Protein 7WRQ (pdb70)

InterPro domains:
  IPR000372 Leucine-rich repeat N-terminal domain [PF01462] (40-73)
  IPR000372 Leucine-rich repeat N-terminal domain [SM00013] (40-78)
  IPR000483 Cysteine-rich flanking region, C-terminal [SM00082] (536-584)
  IPR001611 Leucine-rich repeat [PF00560] (78-97)
  IPR001611 Leucine-rich repeat [PF00560] (268-289)
  IPR001611 Leucine-rich repeat [PF13855] (103-158)
  IPR001611 Leucine-rich repeat [PF13855] (195-254)
  IPR001611 Leucine-rich repeat [PF13855] (292-350)
  IPR001611 Leucine-rich repeat [PF13855] (387-446)
  IPR001611 Leucine-rich repeat [PS51450] (339-360)
  IPR003591 Leucine-rich repeat, typical subtype [SM00369] (77-96)
  IPR003591 Leucine-rich repeat, typical subtype [SM00369] (97-120)
  IPR003591 Leucine-rich repeat, typical subtype [SM00369] (121-144)
  IPR003591 Leucine-rich repeat, typical subtype [SM00369] (145-168)
  IPR003591 Leucine-rich repeat, typical subtype [SM00369] (169-192)
  IPR003591 Leucine-rich repeat, typical subtype [SM00369] (193-216)
  IPR003591 Leucine-rich repeat, typical subtype [SM00369] (217-240)
  IPR003591 Leucine-rich repeat, typical subtype [SM00369] (241-264)
  IPR003591 Leucine-rich repeat, typical subtype [SM00369] (265-288)
  IPR003591 Leucine-rich repeat, typical subtype [SM00369] (289-312)

Structure (mmCIF, N/CA/C/O backbone):
data_7WRQ
#
_entry.id   7WRQ
#
_cell.length_a   1.00
_cell.length_b   1.00
_cell.length_c   1.00
_cell.angle_alpha   90.00
_cell.angle_beta   90.00
_cell.angle_gamma   90.00
#
_symmetry.space_group_name_H-M   'P 1'
#
loop_
_entity.id
_entity.type
_entity.pdbx_description
1 polymer 'Insulin-like growth factor-binding protein complex acid labile subunit'
2 polymer 'Insulin-like growth factor-binding protein 3'
3 polymer 'Isoform 3 of Insulin-like growth factor I'
4 branched beta-D-mannopyranose-(1-4)-2-acetamido-2-deoxy-beta-D-glucopyranose-(1-4)-2-acetamido-2-deoxy-beta-D-glucopyranose
5 non-polymer 2-acetamido-2-deoxy-beta-D-glucopyranose
#
loop_
_atom_site.group_PDB
_atom_site.id
_atom_site.type_symbol
_atom_site.label_atom_id
_atom_site.label_alt_id
_atom_site.label_comp_id
_atom_site.label_asym_id
_atom_site.label_entity_id
_atom_site.label_seq_id
_atom_site.pdbx_PDB_ins_code
_atom_site.Cartn_x
_atom_site.Cartn_y
_atom_site.Cartn_z
_atom_site.occupancy
_atom_site.B_iso_or_equiv
_atom_site.auth_seq_id
_atom_site.auth_comp_id
_atom_site.auth_asym_id
_atom_site.auth_atom_id
_atom_site.pdbx_PDB_model_num
ATOM 1 N N . ALA A 1 13 ? 134.297 161.192 90.487 1.00 178.39 40 ALA A N 1
ATOM 2 C CA . ALA A 1 13 ? 133.414 160.366 89.627 1.00 178.39 40 ALA A CA 1
ATOM 3 C C . ALA A 1 13 ? 132.647 159.365 90.494 1.00 178.39 40 ALA A C 1
ATOM 4 O O . ALA A 1 13 ? 132.548 158.199 90.084 1.00 178.39 40 ALA A O 1
ATOM 6 N N . CYS A 1 14 ? 132.091 159.797 91.630 1.00 176.38 41 CYS A N 1
ATOM 7 C CA . CYS A 1 14 ? 131.228 158.883 92.431 1.00 176.38 41 CYS A CA 1
ATOM 8 C C . CYS A 1 14 ? 129.769 159.229 92.104 1.00 176.38 41 CYS A C 1
ATOM 9 O O . CYS A 1 14 ? 129.528 160.396 91.738 1.00 176.38 41 CYS A O 1
ATOM 12 N N . PRO A 1 15 ? 128.789 158.293 92.177 1.00 170.64 42 PRO A N 1
ATOM 13 C CA . PRO A 1 15 ? 127.395 158.581 91.788 1.00 170.64 42 PRO A CA 1
ATOM 14 C C . PRO A 1 15 ? 126.644 159.633 92.621 1.00 170.64 42 PRO A C 1
ATOM 15 O O . PRO A 1 15 ? 125.441 159.720 92.440 1.00 170.64 42 PRO A O 1
ATOM 19 N N . ALA A 1 16 ? 127.332 160.373 93.501 1.00 166.67 43 ALA A N 1
ATOM 20 C CA . ALA A 1 16 ? 126.715 161.453 94.314 1.00 166.67 43 ALA A CA 1
ATOM 21 C C . ALA A 1 16 ? 125.456 160.947 95.025 1.00 166.67 43 ALA A C 1
ATOM 22 O O . ALA A 1 16 ? 124.441 161.672 95.006 1.00 166.67 43 ALA A O 1
ATOM 24 N N . ALA A 1 17 ? 125.528 159.760 95.633 1.00 157.56 44 ALA A N 1
ATOM 25 C CA . ALA A 1 17 ? 124.379 159.191 96.374 1.00 157.56 44 ALA A CA 1
ATOM 26 C C . ALA A 1 17 ? 124.942 158.327 97.505 1.00 157.56 44 ALA A C 1
ATOM 27 O O . ALA A 1 17 ? 124.184 158.003 98.442 1.00 157.56 44 ALA A O 1
ATOM 29 N N . CYS A 1 18 ? 126.225 157.974 97.407 1.00 153.88 45 CYS A N 1
ATOM 30 C CA . CYS A 1 18 ? 126.869 157.108 98.428 1.00 153.88 45 CYS A CA 1
ATOM 31 C C . CYS A 1 18 ? 128.138 157.795 98.935 1.00 153.88 45 CYS A C 1
ATOM 32 O O . CYS A 1 18 ? 128.712 158.604 98.178 1.00 153.88 45 CYS A O 1
ATOM 35 N N . VAL A 1 19 ? 128.560 157.477 100.162 1.00 151.66 46 VAL A N 1
ATOM 36 C CA . VAL A 1 19 ? 129.818 158.065 100.710 1.00 151.66 46 VAL A CA 1
ATOM 37 C C . VAL A 1 19 ? 131.012 157.453 99.972 1.00 151.66 46 VAL A C 1
ATOM 38 O O . VAL A 1 19 ? 131.225 156.232 100.101 1.00 151.66 46 VAL A O 1
ATOM 42 N N . CYS A 1 20 ? 131.753 158.277 99.226 1.00 158.28 47 CYS A N 1
ATOM 43 C CA . CYS A 1 20 ? 132.898 157.771 98.424 1.00 158.28 47 CYS A CA 1
ATOM 44 C C . CYS A 1 20 ? 134.189 157.868 99.239 1.00 158.28 47 CYS A C 1
ATOM 45 O O . CYS A 1 20 ? 134.635 159.006 99.489 1.00 158.28 47 CYS A O 1
ATOM 48 N N . SER A 1 21 ? 134.773 156.730 99.628 1.00 155.11 48 SER A N 1
ATOM 49 C CA . SER A 1 21 ? 136.050 156.768 100.318 1.00 155.11 48 SER A CA 1
ATOM 50 C C . SER A 1 21 ? 137.180 156.611 99.318 1.00 155.11 48 SER A C 1
ATOM 51 O O . SER A 1 21 ? 136.963 156.360 98.131 1.00 155.11 48 SER A O 1
ATOM 54 N N . TYR A 1 22 ? 138.405 156.760 99.821 1.00 168.83 49 TYR A N 1
ATOM 55 C CA . TYR A 1 22 ? 139.581 156.777 98.963 1.00 168.83 49 TYR A CA 1
ATOM 56 C C . TYR A 1 22 ? 140.721 155.940 99.524 1.00 168.83 49 TYR A C 1
ATOM 57 O O . TYR A 1 22 ? 140.552 155.222 100.514 1.00 168.83 49 TYR A O 1
ATOM 66 N N . ASP A 1 23 ? 141.885 156.046 98.891 1.00 174.25 50 ASP A N 1
ATOM 67 C CA . ASP A 1 23 ? 143.024 155.193 99.199 1.00 174.25 50 ASP A CA 1
ATOM 68 C C . ASP A 1 23 ? 143.475 155.397 100.638 1.00 174.25 50 ASP A C 1
ATOM 69 O O . ASP A 1 23 ? 143.592 156.537 101.103 1.00 174.25 50 ASP A O 1
ATOM 74 N N . ASP A 1 24 ? 143.706 154.298 101.355 1.00 181.39 51 ASP A N 1
ATOM 75 C CA . ASP A 1 24 ? 144.285 154.380 102.691 1.00 181.39 51 ASP A CA 1
ATOM 76 C C . ASP A 1 24 ? 145.723 153.861 102.711 1.00 181.39 51 ASP A C 1
ATOM 77 O O . ASP A 1 24 ? 146.652 154.591 103.070 1.00 181.39 51 ASP A O 1
ATOM 82 N N . ASP A 1 25 ? 145.914 152.607 102.306 1.00 183.81 52 ASP A N 1
ATOM 83 C CA . ASP A 1 25 ? 147.229 151.993 102.221 1.00 183.81 52 ASP A CA 1
ATOM 84 C C . ASP A 1 25 ? 147.421 151.251 100.910 1.00 183.81 52 ASP A C 1
ATOM 85 O O . ASP A 1 25 ? 148.511 150.728 100.658 1.00 183.81 52 ASP A O 1
ATOM 90 N N . ALA A 1 26 ? 146.386 151.182 100.084 1.00 177.98 53 ALA A N 1
ATOM 91 C CA . ALA A 1 26 ? 146.429 150.620 98.745 1.00 177.98 53 ALA A CA 1
ATOM 92 C C . ALA A 1 26 ? 145.407 151.394 97.923 1.00 177.98 53 ALA A C 1
ATOM 93 O O . ALA A 1 26 ? 144.997 152.493 98.306 1.00 177.98 53 ALA A O 1
ATOM 95 N N . ASP A 1 27 ? 144.990 150.831 96.793 1.00 174.58 54 ASP A N 1
ATOM 96 C CA . ASP A 1 27 ? 144.024 151.495 95.928 1.00 174.58 54 ASP A CA 1
ATOM 97 C C . ASP A 1 27 ? 142.585 151.093 96.232 1.00 174.58 54 ASP A C 1
ATOM 98 O O . ASP A 1 27 ? 141.771 150.963 95.308 1.00 174.58 54 ASP A O 1
ATOM 103 N N . GLU A 1 28 ? 142.260 150.860 97.501 1.00 168.55 55 GLU A N 1
ATOM 104 C CA . GLU A 1 28 ? 140.881 150.598 97.883 1.00 168.55 55 GLU A CA 1
ATOM 105 C C . GLU A 1 28 ? 139.994 151.789 97.552 1.00 168.55 55 GLU A C 1
ATOM 106 O O . GLU A 1 28 ? 140.373 152.945 97.750 1.00 168.55 55 GLU A O 1
ATOM 112 N N . LEU A 1 29 ? 138.807 151.498 97.042 1.00 151.53 56 LEU A N 1
ATOM 113 C CA . LEU A 1 29 ? 137.774 152.489 96.786 1.00 151.53 56 LEU A CA 1
ATOM 114 C C . LEU A 1 29 ? 136.480 152.072 97.456 1.00 151.53 56 LEU A C 1
ATOM 115 O O . LEU A 1 29 ? 135.423 151.987 96.831 1.00 151.53 56 LEU A O 1
ATOM 120 N N . SER A 1 30 ? 136.572 151.757 98.746 1.00 139.89 57 SER A N 1
ATOM 121 C CA . SER A 1 30 ? 135.413 151.373 99.536 1.00 139.89 57 SER A CA 1
ATOM 122 C C . SER A 1 30 ? 134.255 152.325 99.287 1.00 139.89 57 SER A C 1
ATOM 123 O O . SER A 1 30 ? 134.352 153.513 99.594 1.00 139.89 57 SER A O 1
ATOM 126 N N . VAL A 1 31 ? 133.169 151.820 98.716 1.00 131.48 58 VAL A N 1
ATOM 127 C CA . VAL A 1 31 ? 131.992 152.622 98.416 1.00 131.48 58 VAL A CA 1
ATOM 128 C C . VAL A 1 31 ? 130.916 152.267 99.429 1.00 131.48 58 VAL A C 1
ATOM 129 O O . VAL A 1 31 ? 130.532 151.100 99.549 1.00 131.48 58 VAL A O 1
ATOM 133 N N . PHE A 1 32 ? 130.425 153.266 100.158 1.00 133.15 59 PHE A N 1
ATOM 134 C CA . PHE A 1 32 ? 129.488 153.033 101.253 1.00 133.15 59 PHE A CA 1
ATOM 135 C C . PHE A 1 32 ? 128.077 153.415 100.817 1.00 133.15 59 PHE A C 1
ATOM 136 O O . PHE A 1 32 ? 127.611 154.529 101.034 1.00 133.15 59 PHE A O 1
ATOM 144 N N . CYS A 1 33 ? 127.356 152.436 100.252 1.00 131.80 60 CYS A N 1
ATOM 145 C CA . CYS A 1 33 ? 125.931 152.654 99.870 1.00 131.80 60 CYS A CA 1
ATOM 146 C C . CYS A 1 33 ? 125.058 151.817 100.807 1.00 131.80 60 CYS A C 1
ATOM 147 O O . CYS A 1 33 ? 124.099 151.195 100.309 1.00 131.80 60 CYS A O 1
ATOM 150 N N . SER A 1 34 ? 125.373 151.793 102.104 1.00 132.14 61 SER A N 1
ATOM 151 C CA . SER A 1 34 ? 124.637 150.904 103.042 1.00 132.14 61 SER A CA 1
ATOM 152 C C . SER A 1 34 ? 123.366 151.567 103.587 1.00 132.14 61 SER A C 1
ATOM 153 O O . SER A 1 34 ? 122.306 151.399 102.952 1.00 132.14 61 SER A O 1
ATOM 156 N N . SER A 1 35 ? 123.275 152.032 104.722 1.00 136.41 62 SER A N 1
ATOM 157 C CA . SER A 1 35 ? 122.021 152.503 105.376 1.00 136.41 62 SER A CA 1
ATOM 158 C C . SER A 1 35 ? 121.381 153.658 104.598 1.00 136.41 62 SER A C 1
ATOM 159 O O . SER A 1 35 ? 121.767 154.812 104.867 1.00 136.41 62 SER A O 1
ATOM 162 N N . ARG A 1 36 ? 120.533 153.651 103.641 1.00 140.22 63 ARG A N 1
ATOM 163 C CA . ARG A 1 36 ? 119.845 154.595 102.719 1.00 140.22 63 ARG A CA 1
ATOM 164 C C . ARG A 1 36 ? 118.637 153.869 102.134 1.00 140.22 63 ARG A C 1
ATOM 165 O O . ARG A 1 36 ? 118.721 152.638 101.999 1.00 140.22 63 ARG A O 1
ATOM 173 N N . ASN A 1 37 ? 117.583 154.488 101.927 1.00 149.23 64 ASN A N 1
ATOM 174 C CA . ASN A 1 37 ? 116.514 153.802 101.218 1.00 149.23 64 ASN A CA 1
ATOM 175 C C . ASN A 1 37 ? 116.801 153.761 99.727 1.00 149.23 64 ASN A C 1
ATOM 176 O O . ASN A 1 37 ? 116.778 154.799 99.061 1.00 149.23 64 ASN A O 1
ATOM 181 N N . LEU A 1 38 ? 117.068 152.573 99.195 1.00 145.53 65 LEU A N 1
ATOM 182 C CA . LEU A 1 38 ? 117.404 152.407 97.789 1.00 145.53 65 LEU A CA 1
ATOM 183 C C . LEU A 1 38 ? 116.375 151.451 97.222 1.00 145.53 65 LEU A C 1
ATOM 184 O O . LEU A 1 38 ? 115.824 150.621 97.947 1.00 145.53 65 LEU A O 1
ATOM 189 N N . THR A 1 39 ? 116.116 151.582 95.929 1.00 153.12 66 THR A N 1
ATOM 190 C CA . THR A 1 39 ? 115.458 150.544 95.152 1.00 153.12 66 THR A CA 1
ATOM 191 C C . THR A 1 39 ? 116.651 150.076 94.323 1.00 153.12 66 THR A C 1
ATOM 192 O O . THR A 1 39 ? 117.791 150.196 94.783 1.00 153.12 66 THR A O 1
ATOM 196 N N . ARG A 1 40 ? 116.418 149.533 93.129 1.00 156.22 67 ARG A N 1
ATOM 197 C CA . ARG A 1 40 ? 117.435 148.881 92.308 1.00 156.22 67 ARG A CA 1
ATOM 198 C C . ARG A 1 40 ? 118.700 149.720 92.164 1.00 156.22 67 ARG A C 1
ATOM 199 O O . ARG A 1 40 ? 118.661 150.949 92.245 1.00 156.22 67 ARG A O 1
ATOM 207 N N . LEU A 1 41 ? 119.821 149.037 91.925 1.00 155.70 68 LEU A N 1
ATOM 208 C CA . LEU A 1 41 ? 121.205 149.493 92.016 1.00 155.70 68 LEU A CA 1
ATOM 209 C C . LEU A 1 41 ? 121.431 150.857 91.381 1.00 155.70 68 LEU A C 1
ATOM 210 O O . LEU A 1 41 ? 120.783 151.196 90.384 1.00 155.70 68 LEU A O 1
ATOM 215 N N . PRO A 1 42 ? 122.348 151.663 91.921 1.00 161.16 69 PRO A N 1
ATOM 216 C CA . PRO A 1 42 ? 122.760 152.882 91.217 1.00 161.16 69 PRO A CA 1
ATOM 217 C C . PRO A 1 42 ? 123.621 152.538 90.016 1.00 161.16 69 PRO A C 1
ATOM 218 O O . PRO A 1 42 ? 123.963 151.369 89.823 1.00 161.16 69 PRO A O 1
ATOM 222 N N . ASP A 1 43 ? 123.954 153.555 89.215 1.00 167.64 70 ASP A N 1
ATOM 223 C CA . ASP A 1 43 ? 124.831 153.355 88.029 1.00 167.64 70 ASP A CA 1
ATOM 224 C C . ASP A 1 43 ? 125.893 154.457 88.054 1.00 167.64 70 ASP A C 1
ATOM 225 O O . ASP A 1 43 ? 125.829 155.303 88.964 1.00 167.64 70 ASP A O 1
ATOM 230 N N . GLY A 1 44 ? 126.831 154.442 87.104 1.00 165.27 71 GLY A N 1
ATOM 231 C CA . GLY A 1 44 ? 127.926 155.433 87.108 1.00 165.27 71 GLY A CA 1
ATOM 232 C C . GLY A 1 44 ? 128.813 155.262 88.326 1.00 165.27 71 GLY A C 1
ATOM 233 O O . GLY A 1 44 ? 129.339 156.276 88.823 1.00 165.27 71 GLY A O 1
ATOM 234 N N . VAL A 1 45 ? 128.975 154.019 88.791 1.00 157.92 72 VAL A N 1
ATOM 235 C CA . VAL A 1 45 ? 129.814 153.733 89.992 1.00 157.92 72 VAL A CA 1
ATOM 236 C C . VAL A 1 45 ? 131.267 153.577 89.529 1.00 157.92 72 VAL A C 1
ATOM 237 O O . VAL A 1 45 ? 131.474 153.254 88.340 1.00 157.92 72 VAL A O 1
ATOM 241 N N . PRO A 1 46 ? 132.286 153.815 90.387 1.00 153.41 73 PRO A N 1
ATOM 242 C CA . PRO A 1 46 ? 133.689 153.608 90.005 1.00 153.41 73 PRO A CA 1
ATOM 243 C C . PRO A 1 46 ? 134.006 152.207 89.459 1.00 153.41 73 PRO A C 1
ATOM 244 O O . PRO A 1 46 ? 133.354 151.263 89.860 1.00 153.41 73 PRO A O 1
ATOM 248 N N . GLY A 1 47 ? 135.000 152.110 88.572 1.00 145.70 74 GLY A N 1
ATOM 249 C CA . GLY A 1 47 ? 135.400 150.822 87.971 1.00 145.70 74 GLY A CA 1
ATOM 250 C C . GLY A 1 47 ? 136.543 150.138 88.699 1.00 145.70 74 GLY A C 1
ATOM 251 O O . GLY A 1 47 ? 136.730 148.927 88.460 1.00 145.70 74 GLY A O 1
ATOM 252 N N . GLY A 1 48 ? 137.281 150.853 89.558 1.00 140.95 75 GLY A N 1
ATOM 253 C CA . GLY A 1 48 ? 138.442 150.244 90.172 1.00 140.95 75 GLY A CA 1
ATOM 254 C C . GLY A 1 48 ? 138.210 149.903 91.627 1.00 140.95 75 GLY A C 1
ATOM 255 O O . GLY A 1 48 ? 139.145 149.907 92.432 1.00 140.95 75 GLY A O 1
ATOM 256 N N . THR A 1 49 ? 136.964 149.597 91.969 1.00 141.35 76 THR A N 1
ATOM 257 C CA . THR A 1 49 ? 136.577 149.363 93.348 1.00 141.35 76 THR A CA 1
ATOM 258 C C . THR A 1 49 ? 137.284 148.126 93.895 1.00 141.35 76 THR A C 1
ATOM 259 O O . THR A 1 49 ? 137.737 147.258 93.149 1.00 141.35 76 THR A O 1
ATOM 263 N N . GLN A 1 50 ? 137.400 148.067 95.219 1.00 145.31 77 GLN A N 1
ATOM 264 C CA . GLN A 1 50 ? 137.954 146.906 95.894 1.00 145.31 77 GLN A CA 1
ATOM 265 C C . GLN A 1 50 ? 137.079 146.388 97.024 1.00 145.31 77 GLN A C 1
ATOM 266 O O . GLN A 1 50 ? 137.451 145.396 97.655 1.00 145.31 77 GLN A O 1
ATOM 272 N N . ALA A 1 51 ? 135.945 147.028 97.304 1.00 130.77 78 ALA A N 1
ATOM 273 C CA . ALA A 1 51 ? 134.995 146.599 98.320 1.00 130.77 78 ALA A CA 1
ATOM 274 C C . ALA A 1 51 ? 133.714 147.392 98.135 1.00 130.77 78 ALA A C 1
ATOM 275 O O . ALA A 1 51 ? 133.767 148.595 97.888 1.00 130.77 78 ALA A O 1
ATOM 277 N N . LEU A 1 52 ? 132.572 146.726 98.261 1.00 117.22 79 LEU A N 1
ATOM 278 C CA . LEU A 1 52 ? 131.286 147.370 98.033 1.00 117.22 79 LEU A CA 1
ATOM 279 C C . LEU A 1 52 ? 130.297 146.924 99.094 1.00 117.22 79 LEU A C 1
ATOM 280 O O . LEU A 1 52 ? 130.115 145.722 99.300 1.00 117.22 79 LEU A O 1
ATOM 285 N N . TRP A 1 53 ? 129.661 147.881 99.763 1.00 117.20 80 TRP A N 1
ATOM 286 C CA . TRP A 1 53 ? 128.662 147.605 100.786 1.00 117.20 80 TRP A CA 1
ATOM 287 C C . TRP A 1 53 ? 127.289 147.960 100.239 1.00 117.20 80 TRP A C 1
ATOM 288 O O . TRP A 1 53 ? 127.132 148.996 99.593 1.00 117.20 80 TRP A O 1
ATOM 299 N N . LEU A 1 54 ? 126.311 147.079 100.447 1.00 111.15 81 LEU A N 1
ATOM 300 C CA . LEU A 1 54 ? 124.972 147.345 99.938 1.00 111.15 81 LEU A CA 1
ATOM 301 C C . LEU A 1 54 ? 123.864 146.871 100.869 1.00 111.15 81 LEU A C 1
ATOM 302 O O . LEU A 1 54 ? 122.715 146.759 100.429 1.00 111.15 81 LEU A O 1
ATOM 307 N N . ASP A 1 55 ? 124.206 146.611 102.132 1.00 117.60 82 ASP A N 1
ATOM 308 C CA . ASP A 1 55 ? 123.221 146.018 103.075 1.00 117.60 82 ASP A CA 1
ATOM 309 C C . ASP A 1 55 ? 122.207 147.035 103.596 1.00 117.60 82 ASP A C 1
ATOM 310 O O . ASP A 1 55 ? 122.581 148.215 103.763 1.00 117.60 82 ASP A O 1
ATOM 315 N N . GLY A 1 56 ? 120.967 146.594 103.820 1.00 121.77 83 GLY A N 1
ATOM 316 C CA . GLY A 1 56 ? 119.971 147.432 104.441 1.00 121.77 83 GLY A CA 1
ATOM 317 C C . GLY A 1 56 ? 118.910 147.978 103.512 1.00 121.77 83 GLY A C 1
ATOM 318 O O . GLY A 1 56 ? 117.864 148.421 103.990 1.00 121.77 83 GLY A O 1
ATOM 319 N N . ASN A 1 57 ? 119.199 147.929 102.206 1.00 129.68 84 ASN A N 1
ATOM 320 C CA . ASN A 1 57 ? 118.278 148.511 101.200 1.00 129.68 84 ASN A CA 1
ATOM 321 C C . ASN A 1 57 ? 117.111 147.572 100.914 1.00 129.68 84 ASN A C 1
ATOM 322 O O . ASN A 1 57 ? 117.028 146.506 101.548 1.00 129.68 84 ASN A O 1
ATOM 327 N N . ASN A 1 58 ? 116.260 147.953 99.964 1.00 133.16 85 ASN A N 1
ATOM 328 C CA . ASN A 1 58 ? 115.063 147.190 99.643 1.00 133.16 85 ASN A CA 1
ATOM 329 C C . ASN A 1 58 ? 115.105 146.666 98.217 1.00 133.16 85 ASN A C 1
ATOM 330 O O . ASN A 1 58 ? 114.146 146.844 97.461 1.00 133.16 85 ASN A O 1
ATOM 335 N N . LEU A 1 59 ? 116.209 146.030 97.836 1.00 131.36 86 LEU A N 1
ATOM 336 C CA . LEU A 1 59 ? 116.354 145.499 96.491 1.00 131.36 86 LEU A CA 1
ATOM 337 C C . LEU A 1 59 ? 115.414 144.314 96.278 1.00 131.36 86 LEU A C 1
ATOM 338 O O . LEU A 1 59 ? 114.657 143.907 97.159 1.00 131.36 86 LEU A O 1
ATOM 343 N N . SER A 1 60 ? 115.473 143.756 95.075 1.00 135.44 87 SER A N 1
ATOM 344 C CA . SER A 1 60 ? 114.754 142.534 94.728 1.00 135.44 87 SER A CA 1
ATOM 345 C C . SER A 1 60 ? 115.660 141.743 93.790 1.00 135.44 87 SER A C 1
ATOM 346 O O . SER A 1 60 ? 116.870 141.982 93.725 1.00 135.44 87 SER A O 1
ATOM 349 N N . SER A 1 61 ? 115.086 140.774 93.080 1.00 139.08 88 SER A N 1
ATOM 350 C CA . SER A 1 61 ? 115.831 139.963 92.122 1.00 139.08 88 SER A CA 1
ATOM 351 C C . SER A 1 61 ? 116.758 140.821 91.271 1.00 139.08 88 SER A C 1
ATOM 352 O O . SER A 1 61 ? 116.354 141.859 90.747 1.00 139.08 88 SER A O 1
ATOM 355 N N . VAL A 1 62 ? 118.004 140.382 91.142 1.00 137.19 89 VAL A N 1
ATOM 356 C CA . VAL A 1 62 ? 119.033 141.158 90.450 1.00 137.19 89 VAL A CA 1
ATOM 357 C C . VAL A 1 62 ? 118.942 140.922 88.946 1.00 137.19 89 VAL A C 1
ATOM 358 O O . VAL A 1 62 ? 118.536 139.836 88.512 1.00 137.19 89 VAL A O 1
ATOM 362 N N . PRO A 1 63 ? 119.297 141.879 88.037 1.00 137.94 90 PRO A N 1
ATOM 363 C CA . PRO A 1 63 ? 119.329 141.567 86.597 1.00 137.94 90 PRO A CA 1
ATOM 364 C C . PRO A 1 63 ? 120.555 140.698 86.269 1.00 137.94 90 PRO A C 1
ATOM 365 O O . PRO A 1 63 ? 121.541 140.790 86.979 1.00 137.94 90 PRO A O 1
ATOM 369 N N . PRO A 1 64 ? 120.511 139.827 85.235 1.00 139.06 91 PRO A N 1
ATOM 370 C CA . PRO A 1 64 ? 121.687 139.042 84.834 1.00 139.06 91 PRO A CA 1
ATOM 371 C C . PRO A 1 64 ? 122.926 139.929 84.649 1.00 139.06 91 PRO A C 1
ATOM 372 O O . PRO A 1 64 ? 123.908 139.712 85.332 1.00 139.06 91 PRO A O 1
ATOM 376 N N . ALA A 1 65 ? 122.856 140.901 83.735 1.00 136.80 92 ALA A N 1
ATOM 377 C CA . ALA A 1 65 ? 123.985 141.840 83.542 1.00 136.80 92 ALA A CA 1
ATOM 378 C C . ALA A 1 65 ? 123.899 142.948 84.596 1.00 136.80 92 ALA A C 1
ATOM 379 O O . ALA A 1 65 ? 123.193 143.943 84.350 1.00 136.80 92 ALA A O 1
ATOM 381 N N . ALA A 1 66 ? 124.584 142.768 85.729 1.00 134.55 93 ALA A N 1
ATOM 382 C CA . ALA A 1 66 ? 124.537 143.770 86.820 1.00 134.55 93 ALA A CA 1
ATOM 383 C C . ALA A 1 66 ? 125.959 144.102 87.276 1.00 134.55 93 ALA A C 1
ATOM 384 O O . ALA A 1 66 ? 126.244 145.297 87.485 1.00 134.55 93 ALA A O 1
ATOM 386 N N . PHE A 1 67 ? 126.817 143.086 87.423 1.00 136.72 94 PHE A N 1
ATOM 387 C CA . PHE A 1 67 ? 128.166 143.325 87.935 1.00 136.72 94 PHE A CA 1
ATOM 388 C C . PHE A 1 67 ? 129.229 143.000 86.889 1.00 136.72 94 PHE A C 1
ATOM 389 O O . PHE A 1 67 ? 130.058 142.115 87.067 1.00 136.72 94 PHE A O 1
ATOM 397 N N . GLN A 1 68 ? 129.230 143.707 85.772 1.00 139.64 95 GLN A N 1
ATOM 398 C CA . GLN A 1 68 ? 130.318 143.515 84.822 1.00 139.64 95 GLN A CA 1
ATOM 399 C C . GLN A 1 68 ? 131.120 144.753 85.080 1.00 139.64 95 GLN A C 1
ATOM 400 O O . GLN A 1 68 ? 130.816 145.489 86.014 1.00 139.64 95 GLN A O 1
ATOM 406 N N . ASN A 1 69 ? 132.149 144.992 84.279 1.00 144.34 96 ASN A N 1
ATOM 407 C CA . ASN A 1 69 ? 132.986 146.186 84.420 1.00 144.34 96 ASN A CA 1
ATOM 408 C C . ASN A 1 69 ? 133.526 146.431 85.816 1.00 144.34 96 ASN A C 1
ATOM 409 O O . ASN A 1 69 ? 133.782 147.578 86.171 1.00 144.34 96 ASN A O 1
ATOM 414 N N . LEU A 1 70 ? 133.705 145.383 86.607 1.00 139.35 97 LEU A N 1
ATOM 415 C CA . LEU A 1 70 ? 134.257 145.524 87.936 1.00 139.35 97 LEU A CA 1
ATOM 416 C C . LEU A 1 70 ? 135.193 144.366 88.092 1.00 139.35 97 LEU A C 1
ATOM 417 O O . LEU A 1 70 ? 135.025 143.554 88.991 1.00 139.35 97 LEU A O 1
ATOM 422 N N . SER A 1 71 ? 136.178 144.284 87.212 1.00 142.01 98 SER A N 1
ATOM 423 C CA . SER A 1 71 ? 137.098 143.156 87.219 1.00 142.01 98 SER A CA 1
ATOM 424 C C . SER A 1 71 ? 137.981 143.109 88.461 1.00 142.01 98 SER A C 1
ATOM 425 O O . SER A 1 71 ? 138.849 142.239 88.570 1.00 142.01 98 SER A O 1
ATOM 428 N N . SER A 1 72 ? 137.788 144.038 89.395 1.00 134.98 99 SER A N 1
ATOM 429 C CA . SER A 1 72 ? 138.485 144.012 90.674 1.00 134.98 99 SER A CA 1
ATOM 430 C C . SER A 1 72 ? 137.455 144.097 91.787 1.00 134.98 99 SER A C 1
ATOM 431 O O . SER A 1 72 ? 136.743 145.097 91.896 1.00 134.98 99 SER A O 1
ATOM 434 N N . LEU A 1 73 ? 137.366 143.049 92.592 1.00 130.34 100 LEU A N 1
ATOM 435 C CA . LEU A 1 73 ? 136.446 143.002 93.721 1.00 130.34 100 LEU A CA 1
ATOM 436 C C . LEU A 1 73 ? 137.069 142.111 94.790 1.00 130.34 100 LEU A C 1
ATOM 437 O O . LEU A 1 73 ? 138.283 141.894 94.800 1.00 130.34 100 LEU A O 1
ATOM 442 N N . GLY A 1 74 ? 136.245 141.589 95.685 1.00 123.64 101 GLY A N 1
ATOM 443 C CA . GLY A 1 74 ? 136.762 140.920 96.859 1.00 123.64 101 GLY A CA 1
ATOM 444 C C . GLY A 1 74 ? 135.925 141.193 98.087 1.00 123.64 101 GLY A C 1
ATOM 445 O O . GLY A 1 74 ? 136.305 140.817 99.197 1.00 123.64 101 GLY A O 1
ATOM 446 N N . PHE A 1 75 ? 134.787 141.866 97.887 1.00 120.17 102 PHE A N 1
ATOM 447 C CA . PHE A 1 75 ? 133.841 142.129 99.005 1.00 120.17 102 PHE A CA 1
ATOM 448 C C . PHE A 1 75 ? 132.484 142.525 98.419 1.00 120.17 102 PHE A C 1
ATOM 449 O O . PHE A 1 75 ? 132.401 143.587 97.770 1.00 120.17 102 PHE A O 1
ATOM 457 N N . LEU A 1 76 ? 131.458 141.702 98.650 1.00 108.50 103 LEU A N 1
ATOM 458 C CA . LEU A 1 76 ? 130.138 141.979 98.093 1.00 108.50 103 LEU A CA 1
ATOM 459 C C . LEU A 1 76 ? 129.054 141.801 99.148 1.00 108.50 103 LEU A C 1
ATOM 460 O O . LEU A 1 76 ? 128.095 141.057 98.963 1.00 108.50 103 LEU A O 1
ATOM 465 N N . ASN A 1 77 ? 129.224 142.442 100.299 1.00 107.10 104 ASN A N 1
ATOM 466 C CA . ASN A 1 77 ? 128.233 142.375 101.368 1.00 107.10 104 ASN A CA 1
ATOM 467 C C . ASN A 1 77 ? 126.834 142.736 100.872 1.00 107.10 104 ASN A C 1
ATOM 468 O O . ASN A 1 77 ? 126.635 143.787 100.266 1.00 107.10 104 ASN A O 1
ATOM 473 N N . LEU A 1 78 ? 125.858 141.853 101.133 1.00 103.17 105 LEU A N 1
ATOM 474 C CA . LEU A 1 78 ? 124.479 142.060 100.692 1.00 103.17 105 LEU A CA 1
ATOM 475 C C . LEU A 1 78 ? 123.443 141.634 101.728 1.00 103.17 105 LEU A C 1
ATOM 476 O O . LEU A 1 78 ? 122.339 141.230 101.359 1.00 103.17 105 LEU A O 1
ATOM 481 N N . GLN A 1 79 ? 123.755 141.729 103.017 1.00 109.38 106 GLN A N 1
ATOM 482 C CA . GLN A 1 79 ? 122.844 141.241 104.046 1.00 109.38 106 GLN A CA 1
ATOM 483 C C . GLN A 1 79 ? 121.555 142.055 104.053 1.00 109.38 106 GLN A C 1
ATOM 484 O O . GLN A 1 79 ? 121.388 143.011 103.301 1.00 109.38 106 GLN A O 1
ATOM 490 N N . GLY A 1 80 ? 120.626 141.666 104.922 1.00 112.16 107 GLY A N 1
ATOM 491 C CA . GLY A 1 80 ? 119.335 142.331 104.996 1.00 112.16 107 GLY A CA 1
ATOM 492 C C . GLY A 1 80 ? 118.597 142.280 103.666 1.00 112.16 107 GLY A C 1
ATOM 493 O O . GLY A 1 80 ? 118.908 141.507 102.770 1.00 112.16 107 GLY A O 1
ATOM 494 N N . GLY A 1 81 ? 117.594 143.132 103.559 1.00 119.05 108 GLY A N 1
ATOM 495 C CA . GLY A 1 81 ? 116.917 143.316 102.294 1.00 119.05 108 GLY A CA 1
ATOM 496 C C . GLY A 1 81 ? 115.789 142.338 102.050 1.00 119.05 108 GLY A C 1
ATOM 497 O O . GLY A 1 81 ? 115.331 141.615 102.936 1.00 119.05 108 GLY A O 1
ATOM 498 N N . GLN A 1 82 ? 115.331 142.326 100.802 1.00 124.56 109 GLN A N 1
ATOM 499 C CA . GLN A 1 82 ? 114.191 141.531 100.358 1.00 124.56 109 GLN A CA 1
ATOM 500 C C . GLN A 1 82 ? 114.501 140.783 99.072 1.00 124.56 109 GLN A C 1
ATOM 501 O O . GLN A 1 82 ? 113.738 140.816 98.106 1.00 124.56 109 GLN A O 1
ATOM 507 N N . LEU A 1 83 ? 115.660 140.121 99.020 1.00 120.06 110 LEU A N 1
ATOM 508 C CA . LEU A 1 83 ? 116.050 139.389 97.781 1.00 120.06 110 LEU A CA 1
ATOM 509 C C . LEU A 1 83 ? 115.517 137.956 97.857 1.00 120.06 110 LEU A C 1
ATOM 510 O O . LEU A 1 83 ? 115.416 137.424 98.977 1.00 120.06 110 LEU A O 1
ATOM 515 N N . GLY A 1 84 ? 115.184 137.363 96.708 1.00 124.54 111 GLY A N 1
ATOM 516 C CA . GLY A 1 84 ? 114.606 136.007 96.706 1.00 124.54 111 GLY A CA 1
ATOM 517 C C . GLY A 1 84 ? 114.917 135.244 95.429 1.00 124.54 111 GLY A C 1
ATOM 518 O O . GLY A 1 84 ? 114.618 134.033 95.393 1.00 124.54 111 GLY A O 1
ATOM 519 N N . SER A 1 85 ? 115.505 135.910 94.426 1.00 136.58 112 SER A N 1
ATOM 520 C CA . SER A 1 85 ? 115.738 135.235 93.121 1.00 136.58 112 SER A CA 1
ATOM 521 C C . SER A 1 85 ? 117.098 135.606 92.523 1.00 136.58 112 SER A C 1
ATOM 522 O O . SER A 1 85 ? 117.448 136.803 92.556 1.00 136.58 112 SER A O 1
ATOM 525 N N . LEU A 1 86 ? 117.828 134.618 91.996 1.00 139.06 113 LEU A N 1
ATOM 526 C CA . LEU A 1 86 ? 119.113 134.863 91.341 1.00 139.06 113 LEU A CA 1
ATOM 527 C C . LEU A 1 86 ? 118.981 134.385 89.899 1.00 139.06 113 LEU A C 1
ATOM 528 O O . LEU A 1 86 ? 119.313 133.238 89.592 1.00 139.06 113 LEU A O 1
ATOM 533 N N . GLU A 1 87 ? 118.498 135.261 89.024 1.00 152.97 114 GLU A N 1
ATOM 534 C CA . GLU A 1 87 ? 118.296 134.878 87.637 1.00 152.97 114 GLU A CA 1
ATOM 535 C C . GLU A 1 87 ? 119.634 134.509 86.999 1.00 152.97 114 GLU A C 1
ATOM 536 O O . GLU A 1 87 ? 120.685 134.979 87.437 1.00 152.97 114 GLU A O 1
ATOM 542 N N . PRO A 1 88 ? 119.623 133.658 85.970 1.00 152.53 115 PRO A N 1
ATOM 543 C CA . PRO A 1 88 ? 120.880 133.107 85.452 1.00 152.53 115 PRO A CA 1
ATOM 544 C C . PRO A 1 88 ? 121.821 134.185 84.935 1.00 152.53 115 PRO A C 1
ATOM 545 O O . PRO A 1 88 ? 121.412 135.289 84.574 1.00 152.53 115 PRO A O 1
ATOM 549 N N . GLN A 1 89 ? 123.107 133.838 84.908 1.00 143.80 116 GLN A N 1
ATOM 550 C CA . GLN A 1 89 ? 124.210 134.698 84.493 1.00 143.80 116 GLN A CA 1
ATOM 551 C C . GLN A 1 89 ? 124.413 135.888 85.419 1.00 143.80 116 GLN A C 1
ATOM 552 O O . GLN A 1 89 ? 125.118 136.828 85.049 1.00 143.80 116 GLN A O 1
ATOM 558 N N . ALA A 1 90 ? 123.836 135.861 86.621 1.00 135.34 117 ALA A N 1
ATOM 559 C CA . ALA A 1 90 ? 123.859 137.037 87.484 1.00 135.34 117 ALA A CA 1
ATOM 560 C C . ALA A 1 90 ? 125.278 137.443 87.850 1.00 135.34 117 ALA A C 1
ATOM 561 O O . ALA A 1 90 ? 125.616 138.629 87.817 1.00 135.34 117 ALA A O 1
ATOM 563 N N . LEU A 1 91 ? 126.126 136.477 88.195 1.00 132.52 118 LEU A N 1
ATOM 564 C CA . LEU A 1 91 ? 127.477 136.759 88.663 1.00 132.52 118 LEU A CA 1
ATOM 565 C C . LEU A 1 91 ? 128.504 136.774 87.541 1.00 132.52 118 LEU A C 1
ATOM 566 O O . LEU A 1 91 ? 129.683 136.509 87.790 1.00 132.52 118 LEU A O 1
ATOM 571 N N . LEU A 1 92 ? 128.097 137.078 86.314 1.00 132.27 119 LEU A N 1
ATOM 572 C CA . LEU A 1 92 ? 129.016 136.997 85.187 1.00 132.27 119 LEU A CA 1
ATOM 573 C C . LEU A 1 92 ? 130.051 138.108 85.253 1.00 132.27 119 LEU A C 1
ATOM 574 O O . LEU A 1 92 ? 129.710 139.278 85.425 1.00 132.27 119 LEU A O 1
ATOM 579 N N . GLY A 1 93 ? 131.317 137.739 85.108 1.00 131.85 120 GLY A N 1
ATOM 580 C CA . GLY A 1 93 ? 132.397 138.696 85.055 1.00 131.85 120 GLY A CA 1
ATOM 581 C C . GLY A 1 93 ? 133.253 138.773 86.299 1.00 131.85 120 GLY A C 1
ATOM 582 O O . GLY A 1 93 ? 134.335 139.365 86.245 1.00 131.85 120 GLY A O 1
ATOM 583 N N . LEU A 1 94 ? 132.812 138.194 87.409 1.00 132.82 121 LEU A N 1
ATOM 584 C CA . LEU A 1 94 ? 133.554 138.267 88.665 1.00 132.82 121 LEU A CA 1
ATOM 585 C C . LEU A 1 94 ? 134.534 137.106 88.717 1.00 132.82 121 LEU A C 1
ATOM 586 O O . LEU A 1 94 ? 134.164 135.979 89.045 1.00 132.82 121 LEU A O 1
ATOM 591 N N . GLU A 1 95 ? 135.794 137.382 88.391 1.00 137.81 122 GLU A N 1
ATOM 592 C CA . GLU A 1 95 ? 136.839 136.371 88.429 1.00 137.81 122 GLU A CA 1
ATOM 593 C C . GLU A 1 95 ? 137.776 136.526 89.612 1.00 137.81 122 GLU A C 1
ATOM 594 O O . GLU A 1 95 ? 138.581 135.624 89.865 1.00 137.81 122 GLU A O 1
ATOM 600 N N . ASN A 1 96 ? 137.687 137.669 90.304 1.00 131.97 123 ASN A N 1
ATOM 601 C CA . ASN A 1 96 ? 138.605 137.955 91.441 1.00 131.97 123 ASN A CA 1
ATOM 602 C C . ASN A 1 96 ? 137.800 138.133 92.732 1.00 131.97 123 ASN A C 1
ATOM 603 O O . ASN A 1 96 ? 138.318 138.791 93.656 1.00 131.97 123 ASN A O 1
ATOM 608 N N . LEU A 1 97 ? 136.589 137.570 92.794 1.00 119.97 124 LEU A N 1
ATOM 609 C CA . LEU A 1 97 ? 135.805 137.647 94.016 1.00 119.97 124 LEU A CA 1
ATOM 610 C C . LEU A 1 97 ? 136.357 136.673 95.049 1.00 119.97 124 LEU A C 1
ATOM 611 O O . LEU A 1 97 ? 136.852 135.597 94.717 1.00 119.97 124 LEU A O 1
ATOM 616 N N . CYS A 1 98 ? 136.297 137.078 96.313 1.00 118.02 125 CYS A N 1
ATOM 617 C CA . CYS 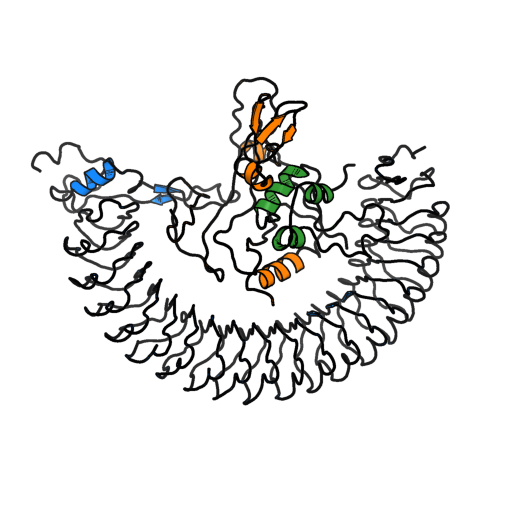A 1 98 ? 136.895 136.312 97.389 1.00 118.02 125 CYS A CA 1
ATOM 618 C C . CYS A 1 98 ? 136.002 136.174 98.611 1.00 118.02 125 CYS A C 1
ATOM 619 O O . CYS A 1 98 ? 136.317 135.368 99.488 1.00 118.02 125 CYS A O 1
ATOM 622 N N . HIS A 1 99 ? 134.914 136.932 98.704 1.00 112.76 126 HIS A N 1
ATOM 623 C CA . HIS A 1 99 ? 133.958 136.807 99.795 1.00 112.76 126 HIS A CA 1
ATOM 624 C C . HIS A 1 99 ? 132.574 137.123 99.254 1.00 112.76 126 HIS A C 1
ATOM 625 O O . HIS A 1 99 ? 132.429 137.812 98.246 1.00 112.76 126 HIS A O 1
ATOM 632 N N . LEU A 1 100 ? 131.554 136.614 99.935 1.00 99.75 127 LEU A N 1
ATOM 633 C CA . LEU A 1 100 ? 130.176 136.832 99.522 1.00 99.75 127 LEU A CA 1
ATOM 634 C C . LEU A 1 100 ? 129.280 136.611 100.726 1.00 99.75 127 LEU A C 1
ATOM 635 O O . LEU A 1 100 ? 129.537 135.716 101.529 1.00 99.75 127 LEU A O 1
ATOM 640 N N . HIS A 1 101 ? 128.239 137.426 100.855 1.00 103.59 128 HIS A N 1
ATOM 641 C CA . HIS A 1 101 ? 127.344 137.343 102.003 1.00 103.59 128 HIS A CA 1
ATOM 642 C C . HIS A 1 101 ? 125.914 137.577 101.550 1.00 103.59 128 HIS A C 1
ATOM 643 O O . HIS A 1 101 ? 125.618 138.598 100.928 1.00 103.59 128 HIS A O 1
ATOM 650 N N . LEU A 1 102 ? 125.027 136.639 101.866 1.00 102.78 129 LEU A N 1
ATOM 651 C CA . LEU A 1 102 ? 123.619 136.719 101.499 1.00 102.78 129 LEU A CA 1
ATOM 652 C C . LEU A 1 102 ? 122.744 136.338 102.682 1.00 102.78 129 LEU A C 1
ATOM 653 O O . LEU A 1 102 ? 121.737 135.646 102.544 1.00 102.78 129 LEU A O 1
ATOM 658 N N . GLU A 1 103 ? 123.105 136.822 103.867 1.00 110.86 130 GLU A N 1
ATOM 659 C CA . GLU A 1 103 ? 122.658 136.221 105.117 1.00 110.86 130 GLU A CA 1
ATOM 660 C C . GLU A 1 103 ? 121.151 136.165 105.307 1.00 110.86 130 GLU A C 1
ATOM 661 O O . GLU A 1 103 ? 120.581 135.076 105.338 1.00 110.86 130 GLU A O 1
ATOM 667 N N . ARG A 1 104 ? 120.484 137.306 105.428 1.00 111.82 131 ARG A N 1
ATOM 668 C CA . ARG A 1 104 ? 119.123 137.305 105.939 1.00 111.82 131 ARG A CA 1
ATOM 669 C C . ARG A 1 104 ? 118.077 137.619 104.880 1.00 111.82 131 ARG A C 1
ATOM 670 O O . ARG A 1 104 ? 116.960 138.011 105.219 1.00 111.82 131 ARG A O 1
ATOM 678 N N . ASN A 1 105 ? 118.444 137.399 103.641 1.00 112.92 132 ASN A N 1
ATOM 679 C CA . ASN A 1 105 ? 117.403 137.577 102.609 1.00 112.92 132 ASN A CA 1
ATOM 680 C C . ASN A 1 105 ? 116.431 136.402 102.709 1.00 112.92 132 ASN A C 1
ATOM 681 O O . ASN A 1 105 ? 116.675 135.470 1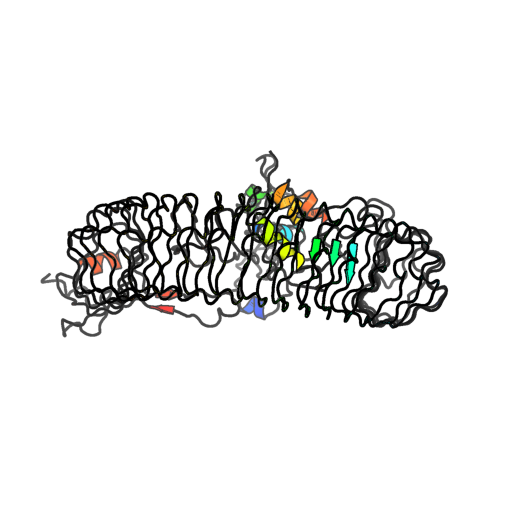03.496 1.00 112.92 132 ASN A O 1
ATOM 686 N N . GLN A 1 106 ? 115.320 136.466 101.968 1.00 119.26 133 GLN A N 1
ATOM 687 C CA . GLN A 1 106 ? 114.356 135.372 101.899 1.00 119.26 133 GLN A CA 1
ATOM 688 C C . GLN A 1 106 ? 114.453 134.616 100.571 1.00 119.26 133 GLN A C 1
ATOM 689 O O . GLN A 1 106 ? 113.517 134.568 99.782 1.00 119.26 133 GLN A O 1
ATOM 695 N N . LEU A 1 107 ? 115.601 133.980 100.341 1.00 114.14 134 LEU A N 1
ATOM 696 C CA . LEU A 1 107 ? 115.787 133.169 99.144 1.00 114.14 134 LEU A CA 1
ATOM 697 C C . LEU A 1 107 ? 114.921 131.916 99.214 1.00 114.14 134 LEU A C 1
ATOM 698 O O . LEU A 1 107 ? 114.323 131.606 100.240 1.00 114.14 134 LEU A O 1
ATOM 703 N N . ARG A 1 108 ? 114.839 131.194 98.096 1.00 117.76 135 ARG A N 1
ATOM 704 C CA . ARG A 1 108 ? 114.056 129.959 98.077 1.00 117.76 135 ARG A CA 1
ATOM 705 C C . ARG A 1 108 ? 114.702 128.785 97.361 1.00 117.76 135 ARG A C 1
ATOM 706 O O . ARG A 1 108 ? 114.338 127.645 97.670 1.00 117.76 135 ARG A O 1
ATOM 714 N N . SER A 1 109 ? 115.623 128.991 96.427 1.00 114.96 136 SER A N 1
ATOM 715 C CA . SER A 1 109 ? 116.185 127.885 95.661 1.00 114.96 136 SER A CA 1
ATOM 716 C C . SER A 1 109 ? 117.354 128.398 94.838 1.00 114.96 136 SER A C 1
ATOM 717 O O . SER A 1 109 ? 117.437 129.585 94.522 1.00 114.96 136 SER A O 1
ATOM 720 N N . LEU A 1 110 ? 118.251 127.480 94.485 1.00 114.64 137 LEU A N 1
ATOM 721 C CA . LEU A 1 110 ? 119.420 127.782 93.666 1.00 114.64 137 LEU A CA 1
ATOM 722 C C . LEU A 1 110 ? 119.534 126.731 92.575 1.00 114.64 137 LEU A C 1
ATOM 723 O O . LEU A 1 110 ? 119.622 125.537 92.872 1.00 114.64 137 LEU A O 1
ATOM 728 N N . ALA A 1 111 ? 119.537 127.169 91.321 1.00 118.80 138 ALA A N 1
ATOM 729 C CA . ALA A 1 111 ? 119.671 126.258 90.197 1.00 118.80 138 ALA A CA 1
ATOM 730 C C . ALA A 1 111 ? 121.142 125.941 89.950 1.00 118.80 138 ALA A C 1
ATOM 731 O O . ALA A 1 111 ? 122.039 126.541 90.539 1.00 118.80 138 ALA A O 1
ATOM 733 N N . LEU A 1 112 ? 121.387 124.981 89.062 1.00 123.09 139 LEU A N 1
ATOM 734 C CA . LEU A 1 112 ? 122.758 124.574 88.779 1.00 123.09 139 LEU A CA 1
ATOM 735 C C . LEU A 1 112 ? 123.466 125.607 87.916 1.00 123.09 139 LEU A C 1
ATOM 736 O O . LEU A 1 112 ? 122.878 126.184 86.999 1.00 123.09 139 LEU A O 1
ATOM 741 N N . GLY A 1 113 ? 124.742 125.827 88.209 1.00 121.36 140 GLY A N 1
ATOM 742 C CA . GLY A 1 113 ? 125.582 126.685 87.409 1.00 121.36 140 GLY A CA 1
ATOM 743 C C . GLY A 1 113 ? 125.841 128.056 87.987 1.00 121.36 140 GLY A C 1
ATOM 744 O O . GLY A 1 113 ? 126.694 128.776 87.459 1.00 121.36 140 GLY A O 1
ATOM 745 N N . THR A 1 114 ? 125.148 128.438 89.061 1.00 117.62 141 THR A N 1
ATOM 746 C CA . THR A 1 114 ? 125.293 129.793 89.570 1.00 117.62 141 THR A CA 1
ATOM 747 C C . THR A 1 114 ? 126.680 130.059 90.131 1.00 117.62 141 THR A C 1
ATOM 748 O O . THR A 1 114 ? 127.018 131.221 90.371 1.00 117.62 141 THR A O 1
ATOM 752 N N . PHE A 1 115 ? 127.494 129.027 90.343 1.00 116.95 142 PHE A N 1
ATOM 753 C CA . PHE A 1 115 ? 128.850 129.197 90.849 1.00 116.95 142 PHE A CA 1
ATOM 754 C C . PHE A 1 115 ? 129.896 128.782 89.822 1.00 116.95 142 PHE A C 1
ATOM 755 O O . PHE A 1 115 ? 131.034 128.477 90.178 1.00 116.95 142 PHE A O 1
ATOM 763 N N . ALA A 1 116 ? 129.530 128.769 88.544 1.00 120.71 143 ALA A N 1
ATOM 764 C CA . ALA A 1 116 ? 130.464 128.378 87.499 1.00 120.71 143 ALA A CA 1
ATOM 765 C C . ALA A 1 116 ? 131.349 129.519 87.035 1.00 120.71 143 ALA A C 1
ATOM 766 O O . ALA A 1 116 ? 132.375 129.268 86.399 1.00 120.71 143 ALA A O 1
ATOM 768 N N . HIS A 1 117 ? 130.980 130.759 87.337 1.00 126.79 144 HIS A N 1
ATOM 769 C CA . HIS A 1 117 ? 131.720 131.926 86.885 1.00 126.79 144 HIS A CA 1
ATOM 770 C C . HIS A 1 117 ? 132.691 132.454 87.922 1.00 126.79 144 HIS A C 1
ATOM 771 O O . HIS A 1 117 ? 133.417 133.407 87.635 1.00 126.79 144 HIS A O 1
ATOM 778 N N . THR A 1 118 ? 132.725 131.874 89.114 1.00 123.63 145 THR A N 1
ATOM 779 C CA . THR A 1 118 ? 133.471 132.438 90.233 1.00 123.63 145 THR A CA 1
ATOM 780 C C . THR A 1 118 ? 134.267 131.375 90.979 1.00 123.63 145 THR A C 1
ATOM 781 O O . THR A 1 118 ? 133.960 131.037 92.126 1.00 123.63 145 THR A O 1
ATOM 785 N N . PRO A 1 119 ? 135.328 130.853 90.369 1.00 122.03 146 PRO A N 1
ATOM 786 C CA . PRO A 1 119 ? 136.291 130.072 91.149 1.00 122.03 146 PRO A CA 1
ATOM 787 C C . PRO A 1 119 ? 137.077 130.982 92.076 1.00 122.03 146 PRO A C 1
ATOM 788 O O . PRO A 1 119 ? 136.808 132.185 92.133 1.00 122.03 146 PRO A O 1
ATOM 792 N N . ALA A 1 120 ? 138.035 130.428 92.812 1.00 116.39 147 ALA A N 1
ATOM 793 C CA . ALA A 1 120 ? 138.853 131.182 93.760 1.00 116.39 147 ALA A CA 1
ATOM 794 C C . ALA A 1 120 ? 138.030 131.807 94.879 1.00 116.39 147 ALA A C 1
ATOM 795 O O . ALA A 1 120 ? 138.495 132.733 95.545 1.00 116.39 147 ALA A O 1
ATOM 797 N N . LEU A 1 121 ? 136.813 131.326 95.105 1.00 111.54 148 LEU A N 1
ATOM 798 C CA . LEU A 1 121 ? 136.037 131.773 96.248 1.00 111.54 148 LEU A CA 1
ATOM 799 C C . LEU A 1 121 ? 136.652 131.224 97.530 1.00 111.54 148 LEU A C 1
ATOM 800 O O . LEU A 1 121 ? 137.319 130.190 97.524 1.00 111.54 148 LEU A O 1
ATOM 805 N N . ALA A 1 122 ? 136.436 131.928 98.640 1.00 109.76 149 ALA A N 1
ATOM 806 C CA . ALA A 1 122 ? 137.048 131.533 99.897 1.00 109.76 149 ALA A CA 1
ATOM 807 C C . ALA A 1 122 ? 136.121 131.570 101.103 1.00 109.76 149 ALA A C 1
ATOM 808 O O . ALA A 1 122 ? 136.583 131.281 102.209 1.00 109.76 149 ALA A O 1
ATOM 810 N N . SER A 1 123 ? 134.849 131.920 100.934 1.00 105.81 150 SER A N 1
ATOM 811 C CA . SER A 1 123 ? 133.870 131.857 102.010 1.00 105.81 150 SER A CA 1
ATOM 812 C C . SER A 1 123 ? 132.500 132.147 101.430 1.00 105.81 150 SER A C 1
ATOM 813 O O . SER A 1 123 ? 132.381 132.841 100.420 1.00 105.81 150 SER A O 1
ATOM 816 N N . LEU A 1 124 ? 131.472 131.630 102.092 1.00 97.92 151 LEU A N 1
ATOM 817 C CA . LEU A 1 124 ? 130.112 131.696 101.587 1.00 97.92 151 LEU A CA 1
ATOM 818 C C . LEU A 1 124 ? 129.170 131.704 102.776 1.00 97.92 151 LEU A C 1
ATOM 819 O O . LEU A 1 124 ? 129.445 131.063 103.788 1.00 97.92 151 LEU A O 1
ATOM 824 N N . GLY A 1 125 ? 128.073 132.440 102.661 1.00 99.26 152 GLY A N 1
ATOM 825 C CA . GLY A 1 125 ? 127.118 132.500 103.747 1.00 99.26 152 GLY A CA 1
ATOM 826 C C . GLY A 1 125 ? 125.686 132.540 103.270 1.00 99.26 152 GLY A C 1
ATOM 827 O O . GLY A 1 125 ? 125.309 133.426 102.504 1.00 99.26 152 GLY A O 1
ATOM 828 N N . LEU A 1 126 ? 124.875 131.589 103.719 1.00 98.26 153 LEU A N 1
ATOM 829 C CA . LEU A 1 126 ? 123.482 131.487 103.309 1.00 98.26 153 LEU A CA 1
ATOM 830 C C . LEU A 1 126 ? 122.610 131.174 104.517 1.00 98.26 153 LEU A C 1
ATOM 831 O O . LEU A 1 126 ? 121.741 130.307 104.476 1.00 98.26 153 LEU A O 1
ATOM 836 N N . SER A 1 127 ? 122.825 131.896 105.614 1.00 101.59 154 SER A N 1
ATOM 837 C CA . SER A 1 127 ? 122.364 131.398 106.902 1.00 101.59 154 SER A CA 1
ATOM 838 C C . SER A 1 127 ? 120.854 131.428 107.095 1.00 101.59 154 SER A C 1
ATOM 839 O O . SER A 1 127 ? 120.219 130.378 107.058 1.00 101.59 154 SER A O 1
ATOM 842 N N . ASN A 1 128 ? 120.240 132.599 107.218 1.00 105.57 155 ASN A N 1
ATOM 843 C CA . ASN A 1 128 ? 118.846 132.667 107.639 1.00 105.57 155 ASN A CA 1
ATOM 844 C C . ASN A 1 128 ? 117.880 132.777 106.471 1.00 105.57 155 ASN A C 1
ATOM 845 O O . ASN A 1 128 ? 116.832 133.414 106.594 1.00 105.57 155 ASN A O 1
ATOM 850 N N . ASN A 1 129 ? 118.229 132.116 105.369 1.00 107.08 156 ASN A N 1
ATOM 851 C CA . ASN A 1 129 ? 117.318 132.114 104.199 1.00 107.08 156 ASN A CA 1
ATOM 852 C C . ASN A 1 129 ? 116.200 131.100 104.436 1.00 107.08 156 ASN A C 1
ATOM 853 O O . ASN A 1 129 ? 116.052 130.604 105.574 1.00 107.08 156 ASN A O 1
ATOM 858 N N . ARG A 1 130 ? 115.438 130.796 103.394 1.00 115.97 157 ARG A N 1
ATOM 859 C CA . ARG A 1 130 ? 114.342 129.835 103.480 1.00 115.97 157 ARG A CA 1
ATOM 860 C C . ARG A 1 130 ? 114.402 128.904 102.270 1.00 115.97 157 ARG A C 1
ATOM 861 O O . ARG A 1 130 ? 113.792 129.181 101.238 1.00 115.97 157 ARG A O 1
ATOM 869 N N . LEU A 1 131 ? 115.119 127.790 102.396 1.00 113.68 158 LEU A N 1
ATOM 870 C CA . LEU A 1 131 ? 115.343 126.960 101.221 1.00 113.68 158 LEU A CA 1
ATOM 871 C C . LEU A 1 131 ? 115.527 125.507 101.617 1.00 113.68 158 LEU A C 1
ATOM 872 O O . LEU A 1 131 ? 116.093 125.198 102.665 1.00 113.68 158 LEU A O 1
ATOM 877 N N . SER A 1 132 ? 115.061 124.619 100.742 1.00 116.73 159 SER A N 1
ATOM 878 C CA . SER A 1 132 ? 115.131 123.181 100.940 1.00 116.73 159 SER A CA 1
ATOM 879 C C . SER A 1 132 ? 115.549 122.509 99.643 1.00 116.73 159 SER A C 1
ATOM 880 O O . SER A 1 132 ? 115.627 123.139 98.587 1.00 116.73 159 SER A O 1
ATOM 883 N N . ARG A 1 133 ? 115.735 121.185 99.694 1.00 125.32 160 ARG A N 1
ATOM 884 C CA . ARG A 1 133 ? 115.983 120.380 98.467 1.00 125.32 160 ARG A CA 1
ATOM 885 C C . ARG A 1 133 ? 117.222 120.816 97.690 1.00 125.32 160 ARG A C 1
ATOM 886 O O . ARG A 1 133 ? 117.062 121.218 96.518 1.00 125.32 160 ARG A O 1
ATOM 894 N N . LEU A 1 134 ? 118.402 120.745 98.309 1.00 121.00 161 LEU A N 1
ATOM 895 C CA . LEU A 1 134 ? 119.625 120.958 97.549 1.00 121.00 161 LEU A CA 1
ATOM 896 C C . LEU A 1 134 ? 119.689 120.006 96.360 1.00 121.00 161 LEU A C 1
ATOM 897 O O . LEU A 1 134 ? 119.143 118.905 96.389 1.00 121.00 161 LEU A O 1
ATOM 902 N N . GLU A 1 135 ? 120.362 120.443 95.300 1.00 127.20 162 GLU A N 1
ATOM 903 C CA . GLU A 1 135 ? 120.539 119.610 94.119 1.00 127.20 162 GLU A CA 1
ATOM 904 C C . GLU A 1 135 ? 121.738 118.691 94.332 1.00 127.20 162 GLU A C 1
ATOM 905 O O . GLU A 1 135 ? 122.282 118.590 95.433 1.00 127.20 162 GLU A O 1
ATOM 911 N N . ASP A 1 136 ? 122.172 118.015 93.274 1.00 127.07 163 ASP A N 1
ATOM 912 C CA . ASP A 1 136 ? 123.261 117.046 93.346 1.00 127.07 163 ASP A CA 1
ATOM 913 C C . ASP A 1 136 ? 124.409 117.525 92.465 1.00 127.07 163 ASP A C 1
ATOM 914 O O . ASP A 1 136 ? 124.505 117.151 91.296 1.00 127.07 163 ASP A O 1
ATOM 919 N N . GLY A 1 137 ? 125.290 118.342 93.031 1.00 119.36 164 GLY A N 1
ATOM 920 C CA . GLY A 1 137 ? 126.450 118.806 92.299 1.00 119.36 164 GLY A CA 1
ATOM 921 C C . GLY A 1 137 ? 126.555 120.311 92.181 1.00 119.36 164 GLY A C 1
ATOM 922 O O . GLY A 1 137 ? 127.198 120.816 91.260 1.00 119.36 164 GLY A O 1
ATOM 923 N N . LEU A 1 138 ? 125.925 121.040 93.104 1.00 116.27 165 LEU A N 1
ATOM 924 C CA . LEU A 1 138 ? 126.043 122.492 93.106 1.00 116.27 165 LEU A CA 1
ATOM 925 C C . LEU A 1 138 ? 127.487 122.924 93.306 1.00 116.27 165 LEU A C 1
ATOM 926 O O . LEU A 1 138 ? 128.105 123.516 92.417 1.00 116.27 165 LEU A O 1
ATOM 931 N N . PHE A 1 139 ? 128.046 122.623 94.476 1.00 113.80 166 PHE A N 1
ATOM 932 C CA . PHE A 1 139 ? 129.387 123.076 94.828 1.00 113.80 166 PHE A CA 1
ATOM 933 C C . PHE A 1 139 ? 130.413 122.220 94.091 1.00 113.80 166 PHE A C 1
ATOM 934 O O . PHE A 1 139 ? 131.079 121.350 94.653 1.00 113.80 166 PHE A O 1
ATOM 942 N N . GLU A 1 140 ? 130.524 122.476 92.796 1.00 122.01 167 GLU A N 1
ATOM 943 C CA . GLU A 1 140 ? 131.542 121.858 91.967 1.00 122.01 167 GLU A CA 1
ATOM 944 C C . GLU A 1 140 ? 132.372 122.947 91.311 1.00 122.01 167 GLU A C 1
ATOM 945 O O . GLU A 1 140 ? 131.877 124.043 91.031 1.00 122.01 167 GLU A O 1
ATOM 951 N N . GLY A 1 141 ? 133.639 122.646 91.068 1.00 124.26 168 GLY A N 1
ATOM 952 C CA . GLY A 1 141 ? 134.540 123.694 90.640 1.00 124.26 168 GLY A CA 1
ATOM 953 C C . GLY A 1 141 ? 134.766 124.717 91.730 1.00 124.26 168 GLY A C 1
ATOM 954 O O . GLY A 1 141 ? 134.861 125.915 91.441 1.00 124.26 168 GLY A O 1
ATOM 955 N N . LEU A 1 142 ? 134.835 124.273 92.979 1.00 121.32 169 LEU A N 1
ATOM 956 C CA . LEU A 1 142 ? 135.078 125.123 94.136 1.00 121.32 169 LEU A CA 1
ATOM 957 C C . LEU A 1 142 ? 136.180 124.526 94.996 1.00 121.32 169 LEU A C 1
ATOM 958 O O . LEU A 1 142 ? 136.055 124.391 96.212 1.00 121.32 169 LEU A O 1
ATOM 963 N N . GLY A 1 143 ? 137.285 124.156 94.362 1.00 124.60 170 GLY A N 1
ATOM 964 C CA . GLY A 1 143 ? 138.382 123.517 95.060 1.00 124.60 170 GLY A CA 1
ATOM 965 C C . GLY A 1 143 ? 139.235 124.441 95.902 1.00 124.60 170 GLY A C 1
ATOM 966 O O . GLY A 1 143 ? 140.398 124.135 96.169 1.00 124.60 170 GLY A O 1
ATOM 967 N N . SER A 1 144 ? 138.682 125.576 96.324 1.00 119.16 171 SER A N 1
ATOM 968 C CA . SER A 1 144 ? 139.410 126.473 97.210 1.00 119.16 171 SER A CA 1
ATOM 969 C C . SER A 1 144 ? 138.541 127.029 98.330 1.00 119.16 171 SER A C 1
ATOM 970 O O . SER A 1 144 ? 139.010 127.884 99.086 1.00 119.16 171 SER A O 1
ATOM 973 N N . LEU A 1 145 ? 137.301 126.574 98.457 1.00 114.57 172 LEU A N 1
ATOM 974 C CA . LEU A 1 145 ? 136.427 127.038 99.522 1.00 114.57 172 LEU A CA 1
ATOM 975 C C . LEU A 1 145 ? 136.952 126.580 100.875 1.00 114.57 172 LEU A C 1
ATOM 976 O O . LEU A 1 145 ? 137.570 125.524 100.996 1.00 114.57 172 LEU A O 1
ATOM 981 N N . TRP A 1 146 ? 136.706 127.389 101.903 1.00 122.89 173 TRP A N 1
ATOM 982 C CA . TRP A 1 146 ? 137.129 127.081 103.261 1.00 122.89 173 TRP A CA 1
ATOM 983 C C . TRP A 1 146 ? 136.010 127.102 104.287 1.00 122.89 173 TRP A C 1
ATOM 984 O O . TRP A 1 146 ? 136.110 126.400 105.287 1.00 122.89 173 TRP A O 1
ATOM 995 N N . ASP A 1 147 ? 134.966 127.897 104.089 1.00 119.56 174 ASP A N 1
ATOM 996 C CA . ASP A 1 147 ? 133.848 127.954 105.014 1.00 119.56 174 ASP A CA 1
ATOM 997 C C . ASP A 1 147 ? 132.549 127.677 104.280 1.00 119.56 174 ASP A C 1
ATOM 998 O O . ASP A 1 147 ? 132.462 127.812 103.059 1.00 119.56 174 ASP A O 1
ATOM 1003 N N . LEU A 1 148 ? 131.532 127.300 105.043 1.00 100.16 175 LEU A N 1
ATOM 1004 C CA . LEU A 1 148 ? 130.212 127.039 104.483 1.00 100.16 175 LEU A CA 1
ATOM 1005 C C . LEU A 1 148 ? 129.225 127.056 105.629 1.00 100.16 175 LEU A C 1
ATOM 1006 O O . LEU A 1 148 ? 129.377 126.291 106.581 1.00 100.16 175 LEU A O 1
ATOM 1011 N N . ASN A 1 149 ? 128.227 127.924 105.546 1.00 99.01 176 ASN A N 1
ATOM 1012 C CA . ASN A 1 149 ? 127.248 128.109 106.605 1.00 99.01 176 ASN A CA 1
ATOM 1013 C C . ASN A 1 149 ? 125.867 127.863 106.027 1.00 99.01 176 ASN A C 1
ATOM 1014 O O . ASN A 1 149 ? 125.474 128.515 105.058 1.00 99.01 176 ASN A O 1
ATOM 1019 N N . LEU A 1 150 ? 125.135 126.923 106.619 1.00 96.93 177 LEU A N 1
ATOM 1020 C CA . LEU A 1 150 ? 123.804 126.593 106.129 1.00 96.93 177 LEU A CA 1
ATOM 1021 C C . LEU A 1 150 ? 122.792 126.457 107.258 1.00 96.93 177 LEU A C 1
ATOM 1022 O O . LEU A 1 150 ? 121.719 125.893 107.042 1.00 96.93 177 LEU A O 1
ATOM 1027 N N . GLY A 1 151 ? 123.097 126.954 108.448 1.00 97.52 178 GLY A N 1
ATOM 1028 C CA . GLY A 1 151 ? 122.209 126.757 109.571 1.00 97.52 178 GLY A CA 1
ATOM 1029 C C . GLY A 1 151 ? 120.925 127.548 109.446 1.00 97.52 178 GLY A C 1
ATOM 1030 O O . GLY A 1 151 ? 120.832 128.515 108.706 1.00 97.52 178 GLY A O 1
ATOM 1031 N N . TRP A 1 152 ? 119.914 127.114 110.191 1.00 101.99 179 TRP A N 1
ATOM 1032 C CA . TRP A 1 152 ? 118.614 127.779 110.246 1.00 101.99 179 TRP A CA 1
ATOM 1033 C C . TRP A 1 152 ? 117.981 127.886 108.860 1.00 101.99 179 TRP A C 1
ATOM 1034 O O . TRP A 1 152 ? 117.755 128.967 108.327 1.00 101.99 179 TRP A O 1
ATOM 1045 N N . ASN A 1 153 ? 117.688 126.722 108.292 1.00 102.02 180 ASN A N 1
ATOM 1046 C CA . ASN A 1 153 ? 116.974 126.580 107.031 1.00 102.02 180 ASN A CA 1
ATOM 1047 C C . ASN A 1 153 ? 115.933 125.487 107.229 1.00 102.02 180 ASN A C 1
ATOM 1048 O O . ASN A 1 153 ? 115.652 125.076 108.354 1.00 102.02 180 ASN A O 1
ATOM 1053 N N . SER A 1 154 ? 115.350 125.000 106.138 1.00 107.94 181 SER A N 1
ATOM 1054 C CA . SER A 1 154 ? 114.310 123.982 106.215 1.00 107.94 181 SER A CA 1
ATOM 1055 C C . SER A 1 154 ? 114.739 122.652 105.603 1.00 107.94 181 SER A C 1
ATOM 1056 O O . SER A 1 154 ? 113.912 121.927 105.052 1.00 107.94 181 SER A O 1
ATOM 1059 N N . LEU A 1 155 ? 116.020 122.314 105.695 1.00 106.68 182 LEU A N 1
ATOM 1060 C CA . LEU A 1 155 ? 116.507 121.076 105.103 1.00 106.68 182 LEU A CA 1
ATOM 1061 C C . LEU A 1 155 ? 116.038 119.879 105.915 1.00 106.68 182 LEU A C 1
ATOM 1062 O O . LEU A 1 155 ? 115.997 119.925 107.145 1.00 106.68 182 LEU A O 1
ATOM 1067 N N . ALA A 1 156 ? 115.685 118.799 105.223 1.00 107.48 183 ALA A N 1
ATOM 1068 C CA . ALA A 1 156 ? 115.195 117.599 105.883 1.00 107.48 183 ALA A CA 1
ATOM 1069 C C . ALA A 1 156 ? 115.785 116.307 105.349 1.00 107.48 183 ALA A C 1
ATOM 1070 O O . ALA A 1 156 ? 115.622 115.271 105.996 1.00 107.48 183 ALA A O 1
ATOM 1072 N N . VAL A 1 157 ? 116.447 116.328 104.198 1.00 111.69 184 VAL A N 1
ATOM 1073 C CA . VAL A 1 157 ? 117.071 115.134 103.640 1.00 111.69 184 VAL A CA 1
ATOM 1074 C C . VAL A 1 157 ? 118.069 115.583 102.587 1.00 111.69 184 VAL A C 1
ATOM 1075 O O . VAL A 1 157 ? 117.828 116.543 101.853 1.00 111.69 184 VAL A O 1
ATOM 1079 N N . LEU A 1 158 ? 119.203 114.895 102.532 1.00 112.31 185 LEU A N 1
ATOM 1080 C CA . LEU A 1 158 ? 120.266 115.225 101.610 1.00 112.31 185 LEU A CA 1
ATOM 1081 C C . LEU A 1 158 ? 120.551 114.037 100.704 1.00 112.31 185 LEU A C 1
ATOM 1082 O O . LEU A 1 158 ? 120.672 112.908 101.196 1.00 112.31 185 LEU A O 1
ATOM 1087 N N . PRO A 1 159 ? 120.657 114.235 99.397 1.00 121.01 186 PRO A N 1
ATOM 1088 C CA . PRO A 1 159 ? 121.035 113.131 98.512 1.00 121.01 186 PRO A CA 1
ATOM 1089 C C . PRO A 1 159 ? 122.494 112.762 98.711 1.00 121.01 186 PRO A C 1
ATOM 1090 O O . PRO A 1 159 ? 123.273 113.491 99.322 1.00 121.01 186 PRO A O 1
ATOM 1094 N N . ASP A 1 160 ? 122.865 111.602 98.180 1.00 126.13 187 ASP A N 1
ATOM 1095 C CA . ASP A 1 160 ? 124.263 111.208 98.212 1.00 126.13 187 ASP A CA 1
ATOM 1096 C C . ASP A 1 160 ? 125.087 112.138 97.333 1.00 126.13 187 ASP A C 1
ATOM 1097 O O . ASP A 1 160 ? 124.589 112.705 96.358 1.00 126.13 187 ASP A O 1
ATOM 1102 N N . ALA A 1 161 ? 126.357 112.302 97.699 1.00 122.91 188 ALA A N 1
ATOM 1103 C CA . ALA A 1 161 ? 127.297 113.115 96.927 1.00 122.91 188 ALA A CA 1
ATOM 1104 C C . ALA A 1 161 ? 126.821 114.560 96.792 1.00 122.91 188 ALA A C 1
ATOM 1105 O O . ALA A 1 161 ? 126.987 115.191 95.749 1.00 122.91 188 ALA A O 1
ATOM 1107 N N . ALA A 1 162 ? 126.217 115.090 97.858 1.00 115.95 189 ALA A N 1
ATOM 1108 C CA . ALA A 1 162 ? 125.845 116.501 97.857 1.00 115.95 189 ALA A CA 1
ATOM 1109 C C . ALA A 1 162 ? 127.069 117.388 98.019 1.00 115.95 189 ALA A C 1
ATOM 1110 O O . ALA A 1 162 ? 127.161 118.446 97.390 1.00 115.95 189 ALA A O 1
ATOM 1112 N N . PHE A 1 163 ? 128.017 116.977 98.860 1.00 113.87 190 PHE A N 1
ATOM 1113 C CA . PHE A 1 163 ? 129.288 117.678 99.010 1.00 113.87 190 PHE A CA 1
ATOM 1114 C C . PHE A 1 163 ? 130.332 116.946 98.174 1.00 113.87 190 PHE A C 1
ATOM 1115 O O . PHE A 1 163 ? 131.175 116.216 98.686 1.00 113.87 190 PHE A O 1
ATOM 1123 N N . ARG A 1 164 ? 130.268 117.149 96.863 1.00 121.97 191 ARG A N 1
ATOM 1124 C CA . ARG A 1 164 ? 131.199 116.522 95.933 1.00 121.97 191 ARG A CA 1
ATOM 1125 C C . ARG A 1 164 ? 132.069 117.595 95.300 1.00 121.97 191 ARG A C 1
ATOM 1126 O O . ARG A 1 164 ? 131.553 118.548 94.710 1.00 121.97 191 ARG A O 1
ATOM 1134 N N . GLY A 1 165 ? 133.382 117.432 95.414 1.00 119.09 192 GLY A N 1
ATOM 1135 C CA . GLY A 1 165 ? 134.332 118.383 94.885 1.00 119.09 192 GLY A CA 1
ATOM 1136 C C . GLY A 1 165 ? 134.934 119.313 95.914 1.00 119.09 192 GLY A C 1
ATOM 1137 O O . GLY A 1 165 ? 135.842 120.076 95.573 1.00 119.09 192 GLY A O 1
ATOM 1138 N N . LEU A 1 166 ? 134.457 119.274 97.156 1.00 114.60 193 LEU A N 1
ATOM 1139 C CA . LEU A 1 166 ? 134.961 120.145 98.213 1.00 114.60 193 LEU A CA 1
ATOM 1140 C C . LEU A 1 166 ? 136.154 119.469 98.875 1.00 114.60 193 LEU A C 1
ATOM 1141 O O . LEU A 1 166 ? 136.060 118.860 99.938 1.00 114.60 193 LEU A O 1
ATOM 1146 N N . GLY A 1 167 ? 137.305 119.590 98.229 1.00 117.02 194 GLY A N 1
ATOM 1147 C CA . GLY A 1 167 ? 138.510 118.979 98.746 1.00 117.02 194 GLY A CA 1
ATOM 1148 C C . GLY A 1 167 ? 139.081 119.679 99.960 1.00 117.02 194 GLY A C 1
ATOM 1149 O O . GLY A 1 167 ? 139.259 119.060 101.011 1.00 117.02 194 GLY A O 1
ATOM 1150 N N . SER A 1 168 ? 139.383 120.964 99.827 1.00 117.33 195 SER A N 1
ATOM 1151 C CA . SER A 1 168 ? 140.044 121.715 100.893 1.00 117.33 195 SER A CA 1
ATOM 1152 C C . SER A 1 168 ? 139.065 122.474 101.784 1.00 117.33 195 SER A C 1
ATOM 1153 O O . SER A 1 168 ? 139.244 123.659 102.031 1.00 117.33 195 SER A O 1
ATOM 1156 N N . LEU A 1 169 ? 138.048 121.800 102.309 1.00 111.54 196 LEU A N 1
ATOM 1157 C CA . LEU A 1 169 ? 137.108 122.431 103.224 1.00 111.54 196 LEU A CA 1
ATOM 1158 C C . LEU A 1 169 ? 137.581 122.239 104.658 1.00 111.54 196 LEU A C 1
ATOM 1159 O O . LEU A 1 169 ? 138.222 121.241 104.984 1.00 111.54 196 LEU A O 1
ATOM 1164 N N . ARG A 1 170 ? 137.262 123.204 105.521 1.00 115.29 197 ARG A N 1
ATOM 1165 C CA . ARG A 1 170 ? 137.716 123.149 106.901 1.00 115.29 197 ARG A CA 1
ATOM 1166 C C . ARG A 1 170 ? 136.650 123.403 107.955 1.00 115.29 197 ARG A C 1
ATOM 1167 O O . ARG A 1 170 ? 136.909 123.122 109.127 1.00 115.29 197 ARG A O 1
ATOM 1175 N N . GLU A 1 171 ? 135.479 123.917 107.600 1.00 113.32 198 GLU A N 1
ATOM 1176 C CA . GLU A 1 171 ? 134.405 124.085 108.565 1.00 113.32 198 GLU A CA 1
ATOM 1177 C C . GLU A 1 171 ? 133.078 123.814 107.883 1.00 113.32 198 GLU A C 1
ATOM 1178 O O . GLU A 1 171 ? 132.968 123.872 106.660 1.00 113.32 198 GLU A O 1
ATOM 1184 N N . LEU A 1 172 ? 132.067 123.520 108.691 1.00 95.91 199 LEU A N 1
ATOM 1185 C CA . LEU A 1 172 ? 130.771 123.112 108.170 1.00 95.91 199 LEU A CA 1
ATOM 1186 C C . LEU A 1 172 ? 129.736 123.200 109.276 1.00 95.91 199 LEU A C 1
ATOM 1187 O O . LEU A 1 172 ? 129.965 122.687 110.372 1.00 95.91 199 LEU A O 1
ATOM 1192 N N . VAL A 1 173 ? 128.602 123.842 109.018 1.00 91.58 200 VAL A N 1
ATOM 1193 C CA . VAL A 1 173 ? 127.594 124.085 110.041 1.00 91.58 200 VAL A CA 1
ATOM 1194 C C . VAL A 1 173 ? 126.243 123.640 109.514 1.00 91.58 200 VAL A C 1
ATOM 1195 O O . VAL A 1 173 ? 125.784 124.137 108.483 1.00 91.58 200 VAL A O 1
ATOM 1199 N N . LEU A 1 174 ? 125.611 122.698 110.211 1.00 95.63 201 LEU A N 1
ATOM 1200 C CA . LEU A 1 174 ? 124.253 122.242 109.917 1.00 95.63 201 LEU A CA 1
ATOM 1201 C C . LEU A 1 174 ? 123.478 122.266 111.231 1.00 95.63 201 LEU A C 1
ATOM 1202 O O . LEU A 1 174 ? 123.353 121.235 111.889 1.00 95.63 201 LEU A O 1
ATOM 1207 N N . ALA A 1 175 ? 122.926 123.412 111.603 1.00 96.62 202 ALA A N 1
ATOM 1208 C CA . ALA A 1 175 ? 122.212 123.535 112.865 1.00 96.62 202 ALA A CA 1
ATOM 1209 C C . ALA A 1 175 ? 120.848 124.156 112.619 1.00 96.62 202 ALA A C 1
ATOM 1210 O O . ALA A 1 175 ? 120.624 124.827 111.614 1.00 96.62 202 ALA A O 1
ATOM 1212 N N . GLY A 1 176 ? 119.925 123.916 113.538 1.00 95.95 203 GLY A N 1
ATOM 1213 C CA . GLY A 1 176 ? 118.594 124.448 113.383 1.00 95.95 203 GLY A CA 1
ATOM 1214 C C . GLY A 1 176 ? 117.769 123.823 112.284 1.00 95.95 203 GLY A C 1
ATOM 1215 O O . GLY A 1 176 ? 116.604 124.197 112.126 1.00 95.95 203 GLY A O 1
ATOM 1216 N N . ASN A 1 177 ? 118.322 122.889 111.521 1.00 99.53 204 ASN A N 1
ATOM 1217 C CA . ASN A 1 177 ? 117.587 122.209 110.464 1.00 99.53 204 ASN A CA 1
ATOM 1218 C C . ASN A 1 177 ? 116.771 121.070 111.069 1.00 99.53 204 ASN A C 1
ATOM 1219 O O . ASN A 1 177 ? 116.591 120.988 112.285 1.00 99.53 204 ASN A O 1
ATOM 1224 N N . ARG A 1 178 ? 116.251 120.178 110.233 1.00 105.80 205 ARG A N 1
ATOM 1225 C CA . ARG A 1 178 ? 115.365 119.112 110.685 1.00 105.80 205 ARG A CA 1
ATOM 1226 C C . ARG A 1 178 ? 115.785 117.760 110.132 1.00 105.80 205 ARG A C 1
ATOM 1227 O O . ARG A 1 178 ? 114.944 116.947 109.747 1.00 105.80 205 ARG A O 1
ATOM 1235 N N . LEU A 1 179 ? 117.085 117.488 110.095 1.00 103.09 206 LEU A N 1
ATOM 1236 C CA . LEU A 1 179 ? 117.567 116.214 109.580 1.00 103.09 206 LEU A CA 1
ATOM 1237 C C . LEU A 1 179 ? 117.099 115.067 110.465 1.00 103.09 206 LEU A C 1
ATOM 1238 O O . LEU A 1 179 ? 116.870 115.236 111.662 1.00 103.09 206 LEU A O 1
ATOM 1243 N N . ALA A 1 180 ? 116.946 113.887 109.864 1.00 106.11 207 ALA A N 1
ATOM 1244 C CA . ALA A 1 180 ? 116.469 112.736 110.617 1.00 106.11 207 ALA A CA 1
ATOM 1245 C C . ALA A 1 180 ? 117.157 111.432 110.240 1.00 106.11 207 ALA A C 1
ATOM 1246 O O . ALA A 1 180 ? 116.755 110.379 110.745 1.00 106.11 207 ALA A O 1
ATOM 1248 N N . TYR A 1 181 ? 118.169 111.456 109.383 1.00 114.66 208 TYR A N 1
ATOM 1249 C CA . TYR A 1 181 ? 118.765 110.221 108.900 1.00 114.66 208 TYR A CA 1
ATOM 1250 C C . TYR A 1 181 ? 120.123 110.535 108.297 1.00 114.66 208 TYR A C 1
ATOM 1251 O O . TYR A 1 181 ? 120.306 111.597 107.702 1.00 114.66 208 TYR A O 1
ATOM 1260 N N . LEU A 1 182 ? 121.070 109.612 108.452 1.00 109.84 209 LEU A N 1
ATOM 1261 C CA . LEU A 1 182 ? 122.429 109.799 107.943 1.00 109.84 209 LEU A CA 1
ATOM 1262 C C . LEU A 1 182 ? 122.892 108.496 107.298 1.00 109.84 209 LEU A C 1
ATOM 1263 O O . LEU A 1 182 ? 123.248 107.547 108.000 1.00 109.84 209 LEU A O 1
ATOM 1268 N N . GLN A 1 183 ? 122.902 108.456 105.969 1.00 116.13 210 GLN A N 1
ATOM 1269 C CA . GLN A 1 183 ? 123.389 107.288 105.261 1.00 116.13 210 GLN A CA 1
ATOM 1270 C C . GLN A 1 183 ? 124.912 107.232 105.337 1.00 116.13 210 GLN A C 1
ATOM 1271 O O . GLN A 1 183 ? 125.560 108.227 105.658 1.00 116.13 210 GLN A O 1
ATOM 1277 N N . PRO A 1 184 ? 125.508 106.073 105.052 1.00 117.57 211 PRO A N 1
ATOM 1278 C CA . PRO A 1 184 ? 126.953 105.917 105.278 1.00 117.57 211 PRO A CA 1
ATOM 1279 C C . PRO A 1 184 ? 127.861 106.481 104.194 1.00 117.57 211 PRO A C 1
ATOM 1280 O O . PRO A 1 184 ? 129.040 106.122 104.150 1.00 117.57 211 PRO A O 1
ATOM 1284 N N . ALA A 1 185 ? 127.361 107.349 103.317 1.00 114.47 212 ALA A N 1
ATOM 1285 C CA . ALA A 1 185 ? 128.187 107.867 102.231 1.00 114.47 212 ALA A CA 1
ATOM 1286 C C . ALA A 1 185 ? 128.166 109.384 102.121 1.00 114.47 212 ALA A C 1
ATOM 1287 O O . ALA A 1 185 ? 128.707 109.925 101.153 1.00 114.47 212 ALA A O 1
ATOM 1289 N N . LEU A 1 186 ? 127.582 110.076 103.105 1.00 114.42 213 LEU A N 1
ATOM 1290 C CA . LEU A 1 186 ? 127.458 111.561 103.031 1.00 114.42 213 LEU A CA 1
ATOM 1291 C C . LEU A 1 186 ? 128.842 112.216 103.124 1.00 114.42 213 LEU A C 1
ATOM 1292 O O . LEU A 1 186 ? 129.198 112.962 102.190 1.00 114.42 213 LEU A O 1
ATOM 1297 N N . PHE A 1 187 ? 129.583 111.959 104.205 1.00 115.24 214 PHE A N 1
ATOM 1298 C CA . PHE A 1 187 ? 130.903 112.543 104.421 1.00 115.24 214 PHE A CA 1
ATOM 1299 C C . PHE A 1 187 ? 131.943 111.637 103.777 1.00 115.24 214 PHE A C 1
ATOM 1300 O O . PHE A 1 187 ? 132.594 110.816 104.426 1.00 115.24 214 PHE A O 1
ATOM 1308 N N . SER A 1 188 ? 132.094 111.790 102.467 1.00 119.16 215 SER A N 1
ATOM 1309 C CA . SER A 1 188 ? 133.054 111.019 101.692 1.00 119.16 215 SER A CA 1
ATOM 1310 C C . SER A 1 188 ? 133.916 111.974 100.884 1.00 119.16 215 SER A C 1
ATOM 1311 O O . SER A 1 188 ? 133.392 112.786 100.117 1.00 119.16 215 SER A O 1
ATOM 1314 N N . GLY A 1 189 ? 135.231 111.876 101.053 1.00 119.24 216 GLY A N 1
ATOM 1315 C CA . GLY A 1 189 ? 136.134 112.764 100.354 1.00 119.24 216 GLY A CA 1
ATOM 1316 C C . GLY A 1 189 ? 136.339 114.105 101.014 1.00 119.24 216 GLY A C 1
ATOM 1317 O O . GLY A 1 189 ? 136.724 115.059 100.337 1.00 119.24 216 GLY A O 1
ATOM 1318 N N . LEU A 1 190 ? 136.089 114.209 102.315 1.00 114.65 217 LEU A N 1
ATOM 1319 C CA . LEU A 1 190 ? 136.261 115.437 103.086 1.00 114.65 217 LEU A CA 1
ATOM 1320 C C . LEU A 1 190 ? 137.506 115.381 103.959 1.00 114.65 217 LEU A C 1
ATOM 1321 O O . LEU A 1 190 ? 137.480 115.797 105.117 1.00 114.65 217 LEU A O 1
ATOM 1326 N N . ALA A 1 191 ? 138.611 114.869 103.424 1.00 116.52 218 ALA A N 1
ATOM 1327 C CA . ALA A 1 191 ? 139.758 114.452 104.221 1.00 116.52 218 ALA A CA 1
ATOM 1328 C C . ALA A 1 191 ? 140.432 115.550 105.038 1.00 116.52 218 ALA A C 1
ATOM 1329 O O . ALA A 1 191 ? 141.336 115.251 105.822 1.00 116.52 218 ALA A O 1
ATOM 1331 N N . GLU A 1 192 ? 140.041 116.814 104.866 1.00 117.86 219 GLU A N 1
ATOM 1332 C CA . GLU A 1 192 ? 140.579 117.866 105.723 1.00 117.86 219 GLU A CA 1
ATOM 1333 C C . GLU A 1 192 ? 139.565 118.632 106.561 1.00 117.86 219 GLU A C 1
ATOM 1334 O O . GLU A 1 192 ? 139.837 119.768 106.949 1.00 117.86 219 GLU A O 1
ATOM 1340 N N . LEU A 1 193 ? 138.416 118.040 106.861 1.00 109.86 220 LEU A N 1
ATOM 1341 C CA . LEU A 1 193 ? 137.461 118.703 107.730 1.00 109.86 220 LEU A CA 1
ATOM 1342 C C . LEU A 1 193 ? 138.035 118.829 109.134 1.00 109.86 220 LEU A C 1
ATOM 1343 O O . LEU A 1 193 ? 138.839 118.005 109.573 1.00 109.86 220 LEU A O 1
ATOM 1348 N N . ARG A 1 194 ? 137.616 119.873 109.842 1.00 110.10 221 ARG A N 1
ATOM 1349 C CA . ARG A 1 194 ? 138.217 120.188 111.130 1.00 110.10 221 ARG A CA 1
ATOM 1350 C C . ARG A 1 194 ? 137.181 120.429 112.221 1.00 110.10 221 ARG A C 1
ATOM 1351 O O . ARG A 1 194 ? 137.472 120.229 113.400 1.00 110.10 221 ARG A O 1
ATOM 1359 N N . GLU A 1 195 ? 135.975 120.856 111.854 1.00 107.10 222 GLU A N 1
ATOM 1360 C CA . GLU A 1 195 ? 134.930 121.110 112.836 1.00 107.10 222 GLU A CA 1
ATOM 1361 C C . GLU A 1 195 ? 133.576 120.796 112.231 1.00 107.10 222 GLU A C 1
ATOM 1362 O O . GLU A 1 195 ? 133.248 121.298 111.156 1.00 107.10 222 GLU A O 1
ATOM 1368 N N . LEU A 1 196 ? 132.790 119.987 112.925 1.00 94.84 223 LEU A N 1
ATOM 1369 C CA . LEU A 1 196 ? 131.464 119.596 112.479 1.00 94.84 223 LEU A CA 1
ATOM 1370 C C . LEU A 1 196 ? 130.451 119.978 113.544 1.00 94.84 223 LEU A C 1
ATOM 1371 O O . LEU A 1 196 ? 130.736 119.907 114.738 1.00 94.84 223 LEU A O 1
ATOM 1376 N N . ASP A 1 197 ? 129.263 120.383 113.107 1.00 97.36 224 ASP A N 1
ATOM 1377 C CA . ASP A 1 197 ? 128.230 120.861 114.014 1.00 97.36 224 ASP A CA 1
ATOM 1378 C C . ASP A 1 197 ? 126.889 120.334 113.544 1.00 97.36 224 ASP A C 1
ATOM 1379 O O . ASP A 1 197 ? 126.419 120.715 112.472 1.00 97.36 224 ASP A O 1
ATOM 1384 N N . LEU A 1 198 ? 126.267 119.480 114.348 1.00 91.50 225 LEU A N 1
ATOM 1385 C CA . LEU A 1 198 ? 125.013 118.828 113.999 1.00 91.50 225 LEU A CA 1
ATOM 1386 C C . LEU A 1 198 ? 124.005 118.964 115.124 1.00 91.50 225 LEU A C 1
ATOM 1387 O O . LEU A 1 198 ? 123.273 118.029 115.442 1.00 91.50 225 LEU A O 1
ATOM 1392 N N . SER A 1 199 ? 123.939 120.129 115.739 1.00 96.89 226 SER A N 1
ATOM 1393 C CA . SER A 1 199 ? 123.104 120.323 116.910 1.00 96.89 226 SER A CA 1
ATOM 1394 C C . SER A 1 199 ? 121.671 120.677 116.526 1.00 96.89 226 SER A C 1
ATOM 1395 O O . SER A 1 199 ? 121.375 121.041 115.389 1.00 96.89 226 SER A O 1
ATOM 1398 N N . ARG A 1 200 ? 120.774 120.536 117.499 1.00 99.57 227 ARG A N 1
ATOM 1399 C CA . ARG A 1 200 ? 119.392 121.012 117.412 1.00 99.57 227 ARG A CA 1
ATOM 1400 C C . ARG A 1 200 ? 118.612 120.406 116.250 1.00 99.57 227 ARG A C 1
ATOM 1401 O O . ARG A 1 200 ? 117.633 120.987 115.787 1.00 99.57 227 ARG A O 1
ATOM 1409 N N . ASN A 1 201 ? 119.010 119.236 115.780 1.00 97.24 228 ASN A N 1
ATOM 1410 C CA . ASN A 1 201 ? 118.272 118.509 114.764 1.00 97.24 228 ASN A CA 1
ATOM 1411 C C . ASN A 1 201 ? 117.453 117.413 115.440 1.00 97.24 228 ASN A C 1
ATOM 1412 O O . ASN A 1 201 ? 117.341 117.368 116.664 1.00 97.24 228 ASN A O 1
ATOM 1417 N N . ALA A 1 202 ? 116.866 116.522 114.651 1.00 98.39 229 ALA A N 1
ATOM 1418 C CA . ALA A 1 202 ? 115.986 115.481 115.169 1.00 98.39 229 ALA A CA 1
ATOM 1419 C C . ALA A 1 202 ? 116.508 114.081 114.863 1.00 98.39 229 ALA A C 1
ATOM 1420 O O . ALA A 1 202 ? 115.750 113.196 114.476 1.00 98.39 229 ALA A O 1
ATOM 1422 N N . LEU A 1 203 ? 117.802 113.853 115.057 1.00 99.96 230 LEU A N 1
ATOM 1423 C CA . LEU A 1 203 ? 118.407 112.566 114.748 1.00 99.96 230 LEU A CA 1
ATOM 1424 C C . LEU A 1 203 ? 118.078 111.532 115.819 1.00 99.96 230 LEU A C 1
ATOM 1425 O O . LEU A 1 203 ? 117.730 111.864 116.949 1.00 99.96 230 LEU A O 1
ATOM 1430 N N . ARG A 1 204 ? 118.194 110.259 115.442 1.00 110.25 231 ARG A N 1
ATOM 1431 C CA . ARG A 1 204 ? 118.101 109.149 116.383 1.00 110.25 231 ARG A CA 1
ATOM 1432 C C . ARG A 1 204 ? 119.048 108.046 115.941 1.00 110.25 231 ARG A C 1
ATOM 1433 O O . ARG A 1 204 ? 119.318 107.885 114.750 1.00 110.25 231 ARG A O 1
ATOM 1441 N N . ALA A 1 205 ? 119.553 107.289 116.914 1.00 112.56 232 ALA A N 1
ATOM 1442 C CA . ALA A 1 205 ? 120.192 106.000 116.661 1.00 112.56 232 ALA A CA 1
ATOM 1443 C C . ALA A 1 205 ? 121.389 106.128 115.713 1.00 112.56 232 ALA A C 1
ATOM 1444 O O . ALA A 1 205 ? 121.342 105.724 114.554 1.00 112.56 232 ALA A O 1
ATOM 1446 N N . ILE A 1 206 ? 122.448 106.757 116.226 1.00 111.84 233 ILE A N 1
ATOM 1447 C CA . ILE A 1 206 ? 123.728 106.763 115.526 1.00 111.84 233 ILE A CA 1
ATOM 1448 C C . ILE A 1 206 ? 124.086 105.353 115.068 1.00 111.84 233 ILE A C 1
ATOM 1449 O O . ILE A 1 206 ? 124.133 104.419 115.873 1.00 111.84 233 ILE A O 1
ATOM 1454 N N . LYS A 1 207 ? 124.342 105.196 113.769 1.00 119.79 234 LYS A N 1
ATOM 1455 C CA . LYS A 1 207 ? 124.703 103.906 113.196 1.00 119.79 234 LYS A CA 1
ATOM 1456 C C . LYS A 1 207 ? 126.200 103.687 113.348 1.00 119.79 234 LYS A C 1
ATOM 1457 O O . LYS A 1 207 ? 126.889 104.428 114.052 1.00 119.79 234 LYS A O 1
ATOM 1463 N N . ALA A 1 208 ? 126.738 102.674 112.667 1.00 119.94 235 ALA A N 1
ATOM 1464 C CA . ALA A 1 208 ? 128.063 102.158 112.989 1.00 119.94 235 ALA A CA 1
ATOM 1465 C C . ALA A 1 208 ? 129.100 102.319 111.885 1.00 119.94 235 ALA A C 1
ATOM 1466 O O . ALA A 1 208 ? 130.186 101.745 111.996 1.00 119.94 235 ALA A O 1
ATOM 1468 N N . ASN A 1 209 ? 128.811 103.064 110.820 1.00 120.80 236 ASN A N 1
ATOM 1469 C CA . ASN A 1 209 ? 129.813 103.180 109.768 1.00 120.80 236 ASN A CA 1
ATOM 1470 C C . ASN A 1 209 ? 129.898 104.578 109.160 1.00 120.80 236 ASN A C 1
ATOM 1471 O O . ASN A 1 209 ? 130.449 104.734 108.066 1.00 120.80 236 ASN A O 1
ATOM 1476 N N . VAL A 1 210 ? 129.383 105.602 109.838 1.00 116.85 237 VAL A N 1
ATOM 1477 C CA . VAL A 1 210 ? 129.317 106.935 109.245 1.00 116.85 237 VAL A CA 1
ATOM 1478 C C . VAL A 1 210 ? 130.641 107.670 109.410 1.00 116.85 237 VAL A C 1
ATOM 1479 O O . VAL A 1 210 ? 131.281 108.068 108.431 1.00 116.85 237 VAL A O 1
ATOM 1483 N N . PHE A 1 211 ? 131.063 107.874 110.650 1.00 118.63 238 PHE A N 1
ATOM 1484 C CA . PHE A 1 211 ? 132.291 108.608 110.935 1.00 118.63 238 PHE A CA 1
ATOM 1485 C C . PHE A 1 211 ? 133.429 107.604 110.875 1.00 118.63 238 PHE A C 1
ATOM 1486 O O . PHE A 1 211 ? 133.812 107.022 111.887 1.00 118.63 238 PHE A O 1
ATOM 1494 N N . VAL A 1 212 ? 133.973 107.367 109.685 1.00 123.35 239 VAL A N 1
ATOM 1495 C CA . VAL A 1 212 ? 135.090 106.432 109.560 1.00 123.35 239 VAL A CA 1
ATOM 1496 C C . VAL A 1 212 ? 136.253 106.987 108.761 1.00 123.35 239 VAL A C 1
ATOM 1497 O O . VAL A 1 212 ? 137.373 106.458 108.861 1.00 123.35 239 VAL A O 1
ATOM 1501 N N . GLN A 1 213 ? 136.074 108.034 107.970 1.00 125.35 240 GLN A N 1
ATOM 1502 C CA . GLN A 1 213 ? 137.125 108.537 107.099 1.00 125.35 240 GLN A CA 1
ATOM 1503 C C . GLN A 1 213 ? 137.312 110.039 107.257 1.00 125.35 240 GLN A C 1
ATOM 1504 O O . GLN A 1 213 ? 137.563 110.749 106.285 1.00 125.35 240 GLN A O 1
ATOM 1510 N N . LEU A 1 214 ? 137.201 110.528 108.493 1.00 119.29 241 LEU A N 1
ATOM 1511 C CA . LEU A 1 214 ? 137.486 111.913 108.854 1.00 119.29 241 LEU A CA 1
ATOM 1512 C C . LEU A 1 214 ? 138.671 111.895 109.810 1.00 119.29 241 LEU A C 1
ATOM 1513 O O . LEU A 1 214 ? 138.501 112.078 111.024 1.00 119.29 241 LEU A O 1
ATOM 1518 N N . PRO A 1 215 ? 139.880 111.680 109.311 1.00 119.11 242 PRO A N 1
ATOM 1519 C CA . PRO A 1 215 ? 141.012 111.445 110.211 1.00 119.11 242 PRO A CA 1
ATOM 1520 C C . PRO A 1 215 ? 141.639 112.708 110.774 1.00 119.11 242 PRO A C 1
ATOM 1521 O O . PRO A 1 215 ? 142.771 112.662 111.256 1.00 119.11 242 PRO A O 1
ATOM 1525 N N . ARG A 1 216 ? 140.940 113.842 110.714 1.00 116.46 243 ARG A N 1
ATOM 1526 C CA . ARG A 1 216 ? 141.491 115.068 111.281 1.00 116.46 243 ARG A CA 1
ATOM 1527 C C . ARG A 1 216 ? 140.482 115.874 112.088 1.00 116.46 243 ARG A C 1
ATOM 1528 O O . ARG A 1 216 ? 140.769 117.030 112.416 1.00 116.46 243 ARG A O 1
ATOM 1536 N N . LEU A 1 217 ? 139.331 115.281 112.409 1.00 104.64 244 LEU A N 1
ATOM 1537 C CA . LEU A 1 217 ? 138.279 116.040 113.136 1.00 104.64 244 LEU A CA 1
ATOM 1538 C C . LEU A 1 217 ? 138.807 116.451 114.514 1.00 104.64 244 LEU A C 1
ATOM 1539 O O . LEU A 1 217 ? 139.702 115.783 115.015 1.00 104.64 244 LEU A O 1
ATOM 1544 N N . GLN A 1 218 ? 138.316 117.552 115.076 1.00 103.47 245 GLN A N 1
ATOM 1545 C CA . GLN A 1 218 ? 138.698 118.014 116.405 1.00 103.47 245 GLN A CA 1
ATOM 1546 C C . GLN A 1 218 ? 137.535 118.396 117.303 1.00 103.47 245 GLN A C 1
ATOM 1547 O O . GLN A 1 218 ? 137.704 118.381 118.523 1.00 103.47 245 GLN A O 1
ATOM 1553 N N . LYS A 1 219 ? 136.378 118.747 116.760 1.00 95.55 246 LYS A N 1
ATOM 1554 C CA . LYS A 1 219 ? 135.209 119.039 117.565 1.00 95.55 246 LYS A CA 1
ATOM 1555 C C . LYS A 1 219 ? 134.023 118.283 116.997 1.00 95.55 246 LYS A C 1
ATOM 1556 O O . LYS A 1 219 ? 134.003 117.915 115.825 1.00 95.55 246 LYS A O 1
ATOM 1562 N N . LEU A 1 220 ? 133.028 118.060 117.843 1.00 87.07 247 LEU A N 1
ATOM 1563 C CA . LEU A 1 220 ? 131.849 117.306 117.442 1.00 87.07 247 LEU A CA 1
ATOM 1564 C C . LEU A 1 220 ? 130.742 117.659 118.411 1.00 87.07 247 LEU A C 1
ATOM 1565 O O . LEU A 1 220 ? 130.904 117.472 119.617 1.00 87.07 247 LEU A O 1
ATOM 1570 N N . TYR A 1 221 ? 129.634 118.186 117.899 1.00 91.67 248 TYR A N 1
ATOM 1571 C CA . TYR A 1 221 ? 128.506 118.594 118.720 1.00 91.67 248 TYR A CA 1
ATOM 1572 C C . TYR A 1 221 ? 127.289 117.781 118.326 1.00 91.67 248 TYR A C 1
ATOM 1573 O O . TYR A 1 221 ? 126.946 117.715 117.146 1.00 91.67 248 TYR A O 1
ATOM 1582 N N . LEU A 1 222 ? 126.648 117.156 119.306 1.00 88.33 249 LEU A N 1
ATOM 1583 C CA . LEU A 1 222 ? 125.408 116.418 119.091 1.00 88.33 249 LEU A CA 1
ATOM 1584 C C . LEU A 1 222 ? 124.434 116.733 120.221 1.00 88.33 249 LEU A C 1
ATOM 1585 O O . LEU A 1 222 ? 123.777 115.853 120.775 1.00 88.33 249 LEU A O 1
ATOM 1590 N N . ASP A 1 223 ? 124.320 118.015 120.555 1.00 100.39 250 ASP A N 1
ATOM 1591 C CA . ASP A 1 223 ? 123.727 118.462 121.809 1.00 100.39 250 ASP A CA 1
ATOM 1592 C C . ASP A 1 223 ? 122.287 118.036 122.041 1.00 100.39 250 ASP A C 1
ATOM 1593 O O . ASP A 1 223 ? 122.020 117.240 122.940 1.00 100.39 250 ASP A O 1
ATOM 1598 N N . ARG A 1 224 ? 121.352 118.550 121.251 1.00 100.90 251 ARG A N 1
ATOM 1599 C CA . ARG A 1 224 ? 119.935 118.458 121.583 1.00 100.90 251 ARG A CA 1
ATOM 1600 C C . ARG A 1 224 ? 119.187 117.744 120.471 1.00 100.90 251 ARG A C 1
ATOM 1601 O O . ARG A 1 224 ? 118.640 118.380 119.572 1.00 100.90 251 ARG A O 1
ATOM 1609 N N . ASN A 1 225 ? 119.134 116.424 120.554 1.00 98.07 252 ASN A N 1
ATOM 1610 C CA . ASN A 1 225 ? 118.417 115.605 119.596 1.00 98.07 252 ASN A CA 1
ATOM 1611 C C . ASN A 1 225 ? 117.630 114.575 120.392 1.00 98.07 252 ASN A C 1
ATOM 1612 O O . ASN A 1 225 ? 117.469 114.702 121.606 1.00 98.07 252 ASN A O 1
ATOM 1617 N N . LEU A 1 226 ? 117.116 113.556 119.714 1.00 101.31 253 LEU A N 1
ATOM 1618 C CA . LEU A 1 226 ? 116.409 112.460 120.372 1.00 101.31 253 LEU A CA 1
ATOM 1619 C C . LEU A 1 226 ? 117.153 111.172 120.043 1.00 101.31 253 LEU A C 1
ATOM 1620 O O . LEU A 1 226 ? 116.762 110.425 119.151 1.00 101.31 253 LEU A O 1
ATOM 1625 N N . ILE A 1 227 ? 118.208 110.891 120.795 1.00 102.91 254 ILE A N 1
ATOM 1626 C CA . ILE A 1 227 ? 119.077 109.751 120.542 1.00 102.91 254 ILE A CA 1
ATOM 1627 C C . ILE A 1 227 ? 118.852 108.730 121.643 1.00 102.91 254 ILE A C 1
ATOM 1628 O O . ILE A 1 227 ? 118.927 109.066 122.828 1.00 102.91 254 ILE A O 1
ATOM 1633 N N . ALA A 1 228 ? 118.578 107.488 121.256 1.00 103.25 255 ALA A N 1
ATOM 1634 C CA . ALA A 1 228 ? 118.286 106.440 122.215 1.00 103.25 255 ALA A CA 1
ATOM 1635 C C . ALA A 1 228 ? 119.179 105.220 122.073 1.00 103.25 255 ALA A C 1
ATOM 1636 O O . ALA A 1 228 ? 119.010 104.260 122.830 1.00 103.25 255 ALA A O 1
ATOM 1638 N N . ALA A 1 229 ? 120.126 105.224 121.142 1.00 109.43 256 ALA A N 1
ATOM 1639 C CA . ALA A 1 229 ? 120.986 104.067 120.961 1.00 109.43 256 ALA A CA 1
ATOM 1640 C C . ALA A 1 229 ? 122.281 104.508 120.308 1.00 109.43 256 ALA A C 1
ATOM 1641 O O . ALA A 1 229 ? 122.303 105.459 119.528 1.00 109.43 256 ALA A O 1
ATOM 1643 N N . VAL A 1 230 ? 123.362 103.811 120.643 1.00 115.10 257 VAL A N 1
ATOM 1644 C CA . VAL A 1 230 ? 124.677 104.065 120.069 1.00 115.10 257 VAL A CA 1
ATOM 1645 C C . VAL A 1 230 ? 125.314 102.708 119.801 1.00 115.10 257 VAL A C 1
ATOM 1646 O O . VAL A 1 230 ? 125.726 102.018 120.741 1.00 115.10 257 VAL A O 1
ATOM 1650 N N . ALA A 1 231 ? 125.392 102.320 118.532 1.00 120.01 258 ALA A N 1
ATOM 1651 C CA . ALA A 1 231 ? 125.921 101.012 118.184 1.00 120.01 258 ALA A CA 1
ATOM 1652 C C . ALA A 1 231 ? 127.374 100.888 118.634 1.00 120.01 258 ALA A C 1
ATOM 1653 O O . ALA A 1 231 ? 128.112 101.876 118.656 1.00 120.01 258 ALA A O 1
ATOM 1655 N N . PRO A 1 232 ? 127.808 99.690 119.010 1.00 125.28 259 PRO A N 1
ATOM 1656 C CA . PRO A 1 232 ? 129.192 99.487 119.455 1.00 125.28 259 PRO A CA 1
ATOM 1657 C C . PRO A 1 232 ? 130.132 99.347 118.270 1.00 125.28 259 PRO A C 1
ATOM 1658 O O . PRO A 1 232 ? 130.107 98.343 117.552 1.00 125.28 259 PRO A O 1
ATOM 1662 N N . GLY A 1 233 ? 130.973 100.354 118.067 1.00 124.37 260 GLY A N 1
ATOM 1663 C CA . GLY A 1 233 ? 131.870 100.352 116.932 1.00 124.37 260 GLY A CA 1
ATOM 1664 C C . GLY A 1 233 ? 131.988 101.716 116.292 1.00 124.37 260 GLY A C 1
ATOM 1665 O O . GLY A 1 233 ? 132.967 101.999 115.599 1.00 124.37 260 GLY A O 1
ATOM 1666 N N . ALA A 1 234 ? 130.993 102.569 116.515 1.00 121.73 261 ALA A N 1
ATOM 1667 C CA . ALA A 1 234 ? 131.088 103.954 116.094 1.00 121.73 261 ALA A CA 1
ATOM 1668 C C . ALA A 1 234 ? 132.256 104.631 116.806 1.00 121.73 261 ALA A C 1
ATOM 1669 O O . ALA A 1 234 ? 132.834 104.097 117.754 1.00 121.73 261 ALA A O 1
ATOM 1671 N N . PHE A 1 235 ? 132.596 105.828 116.346 1.00 120.21 262 PHE A N 1
ATOM 1672 C CA . PHE A 1 235 ? 133.776 106.528 116.833 1.00 120.21 262 PHE A CA 1
ATOM 1673 C C . PHE A 1 235 ? 134.995 105.612 116.800 1.00 120.21 262 PHE A C 1
ATOM 1674 O O . PHE A 1 235 ? 135.675 105.416 117.805 1.00 120.21 262 PHE A O 1
ATOM 1682 N N . LEU A 1 236 ? 135.266 105.023 115.638 1.00 122.35 263 LEU A N 1
ATOM 1683 C CA . LEU A 1 236 ? 136.352 104.054 115.546 1.00 122.35 263 LEU A CA 1
ATOM 1684 C C . LEU A 1 236 ? 137.651 104.649 115.019 1.00 122.35 263 LEU A C 1
ATOM 1685 O O . LEU A 1 236 ? 138.705 104.461 115.627 1.00 122.35 263 LEU A O 1
ATOM 1690 N N . GLY A 1 237 ? 137.606 105.356 113.901 1.00 122.53 264 GLY A N 1
ATOM 1691 C CA . GLY A 1 237 ? 138.829 105.861 113.326 1.00 122.53 264 GLY A CA 1
ATOM 1692 C C . GLY A 1 237 ? 139.269 107.223 113.795 1.00 122.53 264 GLY A C 1
ATOM 1693 O O . GLY A 1 237 ? 140.344 107.682 113.402 1.00 122.53 264 GLY A O 1
ATOM 1694 N N . LEU A 1 238 ? 138.485 107.886 114.640 1.00 117.03 265 LEU A N 1
ATOM 1695 C CA . LEU A 1 238 ? 138.750 109.271 115.022 1.00 117.03 265 LEU A CA 1
ATOM 1696 C C . LEU A 1 238 ? 139.926 109.314 115.992 1.00 117.03 265 LEU A C 1
ATOM 1697 O O . LEU A 1 238 ? 139.770 109.389 117.210 1.00 117.03 265 LEU A O 1
ATOM 1702 N N . LYS A 1 239 ? 141.136 109.269 115.435 1.00 118.11 266 LYS A N 1
ATOM 1703 C CA . LYS A 1 239 ? 142.330 109.321 116.272 1.00 118.11 266 LYS A CA 1
ATOM 1704 C C . LYS A 1 239 ? 142.410 110.639 117.025 1.00 118.11 266 LYS A C 1
ATOM 1705 O O . LYS A 1 239 ? 142.296 110.676 118.252 1.00 118.11 266 LYS A O 1
ATOM 1711 N N . ALA A 1 240 ? 142.582 111.738 116.302 1.00 111.16 267 ALA A N 1
ATOM 1712 C CA . ALA A 1 240 ? 142.612 113.054 116.924 1.00 111.16 267 ALA A CA 1
ATOM 1713 C C . ALA A 1 240 ? 141.185 113.509 117.180 1.00 111.16 267 ALA A C 1
ATOM 1714 O O . ALA A 1 240 ? 140.375 113.574 116.252 1.00 111.16 267 ALA A O 1
ATOM 1716 N N . LEU A 1 241 ? 140.871 113.795 118.437 1.00 101.57 268 LEU A N 1
ATOM 1717 C CA . LEU A 1 241 ? 139.561 114.279 118.837 1.00 101.57 268 LEU A CA 1
ATOM 1718 C C . LEU A 1 241 ? 139.670 114.742 120.275 1.00 101.57 268 LEU A C 1
ATOM 1719 O O . LEU A 1 241 ? 140.304 114.075 121.090 1.00 101.57 268 LEU A O 1
ATOM 1724 N N . ARG A 1 242 ? 139.067 115.886 120.578 1.00 105.13 269 ARG A N 1
ATOM 1725 C CA . ARG A 1 242 ? 139.262 116.491 121.883 1.00 105.13 269 ARG A CA 1
ATOM 1726 C C . ARG A 1 242 ? 138.004 117.037 122.536 1.00 105.13 269 ARG A C 1
ATOM 1727 O O . ARG A 1 242 ? 138.107 117.601 123.625 1.00 105.13 269 ARG A O 1
ATOM 1735 N N . TRP A 1 243 ? 136.828 116.906 121.931 1.00 95.75 270 TRP A N 1
ATOM 1736 C CA . TRP A 1 243 ? 135.639 117.493 122.533 1.00 95.75 270 TRP A CA 1
ATOM 1737 C C . TRP A 1 243 ? 134.409 116.752 122.018 1.00 95.75 270 TRP A C 1
ATOM 1738 O O . TRP A 1 243 ? 133.952 117.023 120.908 1.00 95.75 270 TRP A O 1
ATOM 1749 N N . LEU A 1 244 ? 133.876 115.842 122.824 1.00 88.53 271 LEU A N 1
ATOM 1750 C CA . LEU A 1 244 ? 132.557 115.283 122.574 1.00 88.53 271 LEU A CA 1
ATOM 1751 C C . LEU A 1 244 ? 131.508 115.998 123.403 1.00 88.53 271 LEU A C 1
ATOM 1752 O O . LEU A 1 244 ? 131.803 116.614 124.426 1.00 88.53 271 LEU A O 1
ATOM 1757 N N . ASP A 1 245 ? 130.265 115.899 122.946 1.00 91.07 272 ASP A N 1
ATOM 1758 C CA . ASP A 1 245 ? 129.149 116.547 123.619 1.00 91.07 272 ASP A CA 1
ATOM 1759 C C . ASP A 1 245 ? 127.892 115.767 123.290 1.00 91.07 272 ASP A C 1
ATOM 1760 O O . ASP A 1 245 ? 127.519 115.681 122.122 1.00 91.07 272 ASP A O 1
ATOM 1765 N N . LEU A 1 246 ? 127.252 115.195 124.302 1.00 88.72 273 LEU A N 1
ATOM 1766 C CA . LEU A 1 246 ? 126.022 114.438 124.116 1.00 88.72 273 LEU A CA 1
ATOM 1767 C C . LEU A 1 246 ? 125.019 114.781 125.205 1.00 88.72 273 LEU A C 1
ATOM 1768 O O . LEU A 1 246 ? 124.322 113.904 125.721 1.00 88.72 273 LEU A O 1
ATOM 1773 N N . SER A 1 247 ? 124.922 116.058 125.571 1.00 95.81 274 SER A N 1
ATOM 1774 C CA . SER A 1 247 ? 124.248 116.422 126.810 1.00 95.81 274 SER A CA 1
ATOM 1775 C C . SER A 1 247 ? 122.766 116.072 126.848 1.00 95.81 274 SER A C 1
ATOM 1776 O O . SER A 1 247 ? 122.381 115.131 127.537 1.00 95.81 274 SER A O 1
ATOM 1779 N N . HIS A 1 248 ? 121.926 116.753 126.084 1.00 96.46 275 HIS A N 1
ATOM 1780 C CA . HIS A 1 248 ? 120.482 116.604 126.245 1.00 96.46 275 HIS A CA 1
ATOM 1781 C C . HIS A 1 248 ? 119.985 115.575 125.237 1.00 96.46 275 HIS A C 1
ATOM 1782 O O . HIS A 1 248 ? 119.713 115.896 124.086 1.00 96.46 275 HIS A O 1
ATOM 1789 N N . ASN A 1 249 ? 119.854 114.332 125.677 1.00 97.01 276 ASN A N 1
ATOM 1790 C CA . ASN A 1 249 ? 119.402 113.247 124.814 1.00 97.01 276 ASN A CA 1
ATOM 1791 C C . ASN A 1 249 ? 118.664 112.240 125.687 1.00 97.01 276 ASN A C 1
ATOM 1792 O O . ASN A 1 249 ? 118.235 112.568 126.795 1.00 97.01 276 ASN A O 1
ATOM 1797 N N . ARG A 1 250 ? 118.489 111.021 125.189 1.00 100.76 277 ARG A N 1
ATOM 1798 C CA . ARG A 1 250 ? 117.780 109.982 125.924 1.00 100.76 277 ARG A CA 1
ATOM 1799 C C . ARG A 1 250 ? 118.555 108.678 125.925 1.00 100.76 277 ARG A C 1
ATOM 1800 O O . ARG A 1 250 ? 117.971 107.594 125.897 1.00 100.76 277 ARG A O 1
ATOM 1808 N N . VAL A 1 251 ? 119.886 108.759 125.967 1.00 100.98 278 VAL A N 1
ATOM 1809 C CA . VAL A 1 251 ? 120.707 107.555 126.016 1.00 100.98 278 VAL A CA 1
ATOM 1810 C C . VAL A 1 251 ? 120.361 106.762 127.261 1.00 100.98 278 VAL A C 1
ATOM 1811 O O . VAL A 1 251 ? 120.366 107.292 128.375 1.00 100.98 278 VAL A O 1
ATOM 1815 N N . ALA A 1 252 ? 120.060 105.479 127.081 1.00 104.90 279 ALA A N 1
ATOM 1816 C CA . ALA A 1 252 ? 119.532 104.657 128.157 1.00 104.90 279 ALA A CA 1
ATOM 1817 C C . ALA A 1 252 ? 120.492 103.585 128.641 1.00 104.90 279 ALA A C 1
ATOM 1818 O O . ALA A 1 252 ? 120.183 102.896 129.615 1.00 104.90 279 ALA A O 1
ATOM 1820 N N . GLY A 1 253 ? 121.637 103.414 127.998 1.00 116.37 280 GLY A N 1
ATOM 1821 C CA . GLY A 1 253 ? 122.572 102.416 128.465 1.00 116.37 280 GLY A CA 1
ATOM 1822 C C . GLY A 1 253 ? 123.865 102.363 127.686 1.00 116.37 280 GLY A C 1
ATOM 1823 O O . GLY A 1 253 ? 123.856 102.375 126.453 1.00 116.37 280 GLY A O 1
ATOM 1824 N N . LEU A 1 254 ? 124.983 102.291 128.396 1.00 122.78 281 LEU A N 1
ATOM 1825 C CA . LEU A 1 254 ? 126.301 102.194 127.787 1.00 122.78 281 LEU A CA 1
ATOM 1826 C C . LEU A 1 254 ? 126.791 100.756 127.848 1.00 122.78 281 LEU A C 1
ATOM 1827 O O . LEU A 1 254 ? 126.704 100.109 128.895 1.00 122.78 281 LEU A O 1
ATOM 1832 N N . LEU A 1 255 ? 127.302 100.264 126.729 1.00 133.92 282 LEU A N 1
ATOM 1833 C CA . LEU A 1 255 ? 127.901 98.945 126.678 1.00 133.92 282 LEU A CA 1
ATOM 1834 C C . LEU A 1 255 ? 129.375 99.069 127.039 1.00 133.92 282 LEU A C 1
ATOM 1835 O O . LEU A 1 255 ? 129.846 100.131 127.449 1.00 133.92 282 LEU A O 1
ATOM 1840 N N . GLU A 1 256 ? 130.125 97.977 126.878 1.00 141.47 283 GLU A N 1
ATOM 1841 C CA . GLU A 1 256 ? 131.555 97.987 127.288 1.00 141.47 283 GLU A CA 1
ATOM 1842 C C . GLU A 1 256 ? 132.438 98.451 126.124 1.00 141.47 283 GLU A C 1
ATOM 1843 O O . GLU A 1 256 ? 133.532 98.980 126.402 1.00 141.47 283 GLU A O 1
ATOM 1849 N N . ASP A 1 257 ? 131.988 98.270 124.877 1.00 137.13 284 ASP A N 1
ATOM 1850 C CA . ASP A 1 257 ? 132.823 98.599 123.731 1.00 137.13 284 ASP A CA 1
ATOM 1851 C C . ASP A 1 257 ? 132.273 99.808 122.988 1.00 137.13 284 ASP A C 1
ATOM 1852 O O . ASP A 1 257 ? 132.181 99.797 121.759 1.00 137.13 284 ASP A O 1
ATOM 1857 N N . THR A 1 258 ? 131.923 100.867 123.734 1.00 126.93 285 THR A N 1
ATOM 1858 C CA . THR A 1 258 ? 131.307 102.083 123.123 1.00 126.93 285 THR A CA 1
ATOM 1859 C C . THR A 1 258 ? 132.376 103.135 122.805 1.00 126.93 285 THR A C 1
ATOM 1860 O O . THR A 1 258 ? 132.185 103.867 121.812 1.00 126.93 285 THR A O 1
ATOM 1864 N N . PHE A 1 259 ? 133.439 103.230 123.615 1.00 121.31 286 PHE A N 1
ATOM 1865 C CA . PHE A 1 259 ? 134.545 104.153 123.373 1.00 121.31 286 PHE A CA 1
ATOM 1866 C C . PHE A 1 259 ? 135.850 103.370 123.284 1.00 121.31 286 PHE A C 1
ATOM 1867 O O . PHE A 1 259 ? 136.711 103.488 124.163 1.00 121.31 286 PHE A O 1
ATOM 1875 N N . PRO A 1 260 ? 136.030 102.562 122.246 1.00 125.89 287 PRO A N 1
ATOM 1876 C CA . PRO A 1 260 ? 137.248 101.737 122.129 1.00 125.89 287 PRO A CA 1
ATOM 1877 C C . PRO A 1 260 ? 138.411 102.345 121.346 1.00 125.89 287 PRO A C 1
ATOM 1878 O O . PRO A 1 260 ? 138.698 101.988 120.207 1.00 125.89 287 PRO A O 1
ATOM 1882 N N . GLY A 1 261 ? 139.112 103.298 121.949 1.00 121.77 288 GLY A N 1
ATOM 1883 C CA . GLY A 1 261 ? 140.364 103.731 121.358 1.00 121.77 288 GLY A CA 1
ATOM 1884 C C . GLY A 1 261 ? 140.586 105.222 121.238 1.00 121.77 288 GLY A C 1
ATOM 1885 O O . GLY A 1 261 ? 141.627 105.653 120.735 1.00 121.77 288 GLY A O 1
ATOM 1886 N N . LEU A 1 262 ? 139.635 106.026 121.707 1.00 117.64 289 LEU A N 1
ATOM 1887 C CA . LEU A 1 262 ? 139.739 107.481 121.611 1.00 117.64 289 LEU A CA 1
ATOM 1888 C C . LEU A 1 262 ? 140.782 107.953 122.614 1.00 117.64 289 LEU A C 1
ATOM 1889 O O . LEU A 1 262 ? 140.473 108.424 123.709 1.00 117.64 289 LEU A O 1
ATOM 1894 N N . LEU A 1 263 ? 142.050 107.828 122.227 1.00 114.67 290 LEU A N 1
ATOM 1895 C CA . LEU A 1 263 ? 143.133 108.152 123.145 1.00 114.67 290 LEU A CA 1
ATOM 1896 C C . LEU A 1 263 ? 143.133 109.631 123.500 1.00 114.67 290 LEU A C 1
ATOM 1897 O O . LEU A 1 263 ? 142.990 110.001 124.668 1.00 114.67 290 LEU A O 1
ATOM 1902 N N . GLY A 1 264 ? 143.263 110.496 122.502 1.00 106.38 291 GLY A N 1
ATOM 1903 C CA . GLY A 1 264 ? 143.470 111.907 122.753 1.00 106.38 291 GLY A CA 1
ATOM 1904 C C . GLY A 1 264 ? 142.300 112.692 123.310 1.00 106.38 291 GLY A C 1
ATOM 1905 O O . GLY A 1 264 ? 142.396 113.912 123.441 1.00 106.38 291 GLY A O 1
ATOM 1906 N N . LEU A 1 265 ? 141.204 112.027 123.654 1.00 99.78 292 LEU A N 1
ATOM 1907 C CA . LEU A 1 265 ? 140.040 112.737 124.166 1.00 99.78 292 LEU A CA 1
ATOM 1908 C C . LEU A 1 265 ? 140.328 113.466 125.470 1.00 99.78 292 LEU A C 1
ATOM 1909 O O . LEU A 1 265 ? 141.156 113.037 126.272 1.00 99.78 292 LEU A O 1
ATOM 1914 N N . ARG A 1 266 ? 139.637 114.591 125.676 1.00 106.93 293 ARG A N 1
ATOM 1915 C CA . ARG A 1 266 ? 139.851 115.382 126.882 1.00 106.93 293 ARG A CA 1
ATOM 1916 C C . ARG A 1 266 ? 138.603 115.921 127.564 1.00 106.93 293 ARG A C 1
ATOM 1917 O O . ARG A 1 266 ? 138.720 116.361 128.707 1.00 106.93 293 ARG A O 1
ATOM 1925 N N . VAL A 1 267 ? 137.429 115.923 126.937 1.00 93.68 294 VAL A N 1
ATOM 1926 C CA . VAL A 1 267 ? 136.225 116.433 127.584 1.00 93.68 294 VAL A CA 1
ATOM 1927 C C . VAL A 1 267 ? 135.037 115.582 127.161 1.00 93.68 294 VAL A C 1
ATOM 1928 O O . VAL A 1 267 ? 134.648 115.602 125.992 1.00 93.68 294 VAL A O 1
ATOM 1932 N N . LEU A 1 268 ? 134.451 114.848 128.102 1.00 90.47 295 LEU A N 1
ATOM 1933 C CA . LEU A 1 268 ? 133.164 114.200 127.899 1.00 90.47 295 LEU A CA 1
ATOM 1934 C C . LEU A 1 268 ? 132.081 114.928 128.672 1.00 90.47 295 LEU A C 1
ATOM 1935 O O . LEU A 1 268 ? 132.317 115.415 129.778 1.00 90.47 295 LEU A O 1
ATOM 1940 N N . ARG A 1 269 ? 130.891 114.987 128.085 1.00 97.56 296 ARG A N 1
ATOM 1941 C CA . ARG A 1 269 ? 129.711 115.537 128.730 1.00 97.56 296 ARG A CA 1
ATOM 1942 C C . ARG A 1 269 ? 128.566 114.572 128.489 1.00 97.56 296 ARG A C 1
ATOM 1943 O O . ARG A 1 269 ? 128.269 114.245 127.341 1.00 97.56 296 ARG A O 1
ATOM 1951 N N . LEU A 1 270 ? 127.937 114.106 129.566 1.00 91.61 297 LEU A N 1
ATOM 1952 C CA . LEU A 1 270 ? 126.839 113.155 129.454 1.00 91.61 297 LEU A CA 1
ATOM 1953 C C . LEU A 1 270 ? 125.698 113.500 130.402 1.00 91.61 297 LEU A C 1
ATOM 1954 O O . LEU A 1 270 ? 124.994 112.607 130.875 1.00 91.61 297 LEU A O 1
ATOM 1959 N N . SER A 1 271 ? 125.500 114.781 130.687 1.00 95.77 298 SER A N 1
ATOM 1960 C CA . SER A 1 271 ? 124.471 115.208 131.618 1.00 95.77 298 SER A CA 1
ATOM 1961 C C . SER A 1 271 ? 123.083 114.905 131.069 1.00 95.77 298 SER A C 1
ATOM 1962 O O . SER A 1 271 ? 122.916 114.492 129.927 1.00 95.77 298 SER A O 1
ATOM 1965 N N . HIS A 1 272 ? 122.084 115.074 131.926 1.00 95.65 299 HIS A N 1
ATOM 1966 C CA . HIS A 1 272 ? 120.680 115.172 131.537 1.00 95.65 299 HIS A CA 1
ATOM 1967 C C . HIS A 1 272 ? 120.208 114.031 130.640 1.00 95.65 299 HIS A C 1
ATOM 1968 O O . HIS A 1 272 ? 119.194 114.162 129.957 1.00 95.65 299 HIS A O 1
ATOM 1975 N N . ASN A 1 273 ? 120.908 112.906 130.628 1.00 93.37 300 ASN A N 1
ATOM 1976 C CA . ASN A 1 273 ? 120.478 111.714 129.908 1.00 93.37 300 ASN A CA 1
ATOM 1977 C C . ASN A 1 273 ? 119.651 110.846 130.857 1.00 93.37 300 ASN A C 1
ATOM 1978 O O . ASN A 1 273 ? 119.177 111.324 131.888 1.00 93.37 300 ASN A O 1
ATOM 1983 N N . ALA A 1 274 ? 119.432 109.579 130.516 1.00 95.25 301 ALA A N 1
ATOM 1984 C CA . ALA A 1 274 ? 118.682 108.662 131.368 1.00 95.25 301 ALA A CA 1
ATOM 1985 C C . ALA A 1 274 ? 119.446 107.360 131.580 1.00 95.25 301 ALA A C 1
ATOM 1986 O O . ALA A 1 274 ? 118.902 106.264 131.461 1.00 95.25 301 ALA A O 1
ATOM 1988 N N . ILE A 1 275 ? 120.731 107.468 131.920 1.00 99.30 302 ILE A N 1
ATOM 1989 C CA . ILE A 1 275 ? 121.543 106.297 132.227 1.00 99.30 302 ILE A CA 1
ATOM 1990 C C . ILE A 1 275 ? 121.169 105.761 133.599 1.00 99.30 302 ILE A C 1
ATOM 1991 O O . ILE A 1 275 ? 121.046 106.521 134.565 1.00 99.30 302 ILE A O 1
ATOM 1996 N N . ALA A 1 276 ? 121.010 104.442 133.704 1.00 104.98 303 ALA A N 1
ATOM 1997 C CA . ALA A 1 276 ? 120.459 103.845 134.911 1.00 104.98 303 ALA A CA 1
ATOM 1998 C C . ALA A 1 276 ? 121.382 102.885 135.644 1.00 104.98 303 ALA A C 1
ATOM 1999 O O . ALA A 1 276 ? 120.990 102.394 136.706 1.00 104.98 303 ALA A O 1
ATOM 2001 N N . SER A 1 277 ? 122.573 102.594 135.126 1.00 114.19 304 SER A N 1
ATOM 2002 C CA . SER A 1 277 ? 123.548 101.788 135.853 1.00 114.19 304 SER A CA 1
ATOM 2003 C C . SER A 1 277 ? 124.850 101.756 135.071 1.00 114.19 304 SER A C 1
ATOM 2004 O O . SER A 1 277 ? 124.865 101.927 133.850 1.00 114.19 304 SER A O 1
ATOM 2007 N N . LEU A 1 278 ? 125.941 101.518 135.788 1.00 115.96 305 LEU A N 1
ATOM 2008 C CA . LEU A 1 278 ? 127.265 101.398 135.202 1.00 115.96 305 LEU A CA 1
ATOM 2009 C C . LEU A 1 278 ? 127.710 99.942 135.202 1.00 115.96 305 LEU A C 1
ATOM 2010 O O . LEU A 1 278 ? 127.197 99.112 135.954 1.00 115.96 305 LEU A O 1
ATOM 2015 N N . ARG A 1 279 ? 128.680 99.644 134.349 1.00 128.73 306 ARG A N 1
ATOM 2016 C CA . ARG A 1 279 ? 129.193 98.300 134.159 1.00 128.73 306 ARG A CA 1
ATOM 2017 C C . ARG A 1 279 ? 130.586 98.169 134.747 1.00 128.73 306 ARG A C 1
ATOM 2018 O O . ARG A 1 279 ? 131.229 99.173 135.065 1.00 128.73 306 ARG A O 1
ATOM 2026 N N . PRO A 1 280 ? 131.079 96.942 134.923 1.00 127.73 307 PRO A N 1
ATOM 2027 C CA . PRO A 1 280 ? 132.406 96.750 135.524 1.00 127.73 307 PRO A CA 1
ATOM 2028 C C . PRO A 1 280 ? 133.523 97.583 134.918 1.00 127.73 307 PRO A C 1
ATOM 2029 O O . PRO A 1 280 ? 134.201 98.316 135.644 1.00 127.73 307 PRO A O 1
ATOM 2033 N N . ARG A 1 281 ? 133.742 97.492 133.611 1.00 126.99 308 ARG A N 1
ATOM 2034 C CA . ARG A 1 281 ? 134.956 98.040 133.016 1.00 126.99 308 ARG A CA 1
ATOM 2035 C C . ARG A 1 281 ? 134.641 98.957 131.847 1.00 126.99 308 ARG A C 1
ATOM 2036 O O . ARG A 1 281 ? 135.261 98.883 130.786 1.00 126.99 308 ARG A O 1
ATOM 2044 N N . THR A 1 282 ? 133.678 99.853 132.028 1.00 120.95 309 THR A N 1
ATOM 2045 C CA . THR A 1 282 ? 133.561 100.976 131.117 1.00 120.95 309 THR A CA 1
ATOM 2046 C C . THR A 1 282 ? 134.757 101.909 131.325 1.00 120.95 309 THR A C 1
ATOM 2047 O O . THR A 1 282 ? 135.574 101.714 132.231 1.00 120.95 309 THR A O 1
ATOM 2051 N N . PHE A 1 283 ? 134.870 102.928 130.476 1.00 115.62 310 PHE A N 1
ATOM 2052 C CA . PHE A 1 283 ? 135.848 103.991 130.675 1.00 115.62 310 PHE A CA 1
ATOM 2053 C C . PHE A 1 283 ? 137.255 103.423 130.823 1.00 115.62 310 PHE A C 1
ATOM 2054 O O . PHE A 1 283 ? 137.871 103.514 131.879 1.00 115.62 310 PHE A O 1
ATOM 2062 N N . LYS A 1 284 ? 137.747 102.800 129.765 1.00 120.54 311 LYS A N 1
ATOM 2063 C CA . LYS A 1 284 ? 139.138 102.377 129.734 1.00 120.54 311 LYS A CA 1
ATOM 2064 C C . LYS A 1 284 ? 139.818 102.967 128.506 1.00 120.54 311 LYS A C 1
ATOM 2065 O O . LYS A 1 284 ? 139.163 103.453 127.580 1.00 120.54 311 LYS A O 1
ATOM 2071 N N . ASP A 1 285 ? 141.149 102.936 128.518 1.00 121.16 312 ASP A N 1
ATOM 2072 C CA . ASP A 1 285 ? 141.961 103.511 127.449 1.00 121.16 312 ASP A CA 1
ATOM 2073 C C . ASP A 1 285 ? 141.754 105.013 127.326 1.00 121.16 312 ASP A C 1
ATOM 2074 O O . ASP A 1 285 ? 141.989 105.594 126.267 1.00 121.16 312 ASP A O 1
ATOM 2079 N N . LEU A 1 286 ? 141.333 105.664 128.406 1.00 114.51 313 LEU A N 1
ATOM 2080 C CA . LEU A 1 286 ? 141.095 107.100 128.379 1.00 114.51 313 LEU A CA 1
ATOM 2081 C C . LEU A 1 286 ? 142.110 107.793 129.271 1.00 114.51 313 LEU A C 1
ATOM 2082 O O . LEU A 1 286 ? 141.758 108.660 130.071 1.00 114.51 313 LEU A O 1
ATOM 2087 N N . HIS A 1 287 ? 143.378 107.424 129.123 1.00 115.99 314 HIS A N 1
ATOM 2088 C CA . HIS A 1 287 ? 144.428 107.841 130.043 1.00 115.99 314 HIS A CA 1
ATOM 2089 C C . HIS A 1 287 ? 144.533 109.355 130.156 1.00 115.99 314 HIS A C 1
ATOM 2090 O O . HIS A 1 287 ? 145.211 109.848 131.061 1.00 115.99 314 HIS A O 1
ATOM 2097 N N . PHE A 1 288 ? 143.908 110.115 129.249 1.00 111.47 315 PHE A N 1
ATOM 2098 C CA . PHE A 1 288 ? 144.104 111.560 129.253 1.00 111.47 315 PHE A CA 1
ATOM 2099 C C . PHE A 1 288 ? 142.877 112.440 129.467 1.00 111.47 315 PHE A C 1
ATOM 2100 O O . PHE A 1 288 ? 142.924 113.618 129.120 1.00 111.47 315 PHE A O 1
ATOM 2108 N N . LEU A 1 289 ? 141.786 111.927 130.025 1.00 103.77 316 LEU A N 1
ATOM 2109 C CA . LEU A 1 289 ? 140.702 112.841 130.354 1.00 103.77 316 LEU A CA 1
ATOM 2110 C C . LEU A 1 289 ? 141.118 113.817 131.438 1.00 103.77 316 LEU A C 1
ATOM 2111 O O . LEU A 1 289 ? 142.075 113.600 132.179 1.00 103.77 316 LEU A O 1
ATOM 2116 N N . GLU A 1 290 ? 140.377 114.915 131.518 1.00 110.28 317 GLU A N 1
ATOM 2117 C CA . GLU A 1 290 ? 140.501 115.823 132.646 1.00 110.28 317 GLU A CA 1
ATOM 2118 C C . GLU A 1 290 ? 139.161 116.384 133.107 1.00 110.28 317 GLU A C 1
ATOM 2119 O O . GLU A 1 290 ? 139.148 117.266 133.967 1.00 110.28 317 GLU A O 1
ATOM 2125 N N . GLU A 1 291 ? 138.036 115.909 132.575 1.00 104.65 318 GLU A N 1
ATOM 2126 C CA . GLU A 1 291 ? 136.735 116.324 133.081 1.00 104.65 318 GLU A CA 1
ATOM 2127 C C . GLU A 1 291 ? 135.666 115.328 132.666 1.00 104.65 318 GLU A C 1
ATOM 2128 O O . GLU A 1 291 ? 135.540 115.019 131.482 1.00 104.65 318 GLU A O 1
ATOM 2134 N N . LEU A 1 292 ? 134.899 114.837 133.637 1.00 97.00 319 LEU A N 1
ATOM 2135 C CA . LEU A 1 292 ? 133.703 114.043 133.396 1.00 97.00 319 LEU A CA 1
ATOM 2136 C C . LEU A 1 292 ? 132.491 114.761 133.963 1.00 97.00 319 LEU A C 1
ATOM 2137 O O . LEU A 1 292 ? 132.606 115.552 134.900 1.00 97.00 319 LEU A O 1
ATOM 2142 N N . GLN A 1 293 ? 131.322 114.476 133.395 1.00 96.17 320 GLN A N 1
ATOM 2143 C CA . GLN A 1 293 ? 130.067 115.026 133.899 1.00 96.17 320 GLN A CA 1
ATOM 2144 C C . GLN A 1 293 ? 128.995 113.966 133.729 1.00 96.17 320 GLN A C 1
ATOM 2145 O O . GLN A 1 293 ? 128.677 113.598 132.599 1.00 96.17 320 GLN A O 1
ATOM 2151 N N . LEU A 1 294 ? 128.447 113.471 134.837 1.00 95.52 321 LEU A N 1
ATOM 2152 C CA . LEU A 1 294 ? 127.298 112.566 134.824 1.00 95.52 321 LEU A CA 1
ATOM 2153 C C . LEU A 1 294 ? 126.250 113.196 135.731 1.00 95.52 321 LEU A C 1
ATOM 2154 O O . LEU A 1 294 ? 126.137 112.841 136.901 1.00 95.52 321 LEU A O 1
ATOM 2159 N N . GLY A 1 295 ? 125.449 114.093 135.176 1.00 97.95 322 GLY A N 1
ATOM 2160 C CA . GLY A 1 295 ? 124.627 114.970 135.983 1.00 97.95 322 GLY A CA 1
ATOM 2161 C C . GLY A 1 295 ? 123.299 114.366 136.358 1.00 97.95 322 GLY A C 1
ATOM 2162 O O . GLY A 1 295 ? 123.255 113.337 137.030 1.00 97.95 322 GLY A O 1
ATOM 2163 N N . HIS A 1 296 ? 122.208 114.985 135.936 1.00 98.36 323 HIS A N 1
ATOM 2164 C CA . HIS A 1 296 ? 120.896 114.564 136.390 1.00 98.36 323 HIS A CA 1
ATOM 2165 C C . HIS A 1 296 ? 120.494 113.271 135.693 1.00 98.36 323 HIS A C 1
ATOM 2166 O O . HIS A 1 296 ? 119.543 113.262 134.910 1.00 98.36 323 HIS A O 1
ATOM 2173 N N . ASN A 1 297 ? 121.199 112.175 135.966 1.00 98.10 324 ASN A N 1
ATOM 2174 C CA . ASN A 1 297 ? 120.849 110.858 135.453 1.00 98.10 324 ASN A CA 1
ATOM 2175 C C . ASN A 1 297 ? 120.114 110.104 136.560 1.00 98.10 324 ASN A C 1
ATOM 2176 O O . ASN A 1 297 ? 119.666 110.697 137.539 1.00 98.10 324 ASN A O 1
ATOM 2181 N N . ARG A 1 298 ? 119.956 108.790 136.411 1.00 105.38 325 ARG A N 1
ATOM 2182 C CA . ARG A 1 298 ? 119.254 107.970 137.392 1.00 105.38 325 ARG A CA 1
ATOM 2183 C C . ARG A 1 298 ? 120.118 106.830 137.912 1.00 105.38 325 ARG A C 1
ATOM 2184 O O . ARG A 1 298 ? 119.623 105.738 138.180 1.00 105.38 325 ARG A O 1
ATOM 2192 N N . ILE A 1 299 ? 121.423 107.062 138.065 1.00 106.38 326 ILE A N 1
ATOM 2193 C CA . ILE A 1 299 ? 122.303 106.018 138.571 1.00 106.38 326 ILE A CA 1
ATOM 2194 C C . ILE A 1 299 ? 121.892 105.657 139.987 1.00 106.38 326 ILE A C 1
ATOM 2195 O O . ILE A 1 299 ? 121.558 106.527 140.797 1.00 106.38 326 ILE A O 1
ATOM 2200 N N . ARG A 1 300 ? 121.907 104.365 140.292 1.00 114.14 327 ARG A N 1
ATOM 2201 C CA . ARG A 1 300 ? 121.326 103.845 141.523 1.00 114.14 327 ARG A CA 1
ATOM 2202 C C . ARG A 1 300 ? 122.345 103.386 142.553 1.00 114.14 327 ARG A C 1
ATOM 2203 O O . ARG A 1 300 ? 122.129 103.592 143.745 1.00 114.14 327 ARG A O 1
ATOM 2211 N N . GLN A 1 301 ? 123.445 102.758 142.143 1.00 116.78 328 GLN A N 1
ATOM 2212 C CA . GLN A 1 301 ? 124.475 102.368 143.094 1.00 116.78 328 GLN A CA 1
ATOM 2213 C C . GLN A 1 301 ? 125.775 102.098 142.358 1.00 116.78 328 GLN A C 1
ATOM 2214 O O . GLN A 1 301 ? 125.774 101.754 141.174 1.00 116.78 328 GLN A O 1
ATOM 2220 N N . LEU A 1 302 ? 126.883 102.240 143.079 1.00 119.62 329 LEU A N 1
ATOM 2221 C CA . LEU A 1 302 ? 128.218 102.103 142.510 1.00 119.62 329 LEU A CA 1
ATOM 2222 C C . LEU A 1 302 ? 128.811 100.754 142.897 1.00 119.62 329 LEU A C 1
ATOM 2223 O O . LEU A 1 302 ? 128.954 100.452 144.085 1.00 119.62 329 LEU A O 1
ATOM 2228 N N . ALA A 1 303 ? 129.162 99.956 141.895 1.00 129.00 330 ALA A N 1
ATOM 2229 C CA . ALA A 1 303 ? 129.864 98.709 142.128 1.00 129.00 330 ALA A CA 1
ATOM 2230 C C . ALA A 1 303 ? 131.339 98.981 142.382 1.00 129.00 330 ALA A C 1
ATOM 2231 O O . ALA A 1 303 ? 131.822 100.104 142.246 1.00 129.00 330 ALA A O 1
ATOM 2233 N N . GLU A 1 304 ? 132.066 97.930 142.741 1.00 136.10 331 GLU A N 1
ATOM 2234 C CA . GLU A 1 304 ? 133.492 98.069 143.003 1.00 136.10 331 GLU A CA 1
ATOM 2235 C C . GLU A 1 304 ? 134.263 98.202 141.697 1.00 136.10 331 GLU A C 1
ATOM 2236 O O . GLU A 1 304 ? 134.048 97.432 140.757 1.00 136.10 331 GLU A O 1
ATOM 2242 N N . ARG A 1 305 ? 135.165 99.183 141.643 1.00 132.31 332 ARG A N 1
ATOM 2243 C CA . ARG A 1 305 ? 136.025 99.412 140.482 1.00 132.31 332 ARG A CA 1
ATOM 2244 C C . ARG A 1 305 ? 135.208 99.718 139.230 1.00 132.31 332 ARG A C 1
ATOM 2245 O O . ARG A 1 305 ? 135.362 99.082 138.187 1.00 132.31 332 ARG A O 1
ATOM 2253 N N . SER A 1 306 ? 134.323 100.706 139.339 1.00 122.87 333 SER A N 1
ATOM 2254 C CA . SER A 1 306 ? 133.601 101.188 138.169 1.00 122.87 333 SER A CA 1
ATOM 2255 C C . SER A 1 306 ? 134.396 102.260 137.433 1.00 122.87 333 SER A C 1
ATOM 2256 O O . SER A 1 306 ? 134.548 102.195 136.212 1.00 122.87 333 SER A O 1
ATOM 2259 N N . PHE A 1 307 ? 134.912 103.247 138.157 1.00 116.47 334 PHE A N 1
ATOM 2260 C CA . PHE A 1 307 ? 135.879 104.182 137.591 1.00 116.47 334 PHE A CA 1
ATOM 2261 C C . PHE A 1 307 ? 137.245 103.534 137.714 1.00 116.47 334 PHE A C 1
ATOM 2262 O O . PHE A 1 307 ? 137.799 103.441 138.809 1.00 116.47 334 PHE A O 1
ATOM 2270 N N . GLU A 1 308 ? 137.784 103.062 136.597 1.00 128.23 335 GLU A N 1
ATOM 2271 C CA . GLU A 1 308 ? 139.112 102.466 136.566 1.00 128.23 335 GLU A CA 1
ATOM 2272 C C . GLU A 1 308 ? 139.821 102.903 135.301 1.00 128.23 335 GLU A C 1
ATOM 2273 O O . GLU A 1 308 ? 139.253 102.806 134.213 1.00 128.23 335 GLU A O 1
ATOM 2279 N N . GLY A 1 309 ? 141.056 103.362 135.436 1.00 119.29 336 GLY A N 1
ATOM 2280 C CA . GLY A 1 309 ? 141.829 103.827 134.316 1.00 119.29 336 GLY A CA 1
ATOM 2281 C C . GLY A 1 309 ? 141.849 105.329 134.156 1.00 119.29 336 GLY A C 1
ATOM 2282 O O . GLY A 1 309 ? 142.757 105.853 133.509 1.00 119.29 336 GLY A O 1
ATOM 2283 N N . LEU A 1 310 ? 140.884 106.035 134.746 1.00 112.00 337 LEU A N 1
ATOM 2284 C CA . LEU A 1 310 ? 140.825 107.495 134.679 1.00 112.00 337 LEU A CA 1
ATOM 2285 C C . LEU A 1 310 ? 141.833 108.116 135.646 1.00 112.00 337 LEU A C 1
ATOM 2286 O O . LEU A 1 310 ? 141.507 108.938 136.497 1.00 112.00 337 LEU A O 1
ATOM 2291 N N . GLY A 1 311 ? 143.088 107.724 135.488 1.00 111.45 338 GLY A N 1
ATOM 2292 C CA . GLY A 1 311 ? 144.099 108.116 136.442 1.00 111.45 338 GLY A CA 1
ATOM 2293 C C . GLY A 1 311 ? 144.545 109.555 136.336 1.00 111.45 338 GLY A C 1
ATOM 2294 O O . GLY A 1 311 ? 145.586 109.916 136.885 1.00 111.45 338 GLY A O 1
ATOM 2295 N N . GLN A 1 312 ? 143.794 110.390 135.621 1.00 106.86 339 GLN A N 1
ATOM 2296 C CA . GLN A 1 312 ? 144.204 111.782 135.490 1.00 106.86 339 GLN A CA 1
ATOM 2297 C C . GLN A 1 312 ? 143.014 112.736 135.494 1.00 106.86 339 GLN A C 1
ATOM 2298 O O . GLN A 1 312 ? 143.086 113.817 134.909 1.00 106.86 339 GLN A O 1
ATOM 2304 N N . LEU A 1 313 ? 141.925 112.368 136.155 1.00 101.65 340 LEU A N 1
ATOM 2305 C CA . LEU A 1 313 ? 140.736 113.201 136.138 1.00 101.65 340 LEU A CA 1
ATOM 2306 C C . LEU A 1 313 ? 140.955 114.457 136.971 1.00 101.65 340 LEU A C 1
ATOM 2307 O O . LEU A 1 313 ? 141.975 114.624 137.631 1.00 101.65 340 LEU A O 1
ATOM 2312 N N . GLU A 1 314 ? 139.991 115.376 136.896 1.00 105.40 341 GLU A N 1
ATOM 2313 C CA . GLU A 1 314 ? 139.996 116.523 137.792 1.00 105.40 341 GLU A CA 1
ATOM 2314 C C . GLU A 1 314 ? 138.629 116.937 138.327 1.00 105.40 341 GLU A C 1
ATOM 2315 O O . GLU A 1 314 ? 138.599 117.702 139.292 1.00 105.40 341 GLU A O 1
ATOM 2321 N N . VAL A 1 315 ? 137.511 116.471 137.773 1.00 96.90 342 VAL A N 1
ATOM 2322 C CA . VAL A 1 315 ? 136.177 116.937 138.163 1.00 96.90 342 VAL A CA 1
ATOM 2323 C C . VAL A 1 315 ? 135.174 115.810 137.928 1.00 96.90 342 VAL A C 1
ATOM 2324 O O . VAL A 1 315 ? 135.211 115.167 136.878 1.00 96.90 342 VAL A O 1
ATOM 2328 N N . LEU A 1 316 ? 134.271 115.551 138.889 1.00 90.64 343 LEU A N 1
ATOM 2329 C CA . LEU A 1 316 ? 133.332 114.436 138.738 1.00 90.64 343 LEU A CA 1
ATOM 2330 C C . LEU A 1 316 ? 131.860 114.840 138.670 1.00 90.64 343 LEU A C 1
ATOM 2331 O O . LEU A 1 316 ? 131.205 114.537 137.669 1.00 90.64 343 LEU A O 1
ATOM 2336 N N . THR A 1 317 ? 131.296 115.488 139.690 1.00 96.49 344 THR A N 1
ATOM 2337 C CA . THR A 1 317 ? 129.925 116.015 139.643 1.00 96.49 344 THR A CA 1
ATOM 2338 C C . THR A 1 317 ? 128.799 115.007 139.376 1.00 96.49 344 THR A C 1
ATOM 2339 O O . THR A 1 317 ? 128.102 115.086 138.373 1.00 96.49 344 THR A O 1
ATOM 2343 N N . LEU A 1 318 ? 128.668 114.027 140.270 1.00 95.92 345 LEU A N 1
ATOM 2344 C CA . LEU A 1 318 ? 127.497 113.134 140.289 1.00 95.92 345 LEU A CA 1
ATOM 2345 C C . LEU A 1 318 ? 126.329 113.656 141.136 1.00 95.92 345 LEU A C 1
ATOM 2346 O O . LEU A 1 318 ? 125.945 113.053 142.130 1.00 95.92 345 LEU A O 1
ATOM 2351 N N . ASP A 1 319 ? 125.721 114.761 140.707 1.00 103.55 346 ASP A N 1
ATOM 2352 C CA . ASP A 1 319 ? 125.099 115.660 141.675 1.00 103.55 346 ASP A CA 1
ATOM 2353 C C . ASP A 1 319 ? 123.583 115.569 141.832 1.00 103.55 346 ASP A C 1
ATOM 2354 O O . ASP A 1 319 ? 123.056 116.210 142.741 1.00 103.55 346 ASP A O 1
ATOM 2359 N N . HIS A 1 320 ? 122.845 114.854 140.994 1.00 103.89 347 HIS A N 1
ATOM 2360 C CA . HIS A 1 320 ? 121.425 114.700 141.310 1.00 103.89 347 HIS A CA 1
ATOM 2361 C C . HIS A 1 320 ? 120.868 113.330 140.973 1.00 103.89 347 HIS A C 1
ATOM 2362 O O . HIS A 1 320 ? 119.691 113.212 140.622 1.00 103.89 347 HIS A O 1
ATOM 2369 N N . ASN A 1 321 ? 121.671 112.285 141.078 1.00 103.40 348 ASN A N 1
ATOM 2370 C CA . ASN A 1 321 ? 121.127 110.955 140.901 1.00 103.40 348 ASN A CA 1
ATOM 2371 C C . ASN A 1 321 ? 120.442 110.499 142.183 1.00 103.40 348 ASN A C 1
ATOM 2372 O O . ASN A 1 321 ? 120.468 111.181 143.207 1.00 103.40 348 ASN A O 1
ATOM 2377 N N . GLN A 1 322 ? 119.809 109.339 142.121 1.00 110.94 349 GLN A N 1
ATOM 2378 C CA . GLN A 1 322 ? 119.156 108.756 143.290 1.00 110.94 349 GLN A CA 1
ATOM 2379 C C . GLN A 1 322 ? 120.061 107.710 143.936 1.00 110.94 349 GLN A C 1
ATOM 2380 O O . GLN A 1 322 ? 119.747 106.528 144.008 1.00 110.94 349 GLN A O 1
ATOM 2386 N N . LEU A 1 323 ? 121.203 108.180 144.419 1.00 108.04 350 LEU A N 1
ATOM 2387 C CA . LEU A 1 323 ? 122.264 107.313 144.907 1.00 108.04 350 LEU A CA 1
ATOM 2388 C C . LEU A 1 323 ? 122.045 107.043 146.388 1.00 108.04 350 LEU A C 1
ATOM 2389 O O . LEU A 1 323 ? 122.127 107.963 147.204 1.00 108.04 350 LEU A O 1
ATOM 2394 N N . GLN A 1 324 ? 121.777 105.784 146.739 1.00 114.65 351 GLN A N 1
ATOM 2395 C CA . GLN A 1 324 ? 121.375 105.444 148.096 1.00 114.65 351 GLN A CA 1
ATOM 2396 C C . GLN A 1 324 ? 122.433 104.723 148.912 1.00 114.65 351 GLN A C 1
ATOM 2397 O O . GLN A 1 324 ? 122.337 104.727 150.141 1.00 114.65 351 GLN A O 1
ATOM 2403 N N . GLU A 1 325 ? 123.420 104.095 148.281 1.00 119.97 352 GLU A N 1
ATOM 2404 C CA . GLU A 1 325 ? 124.457 103.399 149.028 1.00 119.97 352 GLU A CA 1
ATOM 2405 C C . GLU A 1 325 ? 125.730 103.332 148.205 1.00 119.97 352 GLU A C 1
ATOM 2406 O O . GLU A 1 325 ? 125.684 103.156 146.987 1.00 119.97 352 GLU A O 1
ATOM 2412 N N . VAL A 1 326 ? 126.865 103.462 148.881 1.00 116.76 353 VAL A N 1
ATOM 2413 C CA . VAL A 1 326 ? 128.175 103.418 148.250 1.00 116.76 353 VAL A CA 1
ATOM 2414 C C . VAL A 1 326 ? 129.029 102.426 149.021 1.00 116.76 353 VAL A C 1
ATOM 2415 O O . VAL A 1 326 ? 129.170 102.545 150.243 1.00 116.76 353 VAL A O 1
ATOM 2419 N N . LYS A 1 327 ? 129.593 101.453 148.320 1.00 124.10 354 LYS A N 1
ATOM 2420 C CA . LYS A 1 327 ? 130.390 100.423 148.960 1.00 124.10 354 LYS A CA 1
ATOM 2421 C C . LYS A 1 327 ? 131.848 100.848 149.039 1.00 124.10 354 LYS A C 1
ATOM 2422 O O . LYS A 1 327 ? 132.319 101.683 148.267 1.00 124.10 354 LYS A O 1
ATOM 2428 N N . ALA A 1 328 ? 132.562 100.262 149.993 1.00 124.51 355 ALA A N 1
ATOM 2429 C CA . ALA A 1 328 ? 133.961 100.609 150.207 1.00 124.51 355 ALA A CA 1
ATOM 2430 C C . ALA A 1 328 ? 134.811 100.069 149.064 1.00 124.51 355 ALA A C 1
ATOM 2431 O O . ALA A 1 328 ? 134.798 98.866 148.787 1.00 124.51 355 ALA A O 1
ATOM 2433 N N . GLY A 1 329 ? 135.555 100.953 148.412 1.00 117.32 356 GLY A N 1
ATOM 2434 C CA . GLY A 1 329 ? 136.314 100.595 147.236 1.00 117.32 356 GLY A CA 1
ATOM 2435 C C . GLY A 1 329 ? 135.707 101.026 145.922 1.00 117.32 356 GLY A C 1
ATOM 2436 O O . GLY A 1 329 ? 136.101 100.497 144.880 1.00 117.32 356 GLY A O 1
ATOM 2437 N N . ALA A 1 330 ? 134.757 101.960 145.936 1.00 112.84 357 ALA A N 1
ATOM 2438 C CA . ALA A 1 330 ? 134.180 102.454 144.692 1.00 112.84 357 ALA A CA 1
ATOM 2439 C C . ALA A 1 330 ? 135.110 103.459 144.029 1.00 112.84 357 ALA A C 1
ATOM 2440 O O . ALA A 1 330 ? 135.606 103.228 142.923 1.00 112.84 357 ALA A O 1
ATOM 2442 N N . PHE A 1 331 ? 135.373 104.574 144.697 1.00 110.75 358 PHE A N 1
ATOM 2443 C CA . PHE A 1 331 ? 136.370 105.502 144.197 1.00 110.75 358 PHE A CA 1
ATOM 2444 C C . PHE A 1 331 ? 137.744 104.906 144.445 1.00 110.75 358 PHE A C 1
ATOM 2445 O O . PHE A 1 331 ? 138.300 105.087 145.530 1.00 110.75 358 PHE A O 1
ATOM 2453 N N . LEU A 1 332 ? 138.301 104.187 143.472 1.00 112.85 359 LEU A N 1
ATOM 2454 C CA . LEU A 1 332 ? 139.551 103.469 143.686 1.00 112.85 359 LEU A CA 1
ATOM 2455 C C . LEU A 1 332 ? 140.706 104.012 142.854 1.00 112.85 359 LEU A C 1
ATOM 2456 O O . LEU A 1 332 ? 141.739 104.394 143.409 1.00 112.85 359 LEU A O 1
ATOM 2461 N N . GLY A 1 333 ? 140.569 104.057 141.537 1.00 112.78 360 GLY A N 1
ATOM 2462 C CA . GLY A 1 333 ? 141.674 104.444 140.690 1.00 112.78 360 GLY A CA 1
ATOM 2463 C C . GLY A 1 333 ? 141.849 105.929 140.485 1.00 112.78 360 GLY A C 1
ATOM 2464 O O . GLY A 1 333 ? 142.745 106.332 139.740 1.00 112.78 360 GLY A O 1
ATOM 2465 N N . LEU A 1 334 ? 141.030 106.758 141.130 1.00 111.56 361 LEU A N 1
ATOM 2466 C CA . LEU A 1 334 ? 141.061 108.208 140.945 1.00 111.56 361 LEU A CA 1
ATOM 2467 C C . LEU A 1 334 ? 142.172 108.782 141.813 1.00 111.56 361 LEU A C 1
ATOM 2468 O O . LEU A 1 334 ? 141.977 109.082 142.985 1.00 111.56 361 LEU A O 1
ATOM 2473 N N . THR A 1 335 ? 143.353 108.948 141.228 1.00 111.76 362 THR A N 1
ATOM 2474 C CA . THR A 1 335 ? 144.471 109.450 142.012 1.00 111.76 362 THR A CA 1
ATOM 2475 C C . THR A 1 335 ? 144.428 110.966 142.139 1.00 111.76 362 THR A C 1
ATOM 2476 O O . THR A 1 335 ? 144.271 111.500 143.239 1.00 111.76 362 THR A O 1
ATOM 2480 N N . ASN A 1 336 ? 144.544 111.676 141.022 1.00 108.18 363 ASN A N 1
ATOM 2481 C CA . ASN A 1 336 ? 144.698 113.131 141.040 1.00 108.18 363 ASN A CA 1
ATOM 2482 C C . ASN A 1 336 ? 143.366 113.859 140.938 1.00 108.18 363 ASN A C 1
ATOM 2483 O O . ASN A 1 336 ? 143.194 114.716 140.083 1.00 108.18 363 ASN A O 1
ATOM 2488 N N . VAL A 1 337 ? 142.408 113.508 141.789 1.00 103.67 364 VAL A N 1
ATOM 2489 C CA . VAL A 1 337 ? 141.094 114.162 141.762 1.00 103.67 364 VAL A CA 1
ATOM 2490 C C . VAL A 1 337 ? 141.053 115.322 142.763 1.00 103.67 364 VAL A C 1
ATOM 2491 O O . VAL A 1 337 ? 141.528 115.191 143.892 1.00 103.67 364 VAL A O 1
ATOM 2495 N N . ALA A 1 338 ? 140.527 116.470 142.345 1.00 104.67 365 ALA A N 1
ATOM 2496 C CA . ALA A 1 338 ? 140.520 117.641 143.222 1.00 104.67 365 ALA A CA 1
ATOM 2497 C C . ALA A 1 338 ? 139.126 118.082 143.655 1.00 104.67 365 ALA A C 1
ATOM 2498 O O . ALA A 1 338 ? 138.948 118.576 144.768 1.00 104.67 365 ALA A O 1
ATOM 2500 N N . VAL A 1 339 ? 138.140 117.936 142.772 1.00 99.32 366 VAL A N 1
ATOM 2501 C CA . VAL A 1 339 ? 136.778 118.357 143.101 1.00 99.32 366 VAL A CA 1
ATOM 2502 C C . VAL A 1 339 ? 135.730 117.274 142.890 1.00 99.32 366 VAL A C 1
ATOM 2503 O O . VAL A 1 339 ? 135.739 116.591 141.863 1.00 99.32 366 VAL A O 1
ATOM 2507 N N . MET A 1 340 ? 134.826 117.114 143.852 1.00 101.74 367 MET A N 1
ATOM 2508 C CA . MET A 1 340 ? 133.741 116.144 143.716 1.00 101.74 367 MET A CA 1
ATOM 2509 C C . MET A 1 340 ? 132.470 116.791 144.252 1.00 101.74 367 MET A C 1
ATOM 2510 O O . MET A 1 340 ? 132.461 117.279 145.385 1.00 101.74 367 MET A O 1
ATOM 2515 N N . ASN A 1 341 ? 131.400 116.807 143.458 1.00 106.31 368 ASN A N 1
ATOM 2516 C CA . ASN A 1 341 ? 130.183 117.500 143.888 1.00 106.31 368 ASN A CA 1
ATOM 2517 C C . ASN A 1 341 ? 129.301 116.668 144.819 1.00 106.31 368 ASN A C 1
ATOM 2518 O O . ASN A 1 341 ? 129.123 117.020 145.987 1.00 106.31 368 ASN A O 1
ATOM 2523 N N . LEU A 1 342 ? 128.726 115.574 144.330 1.00 98.23 369 LEU A N 1
ATOM 2524 C CA . LEU A 1 342 ? 127.971 114.598 145.123 1.00 98.23 369 LEU A CA 1
ATOM 2525 C C . LEU A 1 342 ? 126.742 115.147 145.854 1.00 98.23 369 LEU A C 1
ATOM 2526 O O . LEU A 1 342 ? 126.125 114.409 146.623 1.00 98.23 369 LEU A O 1
ATOM 2531 N N . SER A 1 343 ? 126.342 116.396 145.645 1.00 103.08 370 SER A N 1
ATOM 2532 C CA . SER A 1 343 ? 125.390 117.054 146.541 1.00 103.08 370 SER A CA 1
ATOM 2533 C C . SER A 1 343 ? 123.976 116.988 145.989 1.00 103.08 370 SER A C 1
ATOM 2534 O O . SER A 1 343 ? 123.661 117.650 145.002 1.00 103.08 370 SER A O 1
ATOM 2537 N N . GLY A 1 344 ? 123.108 116.242 146.663 1.00 104.67 371 GLY A N 1
ATOM 2538 C CA . GLY A 1 344 ? 121.702 116.232 146.317 1.00 104.67 371 GLY A CA 1
ATOM 2539 C C . GLY A 1 344 ? 121.041 114.874 146.416 1.00 104.67 371 GLY A C 1
ATOM 2540 O O . GLY A 1 344 ? 119.822 114.768 146.274 1.00 104.67 371 GLY A O 1
ATOM 2541 N N . ASN A 1 345 ? 121.851 113.820 146.596 1.00 105.81 372 ASN A N 1
ATOM 2542 C CA . ASN A 1 345 ? 121.326 112.424 146.609 1.00 105.81 372 ASN A CA 1
ATOM 2543 C C . ASN A 1 345 ? 121.199 111.923 148.050 1.00 105.81 372 ASN A C 1
ATOM 2544 O O . ASN A 1 345 ? 122.132 112.177 148.825 1.00 105.81 372 ASN A O 1
ATOM 2549 N N . CYS A 1 346 ? 120.122 111.196 148.378 1.00 110.79 373 CYS A N 1
ATOM 2550 C CA . CYS A 1 346 ? 119.910 110.781 149.783 1.00 110.79 373 CYS A CA 1
ATOM 2551 C C . CYS A 1 346 ? 120.778 109.705 150.359 1.00 110.79 373 CYS A C 1
ATOM 2552 O O . CYS A 1 346 ? 120.343 108.583 150.473 1.00 110.79 373 CYS A O 1
ATOM 2555 N N . LEU A 1 347 ? 121.970 110.053 150.806 1.00 110.76 374 LEU A N 1
ATOM 2556 C CA . LEU A 1 347 ? 122.899 109.084 151.313 1.00 110.76 374 LEU A CA 1
ATOM 2557 C C . LEU A 1 347 ? 122.739 108.944 152.765 1.00 110.76 374 LEU A C 1
ATOM 2558 O O . LEU A 1 347 ? 123.495 109.499 153.508 1.00 110.76 374 LEU A O 1
ATOM 2563 N N . ARG A 1 348 ? 121.774 108.164 153.185 1.00 116.53 375 ARG A N 1
ATOM 2564 C CA . ARG A 1 348 ? 121.505 108.013 154.590 1.00 116.53 375 ARG A CA 1
ATOM 2565 C C . ARG A 1 348 ? 122.453 107.222 155.419 1.00 116.53 375 ARG A C 1
ATOM 2566 O O . ARG A 1 348 ? 123.044 107.739 156.349 1.00 116.53 375 ARG A O 1
ATOM 2574 N N . ASN A 1 349 ? 122.607 105.952 155.115 1.00 123.98 376 ASN A N 1
ATOM 2575 C CA . ASN A 1 349 ? 123.438 105.128 155.965 1.00 123.98 376 ASN A CA 1
ATOM 2576 C C . ASN A 1 349 ? 124.727 104.854 155.247 1.00 123.98 376 ASN A C 1
ATOM 2577 O O . ASN A 1 349 ? 124.927 103.770 154.727 1.00 123.98 376 ASN A O 1
ATOM 2582 N N . LEU A 1 350 ? 125.623 105.821 155.244 1.00 116.86 377 LEU A N 1
ATOM 2583 C CA . LEU A 1 350 ? 126.883 105.672 154.561 1.00 116.86 377 LEU A CA 1
ATOM 2584 C C . LEU A 1 350 ? 127.725 104.830 155.446 1.00 116.86 377 LEU A C 1
ATOM 2585 O O . LEU A 1 350 ? 127.596 104.883 156.652 1.00 116.86 377 LEU A O 1
ATOM 2590 N N . PRO A 1 351 ? 128.599 104.026 154.867 1.00 118.23 378 PRO A N 1
ATOM 2591 C CA . PRO A 1 351 ? 129.518 103.286 155.712 1.00 118.23 378 PRO A CA 1
ATOM 2592 C C . PRO A 1 351 ? 130.673 104.165 156.160 1.00 118.23 378 PRO A C 1
ATOM 2593 O O . PRO A 1 351 ? 130.678 105.362 155.949 1.00 118.23 378 PRO A O 1
ATOM 2597 N N . GLU A 1 352 ? 131.674 103.568 156.779 1.00 124.67 379 GLU A N 1
ATOM 2598 C CA . GLU A 1 352 ? 132.840 104.308 157.200 1.00 124.67 379 GLU A CA 1
ATOM 2599 C C . GLU A 1 352 ? 134.058 103.914 156.408 1.00 124.67 379 GLU A C 1
ATOM 2600 O O . GLU A 1 352 ? 134.013 102.907 155.738 1.00 124.67 379 GLU A O 1
ATOM 2606 N N . GLN A 1 353 ? 135.133 104.683 156.455 1.00 118.92 380 GLN A N 1
ATOM 2607 C CA . GLN A 1 353 ? 136.329 104.442 155.647 1.00 118.92 380 GLN A CA 1
ATOM 2608 C C . GLN A 1 353 ? 136.078 104.392 154.142 1.00 118.92 380 GLN A C 1
ATOM 2609 O O . GLN A 1 353 ? 136.794 103.713 153.439 1.00 118.92 380 GLN A O 1
ATOM 2615 N N . VAL A 1 354 ? 135.085 105.150 153.664 1.00 113.73 381 VAL A N 1
ATOM 2616 C CA . VAL A 1 354 ? 134.697 105.079 152.221 1.00 113.73 381 VAL A CA 1
ATOM 2617 C C . VAL A 1 354 ? 135.441 106.129 151.388 1.00 113.73 381 VAL A C 1
ATOM 2618 O O . VAL A 1 354 ? 135.267 106.104 150.152 1.00 113.73 381 VAL A O 1
ATOM 2622 N N . PHE A 1 355 ? 136.225 107.019 152.009 1.00 112.66 382 PHE A N 1
ATOM 2623 C CA . PHE A 1 355 ? 136.862 108.034 151.237 1.00 112.66 382 PHE A CA 1
ATOM 2624 C C . PHE A 1 355 ? 138.304 107.827 151.290 1.00 112.66 382 PHE A C 1
ATOM 2625 O O . PHE A 1 355 ? 139.041 108.767 151.177 1.00 112.66 382 PHE A O 1
ATOM 2633 N N . ARG A 1 356 ? 138.742 106.610 151.471 1.00 122.00 383 ARG A N 1
ATOM 2634 C CA . ARG A 1 356 ? 140.167 106.393 151.654 1.00 122.00 383 ARG A CA 1
ATOM 2635 C C . ARG A 1 356 ? 140.918 106.382 150.382 1.00 122.00 383 ARG A C 1
ATOM 2636 O O . ARG A 1 356 ? 140.470 105.833 149.401 1.00 122.00 383 ARG A O 1
ATOM 2644 N N . GLY A 1 357 ? 142.090 106.979 150.393 1.00 117.28 384 GLY A N 1
ATOM 2645 C CA . GLY A 1 357 ? 142.900 107.016 149.208 1.00 117.28 384 GLY A CA 1
ATOM 2646 C C . GLY A 1 357 ? 142.932 108.380 148.602 1.00 117.28 384 GLY A C 1
ATOM 2647 O O . GLY A 1 357 ? 143.988 108.838 148.223 1.00 117.28 384 GLY A O 1
ATOM 2648 N N . LEU A 1 358 ? 141.791 109.045 148.521 1.00 110.91 385 LEU A N 1
ATOM 2649 C CA . LEU A 1 358 ? 141.710 110.356 147.914 1.00 110.91 385 LEU A CA 1
ATOM 2650 C C . LEU A 1 358 ? 142.364 111.371 148.831 1.00 110.91 385 LEU A C 1
ATOM 2651 O O . LEU A 1 358 ? 141.687 112.051 149.566 1.00 110.91 385 LEU A O 1
ATOM 2656 N N . GLY A 1 359 ? 143.676 111.515 148.770 1.00 112.48 386 GLY A N 1
ATOM 2657 C CA . GLY A 1 359 ? 144.372 112.432 149.634 1.00 112.48 386 GLY A CA 1
ATOM 2658 C C . GLY A 1 359 ? 144.879 113.608 148.866 1.00 112.48 386 GLY A C 1
ATOM 2659 O O . GLY A 1 359 ? 145.939 114.130 149.169 1.00 112.48 386 GLY A O 1
ATOM 2660 N N . LYS A 1 360 ? 144.120 113.992 147.831 1.00 108.63 387 LYS A N 1
ATOM 2661 C CA . LYS A 1 360 ? 144.521 115.120 146.953 1.00 108.63 387 LYS A CA 1
ATOM 2662 C C . LYS A 1 360 ? 143.309 116.022 146.696 1.00 108.63 387 LYS A C 1
ATOM 2663 O O . LYS A 1 360 ? 143.388 116.829 145.748 1.00 108.63 387 LYS A O 1
ATOM 2669 N N . LEU A 1 361 ? 142.236 115.901 147.492 1.00 99.46 388 LEU A N 1
ATOM 2670 C CA . LEU A 1 361 ? 141.078 116.699 147.224 1.00 99.46 388 LEU A CA 1
ATOM 2671 C C . LEU A 1 361 ? 141.302 118.100 147.715 1.00 99.46 388 LEU A C 1
ATOM 2672 O O . LEU A 1 361 ? 142.294 118.380 148.332 1.00 99.46 388 LEU A O 1
ATOM 2677 N N . HIS A 1 362 ? 140.396 119.005 147.420 1.00 99.78 389 HIS A N 1
ATOM 2678 C CA . HIS A 1 362 ? 140.506 120.370 147.848 1.00 99.78 389 HIS A CA 1
ATOM 2679 C C . HIS A 1 362 ? 139.102 120.829 148.232 1.00 99.78 389 HIS A C 1
ATOM 2680 O O . HIS A 1 362 ? 138.955 121.485 149.226 1.00 99.78 389 HIS A O 1
ATOM 2687 N N . SER A 1 363 ? 138.058 120.454 147.520 1.00 97.93 390 SER A N 1
ATOM 2688 C CA . SER A 1 363 ? 136.734 120.853 147.908 1.00 97.93 390 SER A CA 1
ATOM 2689 C C . SER A 1 363 ? 135.726 119.732 147.828 1.00 97.93 390 SER A C 1
ATOM 2690 O O . SER A 1 363 ? 135.702 119.036 146.848 1.00 97.93 390 SER A O 1
ATOM 2693 N N . LEU A 1 364 ? 134.897 119.589 148.867 1.00 95.71 391 LEU A N 1
ATOM 2694 C CA . LEU A 1 364 ? 133.876 118.506 148.896 1.00 95.71 391 LEU A CA 1
ATOM 2695 C C . LEU A 1 364 ? 132.518 119.074 149.315 1.00 95.71 391 LEU A C 1
ATOM 2696 O O . LEU A 1 364 ? 132.387 119.488 150.485 1.00 95.71 391 LEU A O 1
ATOM 2701 N N . HIS A 1 365 ? 131.552 119.099 148.395 1.00 99.17 392 HIS A N 1
ATOM 2702 C CA . HIS A 1 365 ? 130.176 119.528 148.763 1.00 99.17 392 HIS A CA 1
ATOM 2703 C C . HIS A 1 365 ? 129.457 118.312 149.351 1.00 99.17 392 HIS A C 1
ATOM 2704 O O . HIS A 1 365 ? 129.627 117.212 148.796 1.00 99.17 392 HIS A O 1
ATOM 2711 N N . LEU A 1 366 ? 128.710 118.434 150.293 1.00 101.41 393 LEU A N 1
ATOM 2712 C CA . LEU A 1 366 ? 127.920 117.253 150.731 1.00 101.41 393 LEU A CA 1
ATOM 2713 C C . LEU A 1 366 ? 126.530 117.719 151.168 1.00 101.41 393 LEU A C 1
ATOM 2714 O O . LEU A 1 366 ? 125.962 117.100 152.087 1.00 101.41 393 LEU A O 1
ATOM 2719 N N . GLU A 1 367 ? 126.054 118.828 150.628 1.00 108.13 394 GLU A N 1
ATOM 2720 C CA . GLU A 1 367 ? 124.743 119.397 151.038 1.00 108.13 394 GLU A CA 1
ATOM 2721 C C . GLU A 1 367 ? 123.650 118.697 150.230 1.00 108.13 394 GLU A C 1
ATOM 2722 O O . GLU A 1 367 ? 123.987 118.059 149.219 1.00 108.13 394 GLU A O 1
ATOM 2728 N N . GLY A 1 368 ? 122.404 118.907 150.962 1.00 108.67 395 GLY A N 1
ATOM 2729 C CA . GLY A 1 368 ? 121.291 118.311 150.196 1.00 108.67 395 GLY A CA 1
ATOM 2730 C C . GLY A 1 368 ? 121.134 116.823 150.468 1.00 108.67 395 GLY A C 1
ATOM 2731 O O . GLY A 1 368 ? 120.032 116.296 150.224 1.00 108.67 395 GLY A O 1
ATOM 2732 N N . SER A 1 369 ? 122.192 116.164 150.949 1.00 109.02 396 SER A N 1
ATOM 2733 C CA . SER A 1 369 ? 122.107 114.727 151.316 1.00 109.02 396 SER A CA 1
ATOM 2734 C C . SER A 1 369 ? 121.361 114.606 152.647 1.00 109.02 396 SER A C 1
ATOM 2735 O O . SER A 1 369 ? 121.312 115.600 153.393 1.00 109.02 396 SER A O 1
ATOM 2738 N N . CYS A 1 370 ? 120.795 113.432 152.930 1.00 112.41 397 CYS A N 1
ATOM 2739 C CA . CYS A 1 370 ? 120.112 113.227 154.232 1.00 112.41 397 CYS A CA 1
ATOM 2740 C C . CYS A 1 370 ? 121.056 112.475 155.177 1.00 112.41 397 CYS A C 1
ATOM 2741 O O . CYS A 1 370 ? 120.777 111.294 155.454 1.00 112.41 397 CYS A O 1
ATOM 2744 N N . LEU A 1 371 ? 122.129 113.127 155.645 1.00 106.28 398 LEU A N 1
ATOM 2745 C CA . LEU A 1 371 ? 123.087 112.412 156.485 1.00 106.28 398 LEU A CA 1
ATOM 2746 C C . LEU A 1 371 ? 122.683 111.935 157.857 1.00 106.28 398 LEU A C 1
ATOM 2747 O O . LEU A 1 371 ? 122.730 110.748 158.092 1.00 106.28 398 LEU A O 1
ATOM 2752 N N . GLY A 1 372 ? 122.368 112.810 158.795 1.00 105.82 399 GLY A N 1
ATOM 2753 C CA . GLY A 1 372 ? 121.860 112.397 160.090 1.00 105.82 399 GLY A CA 1
ATOM 2754 C C . GLY A 1 372 ? 122.810 112.505 161.266 1.00 105.82 399 GLY A C 1
ATOM 2755 O O . GLY A 1 372 ? 122.463 113.124 162.273 1.00 105.82 399 GLY A O 1
ATOM 2756 N N . ARG A 1 373 ? 123.994 111.904 161.177 1.00 116.91 400 ARG A N 1
ATOM 2757 C CA . ARG A 1 373 ? 124.960 111.940 162.265 1.00 116.91 400 ARG A CA 1
ATOM 2758 C C . ARG A 1 373 ? 126.362 111.947 161.677 1.00 116.91 400 ARG A C 1
ATOM 2759 O O . ARG A 1 373 ? 126.547 111.835 160.465 1.00 116.91 400 ARG A O 1
ATOM 2767 N N . ILE A 1 374 ? 127.359 112.073 162.548 1.00 114.03 401 ILE A N 1
ATOM 2768 C CA . ILE A 1 374 ? 128.764 111.995 162.158 1.00 114.03 401 ILE A CA 1
ATOM 2769 C C . ILE A 1 374 ? 129.471 111.075 163.141 1.00 114.03 401 ILE A C 1
ATOM 2770 O O . ILE A 1 374 ? 129.425 111.305 164.353 1.00 114.03 401 ILE A O 1
ATOM 2775 N N . ARG A 1 375 ? 130.124 110.044 162.626 1.00 120.02 402 ARG A N 1
ATOM 2776 C CA . ARG A 1 375 ? 130.740 109.012 163.437 1.00 120.02 402 ARG A CA 1
ATOM 2777 C C . ARG A 1 375 ? 132.255 109.124 163.387 1.00 120.02 402 ARG A C 1
ATOM 2778 O O . ARG A 1 375 ? 132.806 109.726 162.461 1.00 120.02 402 ARG A O 1
ATOM 2786 N N . PRO A 1 376 ? 132.968 108.553 164.364 1.00 115.46 403 PRO A N 1
ATOM 2787 C CA . PRO A 1 376 ? 134.400 108.856 164.506 1.00 115.46 403 PRO A CA 1
ATOM 2788 C C . PRO A 1 376 ? 135.247 108.584 163.278 1.00 115.46 403 PRO A C 1
ATOM 2789 O O . PRO A 1 376 ? 136.334 109.162 163.165 1.00 115.46 403 PRO A O 1
ATOM 2793 N N . HIS A 1 377 ? 134.806 107.743 162.351 1.00 116.98 404 HIS A N 1
ATOM 2794 C CA . HIS A 1 377 ? 135.620 107.384 161.194 1.00 116.98 404 HIS A CA 1
ATOM 2795 C C . HIS A 1 377 ? 134.859 107.628 159.902 1.00 116.98 404 HIS A C 1
ATOM 2796 O O . HIS A 1 377 ? 134.804 106.778 159.016 1.00 116.98 404 HIS A O 1
ATOM 2803 N N . THR A 1 378 ? 134.257 108.807 159.772 1.00 111.63 405 THR A N 1
ATOM 2804 C CA . THR A 1 378 ? 133.556 109.144 158.540 1.00 111.63 405 THR A CA 1
ATOM 2805 C C . THR A 1 378 ? 134.515 109.735 157.510 1.00 111.63 405 THR A C 1
ATOM 2806 O O . THR A 1 378 ? 134.686 109.176 156.423 1.00 111.63 405 THR A O 1
ATOM 2810 N N . PHE A 1 379 ? 135.154 110.856 157.834 1.00 108.60 406 PHE A N 1
ATOM 2811 C CA . PHE A 1 379 ? 136.190 111.440 156.987 1.00 108.60 406 PHE A CA 1
ATOM 2812 C C . PHE A 1 379 ? 137.524 111.010 157.572 1.00 108.60 406 PHE A C 1
ATOM 2813 O O . PHE A 1 379 ? 137.937 111.519 158.612 1.00 108.60 406 PHE A O 1
ATOM 2821 N N . THR A 1 380 ? 138.209 110.077 156.917 1.00 112.82 407 THR A N 1
ATOM 2822 C CA . THR A 1 380 ? 139.486 109.597 157.430 1.00 112.82 407 THR A CA 1
ATOM 2823 C C . THR A 1 380 ? 140.661 109.930 156.520 1.00 112.82 407 THR A C 1
ATOM 2824 O O . THR A 1 380 ? 141.623 110.560 156.964 1.00 112.82 407 THR A O 1
ATOM 2828 N N . GLY A 1 381 ? 140.615 109.533 155.256 1.00 111.15 408 GLY A N 1
ATOM 2829 C CA . GLY A 1 381 ? 141.770 109.715 154.408 1.00 111.15 408 GLY A CA 1
ATOM 2830 C C . GLY A 1 381 ? 141.929 111.074 153.776 1.00 111.15 408 GLY A C 1
ATOM 2831 O O . GLY A 1 381 ? 142.782 111.232 152.905 1.00 111.15 408 GLY A O 1
ATOM 2832 N N . LEU A 1 382 ? 141.151 112.067 154.188 1.00 107.02 409 LEU A N 1
ATOM 2833 C CA . LEU A 1 382 ? 141.152 113.379 153.542 1.00 107.02 409 LEU A CA 1
ATOM 2834 C C . LEU A 1 382 ? 142.090 114.344 154.261 1.00 107.02 409 LEU A C 1
ATOM 2835 O O . LEU A 1 382 ? 141.670 115.349 154.818 1.00 107.02 409 LEU A O 1
ATOM 2840 N N . SER A 1 383 ? 143.383 114.047 154.242 1.00 110.08 410 SER A N 1
ATOM 2841 C CA . SER A 1 383 ? 144.329 114.972 154.858 1.00 110.08 410 SER A CA 1
ATOM 2842 C C . SER A 1 383 ? 144.868 115.973 153.847 1.00 110.08 410 SER A C 1
ATOM 2843 O O . SER A 1 383 ? 146.062 116.243 153.791 1.00 110.08 410 SER A O 1
ATOM 2846 N N . GLY A 1 384 ? 143.977 116.549 153.050 1.00 104.92 411 GLY A N 1
ATOM 2847 C CA . GLY A 1 384 ? 144.374 117.576 152.112 1.00 104.92 411 GLY A CA 1
ATOM 2848 C C . GLY A 1 384 ? 143.278 118.584 151.862 1.00 104.92 411 GLY A C 1
ATOM 2849 O O . GLY A 1 384 ? 143.412 119.453 151.002 1.00 104.92 411 GLY A O 1
ATOM 2850 N N . LEU A 1 385 ? 142.189 118.478 152.613 1.00 102.40 412 LEU A N 1
ATOM 2851 C CA . LEU A 1 385 ? 140.998 119.253 152.322 1.00 102.40 412 LEU A CA 1
ATOM 2852 C C . LEU A 1 385 ? 141.235 120.729 152.599 1.00 102.40 412 LEU A C 1
ATOM 2853 O O . LEU A 1 385 ? 142.170 121.112 153.298 1.00 102.40 412 LEU A O 1
ATOM 2858 N N . ARG A 1 386 ? 140.384 121.566 152.012 1.00 104.07 413 ARG A N 1
ATOM 2859 C CA . ARG A 1 386 ? 140.414 122.985 152.333 1.00 104.07 413 ARG A CA 1
ATOM 2860 C C . ARG A 1 386 ? 139.053 123.641 152.485 1.00 104.07 413 ARG A C 1
ATOM 2861 O O . ARG A 1 386 ? 139.011 124.765 152.983 1.00 104.07 413 ARG A O 1
ATOM 2869 N N . ARG A 1 387 ? 137.977 122.938 152.104 1.00 103.49 414 ARG A N 1
ATOM 2870 C CA . ARG A 1 387 ? 136.618 123.544 152.151 1.00 103.49 414 ARG A CA 1
ATOM 2871 C C . ARG A 1 387 ? 135.540 122.474 152.358 1.00 103.49 414 ARG A C 1
ATOM 2872 O O . ARG A 1 387 ? 135.361 121.643 151.445 1.00 103.49 414 ARG A O 1
ATOM 2880 N N . LEU A 1 388 ? 134.849 122.497 153.505 1.00 97.02 415 LEU A N 1
ATOM 2881 C CA . LEU A 1 388 ? 133.731 121.585 153.714 1.00 97.02 415 LEU A CA 1
ATOM 2882 C C . LEU A 1 388 ? 132.428 122.366 153.659 1.00 97.02 415 LEU A C 1
ATOM 2883 O O . LEU A 1 388 ? 132.399 123.553 153.979 1.00 97.02 415 LEU A O 1
ATOM 2888 N N . PHE A 1 389 ? 131.344 121.709 153.245 1.00 100.77 416 PHE A N 1
ATOM 2889 C CA . PHE A 1 389 ? 130.090 122.431 153.054 1.00 100.77 416 PHE A CA 1
ATOM 2890 C C . PHE A 1 389 ? 128.964 121.958 153.967 1.00 100.77 416 PHE A C 1
ATOM 2891 O O . PHE A 1 389 ? 128.427 122.778 154.710 1.00 100.77 416 PHE A O 1
ATOM 2899 N N . LEU A 1 390 ? 128.582 120.681 153.944 1.00 97.49 417 LEU A N 1
ATOM 2900 C CA . LEU A 1 390 ? 127.663 120.109 154.935 1.00 97.49 417 LEU A CA 1
ATOM 2901 C C . LEU A 1 390 ? 126.492 120.992 155.359 1.00 97.49 417 LEU A C 1
ATOM 2902 O O . LEU A 1 390 ? 126.152 121.020 156.542 1.00 97.49 417 LEU A O 1
ATOM 2907 N N . LYS A 1 391 ? 125.852 121.696 154.430 1.00 102.21 418 LYS A N 1
ATOM 2908 C CA . LYS A 1 391 ? 124.989 122.801 154.833 1.00 102.21 418 LYS A CA 1
ATOM 2909 C C . LYS A 1 391 ? 123.691 122.324 155.468 1.00 102.21 418 LYS A C 1
ATOM 2910 O O . LYS A 1 391 ? 123.425 122.609 156.637 1.00 102.21 418 LYS A O 1
ATOM 2916 N N . ASP A 1 392 ? 122.872 121.592 154.726 1.00 108.94 419 ASP A N 1
ATOM 2917 C CA . ASP A 1 392 ? 121.482 121.419 155.135 1.00 108.94 419 ASP A CA 1
ATOM 2918 C C . ASP A 1 392 ? 121.088 119.956 155.297 1.00 108.94 419 ASP A C 1
ATOM 2919 O O . ASP A 1 392 ? 120.055 119.525 154.780 1.00 108.94 419 ASP A O 1
ATOM 2924 N N . ASN A 1 393 ? 121.896 119.178 156.012 1.00 106.86 420 ASN A N 1
ATOM 2925 C CA . ASN A 1 393 ? 121.598 117.759 156.150 1.00 106.86 420 ASN A CA 1
ATOM 2926 C C . ASN A 1 393 ? 120.567 117.503 157.240 1.00 106.86 420 ASN A C 1
ATOM 2927 O O . ASN A 1 393 ? 119.574 116.812 157.011 1.00 106.86 420 ASN A O 1
ATOM 2932 N N . GLY A 1 394 ? 120.778 118.052 158.427 1.00 103.87 421 GLY A N 1
ATOM 2933 C CA . GLY A 1 394 ? 119.831 117.850 159.503 1.00 103.87 421 GLY A CA 1
ATOM 2934 C C . GLY A 1 394 ? 120.443 117.153 160.696 1.00 103.87 421 GLY A C 1
ATOM 2935 O O . GLY A 1 394 ? 119.743 116.466 161.443 1.00 103.87 421 GLY A O 1
ATOM 2936 N N . LEU A 1 395 ? 121.747 117.334 160.884 1.00 102.64 422 LEU A N 1
ATOM 2937 C CA . LEU A 1 395 ? 122.470 116.636 161.937 1.00 102.64 422 LEU A CA 1
ATOM 2938 C C . LEU A 1 395 ? 121.864 116.927 163.300 1.00 102.64 422 LEU A C 1
ATOM 2939 O O . LEU A 1 395 ? 121.377 118.028 163.558 1.00 102.64 422 LEU A O 1
ATOM 2944 N N . VAL A 1 396 ? 121.890 115.926 164.174 1.00 102.64 423 VAL A N 1
ATOM 2945 C CA . VAL A 1 396 ? 121.485 116.081 165.564 1.00 102.64 423 VAL A CA 1
ATOM 2946 C C . VAL A 1 396 ? 122.642 115.907 166.516 1.00 102.64 423 VAL A C 1
ATOM 2947 O O . VAL A 1 396 ? 122.449 116.015 167.732 1.00 102.64 423 VAL A O 1
ATOM 2951 N N . GLY A 1 397 ? 123.835 115.626 166.013 1.00 109.59 424 GLY A N 1
ATOM 2952 C CA . GLY A 1 397 ? 124.989 115.486 166.870 1.00 109.59 424 GLY A CA 1
ATOM 2953 C C . GLY A 1 397 ? 126.239 115.101 166.116 1.00 109.59 424 GLY A C 1
ATOM 2954 O O . GLY A 1 397 ? 126.211 114.219 165.259 1.00 109.59 424 GLY A O 1
ATOM 2955 N N . ILE A 1 398 ? 127.345 115.762 166.428 1.00 114.46 425 ILE A N 1
ATOM 2956 C CA . ILE A 1 398 ? 128.649 115.435 165.875 1.00 114.46 425 ILE A CA 1
ATOM 2957 C C . ILE A 1 398 ? 129.535 114.968 167.017 1.00 114.46 425 ILE A C 1
ATOM 2958 O O . ILE A 1 398 ? 129.522 115.557 168.103 1.00 114.46 425 ILE A O 1
ATOM 2963 N N . GLU A 1 399 ? 130.280 113.896 166.790 1.00 121.29 426 GLU A N 1
ATOM 2964 C CA . GLU A 1 399 ? 131.004 113.276 167.884 1.00 121.29 426 GLU A CA 1
ATOM 2965 C C . GLU A 1 399 ? 132.346 113.967 168.103 1.00 121.29 426 GLU A C 1
ATOM 2966 O O . GLU A 1 399 ? 132.786 114.796 167.308 1.00 121.29 426 GLU A O 1
ATOM 2972 N N . GLU A 1 400 ? 132.999 113.609 169.207 1.00 122.50 427 GLU A N 1
ATOM 2973 C CA . GLU A 1 400 ? 134.104 114.410 169.716 1.00 122.50 427 GLU A CA 1
ATOM 2974 C C . GLU A 1 400 ? 135.362 114.260 168.871 1.00 122.50 427 GLU A C 1
ATOM 2975 O O . GLU A 1 400 ? 136.128 115.217 168.724 1.00 122.50 427 GLU A O 1
ATOM 2981 N N . GLN A 1 401 ? 135.607 113.073 168.317 1.00 120.27 428 GLN A N 1
ATOM 2982 C CA . GLN A 1 401 ? 136.853 112.793 167.615 1.00 120.27 428 GLN A CA 1
ATOM 2983 C C . GLN A 1 401 ? 136.699 112.810 166.102 1.00 120.27 428 GLN A C 1
ATOM 2984 O O . GLN A 1 401 ? 137.401 112.076 165.405 1.00 120.27 428 GLN A O 1
ATOM 2990 N N . SER A 1 402 ? 135.812 113.641 165.574 1.00 115.78 429 SER A N 1
ATOM 2991 C CA . SER A 1 402 ? 135.472 113.554 164.164 1.00 115.78 429 SER A CA 1
ATOM 2992 C C . SER A 1 402 ? 136.375 114.382 163.264 1.00 115.78 429 SER A C 1
ATOM 2993 O O . SER A 1 402 ? 136.503 114.056 162.081 1.00 115.78 429 SER A O 1
ATOM 2996 N N . LEU A 1 403 ? 136.998 115.433 163.779 1.00 111.51 430 LEU A N 1
ATOM 2997 C CA . LEU A 1 403 ? 137.727 116.373 162.943 1.00 111.51 430 LEU A CA 1
ATOM 2998 C C . LEU A 1 403 ? 139.159 116.526 163.412 1.00 111.51 430 LEU A C 1
ATOM 2999 O O . LEU A 1 403 ? 139.760 117.591 163.281 1.00 111.51 430 LEU A O 1
ATOM 3004 N N . TRP A 1 404 ? 139.742 115.468 163.959 1.00 116.41 431 TRP A N 1
ATOM 3005 C CA . TRP A 1 404 ? 141.114 115.524 164.439 1.00 116.41 431 TRP A CA 1
ATOM 3006 C C . TRP A 1 404 ? 142.132 115.248 163.348 1.00 116.41 431 TRP A C 1
ATOM 3007 O O . TRP A 1 404 ? 143.320 115.132 163.648 1.00 116.41 431 TRP A O 1
ATOM 3018 N N . GLY A 1 405 ? 141.704 115.141 162.096 1.00 113.23 432 GLY A N 1
ATOM 3019 C CA . GLY A 1 405 ? 142.620 114.760 161.041 1.00 113.23 432 GLY A CA 1
ATOM 3020 C C . GLY A 1 405 ? 142.881 115.830 160.004 1.00 113.23 432 GLY A C 1
ATOM 3021 O O . GLY A 1 405 ? 143.925 115.822 159.349 1.00 113.23 432 GLY A O 1
ATOM 3022 N N . LEU A 1 406 ? 141.946 116.760 159.847 1.00 113.10 433 LEU A N 1
ATOM 3023 C CA . LEU A 1 406 ? 142.027 117.786 158.811 1.00 113.10 433 LEU A CA 1
ATOM 3024 C C . LEU A 1 406 ? 142.943 118.904 159.287 1.00 113.10 433 LEU A C 1
ATOM 3025 O O . LEU A 1 406 ? 142.507 119.877 159.896 1.00 113.10 433 LEU A O 1
ATOM 3030 N N . ALA A 1 407 ? 144.237 118.766 158.998 1.00 114.75 434 ALA A N 1
ATOM 3031 C CA . ALA A 1 407 ? 145.196 119.800 159.370 1.00 114.75 434 ALA A CA 1
ATOM 3032 C C . ALA A 1 407 ? 144.902 121.105 158.645 1.00 114.75 434 ALA A C 1
ATOM 3033 O O . ALA A 1 407 ? 144.655 122.137 159.276 1.00 114.75 434 ALA A O 1
ATOM 3035 N N . GLU A 1 408 ? 144.929 121.082 157.315 1.00 116.11 435 GLU A N 1
ATOM 3036 C CA . GLU A 1 408 ? 144.564 122.256 156.536 1.00 116.11 435 GLU A CA 1
ATOM 3037 C C . GLU A 1 408 ? 143.055 122.352 156.421 1.00 116.11 435 GLU A C 1
ATOM 3038 O O . GLU A 1 408 ? 142.399 121.403 155.994 1.00 116.11 435 GLU A O 1
ATOM 3044 N N . LEU A 1 409 ? 142.504 123.499 156.798 1.00 105.88 436 LEU A N 1
ATOM 3045 C CA . LEU A 1 409 ? 141.085 123.751 156.628 1.00 105.88 436 LEU A CA 1
ATOM 3046 C C . LEU A 1 409 ? 140.858 125.238 156.797 1.00 105.88 436 LEU A C 1
ATOM 3047 O O . LEU A 1 409 ? 141.389 125.845 157.727 1.00 105.88 436 LEU A O 1
ATOM 3052 N N . LEU A 1 410 ? 140.077 125.821 155.895 1.00 105.13 437 LEU A N 1
ATOM 3053 C CA . LEU A 1 410 ? 139.858 127.255 155.892 1.00 105.13 437 LEU A CA 1
ATOM 3054 C C . LEU A 1 410 ? 138.402 127.671 155.998 1.00 105.13 437 LEU A C 1
ATOM 3055 O O . LEU A 1 410 ? 138.138 128.872 156.064 1.00 105.13 437 LEU A O 1
ATOM 3060 N N . GLU A 1 411 ? 137.455 126.743 156.001 1.00 107.03 438 GLU A N 1
ATOM 3061 C CA . GLU A 1 411 ? 136.052 127.140 156.066 1.00 107.03 438 GLU A CA 1
ATOM 3062 C C . GLU A 1 411 ? 135.195 125.965 156.490 1.00 107.03 438 GLU A C 1
ATOM 3063 O O . GLU A 1 411 ? 135.177 124.940 155.807 1.00 107.03 438 GLU A O 1
ATOM 3069 N N . LEU A 1 412 ? 134.485 126.112 157.598 1.00 98.90 439 LEU A N 1
ATOM 3070 C CA . LEU A 1 412 ? 133.412 125.199 157.954 1.00 98.90 439 LEU A CA 1
ATOM 3071 C C . LEU A 1 412 ? 132.074 125.823 157.602 1.00 98.90 439 LEU A C 1
ATOM 3072 O O . LEU A 1 412 ? 131.964 127.019 157.342 1.00 98.90 439 LEU A O 1
ATOM 3077 N N . ASP A 1 413 ? 131.042 124.991 157.601 1.00 98.13 440 ASP A N 1
ATOM 3078 C CA . ASP A 1 413 ? 129.716 125.441 157.200 1.00 98.13 440 ASP A CA 1
ATOM 3079 C C . ASP A 1 413 ? 128.708 124.471 157.793 1.00 98.13 440 ASP A C 1
ATOM 3080 O O . ASP A 1 413 ? 128.669 123.308 157.390 1.00 98.13 440 ASP A O 1
ATOM 3085 N N . LEU A 1 414 ? 127.927 124.934 158.762 1.00 94.20 441 LEU A N 1
ATOM 3086 C CA . LEU A 1 414 ? 126.950 124.102 159.456 1.00 94.20 441 LEU A CA 1
ATOM 3087 C C . LEU A 1 414 ? 125.649 124.872 159.625 1.00 94.20 441 LEU A C 1
ATOM 3088 O O . LEU A 1 414 ? 125.070 124.930 160.709 1.00 94.20 441 LEU A O 1
ATOM 3093 N N . THR A 1 415 ? 125.162 125.466 158.538 1.00 98.93 442 THR A N 1
ATOM 3094 C CA . THR A 1 415 ? 124.235 126.588 158.654 1.00 98.93 442 THR A CA 1
ATOM 3095 C C . THR A 1 415 ? 122.879 126.182 159.224 1.00 98.93 442 THR A C 1
ATOM 3096 O O . THR A 1 415 ? 122.441 126.730 160.235 1.00 98.93 442 THR A O 1
ATOM 3100 N N . SER A 1 416 ? 122.172 125.259 158.589 1.00 101.50 443 SER A N 1
ATOM 3101 C CA . SER A 1 416 ? 120.771 125.038 158.936 1.00 101.50 443 SER A CA 1
ATOM 3102 C C . SER A 1 416 ? 120.495 123.655 159.521 1.00 101.50 443 SER A C 1
ATOM 3103 O O . SER A 1 416 ? 119.501 123.017 159.188 1.00 101.50 443 SER A O 1
ATOM 3106 N N . ASN A 1 417 ? 121.359 123.184 160.406 1.00 100.19 444 ASN A N 1
ATOM 3107 C CA . ASN A 1 417 ? 121.159 121.922 161.101 1.00 100.19 444 ASN A CA 1
ATOM 3108 C C . ASN A 1 417 ? 120.459 122.178 162.435 1.00 100.19 444 ASN A C 1
ATOM 3109 O O . ASN A 1 417 ? 119.892 123.249 162.657 1.00 100.19 444 ASN A O 1
ATOM 3114 N N . GLN A 1 418 ? 120.451 121.191 163.326 1.00 102.48 445 GLN A N 1
ATOM 3115 C CA . GLN A 1 418 ? 119.716 121.286 164.585 1.00 102.48 445 GLN A CA 1
ATOM 3116 C C . GLN A 1 418 ? 120.559 120.853 165.775 1.00 102.48 445 GLN A C 1
ATOM 3117 O O . GLN A 1 418 ? 120.082 120.140 166.658 1.00 102.48 445 GLN A O 1
ATOM 3123 N N . LEU A 1 419 ? 121.813 121.284 165.838 1.00 102.19 446 LEU A N 1
ATOM 3124 C CA . LEU A 1 419 ? 122.633 120.968 166.995 1.00 102.19 446 LEU A CA 1
ATOM 3125 C C . LEU A 1 419 ? 122.138 121.729 168.218 1.00 102.19 446 LEU A C 1
ATOM 3126 O O . LEU A 1 419 ? 121.506 122.778 168.111 1.00 102.19 446 LEU A O 1
ATOM 3131 N N . THR A 1 420 ? 122.434 121.185 169.401 1.00 108.03 447 THR A N 1
ATOM 3132 C CA . THR A 1 420 ? 122.054 121.819 170.654 1.00 108.03 447 THR A CA 1
ATOM 3133 C C . THR A 1 420 ? 123.216 122.115 171.582 1.00 108.03 447 THR A C 1
ATOM 3134 O O . THR A 1 420 ? 123.033 122.884 172.528 1.00 108.03 447 THR A O 1
ATOM 3138 N N . HIS A 1 421 ? 124.384 121.520 171.365 1.00 115.76 448 HIS A N 1
ATOM 3139 C CA . HIS A 1 421 ? 125.569 121.84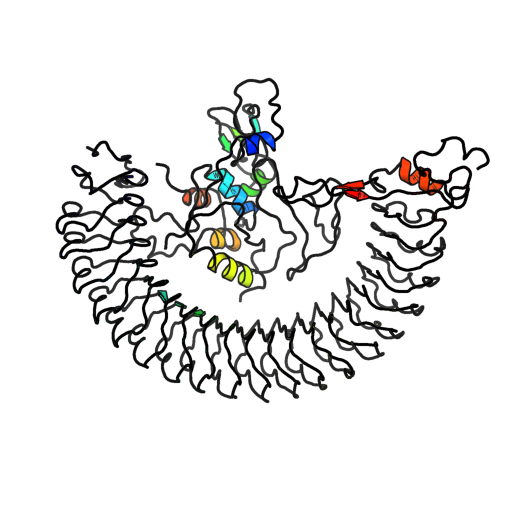3 172.148 1.00 115.76 448 HIS A CA 1
ATOM 3140 C C . HIS A 1 421 ? 126.780 121.238 171.462 1.00 115.76 448 HIS A C 1
ATOM 3141 O O . HIS A 1 421 ? 126.660 120.319 170.652 1.00 115.76 448 HIS A O 1
ATOM 3148 N N . LEU A 1 422 ? 127.951 121.760 171.808 1.00 117.34 449 LEU A N 1
ATOM 3149 C CA . LEU A 1 422 ? 129.210 121.373 171.204 1.00 117.34 449 LEU A CA 1
ATOM 3150 C C . LEU A 1 422 ? 130.124 120.738 172.244 1.00 117.34 449 LEU A C 1
ATOM 3151 O O . LEU A 1 422 ? 130.235 121.256 173.358 1.00 117.34 449 LEU A O 1
ATOM 3156 N N . PRO A 1 423 ? 130.781 119.626 171.925 1.00 121.14 450 PRO A N 1
ATOM 3157 C CA . PRO A 1 423 ? 131.741 119.056 172.871 1.00 121.14 450 PRO A CA 1
ATOM 3158 C C . PRO A 1 423 ? 132.883 120.027 173.107 1.00 121.14 450 PRO A C 1
ATOM 3159 O O . PRO A 1 423 ? 133.196 120.872 172.269 1.00 121.14 450 PRO A O 1
ATOM 3163 N N . HIS A 1 424 ? 133.509 119.907 174.271 1.00 129.28 451 HIS A N 1
ATOM 3164 C CA . HIS A 1 424 ? 134.489 120.896 174.691 1.00 129.28 451 HIS A CA 1
ATOM 3165 C C . HIS A 1 424 ? 135.908 120.548 174.264 1.00 129.28 451 HIS A C 1
ATOM 3166 O O . HIS A 1 424 ? 136.855 121.171 174.748 1.00 129.28 451 HIS A O 1
ATOM 3173 N N . ARG A 1 425 ? 136.080 119.585 173.367 1.00 124.71 452 ARG A N 1
ATOM 3174 C CA . ARG A 1 425 ? 137.386 119.301 172.780 1.00 124.71 452 ARG A CA 1
ATOM 3175 C C . ARG A 1 425 ? 137.236 119.046 171.287 1.00 124.71 452 ARG A C 1
ATOM 3176 O O . ARG A 1 425 ? 137.785 118.095 170.736 1.00 124.71 452 ARG A O 1
ATOM 3184 N N . LEU A 1 426 ? 136.483 119.908 170.614 1.00 117.84 453 LEU A N 1
ATOM 3185 C CA . LEU A 1 426 ? 136.157 119.688 169.213 1.00 117.84 453 LEU A CA 1
ATOM 3186 C C . LEU A 1 426 ? 137.195 120.283 168.266 1.00 117.84 453 LEU A C 1
ATOM 3187 O O . LEU A 1 426 ? 137.623 119.619 167.321 1.00 117.84 453 LEU A O 1
ATOM 3192 N N . PHE A 1 427 ? 137.607 121.526 168.491 1.00 114.68 454 PHE A N 1
ATOM 3193 C CA . PHE A 1 427 ? 138.528 122.193 167.574 1.00 114.68 454 PHE A CA 1
ATOM 3194 C C . PHE A 1 427 ? 139.974 122.030 168.038 1.00 114.68 454 PHE A C 1
ATOM 3195 O O . PHE A 1 427 ? 140.697 122.999 168.237 1.00 114.68 454 PHE A O 1
ATOM 3203 N N . GLN A 1 428 ? 140.409 120.785 168.194 1.00 120.50 455 GLN A N 1
ATOM 3204 C CA . GLN A 1 428 ? 141.766 120.586 168.684 1.00 120.50 455 GLN A CA 1
ATOM 3205 C C . GLN A 1 428 ? 142.798 120.744 167.578 1.00 120.50 455 GLN A C 1
ATOM 3206 O O . GLN A 1 428 ? 143.856 121.341 167.798 1.00 120.50 455 GLN A O 1
ATOM 3212 N N . GLY A 1 429 ? 142.515 120.225 166.390 1.00 124.13 456 GLY A N 1
ATOM 3213 C CA . GLY A 1 429 ? 143.499 120.241 165.325 1.00 124.13 456 GLY A CA 1
ATOM 3214 C C . GLY A 1 429 ? 143.440 121.462 164.433 1.00 124.13 456 GLY A C 1
ATOM 3215 O O . GLY A 1 429 ? 144.457 121.871 163.867 1.00 124.13 456 GLY A O 1
ATOM 3216 N N . LEU A 1 430 ? 142.263 122.068 164.315 1.00 121.41 457 LEU A N 1
ATOM 3217 C CA . LEU A 1 430 ? 142.024 123.132 163.342 1.00 121.41 457 LEU A CA 1
ATOM 3218 C C . LEU A 1 430 ? 142.716 124.406 163.810 1.00 121.41 457 LEU A C 1
ATOM 3219 O O . LEU A 1 430 ? 142.117 125.293 164.421 1.00 121.41 457 LEU A O 1
ATOM 3224 N N . GLY A 1 431 ? 144.004 124.506 163.507 1.00 117.10 458 GLY A N 1
ATOM 3225 C CA . GLY A 1 431 ? 144.752 125.690 163.869 1.00 117.10 458 GLY A CA 1
ATOM 3226 C C . GLY A 1 431 ? 144.893 126.679 162.732 1.00 117.10 458 GLY A C 1
ATOM 3227 O O . GLY A 1 431 ? 145.744 127.568 162.781 1.00 117.10 458 GLY A O 1
ATOM 3228 N N . LYS A 1 432 ? 144.060 126.535 161.698 1.00 111.81 459 LYS A N 1
ATOM 3229 C CA . LYS A 1 432 ? 144.164 127.397 160.526 1.00 111.81 459 LYS A CA 1
ATOM 3230 C C . LYS A 1 432 ? 142.812 127.881 160.022 1.00 111.81 459 LYS A C 1
ATOM 3231 O O . LYS A 1 432 ? 142.704 128.248 158.849 1.00 111.81 459 LYS A O 1
ATOM 3237 N N . LEU A 1 433 ? 141.781 127.891 160.856 1.00 108.79 460 LEU A N 1
ATOM 3238 C CA . LEU A 1 433 ? 140.479 128.335 160.397 1.00 108.79 460 LEU A CA 1
ATOM 3239 C C . LEU A 1 433 ? 140.479 129.830 160.123 1.00 108.79 460 LEU A C 1
ATOM 3240 O O . LEU A 1 433 ? 141.232 130.595 160.723 1.00 108.79 460 LEU A O 1
ATOM 3245 N N . GLU A 1 434 ? 139.619 130.239 159.200 1.00 115.17 461 GLU A N 1
ATOM 3246 C CA . GLU A 1 434 ? 139.421 131.648 158.914 1.00 115.17 461 GLU A CA 1
ATOM 3247 C C . GLU A 1 434 ? 137.967 132.045 158.759 1.00 115.17 461 GLU A C 1
ATOM 3248 O O . GLU A 1 434 ? 137.689 133.241 158.708 1.00 115.17 461 GLU A O 1
ATOM 3254 N N . TYR A 1 435 ? 137.036 131.105 158.660 1.00 107.53 462 TYR A N 1
ATOM 3255 C CA . TYR A 1 435 ? 135.619 131.417 158.560 1.00 107.53 462 TYR A CA 1
ATOM 3256 C C . TYR A 1 435 ? 134.859 130.359 159.335 1.00 107.53 462 TYR A C 1
ATOM 3257 O O . TYR A 1 435 ? 134.999 129.170 159.050 1.00 107.53 462 TYR A O 1
ATOM 3266 N N . LEU A 1 436 ? 134.061 130.779 160.308 1.00 94.31 463 LEU A N 1
ATOM 3267 C CA . LEU A 1 436 ? 133.248 129.865 161.096 1.00 94.31 463 LEU A CA 1
ATOM 3268 C C . LEU A 1 436 ? 131.810 130.341 161.040 1.00 94.31 463 LEU A C 1
ATOM 3269 O O . LEU A 1 436 ? 131.512 131.460 161.464 1.00 94.31 463 LEU A O 1
ATOM 3274 N N . LEU A 1 437 ? 130.922 129.507 160.513 1.00 89.94 464 LEU A N 1
ATOM 3275 C CA . LEU A 1 437 ? 129.524 129.863 160.315 1.00 89.94 464 LEU A CA 1
ATOM 3276 C C . LEU A 1 437 ? 128.655 128.864 161.060 1.00 89.94 464 LEU A C 1
ATOM 3277 O O . LEU A 1 437 ? 128.717 127.665 160.786 1.00 89.94 464 LEU A O 1
ATOM 3282 N N . LEU A 1 438 ? 127.851 129.359 161.999 1.00 93.31 465 LEU A N 1
ATOM 3283 C CA . LEU A 1 438 ? 127.017 128.524 162.855 1.00 93.31 465 LEU A CA 1
ATOM 3284 C C . LEU A 1 438 ? 125.628 129.118 162.993 1.00 93.31 465 LEU A C 1
ATOM 3285 O O . LEU A 1 438 ? 125.042 129.118 164.076 1.00 93.31 465 LEU A O 1
ATOM 3290 N N . SER A 1 439 ? 125.075 129.634 161.906 1.00 98.28 466 SER A N 1
ATOM 3291 C CA . SER A 1 439 ? 123.797 130.309 162.004 1.00 98.28 466 SER A CA 1
ATOM 3292 C C . SER A 1 439 ? 122.675 129.313 162.276 1.00 98.28 466 SER A C 1
ATOM 3293 O O . SER A 1 439 ? 122.884 128.104 162.340 1.00 98.28 466 SER A O 1
ATOM 3296 N N . ARG A 1 440 ? 121.481 129.853 162.511 1.00 100.33 467 ARG A N 1
ATOM 3297 C CA . ARG A 1 440 ? 120.213 129.128 162.515 1.00 100.33 467 ARG A CA 1
ATOM 3298 C C . ARG A 1 440 ? 120.212 127.733 163.130 1.00 100.33 467 ARG A C 1
ATOM 3299 O O . ARG A 1 440 ? 119.563 126.834 162.595 1.00 100.33 467 ARG A O 1
ATOM 3307 N N . ASN A 1 441 ? 120.911 127.528 164.233 1.00 99.09 468 ASN A N 1
ATOM 3308 C CA . ASN A 1 441 ? 120.833 126.289 164.990 1.00 99.09 468 ASN A CA 1
ATOM 3309 C C . ASN A 1 441 ? 119.988 126.519 166.240 1.00 99.09 468 ASN A C 1
ATOM 3310 O O . ASN A 1 441 ? 119.304 127.533 166.366 1.00 99.09 468 ASN A O 1
ATOM 3315 N N . ARG A 1 442 ? 119.991 125.557 167.158 1.00 104.64 469 ARG A N 1
ATOM 3316 C CA . ARG A 1 442 ? 119.266 125.705 168.414 1.00 104.64 469 ARG A CA 1
ATOM 3317 C C . ARG A 1 442 ? 120.201 125.702 169.619 1.00 104.64 469 ARG A C 1
ATOM 3318 O O . ARG A 1 442 ? 119.846 125.192 170.680 1.00 104.64 469 ARG A O 1
ATOM 3326 N N . LEU A 1 443 ? 121.388 126.285 169.473 1.00 103.97 470 LEU A N 1
ATOM 3327 C CA . LEU A 1 443 ? 122.334 126.370 170.578 1.00 103.97 470 LEU A CA 1
ATOM 3328 C C . LEU A 1 443 ? 121.758 127.191 171.718 1.00 103.97 470 LEU A C 1
ATOM 3329 O O . LEU A 1 443 ? 120.974 128.115 171.512 1.00 103.97 470 LEU A O 1
ATOM 3334 N N . ALA A 1 444 ? 122.166 126.853 172.933 1.00 113.40 471 ALA A N 1
ATOM 3335 C CA . ALA A 1 444 ? 121.696 127.540 174.126 1.00 113.40 471 ALA A CA 1
ATOM 3336 C C . ALA A 1 444 ? 122.791 128.236 174.903 1.00 113.40 471 ALA A C 1
ATOM 3337 O O . ALA A 1 444 ? 122.502 129.209 175.601 1.00 113.40 471 ALA A O 1
ATOM 3339 N N . GLU A 1 445 ? 124.031 127.767 174.817 1.00 125.85 472 GLU A N 1
ATOM 3340 C CA . GLU A 1 445 ? 125.155 128.441 175.446 1.00 125.85 472 GLU A CA 1
ATOM 3341 C C . GLU A 1 445 ? 126.445 127.867 174.883 1.00 125.85 472 GLU A C 1
ATOM 3342 O O . GLU A 1 445 ? 126.571 126.656 174.713 1.00 125.85 472 GLU A O 1
ATOM 3348 N N . LEU A 1 446 ? 127.377 128.742 174.583 1.00 128.13 473 LEU A N 1
ATOM 3349 C CA . LEU A 1 446 ? 128.653 128.364 174.008 1.00 128.13 473 LEU A CA 1
ATOM 3350 C C . LEU A 1 446 ? 129.608 127.923 175.115 1.00 128.13 473 LEU A C 1
ATOM 3351 O O . LEU A 1 446 ? 129.572 128.464 176.220 1.00 128.13 473 LEU A O 1
ATOM 3356 N N . PRO A 1 447 ? 130.457 126.928 174.853 1.00 135.37 474 PRO A N 1
ATOM 3357 C CA . PRO A 1 447 ? 131.307 126.380 175.915 1.00 135.37 474 PRO A CA 1
ATOM 3358 C C . PRO A 1 447 ? 132.211 127.439 176.526 1.00 135.37 474 PRO A C 1
ATOM 3359 O O . PRO A 1 447 ? 132.386 128.540 176.003 1.00 135.37 474 PRO A O 1
ATOM 3363 N N . ALA A 1 448 ? 132.806 127.078 177.664 1.00 144.30 475 ALA A N 1
ATOM 3364 C CA . ALA A 1 448 ? 133.527 128.051 178.472 1.00 144.30 475 ALA A CA 1
ATOM 3365 C C . ALA A 1 448 ? 134.922 128.351 177.938 1.00 144.30 475 ALA A C 1
ATOM 3366 O O . ALA A 1 448 ? 135.410 129.474 178.103 1.00 144.30 475 ALA A O 1
ATOM 3368 N N . ASP A 1 449 ? 135.585 127.379 177.316 1.00 146.71 476 ASP A N 1
ATOM 3369 C CA . ASP A 1 449 ? 136.958 127.593 176.882 1.00 146.71 476 ASP A CA 1
ATOM 3370 C C . ASP A 1 449 ? 137.284 127.048 175.505 1.00 146.71 476 ASP A C 1
ATOM 3371 O O . ASP A 1 449 ? 138.430 127.197 175.075 1.00 146.71 476 ASP A O 1
ATOM 3376 N N . ALA A 1 450 ? 136.346 126.428 174.795 1.00 139.89 477 ALA A N 1
ATOM 3377 C CA . ALA A 1 450 ? 136.669 125.704 173.568 1.00 139.89 477 ALA A CA 1
ATOM 3378 C C . ALA A 1 450 ? 136.808 126.661 172.384 1.00 139.89 477 ALA A C 1
ATOM 3379 O O . ALA A 1 450 ? 136.197 126.500 171.331 1.00 139.89 477 ALA A O 1
ATOM 3381 N N . LEU A 1 451 ? 137.651 127.672 172.574 1.00 136.44 478 LEU A N 1
ATOM 3382 C CA . LEU A 1 451 ? 137.990 128.578 171.487 1.00 136.44 478 LEU A CA 1
ATOM 3383 C C . LEU A 1 451 ? 139.470 128.930 171.488 1.00 136.44 478 LEU A C 1
ATOM 3384 O O . LEU A 1 451 ? 139.874 129.845 170.761 1.00 136.44 478 LEU A O 1
ATOM 3389 N N . GLY A 1 452 ? 140.284 128.238 172.275 1.00 135.17 479 GLY A N 1
ATOM 3390 C CA . GLY A 1 452 ? 141.697 128.509 172.370 1.00 135.17 479 GLY A CA 1
ATOM 3391 C C . GLY A 1 452 ? 142.470 128.266 171.092 1.00 135.17 479 GLY A C 1
ATOM 3392 O O . GLY A 1 452 ? 143.150 129.161 170.586 1.00 135.17 479 GLY A O 1
ATOM 3393 N N . PRO A 1 453 ? 142.393 127.048 170.547 1.00 129.31 480 PRO A N 1
ATOM 3394 C CA . PRO A 1 453 ? 143.234 126.708 169.388 1.00 129.31 480 PRO A CA 1
ATOM 3395 C C . PRO A 1 453 ? 143.052 127.609 168.180 1.00 129.31 480 PRO A C 1
ATOM 3396 O O . PRO A 1 453 ? 143.980 127.710 167.371 1.00 129.31 480 PRO A O 1
ATOM 3400 N N . LEU A 1 454 ? 141.906 128.262 168.025 1.00 131.24 481 LEU A N 1
ATOM 3401 C CA . LEU A 1 454 ? 141.681 129.146 166.886 1.00 131.24 481 LEU A CA 1
ATOM 3402 C C . LEU A 1 454 ? 142.469 130.430 167.093 1.00 131.24 481 LEU A C 1
ATOM 3403 O O . LEU A 1 454 ? 142.084 131.277 167.901 1.00 131.24 481 LEU A O 1
ATOM 3408 N N . GLN A 1 455 ? 143.571 130.583 166.364 1.00 132.24 482 GLN A N 1
ATOM 3409 C CA . GLN A 1 455 ? 144.412 131.758 166.496 1.00 132.24 482 GLN A CA 1
ATOM 3410 C C . GLN A 1 455 ? 144.482 132.609 165.241 1.00 132.24 482 GLN A C 1
ATOM 3411 O O . GLN A 1 455 ? 145.013 133.721 165.307 1.00 132.24 482 GLN A O 1
ATOM 3417 N N . ARG A 1 456 ? 143.975 132.130 164.109 1.00 127.42 483 ARG A N 1
ATOM 3418 C CA . ARG A 1 456 ? 143.979 132.892 162.868 1.00 127.42 483 ARG A CA 1
ATOM 3419 C C . ARG A 1 456 ? 142.565 133.190 162.394 1.00 127.42 483 ARG A C 1
ATOM 3420 O O . ARG A 1 456 ? 142.327 133.336 161.198 1.00 127.42 483 ARG A O 1
ATOM 3428 N N . ALA A 1 457 ? 141.622 133.296 163.318 1.00 119.02 484 ALA A N 1
ATOM 3429 C CA . ALA A 1 457 ? 140.219 133.405 162.960 1.00 119.02 484 ALA A CA 1
ATOM 3430 C C . ALA A 1 457 ? 139.782 134.854 162.847 1.00 119.02 484 ALA A C 1
ATOM 3431 O O . ALA A 1 457 ? 140.225 135.713 163.608 1.00 119.02 484 ALA A O 1
ATOM 3433 N N . PHE A 1 458 ? 138.916 135.113 161.875 1.00 116.14 485 PHE A N 1
ATOM 3434 C CA . PHE A 1 458 ? 138.047 136.277 161.868 1.00 116.14 485 PHE A CA 1
ATOM 3435 C C . PHE A 1 458 ? 136.743 135.859 161.204 1.00 116.14 485 PHE A C 1
ATOM 3436 O O . PHE A 1 458 ? 136.601 134.723 160.746 1.00 116.14 485 PHE A O 1
ATOM 3444 N N . TRP A 1 459 ? 135.769 136.763 161.171 1.00 105.51 486 TRP A N 1
ATOM 3445 C CA . TRP A 1 459 ? 134.453 136.465 160.609 1.00 105.51 486 TRP A CA 1
ATOM 3446 C C . TRP A 1 459 ? 133.773 135.308 161.350 1.00 105.51 486 TRP A C 1
ATOM 3447 O O . TRP A 1 459 ? 133.634 134.202 160.840 1.00 105.51 486 TRP A O 1
ATOM 3458 N N . LEU A 1 460 ? 133.396 135.581 162.594 1.00 100.84 487 LEU A N 1
ATOM 3459 C CA . LEU A 1 460 ? 132.483 134.712 163.324 1.00 100.84 487 LEU A CA 1
ATOM 3460 C C . LEU A 1 460 ? 131.039 135.115 163.042 1.00 100.84 487 LEU A C 1
ATOM 3461 O O . LEU A 1 460 ? 130.759 136.253 162.671 1.00 100.84 487 LEU A O 1
ATOM 3466 N N . ASP A 1 461 ? 130.117 134.173 163.233 1.00 97.29 488 ASP A N 1
ATOM 3467 C CA . ASP A 1 461 ? 128.711 134.399 162.897 1.00 97.29 488 ASP A CA 1
ATOM 3468 C C . ASP A 1 461 ? 127.858 133.445 163.718 1.00 97.29 488 ASP A C 1
ATOM 3469 O O . ASP A 1 461 ? 127.906 132.236 163.493 1.00 97.29 488 ASP A O 1
ATOM 3474 N N . VAL A 1 462 ? 127.081 133.976 164.661 1.00 92.70 489 VAL A N 1
ATOM 3475 C CA . VAL A 1 462 ? 126.240 133.153 165.524 1.00 92.70 489 VAL A CA 1
ATOM 3476 C C . VAL A 1 462 ? 124.804 133.655 165.559 1.00 92.70 489 VAL A C 1
ATOM 3477 O O . VAL A 1 462 ? 124.118 133.506 166.572 1.00 92.70 489 VAL A O 1
ATOM 3481 N N . SER A 1 463 ? 124.337 134.255 164.475 1.00 97.06 490 SER A N 1
ATOM 3482 C CA . SER A 1 463 ? 123.021 134.870 164.496 1.00 97.06 490 SER A CA 1
ATOM 3483 C C . SER A 1 463 ? 121.912 133.823 164.510 1.00 97.06 490 SER A C 1
ATOM 3484 O O . SER A 1 463 ? 122.097 132.674 164.111 1.00 97.06 490 SER A O 1
ATOM 3487 N N . HIS A 1 464 ? 120.747 134.243 164.999 1.00 99.06 491 HIS A N 1
ATOM 3488 C CA . HIS A 1 464 ? 119.486 133.511 164.916 1.00 99.06 491 HIS A CA 1
ATOM 3489 C C . HIS A 1 464 ? 119.425 132.279 165.810 1.00 99.06 491 HIS A C 1
ATOM 3490 O O . HIS A 1 464 ? 118.532 131.452 165.649 1.00 99.06 491 HIS A O 1
ATOM 3497 N N . ASN A 1 465 ? 120.339 132.134 166.761 1.00 99.97 492 ASN A N 1
ATOM 3498 C CA . ASN A 1 465 ? 120.278 131.081 167.768 1.00 99.97 492 ASN A CA 1
ATOM 3499 C C . ASN A 1 465 ? 119.462 131.593 168.954 1.00 99.97 492 ASN A C 1
ATOM 3500 O O . ASN A 1 465 ? 118.708 132.558 168.818 1.00 99.97 492 ASN A O 1
ATOM 3505 N N . ARG A 1 466 ? 119.556 130.943 170.108 1.00 105.69 493 ARG A N 1
ATOM 3506 C CA . ARG A 1 466 ? 118.894 131.442 171.311 1.00 105.69 493 ARG A CA 1
ATOM 3507 C C . ARG A 1 466 ? 119.866 131.497 172.484 1.00 105.69 493 ARG A C 1
ATOM 3508 O O . ARG A 1 466 ? 119.573 131.036 173.587 1.00 105.69 493 ARG A O 1
ATOM 3516 N N . LEU A 1 467 ? 121.038 132.089 172.261 1.00 111.28 494 LEU A N 1
ATOM 3517 C CA . LEU A 1 467 ? 122.021 132.278 173.318 1.00 111.28 494 LEU A CA 1
ATOM 3518 C C . LEU A 1 467 ? 121.447 133.138 174.438 1.00 111.28 494 LEU A C 1
ATOM 3519 O O . LEU A 1 467 ? 120.390 133.749 174.312 1.00 111.28 494 LEU A O 1
ATOM 3524 N N . GLU A 1 468 ? 122.157 133.173 175.561 1.00 118.79 495 GLU A N 1
ATOM 3525 C CA . GLU A 1 468 ? 121.641 133.908 176.705 1.00 118.79 495 GLU A CA 1
ATOM 3526 C C . GLU A 1 468 ? 122.683 134.714 177.467 1.00 118.79 495 GLU A C 1
ATOM 3527 O O . GLU A 1 468 ? 122.293 135.574 178.261 1.00 118.79 495 GLU A O 1
ATOM 3533 N N . ALA A 1 469 ? 123.977 134.496 177.253 1.00 120.10 496 ALA A N 1
ATOM 3534 C CA . ALA A 1 469 ? 125.009 135.288 177.908 1.00 120.10 496 ALA A CA 1
ATOM 3535 C C . ALA A 1 469 ? 126.348 135.010 177.247 1.00 120.10 496 ALA A C 1
ATOM 3536 O O . ALA A 1 469 ? 126.577 133.919 176.722 1.00 120.10 496 ALA A O 1
ATOM 3538 N N . LEU A 1 470 ? 127.227 136.004 177.284 1.00 126.28 497 LEU A N 1
ATOM 3539 C CA . LEU A 1 470 ? 128.591 135.876 176.775 1.00 126.28 497 LEU A CA 1
ATOM 3540 C C . LEU A 1 470 ? 129.568 136.398 177.818 1.00 126.28 497 LEU A C 1
ATOM 3541 O O . LEU A 1 470 ? 129.641 137.625 178.035 1.00 126.28 497 LEU A O 1
ATOM 3546 N N . PRO A 1 471 ? 130.329 135.533 178.478 1.00 135.80 498 PRO A N 1
ATOM 3547 C CA . PRO A 1 471 ? 131.289 136.006 179.477 1.00 135.80 498 PRO A CA 1
ATOM 3548 C C . PRO A 1 471 ? 132.479 136.698 178.828 1.00 135.80 498 PRO A C 1
ATOM 3549 O O . PRO A 1 471 ? 132.812 136.466 177.666 1.00 135.80 498 PRO A O 1
ATOM 3553 N N . ASN A 1 472 ? 133.132 137.557 179.617 1.00 141.80 499 ASN A N 1
ATOM 3554 C CA . ASN A 1 472 ? 134.261 138.327 179.105 1.00 141.80 499 ASN A CA 1
ATOM 3555 C C . ASN A 1 472 ? 135.448 137.440 178.762 1.00 141.80 499 ASN A C 1
ATOM 3556 O O . ASN A 1 472 ? 136.183 137.727 177.812 1.00 141.80 499 ASN A O 1
ATOM 3561 N N . SER A 1 473 ? 135.648 136.361 179.507 1.00 141.34 500 SER A N 1
ATOM 3562 C CA . SER A 1 473 ? 136.787 135.479 179.301 1.00 141.34 500 SER A CA 1
ATOM 3563 C C . SER A 1 473 ? 136.640 134.594 178.079 1.00 141.34 500 SER A C 1
ATOM 3564 O O . SER A 1 473 ? 137.454 133.687 177.887 1.00 141.34 500 SER A O 1
ATOM 3567 N N . LEU A 1 474 ? 135.619 134.823 177.261 1.00 140.99 501 LEU A N 1
ATOM 3568 C CA . LEU A 1 474 ? 135.357 133.994 176.096 1.00 140.99 501 LEU A CA 1
ATOM 3569 C C . LEU A 1 474 ? 136.013 134.475 174.812 1.00 140.99 501 LEU A C 1
ATOM 3570 O O . LEU A 1 474 ? 136.465 133.653 174.012 1.00 140.99 501 LEU A O 1
ATOM 3575 N N . LEU A 1 475 ? 136.086 135.787 174.600 1.00 139.69 502 LEU A N 1
ATOM 3576 C CA . LEU A 1 475 ? 136.650 136.349 173.381 1.00 139.69 502 LEU A CA 1
ATOM 3577 C C . LEU A 1 475 ? 138.030 136.953 173.597 1.00 139.69 502 LEU A C 1
ATOM 3578 O O . LEU A 1 475 ? 138.465 137.783 172.796 1.00 139.69 502 LEU A O 1
ATOM 3583 N N . ALA A 1 476 ? 138.728 136.558 174.662 1.00 141.70 503 ALA A N 1
ATOM 3584 C CA . ALA A 1 476 ? 140.062 137.108 174.893 1.00 141.70 503 ALA A CA 1
ATOM 3585 C C . ALA A 1 476 ? 141.110 136.499 173.969 1.00 141.70 503 ALA A C 1
ATOM 3586 O O . ALA A 1 476 ? 141.871 137.264 173.351 1.00 141.70 503 ALA A O 1
ATOM 3588 N N . PRO A 1 477 ? 141.223 135.154 173.814 1.00 137.14 504 PRO A N 1
ATOM 3589 C CA . PRO A 1 477 ? 142.255 134.583 172.941 1.00 137.14 504 PRO A CA 1
ATOM 3590 C C . PRO A 1 477 ? 141.899 134.626 171.458 1.00 137.14 504 PRO A C 1
ATOM 3591 O O . PRO A 1 477 ? 142.054 133.643 170.736 1.00 137.14 504 PRO A O 1
ATOM 3595 N N . LEU A 1 478 ? 141.418 135.781 170.999 1.00 135.04 505 LEU A N 1
ATOM 3596 C CA . LEU A 1 478 ? 141.091 135.999 169.588 1.00 135.04 505 LEU A CA 1
ATOM 3597 C C . LEU A 1 478 ? 141.496 137.434 169.256 1.00 135.04 505 LEU A C 1
ATOM 3598 O O . LEU A 1 478 ? 140.705 138.365 169.409 1.00 135.04 505 LEU A O 1
ATOM 3603 N N . GLY A 1 479 ? 142.727 137.600 168.792 1.00 133.98 506 GLY A N 1
ATOM 3604 C CA . GLY A 1 479 ? 143.235 138.922 168.499 1.00 133.98 506 GLY A CA 1
ATOM 3605 C C . GLY A 1 479 ? 143.261 139.226 167.021 1.00 133.98 506 GLY A C 1
ATOM 3606 O O . GLY A 1 479 ? 144.134 139.954 166.545 1.00 133.98 506 GLY A O 1
ATOM 3607 N N . ARG A 1 480 ? 142.303 138.677 166.277 1.00 129.37 507 ARG A N 1
ATOM 3608 C CA . ARG A 1 480 ? 142.267 138.900 164.839 1.00 129.37 507 ARG A CA 1
ATOM 3609 C C . ARG A 1 480 ? 140.861 139.120 164.299 1.00 129.37 507 ARG A C 1
ATOM 3610 O O . ARG A 1 480 ? 140.687 139.135 163.078 1.00 129.37 507 ARG A O 1
ATOM 3618 N N . LEU A 1 481 ? 139.859 139.293 165.153 1.00 119.99 508 LEU A N 1
ATOM 3619 C CA . LEU A 1 481 ? 138.499 139.468 164.668 1.00 119.99 508 LEU A CA 1
ATOM 3620 C C . LEU A 1 481 ? 138.354 140.767 163.891 1.00 119.99 508 LEU A C 1
ATOM 3621 O O . LEU A 1 481 ? 138.988 141.775 164.204 1.00 119.99 508 LEU A O 1
ATOM 3626 N N . ARG A 1 482 ? 137.517 140.727 162.860 1.00 121.77 509 ARG A N 1
ATOM 3627 C CA . ARG A 1 482 ? 137.128 141.919 162.129 1.00 121.77 509 ARG A CA 1
ATOM 3628 C C . ARG A 1 482 ? 135.650 141.932 161.777 1.00 121.77 509 ARG A C 1
ATOM 3629 O O . ARG A 1 482 ? 135.218 142.837 161.067 1.00 121.77 509 ARG A O 1
ATOM 3637 N N . TYR A 1 483 ? 134.869 140.961 162.238 1.00 106.93 510 TYR A N 1
ATOM 3638 C CA . TYR A 1 483 ? 133.462 140.868 161.883 1.00 106.93 510 TYR A CA 1
ATOM 3639 C C . TYR A 1 483 ? 132.760 140.026 162.934 1.00 106.93 510 TYR A C 1
ATOM 3640 O O . TYR A 1 483 ? 133.297 139.009 163.371 1.00 106.93 510 TYR A O 1
ATOM 3649 N N . LEU A 1 484 ? 131.565 140.449 163.331 1.00 103.59 511 LEU A N 1
ATOM 3650 C CA . LEU A 1 484 ? 130.822 139.742 164.363 1.00 103.59 511 LEU A CA 1
ATOM 3651 C C . LEU A 1 484 ? 129.349 140.070 164.203 1.00 103.59 511 LEU A C 1
ATOM 3652 O O . LEU A 1 484 ? 128.998 141.230 163.994 1.00 103.59 511 LEU A O 1
ATOM 3657 N N . SER A 1 485 ? 128.495 139.056 164.298 1.00 99.39 512 SER A N 1
ATOM 3658 C CA . SER A 1 485 ? 127.061 139.228 164.138 1.00 99.39 512 SER A CA 1
ATOM 3659 C C . SER A 1 485 ? 126.332 138.541 165.281 1.00 99.39 512 SER A C 1
ATOM 3660 O O . SER A 1 485 ? 126.706 137.440 165.682 1.00 99.39 512 SER A O 1
ATOM 3663 N N . LEU A 1 486 ? 125.305 139.202 165.818 1.00 95.38 513 LEU A N 1
ATOM 3664 C CA . LEU A 1 486 ? 124.548 138.654 166.937 1.00 95.38 513 LEU A CA 1
ATOM 3665 C C . LEU A 1 486 ? 123.055 138.925 166.815 1.00 95.38 513 LEU A C 1
ATOM 3666 O O . LEU A 1 486 ? 122.376 139.088 167.830 1.00 95.38 513 LEU A O 1
ATOM 3671 N N . ARG A 1 487 ? 122.523 138.996 165.601 1.00 105.76 514 ARG A N 1
ATOM 3672 C CA . ARG A 1 487 ? 121.131 139.393 165.438 1.00 105.76 514 ARG A CA 1
ATOM 3673 C C . ARG A 1 487 ? 120.189 138.367 166.048 1.00 105.76 514 ARG A C 1
ATOM 3674 O O . ARG A 1 487 ? 120.363 137.162 165.871 1.00 105.76 514 ARG A O 1
ATOM 3682 N N . ASN A 1 488 ? 119.175 138.855 166.762 1.00 109.56 515 ASN A N 1
ATOM 3683 C CA . ASN A 1 488 ? 118.025 138.044 167.154 1.00 109.56 515 ASN A CA 1
ATOM 3684 C C . ASN A 1 488 ? 118.455 136.847 168.009 1.00 109.56 515 ASN A C 1
ATOM 3685 O O . ASN A 1 488 ? 118.355 135.695 167.605 1.00 109.56 515 ASN A O 1
ATOM 3690 N N . ASN A 1 489 ? 118.960 137.155 169.208 1.00 101.50 516 ASN A N 1
ATOM 3691 C CA . ASN A 1 489 ? 119.562 136.132 170.053 1.00 101.50 516 ASN A CA 1
ATOM 3692 C C . ASN A 1 489 ? 119.156 136.134 171.519 1.00 101.50 516 ASN A C 1
ATOM 3693 O O . ASN A 1 489 ? 119.620 135.263 172.253 1.00 101.50 516 ASN A O 1
ATOM 3698 N N . SER A 1 490 ? 118.342 137.078 171.977 1.00 105.38 517 SER A N 1
ATOM 3699 C CA . SER A 1 490 ? 117.905 137.129 173.377 1.00 105.38 517 SER A CA 1
ATOM 3700 C C . SER A 1 490 ? 119.076 137.283 174.355 1.00 105.38 517 SER A C 1
ATOM 3701 O O . SER A 1 490 ? 119.328 136.423 175.197 1.00 105.38 517 SER A O 1
ATOM 3704 N N . LEU A 1 491 ? 119.776 138.411 174.245 1.00 110.60 518 LEU A N 1
ATOM 3705 C CA . LEU A 1 491 ? 120.844 138.810 175.157 1.00 110.60 518 LEU A CA 1
ATOM 3706 C C . LEU A 1 491 ? 120.396 140.007 175.984 1.00 110.60 518 LEU A C 1
ATOM 3707 O O . LEU A 1 491 ? 119.329 140.576 175.758 1.00 110.60 518 LEU A O 1
ATOM 3712 N N . ARG A 1 492 ? 121.220 140.392 176.961 1.00 121.76 519 ARG A N 1
ATOM 3713 C CA . ARG A 1 492 ? 120.884 141.563 177.765 1.00 121.76 519 ARG A CA 1
ATOM 3714 C C . ARG A 1 492 ? 122.019 142.570 177.944 1.00 121.76 519 ARG A C 1
ATOM 3715 O O . ARG A 1 492 ? 121.755 143.771 178.033 1.00 121.76 519 ARG A O 1
ATOM 3723 N N . THR A 1 493 ? 123.271 142.119 178.001 1.00 119.37 520 THR A N 1
ATOM 3724 C CA . THR A 1 493 ? 124.407 143.021 178.161 1.00 119.37 520 THR A CA 1
ATOM 3725 C C . THR A 1 493 ? 125.590 142.507 177.356 1.00 119.37 520 THR A C 1
ATOM 3726 O O . THR A 1 493 ? 125.688 141.317 177.059 1.00 119.37 520 THR A O 1
ATOM 3730 N N . PHE A 1 494 ? 126.506 143.418 177.030 1.00 120.28 521 PHE A N 1
ATOM 3731 C CA . PHE A 1 494 ? 127.654 143.091 176.196 1.00 120.28 521 PHE A CA 1
ATOM 3732 C C . PHE A 1 494 ? 128.645 144.242 176.238 1.00 120.28 521 PHE A C 1
ATOM 3733 O O . PHE A 1 494 ? 128.241 145.403 176.205 1.00 120.28 521 PHE A O 1
ATOM 3741 N N . THR A 1 495 ? 129.937 143.912 176.317 1.00 128.54 522 THR A N 1
ATOM 3742 C CA . THR A 1 495 ? 131.014 144.899 176.311 1.00 128.54 522 THR A CA 1
ATOM 3743 C C . THR A 1 495 ? 132.022 144.525 175.232 1.00 128.54 522 THR A C 1
ATOM 3744 O O . THR A 1 495 ? 132.508 143.383 175.214 1.00 128.54 522 THR A O 1
ATOM 3748 N N . PRO A 1 496 ? 132.389 145.450 174.339 1.00 130.83 523 PRO A N 1
ATOM 3749 C CA . PRO A 1 496 ? 133.217 145.080 173.183 1.00 130.83 523 PRO A CA 1
ATOM 3750 C C . PRO A 1 496 ? 134.622 144.655 173.571 1.00 130.83 523 PRO A C 1
ATOM 3751 O O . PRO A 1 496 ? 135.431 145.482 173.992 1.00 130.83 523 PRO A O 1
ATOM 3755 N N . GLN A 1 497 ? 134.877 143.344 173.481 1.00 140.76 524 GLN A N 1
ATOM 3756 C CA . GLN A 1 497 ? 136.204 142.791 173.875 1.00 140.76 524 GLN A CA 1
ATOM 3757 C C . GLN A 1 497 ? 137.246 143.067 172.781 1.00 140.76 524 GLN A C 1
ATOM 3758 O O . GLN A 1 497 ? 138.243 143.730 173.118 1.00 140.76 524 GLN A O 1
ATOM 3764 N N . PRO A 1 498 ? 137.104 142.616 171.506 1.00 138.19 525 PRO A N 1
ATOM 3765 C CA . PRO A 1 498 ? 138.071 142.981 170.463 1.00 138.19 525 PRO A CA 1
ATOM 3766 C C . PRO A 1 498 ? 137.977 144.483 170.152 1.00 138.19 525 PRO A C 1
ATOM 3767 O O . PRO A 1 498 ? 136.937 144.931 169.704 1.00 138.19 525 PRO A O 1
ATOM 3771 N N . PRO A 1 499 ? 139.043 145.278 170.389 1.00 138.63 526 PRO A N 1
ATOM 3772 C CA . PRO A 1 499 ? 138.972 146.726 170.183 1.00 138.63 526 PRO A CA 1
ATOM 3773 C C . PRO A 1 499 ? 139.024 147.118 168.699 1.00 138.63 526 PRO A C 1
ATOM 3774 O O . PRO A 1 499 ? 138.410 148.108 168.344 1.00 138.63 526 PRO A O 1
ATOM 3778 N N . GLY A 1 500 ? 139.734 146.341 167.877 1.00 129.66 527 GLY A N 1
ATOM 3779 C CA . GLY A 1 500 ? 139.877 146.674 166.448 1.00 129.66 527 GLY A CA 1
ATOM 3780 C C . GLY A 1 500 ? 138.796 146.028 165.603 1.00 129.66 527 GLY A C 1
ATOM 3781 O O . GLY A 1 500 ? 139.139 145.477 164.539 1.00 129.66 527 GLY A O 1
ATOM 3782 N N . LEU A 1 501 ? 137.532 146.105 166.033 1.00 125.63 528 LEU A N 1
ATOM 3783 C CA . LEU A 1 501 ? 136.464 145.572 165.211 1.00 125.63 528 LEU A CA 1
ATOM 3784 C C . LEU A 1 501 ? 136.220 146.483 164.014 1.00 125.63 528 LEU A C 1
ATOM 3785 O O . LEU A 1 501 ? 136.700 147.615 163.950 1.00 125.63 528 LEU A O 1
ATOM 3790 N N . GLU A 1 502 ? 135.460 145.975 163.052 1.00 125.84 529 GLU A N 1
ATOM 3791 C CA . GLU A 1 502 ? 135.035 146.788 161.926 1.00 125.84 529 GLU A CA 1
ATOM 3792 C C . GLU A 1 502 ? 133.585 146.565 161.538 1.00 125.84 529 GLU A C 1
ATOM 3793 O O . GLU A 1 502 ? 133.117 147.213 160.600 1.00 125.84 529 GLU A O 1
ATOM 3799 N N . ARG A 1 503 ? 132.863 145.676 162.212 1.00 117.70 530 ARG A N 1
ATOM 3800 C CA . ARG A 1 503 ? 131.437 145.516 161.996 1.00 117.70 530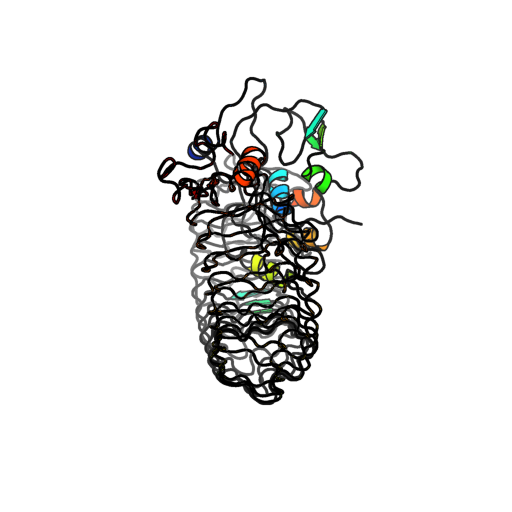 ARG A CA 1
ATOM 3801 C C . ARG A 1 503 ? 130.799 145.039 163.285 1.00 117.70 530 ARG A C 1
ATOM 3802 O O . ARG A 1 503 ? 131.434 144.362 164.092 1.00 117.70 530 ARG A O 1
ATOM 3810 N N . LEU A 1 504 ? 129.540 145.405 163.475 1.00 109.07 531 LEU A N 1
ATOM 3811 C CA . LEU A 1 504 ? 128.749 144.897 164.583 1.00 109.07 531 LEU A CA 1
ATOM 3812 C C . LEU A 1 504 ? 127.287 145.024 164.215 1.00 109.07 531 LEU A C 1
ATOM 3813 O O . LEU A 1 504 ? 126.832 146.114 163.865 1.00 109.07 531 LEU A O 1
ATOM 3818 N N . TRP A 1 505 ? 126.556 143.921 164.296 1.00 106.41 532 TRP A N 1
ATOM 3819 C CA . TRP A 1 505 ? 125.114 143.925 164.122 1.00 106.41 532 TRP A CA 1
ATOM 3820 C C . TRP A 1 505 ? 124.484 143.490 165.431 1.00 106.41 532 TRP A C 1
ATOM 3821 O O . TRP A 1 505 ? 124.915 142.501 166.025 1.00 106.41 532 TRP A O 1
ATOM 3832 N N . LEU A 1 506 ? 123.487 144.241 165.897 1.00 107.98 533 LEU A N 1
ATOM 3833 C CA . LEU A 1 506 ? 123.001 144.052 167.257 1.00 107.98 533 LEU A CA 1
ATOM 3834 C C . LEU A 1 506 ? 121.488 144.135 167.378 1.00 107.98 533 LEU A C 1
ATOM 3835 O O . LEU A 1 506 ? 120.979 144.260 168.493 1.00 107.98 533 LEU A O 1
ATOM 3840 N N . GLU A 1 507 ? 120.783 144.062 166.244 1.00 115.57 534 GLU A N 1
ATOM 3841 C CA . GLU A 1 507 ? 119.313 144.297 166.243 1.00 115.57 534 GLU A CA 1
ATOM 3842 C C . GLU A 1 507 ? 118.489 143.059 166.604 1.00 115.57 534 GLU A C 1
ATOM 3843 O O . GLU A 1 507 ? 118.693 142.011 165.958 1.00 115.57 534 GLU A O 1
ATOM 3849 N N . GLY A 1 508 ? 117.601 143.172 167.601 1.00 113.04 535 GLY A N 1
ATOM 3850 C CA . GLY A 1 508 ? 116.673 142.103 167.920 1.00 113.04 535 GLY A CA 1
ATOM 3851 C C . GLY A 1 508 ? 116.671 141.654 169.365 1.00 113.04 535 GLY A C 1
ATOM 3852 O O . GLY A 1 508 ? 115.733 140.962 169.778 1.00 113.04 535 GLY A O 1
ATOM 3853 N N . ASN A 1 509 ? 117.671 142.006 170.144 1.00 107.64 536 ASN A N 1
ATOM 3854 C CA . ASN A 1 509 ? 117.743 141.554 171.523 1.00 107.64 536 ASN A CA 1
ATOM 3855 C C . ASN A 1 509 ? 117.073 142.555 172.455 1.00 107.64 536 ASN A C 1
ATOM 3856 O O . ASN A 1 509 ? 116.887 143.721 172.101 1.00 107.64 536 ASN A O 1
ATOM 3861 N N . PRO A 1 510 ? 116.660 142.124 173.644 1.00 110.96 537 PRO A N 1
ATOM 3862 C CA . PRO A 1 510 ? 116.072 143.041 174.647 1.00 110.96 537 PRO A CA 1
ATOM 3863 C C . PRO A 1 510 ? 117.090 143.692 175.584 1.00 110.96 537 PRO A C 1
ATOM 3864 O O . PRO A 1 510 ? 117.295 143.287 176.725 1.00 110.96 537 PRO A O 1
ATOM 3868 N N . TRP A 1 511 ? 117.752 144.737 175.096 1.00 114.99 538 TRP A N 1
ATOM 3869 C CA . TRP A 1 511 ? 118.825 145.365 175.851 1.00 114.99 538 TRP A CA 1
ATOM 3870 C C . TRP A 1 511 ? 118.295 146.035 177.112 1.00 114.99 538 TRP A C 1
ATOM 3871 O O . TRP A 1 511 ? 117.130 146.423 177.196 1.00 114.99 538 TRP A O 1
ATOM 3882 N N . ASP A 1 512 ? 119.173 146.167 178.099 1.00 132.63 539 ASP A N 1
ATOM 3883 C CA . ASP A 1 512 ? 118.862 146.774 179.391 1.00 132.63 539 ASP A CA 1
ATOM 3884 C C . ASP A 1 512 ? 119.696 148.043 179.519 1.00 132.63 539 ASP A C 1
ATOM 3885 O O . ASP A 1 512 ? 120.887 147.984 179.834 1.00 132.63 539 ASP A O 1
ATOM 3890 N N . CYS A 1 513 ? 119.064 149.193 179.292 1.00 137.14 540 CYS A N 1
ATOM 3891 C CA . CYS A 1 513 ? 119.780 150.468 179.247 1.00 137.14 540 CYS A CA 1
ATOM 3892 C C . CYS A 1 513 ? 119.954 150.994 180.665 1.00 137.14 540 CYS A C 1
ATOM 3893 O O . CYS A 1 513 ? 119.190 151.822 181.162 1.00 137.14 540 CYS A O 1
ATOM 3896 N N . GLY A 1 514 ? 120.996 150.499 181.326 1.00 145.79 541 GLY A N 1
ATOM 3897 C CA . GLY A 1 514 ? 121.350 150.960 182.654 1.00 145.79 541 GLY A CA 1
ATOM 3898 C C . GLY A 1 514 ? 122.797 151.397 182.755 1.00 145.79 541 GLY A C 1
ATOM 3899 O O . GLY A 1 514 ? 123.393 151.806 181.757 1.00 145.79 541 GLY A O 1
ATOM 3900 N N . CYS A 1 515 ? 123.382 151.310 183.954 1.00 152.38 542 CYS A N 1
ATOM 3901 C CA . CYS A 1 515 ? 124.772 151.738 184.110 1.00 152.38 542 CYS A CA 1
ATOM 3902 C C . CYS A 1 515 ? 125.752 150.816 183.397 1.00 152.38 542 CYS A C 1
ATOM 3903 O O . CYS A 1 515 ? 126.602 151.326 182.647 1.00 152.38 542 CYS A O 1
ATOM 3906 N N . PRO A 1 516 ? 125.712 149.489 183.565 1.00 146.55 543 PRO A N 1
ATOM 3907 C CA . PRO A 1 516 ? 126.749 148.653 182.938 1.00 146.55 543 PRO A CA 1
ATOM 3908 C C . PRO A 1 516 ? 126.766 148.722 181.426 1.00 146.55 543 PRO A C 1
ATOM 3909 O O . PRO A 1 516 ? 127.750 148.294 180.815 1.00 146.55 543 PRO A O 1
ATOM 3913 N N . LEU A 1 517 ? 125.715 149.241 180.801 1.00 141.28 544 LEU A N 1
ATOM 3914 C CA . LEU A 1 517 ? 125.668 149.360 179.347 1.00 141.28 544 LEU A CA 1
ATOM 3915 C C . LEU A 1 517 ? 126.011 150.791 178.941 1.00 141.28 544 LEU A C 1
ATOM 3916 O O . LEU A 1 517 ? 125.161 151.579 178.534 1.00 141.28 544 LEU A O 1
ATOM 3921 N N . LYS A 1 518 ? 127.289 151.117 179.062 1.00 143.69 545 LYS A N 1
ATOM 3922 C CA . LYS A 1 518 ? 127.780 152.442 178.701 1.00 143.69 545 LYS A CA 1
ATOM 3923 C C . LYS A 1 518 ? 128.967 152.398 177.753 1.00 143.69 545 LYS A C 1
ATOM 3924 O O . LYS A 1 518 ? 129.069 153.248 176.859 1.00 143.69 545 LYS A O 1
ATOM 3930 N N . ALA A 1 519 ? 129.866 151.429 177.926 1.00 138.49 546 ALA A N 1
ATOM 3931 C CA . ALA A 1 519 ? 130.976 151.281 176.995 1.00 138.49 546 ALA A CA 1
ATOM 3932 C C . ALA A 1 519 ? 130.477 151.055 175.578 1.00 138.49 546 ALA A C 1
ATOM 3933 O O . ALA A 1 519 ? 131.101 151.521 174.618 1.00 138.49 546 ALA A O 1
ATOM 3935 N N . LEU A 1 520 ? 129.351 150.359 175.428 1.00 133.48 547 LEU A N 1
ATOM 3936 C CA . LEU A 1 520 ? 128.758 150.206 174.107 1.00 133.48 547 LEU A CA 1
ATOM 3937 C C . LEU A 1 520 ? 128.344 151.553 173.537 1.00 133.48 547 LEU A C 1
ATOM 3938 O O . LEU A 1 520 ? 128.548 151.822 172.348 1.00 133.48 547 LEU A O 1
ATOM 3943 N N . ARG A 1 521 ? 127.778 152.425 174.374 1.00 139.77 548 ARG A N 1
ATOM 3944 C CA . ARG A 1 521 ? 127.388 153.752 173.907 1.00 139.77 548 ARG A CA 1
ATOM 3945 C C . ARG A 1 521 ? 128.599 154.542 173.440 1.00 139.77 548 ARG A C 1
ATOM 3946 O O . ARG A 1 521 ? 128.575 155.168 172.373 1.00 139.77 548 ARG A O 1
ATOM 3954 N N . ASP A 1 522 ? 129.674 154.521 174.226 1.00 138.99 549 ASP A N 1
ATOM 3955 C CA . ASP A 1 522 ? 130.871 155.259 173.839 1.00 138.99 549 ASP A CA 1
ATOM 3956 C C . ASP A 1 522 ? 131.454 154.721 172.537 1.00 138.99 549 ASP A C 1
ATOM 3957 O O . ASP A 1 522 ? 131.797 155.490 171.631 1.00 138.99 549 ASP A O 1
ATOM 3962 N N . PHE A 1 523 ? 131.564 153.397 172.425 1.00 131.17 550 PHE A N 1
ATOM 3963 C CA . PHE A 1 523 ? 132.140 152.803 171.224 1.00 131.17 550 PHE A CA 1
ATOM 3964 C C . PHE A 1 523 ? 131.285 153.097 170.002 1.00 131.17 550 PHE A C 1
ATOM 3965 O O . PHE A 1 523 ? 131.810 153.289 168.903 1.00 131.17 550 PHE A O 1
ATOM 3973 N N . ALA A 1 524 ? 129.963 153.141 170.172 1.00 131.96 551 ALA A N 1
ATOM 3974 C CA . ALA A 1 524 ? 129.091 153.428 169.042 1.00 131.96 551 ALA A CA 1
ATOM 3975 C C . ALA A 1 524 ? 129.120 154.896 168.657 1.00 131.96 551 ALA A C 1
ATOM 3976 O O . ALA A 1 524 ? 128.879 155.229 167.493 1.00 131.96 551 ALA A O 1
ATOM 3978 N N . LEU A 1 525 ? 129.394 155.785 169.612 1.00 135.02 552 LEU A N 1
ATOM 3979 C CA . LEU A 1 525 ? 129.429 157.208 169.294 1.00 135.02 552 LEU A CA 1
ATOM 3980 C C . LEU A 1 525 ? 130.754 157.617 168.666 1.00 135.02 552 LEU A C 1
ATOM 3981 O O . LEU A 1 525 ? 130.777 158.466 167.769 1.00 135.02 552 LEU A O 1
ATOM 3986 N N . GLN A 1 526 ? 131.847 157.004 169.136 1.00 138.54 553 GLN A N 1
ATOM 3987 C CA . GLN A 1 526 ? 133.205 157.370 168.646 1.00 138.54 553 GLN A CA 1
ATOM 3988 C C . GLN A 1 526 ? 133.556 156.547 167.403 1.00 138.54 553 GLN A C 1
ATOM 3989 O O . GLN A 1 526 ? 134.455 156.977 166.656 1.00 138.54 553 GLN A O 1
ATOM 3995 N N . ASN A 1 527 ? 132.887 155.409 167.198 1.00 133.58 554 ASN A N 1
ATOM 3996 C CA . ASN A 1 527 ? 133.117 154.602 165.967 1.00 133.58 554 ASN A CA 1
ATOM 3997 C C . ASN A 1 527 ? 131.791 154.455 165.215 1.00 133.58 554 ASN A C 1
ATOM 3998 O O . ASN A 1 527 ? 131.172 153.376 165.320 1.00 133.58 554 ASN A O 1
ATOM 4003 N N . PRO A 1 528 ? 131.323 155.480 164.468 1.00 132.42 555 PRO A N 1
ATOM 4004 C CA . PRO A 1 528 ? 130.026 155.409 163.801 1.00 132.42 555 PRO A CA 1
ATOM 4005 C C . PRO A 1 528 ? 130.063 154.608 162.490 1.00 132.42 555 PRO A C 1
ATOM 4006 O O . PRO A 1 528 ? 129.010 154.174 162.067 1.00 132.42 555 PRO A O 1
ATOM 4010 N N . SER A 1 529 ? 131.242 154.429 161.879 1.00 127.61 556 SER A N 1
ATOM 4011 C CA . SER A 1 529 ? 131.288 153.616 160.677 1.00 127.61 556 SER A CA 1
ATOM 4012 C C . SER A 1 529 ? 131.427 152.129 160.947 1.00 127.61 556 SER A C 1
ATOM 4013 O O . SER A 1 529 ? 131.146 151.332 160.047 1.00 127.61 556 SER A O 1
ATOM 4016 N N . ALA A 1 530 ? 131.815 151.745 162.170 1.00 121.83 557 ALA A N 1
ATOM 4017 C CA . ALA A 1 530 ? 131.873 150.306 162.537 1.00 121.83 557 ALA A CA 1
ATOM 4018 C C . ALA A 1 530 ? 130.476 149.866 162.976 1.00 121.83 557 ALA A C 1
ATOM 4019 O O . ALA A 1 530 ? 130.109 148.712 162.675 1.00 121.83 557 ALA A O 1
ATOM 4021 N N . VAL A 1 531 ? 129.743 150.732 163.684 1.00 121.28 558 VAL A N 1
ATOM 4022 C CA . VAL A 1 531 ? 128.371 150.473 164.105 1.00 121.28 558 VAL A CA 1
ATOM 4023 C C . VAL A 1 531 ? 127.464 151.457 163.378 1.00 121.28 558 VAL A C 1
ATOM 4024 O O . VAL A 1 531 ? 127.079 152.481 163.954 1.00 121.28 558 VAL A O 1
ATOM 4028 N N . PRO A 1 532 ? 127.095 151.194 162.130 1.00 125.33 559 PRO A N 1
ATOM 4029 C CA . PRO A 1 532 ? 126.301 152.168 161.375 1.00 125.33 559 PRO A CA 1
ATOM 4030 C C . PRO A 1 532 ? 124.889 152.293 161.899 1.00 125.33 559 PRO A C 1
ATOM 4031 O O . PRO A 1 532 ? 124.536 151.703 162.920 1.00 125.33 559 PRO A O 1
ATOM 4035 N N . ARG A 1 533 ? 124.064 153.015 161.140 1.00 136.16 560 ARG A N 1
ATOM 4036 C CA . ARG A 1 533 ? 122.625 153.109 161.482 1.00 136.16 560 ARG A CA 1
ATOM 4037 C C . ARG A 1 533 ? 121.903 152.240 160.448 1.00 136.16 560 ARG A C 1
ATOM 4038 O O . ARG A 1 533 ? 121.046 151.434 160.852 1.00 136.16 560 ARG A O 1
ATOM 4046 N N . PHE A 1 534 ? 122.286 152.360 159.172 1.00 146.66 561 PHE A N 1
ATOM 4047 C CA . PHE A 1 534 ? 121.683 151.584 158.102 1.00 146.66 561 PHE A CA 1
ATOM 4048 C C . PHE A 1 534 ? 122.596 151.662 156.895 1.00 146.66 561 PHE A C 1
ATOM 4049 O O . PHE A 1 534 ? 123.224 152.694 156.661 1.00 146.66 561 PHE A O 1
ATOM 4057 N N . VAL A 1 535 ? 122.668 150.580 156.138 1.00 157.00 562 VAL A N 1
ATOM 4058 C CA . VAL A 1 535 ? 123.395 150.596 154.880 1.00 157.00 562 VAL A CA 1
ATOM 4059 C C . VAL A 1 535 ? 122.405 150.330 153.759 1.00 157.00 562 VAL A C 1
ATOM 4060 O O . VAL A 1 535 ? 121.439 149.580 153.919 1.00 157.00 562 VAL A O 1
ATOM 4064 N N . GLN A 1 536 ? 122.634 150.981 152.627 1.00 175.19 563 GLN A N 1
ATOM 4065 C CA . GLN A 1 536 ? 121.776 150.788 151.471 1.00 175.19 563 GLN A CA 1
ATOM 4066 C C . GLN A 1 536 ? 122.050 149.429 150.850 1.00 175.19 563 GLN A C 1
ATOM 4067 O O . GLN A 1 536 ? 123.205 149.035 150.667 1.00 175.19 563 GLN A O 1
ATOM 4073 N N . ALA A 1 537 ? 120.979 148.708 150.531 1.00 188.83 564 ALA A N 1
ATOM 4074 C CA . ALA A 1 537 ? 121.122 147.374 149.979 1.00 188.83 564 ALA A CA 1
ATOM 4075 C C . ALA A 1 537 ? 121.813 147.432 148.623 1.00 188.83 564 ALA A C 1
ATOM 4076 O O . ALA A 1 537 ? 121.996 148.498 148.030 1.00 188.83 564 ALA A O 1
ATOM 4078 N N . ILE A 1 538 ? 122.118 146.273 148.034 1.00 207.70 565 ILE A N 1
ATOM 4079 C CA . ILE A 1 538 ? 122.727 146.265 146.663 1.00 207.70 565 ILE A CA 1
ATOM 4080 C C . ILE A 1 538 ? 121.752 146.870 145.642 1.00 207.70 565 ILE A C 1
ATOM 4081 O O . ILE A 1 538 ? 120.559 146.507 145.692 1.00 207.70 565 ILE A O 1
ATOM 4086 N N . CYS A 1 539 ? 121.963 147.229 144.510 1.00 224.78 566 CYS A N 1
ATOM 4087 C CA . CYS A 1 539 ? 121.235 147.817 143.349 1.00 224.78 566 CYS A CA 1
ATOM 4088 C C . CYS A 1 539 ? 122.092 147.613 142.094 1.00 224.78 566 CYS A C 1
ATOM 4089 O O . CYS A 1 539 ? 123.327 147.528 142.243 1.00 224.78 566 CYS A O 1
ATOM 4092 N N . GLU A 1 540 ? 121.472 147.510 140.913 1.00 231.99 567 GLU A N 1
ATOM 4093 C CA . GLU A 1 540 ? 122.255 147.212 139.682 1.00 231.99 567 GLU A CA 1
ATOM 4094 C C . GLU A 1 540 ? 122.071 148.321 138.640 1.00 231.99 567 GLU A C 1
ATOM 4095 O O . GLU A 1 540 ? 122.331 148.052 137.452 1.00 231.99 567 GLU A O 1
ATOM 4101 N N . GLY A 1 541 ? 121.171 149.543 139.059 1.00 237.21 568 GLY A N 1
ATOM 4102 C CA . GLY A 1 541 ? 120.917 150.683 138.154 1.00 237.21 568 GLY A CA 1
ATOM 4103 C C . GLY A 1 541 ? 119.494 150.671 137.626 1.00 237.21 568 GLY A C 1
ATOM 4104 O O . GLY A 1 541 ? 118.756 151.637 137.900 1.00 237.21 568 GLY A O 1
ATOM 4105 N N . ASP A 1 542 ? 119.117 149.621 136.890 1.00 239.26 569 ASP A N 1
ATOM 4106 C CA . ASP A 1 542 ? 117.723 149.491 136.390 1.00 239.26 569 ASP A CA 1
ATOM 4107 C C . ASP A 1 542 ? 116.794 149.311 137.594 1.00 239.26 569 ASP A C 1
ATOM 4108 O O . ASP A 1 542 ? 115.710 149.925 137.601 1.00 239.26 569 ASP A O 1
ATOM 4113 N N . ASP A 1 543 ? 117.219 148.513 138.578 1.00 238.30 570 ASP A N 1
ATOM 4114 C CA . ASP A 1 543 ? 116.405 148.301 139.804 1.00 238.30 570 ASP A CA 1
ATOM 4115 C C . ASP A 1 543 ? 116.975 149.147 140.947 1.00 238.30 570 ASP A C 1
ATOM 4116 O O . ASP A 1 543 ? 116.871 148.710 142.110 1.00 238.30 570 ASP A O 1
ATOM 4121 N N . CYS A 1 544 ? 117.558 150.305 140.630 1.00 235.95 571 CYS A N 1
ATOM 4122 C CA . CYS A 1 544 ? 118.043 151.206 141.708 1.00 235.95 571 CYS A CA 1
ATOM 4123 C C . CYS A 1 544 ? 116.909 152.146 142.126 1.00 235.95 571 CYS A C 1
ATOM 4124 O O . CYS A 1 544 ? 117.011 152.709 143.234 1.00 235.95 571 CYS A O 1
ATOM 4127 N N . GLN A 1 545 ? 115.824 152.208 141.351 1.00 230.45 572 GLN A N 1
ATOM 4128 C CA . GLN A 1 545 ? 114.652 153.048 141.652 1.00 230.45 572 GLN A CA 1
ATOM 4129 C C . GLN A 1 545 ? 114.208 152.997 143.123 1.00 230.45 572 GLN A C 1
ATOM 4130 O O . GLN A 1 545 ? 113.976 154.038 143.738 1.00 230.45 572 GLN A O 1
ATOM 4136 N N . PRO A 1 546 ? 114.091 151.782 143.685 1.00 222.41 573 PRO A N 1
ATOM 4137 C CA . PRO A 1 546 ? 113.735 151.606 145.097 1.00 222.41 573 PRO A CA 1
ATOM 4138 C C . PRO A 1 546 ? 115.009 151.523 145.939 1.00 222.41 573 PRO A C 1
ATOM 4139 O O . PRO A 1 546 ? 115.930 150.798 145.562 1.00 222.41 573 PRO A O 1
ATOM 4143 N N . PRO A 1 547 ? 115.067 152.255 147.063 1.00 204.31 574 PRO A N 1
ATOM 4144 C CA . PRO A 1 547 ? 116.247 152.270 147.923 1.00 204.31 574 PRO A CA 1
ATOM 4145 C C . PRO A 1 547 ? 116.083 151.315 149.114 1.00 204.31 574 PRO A C 1
ATOM 4146 O O . PRO A 1 547 ? 115.799 151.780 150.203 1.00 204.31 574 PRO A O 1
ATOM 4150 N N . ALA A 1 548 ? 116.265 150.011 148.882 1.00 186.05 575 ALA A N 1
ATOM 4151 C CA . ALA A 1 548 ? 116.110 149.012 149.966 1.00 186.05 575 ALA A CA 1
ATOM 4152 C C . ALA A 1 548 ? 117.138 149.290 151.067 1.00 186.05 575 ALA A C 1
ATOM 4153 O O . ALA A 1 548 ? 118.302 149.542 150.715 1.00 186.05 575 ALA A O 1
ATOM 4155 N N . TYR A 1 549 ? 116.725 149.246 152.340 1.00 172.61 576 TYR A N 1
ATOM 4156 C CA . TYR A 1 549 ? 117.597 149.565 153.459 1.00 172.61 576 TYR A CA 1
ATOM 4157 C C . TYR A 1 549 ? 117.542 148.456 154.496 1.00 172.61 576 TYR A C 1
ATOM 4158 O O . TYR A 1 549 ? 116.452 148.031 154.895 1.00 172.61 576 TYR A O 1
ATOM 4167 N N . THR A 1 550 ? 118.709 147.995 154.933 1.00 155.94 577 THR A N 1
ATOM 4168 C CA . THR A 1 550 ? 118.822 147.088 156.065 1.00 155.94 577 THR A CA 1
ATOM 4169 C C . THR A 1 550 ? 119.093 147.913 157.313 1.00 155.94 577 THR A C 1
ATOM 4170 O O . THR A 1 550 ? 119.914 148.834 157.284 1.00 155.94 577 THR A O 1
ATOM 4174 N N . TYR A 1 551 ? 118.408 147.591 158.399 1.00 147.74 578 TYR A N 1
ATOM 4175 C CA . TYR A 1 551 ? 118.420 148.436 159.580 1.00 147.74 578 TYR A CA 1
ATOM 4176 C C . TYR A 1 551 ? 119.345 147.890 160.658 1.00 147.74 578 TYR A C 1
ATOM 4177 O O . TYR A 1 551 ? 119.773 146.737 160.628 1.00 147.74 578 TYR A O 1
ATOM 4186 N N . ASN A 1 552 ? 119.638 148.744 161.651 1.00 128.01 579 ASN A N 1
ATOM 4187 C CA . ASN A 1 552 ? 120.483 148.344 162.813 1.00 128.01 579 ASN A CA 1
ATOM 4188 C C . ASN A 1 552 ? 120.122 149.281 163.972 1.00 128.01 579 ASN A C 1
ATOM 4189 O O . ASN A 1 552 ? 120.940 150.171 164.282 1.00 128.01 579 ASN A O 1
ATOM 4194 N N . ASN A 1 553 ? 118.942 149.101 164.575 1.00 133.92 580 ASN A N 1
ATOM 4195 C CA . ASN A 1 553 ? 118.461 150.022 165.645 1.00 133.92 580 ASN A CA 1
ATOM 4196 C C . ASN A 1 553 ? 118.624 149.352 167.018 1.00 133.92 580 ASN A C 1
ATOM 4197 O O . ASN A 1 553 ? 118.282 148.160 167.130 1.00 133.92 580 ASN A O 1
ATOM 4202 N N . ILE A 1 554 ? 119.130 150.089 168.018 1.00 128.24 581 ILE A N 1
ATOM 4203 C CA . ILE A 1 554 ? 119.344 149.539 169.395 1.00 128.24 581 ILE A CA 1
ATOM 4204 C C . ILE A 1 554 ? 118.237 150.076 170.305 1.00 128.24 581 ILE A C 1
ATOM 4205 O O . ILE A 1 554 ? 118.096 151.301 170.368 1.00 128.24 581 ILE A O 1
ATOM 4210 N N . THR A 1 555 ? 117.509 149.212 171.024 1.00 131.03 582 THR A N 1
ATOM 4211 C CA . THR A 1 555 ? 116.377 149.697 171.791 1.00 131.03 582 THR A CA 1
ATOM 4212 C C . THR A 1 555 ? 116.592 149.447 173.281 1.00 131.03 582 THR A C 1
ATOM 4213 O O . THR A 1 555 ? 117.427 148.642 173.688 1.00 131.03 582 THR A O 1
ATOM 4217 N N . CYS A 1 556 ? 115.830 150.172 174.099 1.00 142.03 583 CYS A N 1
ATOM 4218 C CA . CYS A 1 556 ? 115.877 150.053 175.547 1.00 142.03 583 CYS A CA 1
ATOM 4219 C C . CYS A 1 556 ? 114.566 149.476 176.054 1.00 142.03 583 CYS A C 1
ATOM 4220 O O . CYS A 1 556 ? 113.492 149.846 175.574 1.00 142.03 583 CYS A O 1
ATOM 4223 N N . ALA A 1 557 ? 114.631 148.486 176.952 1.00 141.37 584 ALA A N 1
ATOM 4224 C CA . ALA A 1 557 ? 113.376 147.801 177.353 1.00 141.37 584 ALA A CA 1
ATOM 4225 C C . ALA A 1 557 ? 113.326 147.532 178.858 1.00 141.37 584 ALA A C 1
ATOM 4226 O O . ALA A 1 557 ? 112.404 148.053 179.511 1.00 141.37 584 ALA A O 1
ATOM 4228 N N . SER A 1 558 ? 114.281 146.764 179.389 1.00 145.64 585 SER A N 1
ATOM 4229 C CA . SER A 1 558 ? 114.293 146.426 180.841 1.00 145.64 585 SER A CA 1
ATOM 4230 C C . SER A 1 558 ? 114.016 147.642 181.747 1.00 145.64 585 SER A C 1
ATOM 4231 O O . SER A 1 558 ? 113.158 147.487 182.637 1.00 145.64 585 SER A O 1
ATOM 4234 N N . PRO A 1 559 ? 114.630 148.855 181.600 1.00 146.62 586 PRO A N 1
ATOM 4235 C CA . PRO A 1 559 ? 114.235 150.032 182.403 1.00 146.62 586 PRO A CA 1
ATOM 4236 C C . PRO A 1 559 ? 113.053 150.775 181.759 1.00 146.62 586 PRO A C 1
ATOM 4237 O O . PRO A 1 559 ? 113.160 151.183 180.615 1.00 146.62 586 PRO A O 1
ATOM 4241 N N . PRO A 1 560 ? 111.925 150.971 182.475 1.00 151.07 587 PRO A N 1
ATOM 4242 C CA . PRO A 1 560 ? 110.735 151.613 181.899 1.00 151.07 587 PRO A CA 1
ATOM 4243 C C . PRO A 1 560 ? 110.852 153.133 181.709 1.00 151.07 587 PRO A C 1
ATOM 4244 O O . PRO A 1 560 ? 110.029 153.687 181.006 1.00 151.07 587 PRO A O 1
ATOM 4248 N N . GLU A 1 561 ? 111.852 153.769 182.327 1.00 153.89 588 GLU A N 1
ATOM 4249 C CA . GLU A 1 561 ? 111.990 155.250 182.244 1.00 153.89 588 GLU A CA 1
ATOM 4250 C C . GLU A 1 561 ? 112.635 155.636 180.909 1.00 153.89 588 GLU A C 1
ATOM 4251 O O . GLU A 1 561 ? 112.528 156.818 180.523 1.00 153.89 588 GLU A O 1
ATOM 4257 N N . VAL A 1 562 ? 113.257 154.675 180.221 1.00 151.45 589 VAL A N 1
ATOM 4258 C CA . VAL A 1 562 ? 113.950 154.957 178.931 1.00 151.45 589 VAL A CA 1
ATOM 4259 C C . VAL A 1 562 ? 113.379 153.988 177.886 1.00 151.45 589 VAL A C 1
ATOM 4260 O O . VAL A 1 562 ? 113.936 153.892 176.773 1.00 151.45 589 VAL A O 1
ATOM 4264 N N . VAL A 1 563 ? 112.252 153.347 178.209 1.00 147.45 590 VAL A N 1
ATOM 4265 C CA . VAL A 1 563 ? 111.653 152.331 177.292 1.00 147.45 590 VAL A CA 1
ATOM 4266 C C . VAL A 1 563 ? 111.277 152.954 175.939 1.00 147.45 590 VAL A C 1
ATOM 4267 O O . VAL A 1 563 ? 110.900 154.147 175.913 1.00 147.45 590 VAL A O 1
ATOM 4271 N N . GLY A 1 564 ? 111.405 152.186 174.851 1.00 142.18 591 GLY A N 1
ATOM 4272 C CA . GLY A 1 564 ? 111.059 152.644 173.522 1.00 142.18 591 GLY A CA 1
ATOM 4273 C C . GLY A 1 564 ? 112.151 153.446 172.849 1.00 142.18 591 GLY A C 1
ATOM 4274 O O . GLY A 1 564 ? 112.405 153.272 171.654 1.00 142.18 591 GLY A O 1
ATOM 4275 N N . LEU A 1 565 ? 112.812 154.318 173.603 1.00 140.62 592 LEU A N 1
ATOM 4276 C CA . LEU A 1 565 ? 113.838 155.176 173.036 1.00 140.62 592 LEU A CA 1
ATOM 4277 C C . LEU A 1 565 ? 115.015 154.353 172.526 1.00 140.62 592 LEU A C 1
ATOM 4278 O O . LEU A 1 565 ? 115.123 153.153 172.777 1.00 140.62 592 LEU A O 1
ATOM 4283 N N . ASP A 1 566 ? 115.897 155.041 171.791 1.00 132.72 593 ASP A N 1
ATOM 4284 C CA . ASP A 1 566 ? 117.126 154.397 171.263 1.00 132.72 593 ASP A CA 1
ATOM 4285 C C . ASP A 1 566 ? 118.249 154.673 172.263 1.00 132.72 593 ASP A C 1
ATOM 4286 O O . ASP A 1 566 ? 118.038 155.499 173.174 1.00 132.72 593 ASP A O 1
ATOM 4291 N N . LEU A 1 567 ? 119.400 154.025 172.090 1.00 135.07 594 LEU A N 1
ATOM 4292 C CA . LEU A 1 567 ? 120.519 154.201 173.004 1.00 135.07 594 LEU A CA 1
ATOM 4293 C C . LEU A 1 567 ? 121.422 155.351 172.588 1.00 135.07 594 LEU A C 1
ATOM 4294 O O . LEU A 1 567 ? 121.929 156.078 173.446 1.00 135.07 594 LEU A O 1
ATOM 4299 N N . ARG A 1 568 ? 121.621 155.546 171.287 1.00 133.15 595 ARG A N 1
ATOM 4300 C CA . ARG A 1 568 ? 122.532 156.581 170.821 1.00 133.15 595 ARG A CA 1
ATOM 4301 C C . ARG A 1 568 ? 122.075 157.988 171.170 1.00 133.15 595 ARG A C 1
ATOM 4302 O O . ARG A 1 568 ? 122.865 158.923 171.020 1.00 133.15 595 ARG A O 1
ATOM 4310 N N . ASP A 1 569 ? 120.843 158.175 171.639 1.00 138.92 596 ASP A N 1
ATOM 4311 C CA . ASP A 1 569 ? 120.298 159.522 171.748 1.00 138.92 596 ASP A CA 1
ATOM 4312 C C . ASP A 1 569 ? 119.561 159.790 173.052 1.00 138.92 596 ASP A C 1
ATOM 4313 O O . ASP A 1 569 ? 118.836 160.788 173.127 1.00 138.92 596 ASP A O 1
ATOM 4318 N N . LEU A 1 570 ? 119.694 158.960 174.081 1.00 148.65 597 LEU A N 1
ATOM 4319 C CA . LEU A 1 570 ? 118.679 158.974 175.127 1.00 148.65 597 LEU A CA 1
ATOM 4320 C C . LEU A 1 570 ? 118.620 160.282 175.918 1.00 148.65 597 LEU A C 1
ATOM 4321 O O . LEU A 1 570 ? 117.649 161.027 175.771 1.00 148.65 597 LEU A O 1
ATOM 4326 N N . SER A 1 571 ? 119.613 160.585 176.732 1.00 158.04 598 SER A N 1
ATOM 4327 C CA . SER A 1 571 ? 119.515 161.837 177.484 1.00 158.04 598 SER A CA 1
ATOM 4328 C C . SER A 1 571 ? 120.810 162.613 177.644 1.00 158.04 598 SER A C 1
ATOM 4329 O O . SER A 1 571 ? 120.737 163.827 177.858 1.00 158.04 598 SER A O 1
ATOM 4332 N N . GLU A 1 572 ? 121.982 161.980 177.589 1.00 162.63 599 GLU A N 1
ATOM 4333 C CA . GLU A 1 572 ? 123.287 162.557 177.909 1.00 162.63 599 GLU A CA 1
ATOM 4334 C C . GLU A 1 572 ? 123.429 162.853 179.403 1.00 162.63 599 GLU A C 1
ATOM 4335 O O . GLU A 1 572 ? 124.522 163.216 179.853 1.00 162.63 599 GLU A O 1
ATOM 4341 N N . ALA A 1 573 ? 122.380 162.655 180.200 1.00 162.36 600 ALA A N 1
ATOM 4342 C CA . ALA A 1 573 ? 122.457 162.886 181.634 1.00 162.36 600 ALA A CA 1
ATOM 4343 C C . ALA A 1 573 ? 121.886 161.751 182.466 1.00 162.36 600 ALA A C 1
ATOM 4344 O O . ALA A 1 573 ? 121.991 161.805 183.696 1.00 162.36 600 ALA A O 1
ATOM 4346 N N . HIS A 1 574 ? 121.421 160.659 181.851 1.00 162.79 601 HIS A N 1
ATOM 4347 C CA . HIS A 1 574 ? 120.963 159.492 182.662 1.00 162.79 601 HIS A CA 1
ATOM 4348 C C . HIS A 1 574 ? 122.175 158.786 183.278 1.00 162.79 601 HIS A C 1
ATOM 4349 O O . HIS A 1 574 ? 122.015 158.150 184.339 1.00 162.79 601 HIS A O 1
ATOM 4356 N N . PHE A 1 575 ? 123.355 158.938 182.670 1.00 159.90 602 PHE A N 1
ATOM 4357 C CA . PHE A 1 575 ? 124.559 158.210 183.153 1.00 159.90 602 PHE A CA 1
ATOM 4358 C C . PHE A 1 575 ? 125.287 159.011 184.240 1.00 159.90 602 PHE A C 1
ATOM 4359 O O . PHE A 1 575 ? 126.508 158.817 184.398 1.00 159.90 602 PHE A O 1
ATOM 4367 N N . ALA A 1 576 ? 124.630 159.769 185.008 1.00 164.24 603 ALA A N 1
ATOM 4368 C CA . ALA A 1 576 ? 125.184 160.629 186.083 1.00 164.24 603 ALA A CA 1
ATOM 4369 C C . ALA A 1 576 ? 125.184 159.902 187.441 1.00 164.24 603 ALA A C 1
ATOM 4370 O O 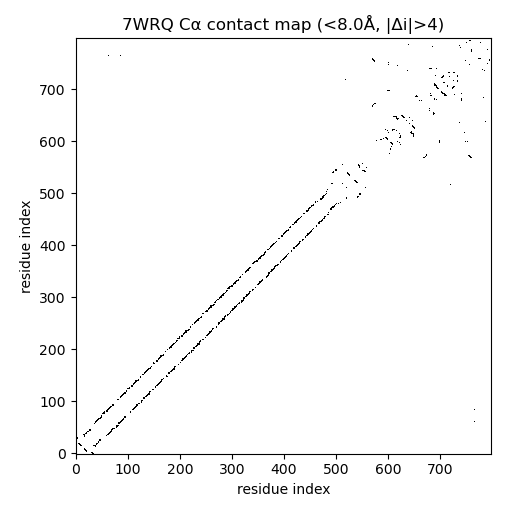. ALA A 1 576 ? 126.269 159.869 188.055 1.00 164.24 603 ALA A O 1
ATOM 4372 N N . PRO A 1 577 ? 124.410 158.997 187.880 1.00 166.99 604 PRO A N 1
ATOM 4373 C CA . PRO A 1 577 ? 124.672 158.097 189.011 1.00 166.99 604 PRO A CA 1
ATOM 4374 C C . PRO A 1 577 ? 125.430 156.848 188.542 1.00 166.99 604 PRO A C 1
ATOM 4375 O O . PRO A 1 577 ? 125.444 155.875 189.275 1.00 166.99 604 PRO A O 1
ATOM 4379 N N . CYS A 1 578 ? 126.028 156.902 187.349 1.00 168.54 605 CYS A N 1
ATOM 4380 C CA . CYS A 1 578 ? 126.759 155.757 186.804 1.00 168.54 605 CYS A CA 1
ATOM 4381 C C . CYS A 1 578 ? 128.257 156.032 186.710 1.00 168.54 605 CYS A C 1
ATOM 4382 O O . CYS A 1 578 ? 128.683 157.182 186.643 1.00 168.54 605 CYS A O 1
ATOM 4385 N N . GLY B 2 6 ? 131.483 134.628 109.543 1.00 161.51 6 GLY B N 1
ATOM 4386 C CA . GLY B 2 6 ? 132.873 135.035 109.482 1.00 161.51 6 GLY B CA 1
ATOM 4387 C C . GLY B 2 6 ? 133.056 136.513 109.741 1.00 161.51 6 GLY B C 1
ATOM 4388 O O . GLY B 2 6 ? 134.153 137.051 109.591 1.00 161.51 6 GLY B O 1
ATOM 4389 N N . LEU B 2 7 ? 131.973 137.173 110.127 1.00 157.11 7 LEU B N 1
ATOM 4390 C CA . LEU B 2 7 ? 131.989 138.602 110.406 1.00 157.11 7 LEU B CA 1
ATOM 4391 C C . LEU B 2 7 ? 131.507 138.936 111.806 1.00 157.11 7 LEU B C 1
ATOM 4392 O O . LEU B 2 7 ? 132.006 139.884 112.415 1.00 157.11 7 LEU B O 1
ATOM 4397 N N . GLY B 2 8 ? 130.552 138.178 112.336 1.00 153.69 8 GLY B N 1
ATOM 4398 C CA . GLY B 2 8 ? 130.121 138.342 113.701 1.00 153.69 8 GLY B CA 1
ATOM 4399 C C . GLY B 2 8 ? 129.298 139.593 113.906 1.00 153.69 8 GLY B C 1
ATOM 4400 O O . GLY B 2 8 ? 128.970 140.312 112.959 1.00 153.69 8 GLY B O 1
ATOM 4401 N N . PRO B 2 9 ? 128.941 139.871 115.149 1.00 151.20 9 PRO B N 1
ATOM 4402 C CA . PRO B 2 9 ? 128.170 141.073 115.466 1.00 151.20 9 PRO B CA 1
ATOM 4403 C C . PRO B 2 9 ? 129.090 142.271 115.661 1.00 151.20 9 PRO B C 1
ATOM 4404 O O . PRO B 2 9 ? 130.312 142.165 115.604 1.00 151.20 9 PRO B O 1
ATOM 4408 N N . VAL B 2 10 ? 128.477 143.424 115.905 1.00 146.77 10 VAL B N 1
ATOM 4409 C CA . VAL B 2 10 ? 129.197 144.656 116.185 1.00 146.77 10 VAL B CA 1
ATOM 4410 C C . VAL B 2 10 ? 128.671 145.230 117.491 1.00 146.77 10 VAL B C 1
ATOM 4411 O O . VAL B 2 10 ? 127.468 145.169 117.767 1.00 146.77 10 VAL B O 1
ATOM 4415 N N . VAL B 2 11 ? 129.572 145.766 118.304 1.00 145.32 11 VAL B N 1
ATOM 4416 C CA . VAL B 2 11 ? 129.223 146.362 119.588 1.00 145.32 11 VAL B CA 1
ATOM 4417 C C . VAL B 2 11 ? 129.264 147.871 119.431 1.00 145.32 11 VAL B C 1
ATOM 4418 O O . VAL B 2 11 ? 130.174 148.408 118.792 1.00 145.32 11 VAL B O 1
ATOM 4422 N N . ARG B 2 12 ? 128.281 148.561 119.996 1.00 153.14 12 ARG B N 1
ATOM 4423 C CA . ARG B 2 12 ? 128.277 150.013 119.930 1.00 153.14 12 ARG B CA 1
ATOM 4424 C C . ARG B 2 12 ? 127.479 150.574 121.095 1.00 153.14 12 ARG B C 1
ATOM 4425 O O . ARG B 2 12 ? 126.496 149.970 121.532 1.00 153.14 12 ARG B O 1
ATOM 4433 N N . CYS B 2 13 ? 127.907 151.733 121.582 1.00 170.94 13 CYS B N 1
ATOM 4434 C CA . CYS B 2 13 ? 127.355 152.285 122.809 1.00 170.94 13 CYS B CA 1
ATOM 4435 C C . CYS B 2 13 ? 125.899 152.688 122.620 1.00 170.94 13 CYS B C 1
ATOM 4436 O O . CYS B 2 13 ? 125.444 152.970 121.512 1.00 170.94 13 CYS B O 1
ATOM 4439 N N . GLU B 2 14 ? 125.172 152.704 123.722 1.00 188.09 14 GLU B N 1
ATOM 4440 C CA . GLU B 2 14 ? 123.737 152.940 123.678 1.00 188.09 14 GLU B CA 1
ATOM 4441 C C . GLU B 2 14 ? 123.452 154.433 123.568 1.00 188.09 14 GLU B C 1
ATOM 4442 O O . GLU B 2 14 ? 123.956 155.215 124.380 1.00 188.09 14 GLU B O 1
ATOM 4448 N N . PRO B 2 15 ? 122.664 154.864 122.585 1.00 196.73 15 PRO B N 1
ATOM 4449 C CA . PRO B 2 15 ? 122.292 156.283 122.494 1.00 196.73 15 PRO B CA 1
ATOM 4450 C C . PRO B 2 15 ? 121.481 156.719 123.702 1.00 196.73 15 PRO B C 1
ATOM 4451 O O . PRO B 2 15 ? 120.413 156.175 123.985 1.00 196.73 15 PRO B O 1
ATOM 4455 N N . CYS B 2 16 ? 121.998 157.712 124.415 1.00 211.84 16 CYS B N 1
ATOM 4456 C CA . CYS B 2 16 ? 121.349 158.206 125.616 1.00 211.84 16 CYS B CA 1
ATOM 4457 C C . CYS B 2 16 ? 120.363 159.314 125.274 1.00 211.84 16 CYS B C 1
ATOM 4458 O O . CYS B 2 16 ? 120.429 159.936 124.214 1.00 211.84 16 CYS B O 1
ATOM 4461 N N . ASP B 2 17 ? 119.447 159.557 126.203 1.00 222.35 17 ASP B N 1
ATOM 4462 C CA . ASP B 2 17 ? 118.356 160.499 125.990 1.00 222.35 17 ASP B CA 1
ATOM 4463 C C . ASP B 2 17 ? 118.138 161.270 127.287 1.00 222.35 17 ASP B C 1
ATOM 4464 O O . ASP B 2 17 ? 118.989 161.277 128.186 1.00 222.35 17 ASP B O 1
ATOM 4469 N N . ALA B 2 18 ? 116.984 161.936 127.385 1.00 226.03 18 ALA B N 1
ATOM 4470 C CA . ALA B 2 18 ? 116.653 162.696 128.585 1.00 226.03 18 ALA B CA 1
ATOM 4471 C C . ALA B 2 18 ? 116.610 161.811 129.821 1.00 226.03 18 ALA B C 1
ATOM 4472 O O . ALA B 2 18 ? 116.825 162.296 130.937 1.00 226.03 18 ALA B O 1
ATOM 4474 N N . ARG B 2 19 ? 116.330 160.517 129.648 1.00 226.80 19 ARG B N 1
ATOM 4475 C CA . ARG B 2 19 ? 116.389 159.591 130.774 1.00 226.80 19 ARG B CA 1
ATOM 4476 C C . ARG B 2 19 ? 117.771 159.588 131.411 1.00 226.80 19 ARG B C 1
ATOM 4477 O O . ARG B 2 19 ? 117.898 159.680 132.638 1.00 226.80 19 ARG B O 1
ATOM 4485 N N . AL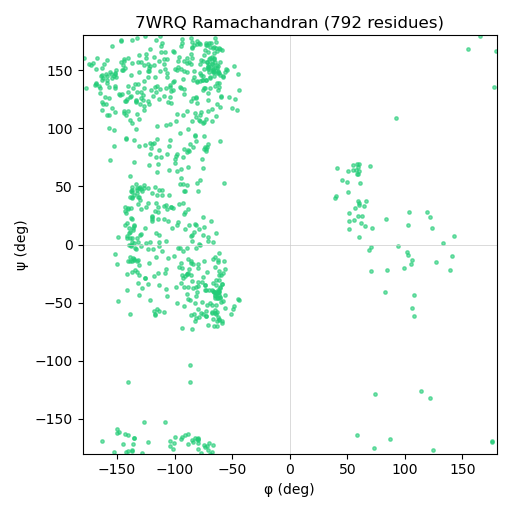A B 2 20 ? 118.816 159.463 130.593 1.00 228.10 20 ALA B N 1
ATOM 4486 C CA . ALA B 2 20 ? 120.174 159.444 131.122 1.00 228.10 20 ALA B CA 1
ATOM 4487 C C . ALA B 2 20 ? 120.481 160.728 131.879 1.00 228.10 20 ALA B C 1
ATOM 4488 O O . ALA B 2 20 ? 120.961 160.691 133.017 1.00 228.10 20 ALA B O 1
ATOM 4490 N N . LEU B 2 21 ? 120.201 161.878 131.264 1.00 224.66 21 LEU B N 1
ATOM 4491 C CA . LEU B 2 21 ? 120.441 163.151 131.929 1.00 224.66 21 LEU B CA 1
ATOM 4492 C C . LEU B 2 21 ? 119.615 163.301 133.196 1.00 224.66 21 LEU B C 1
ATOM 4493 O O . LEU B 2 21 ? 120.024 164.026 134.108 1.00 224.66 21 LEU B O 1
ATOM 4498 N N . ALA B 2 22 ? 118.466 162.630 133.274 1.00 227.29 22 ALA B N 1
ATOM 4499 C CA . ALA B 2 22 ? 117.677 162.656 134.499 1.00 227.29 22 ALA B CA 1
ATOM 4500 C C . ALA B 2 22 ? 118.356 161.851 135.595 1.00 227.29 22 ALA B C 1
ATOM 4501 O O . ALA B 2 22 ? 118.561 162.349 136.707 1.00 227.29 22 ALA B O 1
ATOM 4503 N N . GLN B 2 23 ? 118.718 160.600 135.298 1.00 229.11 23 GLN B N 1
ATOM 4504 C CA . GLN B 2 23 ? 119.431 159.800 136.287 1.00 229.11 23 GLN B CA 1
ATOM 4505 C C . GLN B 2 23 ? 120.788 160.410 136.610 1.00 229.11 23 GLN B C 1
ATOM 4506 O O . GLN B 2 23 ? 121.192 160.454 137.779 1.00 229.11 23 GLN B O 1
ATOM 4512 N N . CYS B 2 24 ? 121.511 160.884 135.599 1.00 225.73 24 CYS B N 1
ATOM 4513 C CA . CYS B 2 24 ? 122.872 161.426 135.852 1.00 225.73 24 CYS B CA 1
ATOM 4514 C C . CYS B 2 24 ? 122.742 162.827 136.452 1.00 225.73 24 CYS B C 1
ATOM 4515 O O . CYS B 2 24 ? 122.268 163.712 135.734 1.00 225.73 24 CYS B O 1
ATOM 4518 N N . ALA B 2 25 ? 123.145 163.011 137.713 1.00 222.26 25 ALA B N 1
ATOM 4519 C CA . ALA B 2 25 ? 123.125 164.360 138.327 1.00 222.26 25 ALA B CA 1
ATOM 4520 C C . ALA B 2 25 ? 123.816 165.341 137.376 1.00 222.26 25 ALA B C 1
ATOM 4521 O O . ALA B 2 25 ? 125.008 165.126 137.082 1.00 222.26 25 ALA B O 1
ATOM 4523 N N . PRO B 2 26 ? 123.124 166.379 136.850 1.00 221.05 26 PRO B N 1
ATOM 4524 C CA . PRO B 2 26 ? 123.706 167.303 135.876 1.00 221.05 26 PRO B CA 1
ATOM 4525 C C . PRO B 2 26 ? 123.931 168.746 136.359 1.00 221.05 26 PRO B C 1
ATOM 4526 O O . PRO B 2 26 ? 123.166 169.611 135.964 1.00 221.05 26 PRO B O 1
ATOM 4530 N N . PRO B 2 2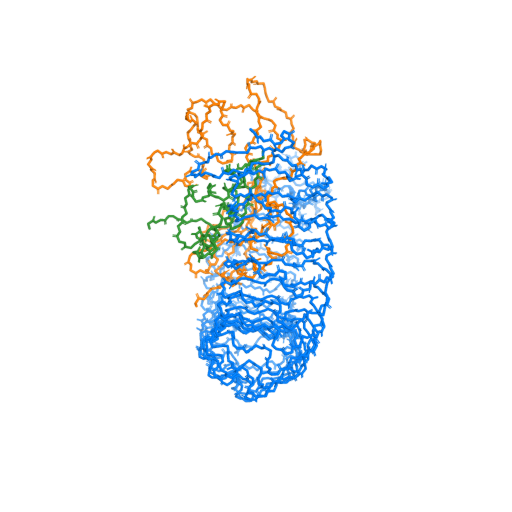7 ? 124.956 169.056 137.186 1.00 216.69 27 PRO B N 1
ATOM 4531 C CA . PRO B 2 27 ? 125.255 170.429 137.594 1.00 216.69 27 PRO B CA 1
ATOM 4532 C C . PRO B 2 27 ? 126.610 170.937 137.072 1.00 216.69 27 PRO B C 1
ATOM 4533 O O . PRO B 2 27 ? 127.492 171.150 137.889 1.00 216.69 27 PRO B O 1
ATOM 4537 N N . PRO B 2 28 ? 126.806 171.177 135.755 1.00 212.77 28 PRO B N 1
ATOM 4538 C CA . PRO B 2 28 ? 128.118 171.576 135.239 1.00 212.77 28 PRO B CA 1
ATOM 4539 C C . PRO B 2 28 ? 128.569 172.893 135.881 1.00 212.77 28 PRO B C 1
ATOM 4540 O O . PRO B 2 28 ? 127.884 173.886 135.703 1.00 212.77 28 PRO B O 1
ATOM 4544 N N . ALA B 2 29 ? 129.693 172.874 136.605 1.00 209.12 29 ALA B N 1
ATOM 4545 C CA . ALA B 2 29 ? 130.225 174.074 137.229 1.00 209.12 29 ALA B CA 1
ATOM 4546 C C . ALA B 2 29 ? 130.668 175.074 136.165 1.00 209.12 29 ALA B C 1
ATOM 4547 O O . ALA B 2 29 ? 130.829 174.744 134.987 1.00 209.12 29 ALA B O 1
ATOM 4549 N N . VAL B 2 30 ? 130.870 176.319 136.599 1.00 207.00 30 VAL B N 1
ATOM 4550 C CA . VAL B 2 30 ? 131.263 177.377 135.675 1.00 207.00 30 VAL B CA 1
ATOM 4551 C C . VAL B 2 30 ? 132.693 177.126 135.203 1.00 207.00 30 VAL B C 1
ATOM 4552 O O . VAL B 2 30 ? 133.633 177.060 136.0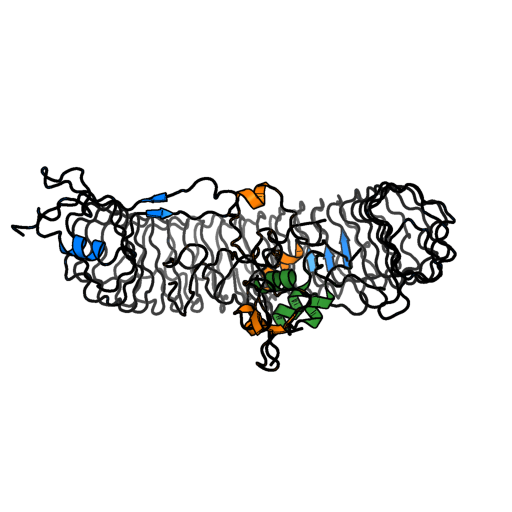05 1.00 207.00 30 VAL B O 1
ATOM 4556 N N . CYS B 2 31 ? 133.032 177.579 133.787 1.00 203.10 31 CYS B N 1
ATOM 4557 C CA . CYS B 2 31 ? 134.310 177.223 133.188 1.00 203.10 31 CYS B CA 1
ATOM 4558 C C . CYS B 2 31 ? 134.319 177.720 131.749 1.00 203.10 31 CYS B C 1
ATOM 4559 O O . CYS B 2 31 ? 133.441 178.475 131.327 1.00 203.10 31 CYS B O 1
ATOM 4562 N N . ALA B 2 32 ? 135.328 177.291 131.001 1.00 197.69 32 ALA B N 1
ATOM 4563 C CA . ALA B 2 32 ? 135.380 177.476 129.561 1.00 197.69 32 ALA B CA 1
ATOM 4564 C C . ALA B 2 32 ? 135.301 176.123 128.866 1.00 197.69 32 ALA B C 1
ATOM 4565 O O . ALA B 2 32 ? 135.510 175.075 129.481 1.00 197.69 32 ALA B O 1
ATOM 4567 N N . GLU B 2 33 ? 134.917 175.897 127.634 1.00 191.78 33 GLU B N 1
ATOM 4568 C CA . GLU B 2 33 ? 134.912 174.782 126.677 1.00 191.78 33 GLU B CA 1
ATOM 4569 C C . GLU B 2 33 ? 134.311 173.512 127.288 1.00 191.78 33 GLU B C 1
ATOM 4570 O O . GLU B 2 33 ? 134.969 172.487 127.447 1.00 191.78 33 GLU B O 1
ATOM 4576 N N . LEU B 2 34 ? 133.032 173.617 127.639 1.00 188.93 34 LEU B N 1
ATOM 4577 C CA . LEU B 2 34 ? 132.307 172.466 128.157 1.00 188.93 34 LEU B CA 1
ATOM 4578 C C . LEU B 2 34 ? 132.285 171.344 127.129 1.00 188.93 34 LEU B C 1
ATOM 4579 O O . LEU B 2 34 ? 131.880 171.547 125.981 1.00 188.93 34 LEU B O 1
ATOM 4584 N N . VAL B 2 35 ? 132.718 170.158 127.549 1.00 180.97 35 VAL B N 1
ATOM 4585 C CA . VAL B 2 35 ? 132.845 169.003 126.674 1.00 180.97 35 VAL B CA 1
ATOM 4586 C C . VAL B 2 35 ? 132.127 167.820 127.311 1.00 180.97 35 VAL B C 1
ATOM 4587 O O . VAL B 2 35 ? 131.543 167.924 128.388 1.00 180.97 35 VAL B O 1
ATOM 4591 N N . ARG B 2 36 ? 132.179 166.685 126.624 1.00 174.78 36 ARG B N 1
ATOM 4592 C CA . ARG B 2 36 ? 131.580 165.456 127.117 1.00 174.78 36 ARG B CA 1
ATOM 4593 C C . ARG B 2 36 ? 132.632 164.568 127.771 1.00 174.78 36 ARG B C 1
ATOM 4594 O O . ARG B 2 36 ? 133.807 164.582 127.405 1.00 174.78 36 ARG B O 1
ATOM 4601 N N . GLU B 2 37 ? 132.193 163.779 128.744 1.00 171.85 37 GLU B N 1
ATOM 4602 C CA . GLU B 2 37 ? 133.119 162.940 129.484 1.00 171.85 37 GLU B CA 1
ATOM 4603 C C . GLU B 2 37 ? 133.495 161.709 128.671 1.00 171.85 37 GLU B C 1
ATOM 4604 O O . GLU B 2 37 ? 132.741 161.278 127.797 1.00 171.85 37 GLU B O 1
ATOM 4610 N N . PRO B 2 38 ? 134.674 161.107 128.939 1.00 163.83 38 PRO B N 1
ATOM 4611 C CA . PRO B 2 38 ? 135.213 160.088 128.026 1.00 163.83 38 PRO B CA 1
ATOM 4612 C C . PRO B 2 38 ? 134.410 158.801 127.981 1.00 163.83 38 PRO B C 1
ATOM 4613 O O . PRO B 2 38 ? 133.379 158.674 128.645 1.00 163.83 38 PRO B O 1
ATOM 4617 N N . GLY B 2 39 ? 134.882 157.837 127.197 1.00 166.24 39 GLY B N 1
ATOM 4618 C CA . GLY B 2 39 ? 134.157 156.585 127.064 1.00 166.24 39 GLY B CA 1
ATOM 4619 C C . GLY B 2 39 ? 132.927 156.800 126.217 1.00 166.24 39 GLY B C 1
ATOM 4620 O O . GLY B 2 39 ? 133.000 157.343 125.112 1.00 166.24 39 GLY B O 1
ATOM 4621 N N . CYS B 2 40 ? 131.776 156.368 126.725 1.00 171.96 40 CYS B N 1
ATOM 4622 C CA . CYS B 2 40 ? 130.490 156.753 126.144 1.00 171.96 40 CYS B CA 1
ATOM 4623 C C . CYS B 2 40 ? 129.508 156.968 127.293 1.00 171.96 40 CYS B C 1
ATOM 4624 O O . CYS B 2 40 ? 128.819 156.042 127.726 1.00 171.96 40 CYS B O 1
ATOM 4627 N N . GLY B 2 41 ? 129.451 158.206 127.772 1.00 179.63 41 GLY B N 1
ATOM 4628 C CA . GLY B 2 41 ? 128.511 158.611 128.794 1.00 179.63 41 GLY B CA 1
ATOM 4629 C C . GLY B 2 41 ? 128.209 160.083 128.638 1.00 179.63 41 GLY B C 1
ATOM 4630 O O . GLY B 2 41 ? 129.123 160.875 128.396 1.00 179.63 41 GLY B O 1
ATOM 4631 N N . CYS B 2 42 ? 126.937 160.468 128.743 1.00 196.36 42 CYS B N 1
ATOM 4632 C CA . CYS B 2 42 ? 126.524 161.837 128.441 1.00 196.36 42 CYS B CA 1
ATOM 4633 C C . CYS B 2 42 ? 126.238 162.597 129.734 1.00 196.36 42 CYS B C 1
ATOM 4634 O O . CYS B 2 42 ? 125.104 162.704 130.194 1.00 196.36 42 CYS B O 1
ATOM 4637 N N . CYS B 2 43 ? 127.304 163.138 130.319 1.00 194.60 43 CYS B N 1
ATOM 4638 C CA . CYS B 2 43 ? 127.210 164.074 131.436 1.00 194.60 43 CYS B CA 1
ATOM 4639 C C . CYS B 2 43 ? 128.300 165.114 131.229 1.00 194.60 43 CYS B C 1
ATOM 4640 O O . CYS B 2 43 ? 129.487 164.796 131.334 1.00 194.60 43 CYS B O 1
ATOM 4643 N N . LEU B 2 44 ? 127.903 166.349 130.936 1.00 190.74 44 LEU B N 1
ATOM 4644 C CA . LEU B 2 44 ? 128.854 167.378 130.543 1.00 190.74 44 LEU B CA 1
ATOM 4645 C C . LEU B 2 44 ? 129.680 167.845 131.732 1.00 190.74 44 LEU B C 1
ATOM 4646 O O . LEU B 2 44 ? 129.161 167.990 132.842 1.00 190.74 44 LEU B O 1
ATOM 4651 N N . THR B 2 45 ? 130.964 168.087 131.458 1.00 183.28 45 THR B N 1
ATOM 4652 C CA . THR B 2 45 ? 131.884 168.635 132.483 1.00 183.28 45 THR B CA 1
ATOM 4653 C C . THR B 2 45 ? 132.767 169.641 131.741 1.00 183.28 45 THR B C 1
ATOM 4654 O O . THR B 2 45 ? 132.493 169.881 130.551 1.00 183.28 45 THR B O 1
ATOM 4658 N N . CYS B 2 46 ? 133.739 170.244 132.466 1.00 185.82 46 CYS B N 1
ATOM 4659 C CA . CYS B 2 46 ? 134.709 171.259 131.941 1.00 185.82 46 CYS B CA 1
ATOM 4660 C C . CYS B 2 46 ? 135.978 170.498 131.525 1.00 185.82 46 CYS B C 1
ATOM 4661 O O . CYS B 2 46 ? 136.237 169.442 132.135 1.00 185.82 46 CYS B O 1
ATOM 4664 N N . ALA B 2 47 ? 136.737 170.988 130.536 1.00 176.59 47 ALA B N 1
ATOM 4665 C CA . ALA B 2 47 ? 137.907 170.229 130.015 1.00 176.59 47 ALA B CA 1
ATOM 4666 C C . ALA B 2 47 ? 139.172 170.466 130.852 1.00 176.59 47 ALA B C 1
ATOM 4667 O O . ALA B 2 47 ? 139.155 171.386 131.694 1.00 176.59 47 ALA B O 1
ATOM 4669 N N . LEU B 2 48 ? 140.232 169.674 130.620 1.00 169.29 48 LEU B N 1
ATOM 4670 C CA . LEU B 2 48 ? 141.480 169.857 131.338 1.00 169.29 48 LEU B CA 1
ATOM 4671 C C . LEU B 2 48 ? 142.439 170.706 130.521 1.00 169.29 48 LEU B C 1
ATOM 4672 O O . LEU B 2 48 ? 142.300 170.853 129.305 1.00 169.29 48 LEU B O 1
ATOM 4677 N N . SER B 2 49 ? 143.430 171.254 131.211 1.00 171.76 49 SER B N 1
ATOM 4678 C CA . SER B 2 49 ? 144.419 172.122 130.589 1.00 171.76 49 SER B CA 1
ATOM 4679 C C . SER B 2 49 ? 145.455 171.270 129.866 1.00 171.76 49 SER B C 1
ATOM 4680 O O . SER B 2 49 ? 145.261 170.075 129.634 1.00 171.76 49 SER B O 1
ATOM 4683 N N . GLU B 2 50 ? 146.567 171.884 129.480 1.00 175.27 50 GLU B N 1
ATOM 4684 C CA . GLU B 2 50 ? 147.656 171.184 128.809 1.00 175.27 50 GLU B CA 1
ATOM 4685 C C . GLU B 2 50 ? 148.792 170.974 129.802 1.00 175.27 50 GLU B C 1
ATOM 4686 O O . GLU B 2 50 ? 149.538 171.908 130.109 1.00 175.27 50 GLU B O 1
ATOM 4692 N N . GLY B 2 51 ? 148.927 169.748 130.299 1.00 169.89 51 GLY B N 1
ATOM 4693 C CA . GLY B 2 51 ? 150.006 169.423 131.209 1.00 169.89 51 GLY B CA 1
ATOM 4694 C C . GLY B 2 51 ? 149.540 168.857 132.533 1.00 169.89 51 GLY B C 1
ATOM 4695 O O . GLY B 2 51 ? 150.317 168.777 133.486 1.00 169.89 51 GLY B O 1
ATOM 4696 N N . GLN B 2 52 ? 148.281 168.457 132.605 1.00 166.49 52 GLN B N 1
ATOM 4697 C CA . GLN B 2 52 ? 147.716 167.871 133.805 1.00 166.49 52 GLN B CA 1
ATOM 4698 C C . GLN B 2 52 ? 147.459 166.384 133.607 1.00 166.49 52 GLN B C 1
ATOM 4699 O O . GLN B 2 52 ? 147.292 165.920 132.474 1.00 166.49 52 GLN B O 1
ATOM 4705 N N . PRO B 2 53 ? 147.433 165.601 134.686 1.00 158.82 53 PRO B N 1
ATOM 4706 C CA . PRO B 2 53 ? 147.255 164.152 134.544 1.00 158.82 53 PRO B CA 1
ATOM 4707 C C . PRO B 2 53 ? 145.966 163.791 133.825 1.00 158.82 53 PRO B C 1
ATOM 4708 O O . PRO B 2 53 ? 144.944 164.467 133.950 1.00 158.82 53 PRO B O 1
ATOM 4712 N N . CYS B 2 54 ? 146.069 162.721 133.028 1.00 153.63 54 CYS B N 1
ATOM 4713 C CA . CYS B 2 54 ? 144.925 162.225 132.228 1.00 153.63 54 CYS B CA 1
ATOM 4714 C C . CYS B 2 54 ? 144.766 160.742 132.581 1.00 153.63 54 CYS B C 1
ATOM 4715 O O . CYS B 2 54 ? 145.575 160.257 133.397 1.00 153.63 54 CYS B O 1
ATOM 4718 N N . GLY B 2 55 ? 143.782 160.051 132.003 1.00 139.75 55 GLY B N 1
ATOM 4719 C CA . GLY B 2 55 ? 143.540 158.657 132.306 1.00 139.75 55 GLY B CA 1
ATOM 4720 C C . GLY B 2 55 ? 142.303 158.145 131.602 1.00 139.75 55 GLY B C 1
ATOM 4721 O O . GLY B 2 55 ? 141.750 158.797 130.718 1.00 139.75 55 GLY B O 1
ATOM 4722 N N . ILE B 2 56 ? 141.891 156.949 132.012 1.00 132.46 56 ILE B N 1
ATOM 4723 C CA . ILE B 2 56 ? 140.701 156.330 131.448 1.00 132.46 56 ILE B CA 1
ATOM 4724 C C . ILE B 2 56 ? 139.444 156.728 132.216 1.00 132.46 56 ILE B C 1
ATOM 4725 O O . ILE B 2 56 ? 138.348 156.738 131.648 1.00 132.46 56 ILE B O 1
ATOM 4730 N N . TYR B 2 57 ? 139.574 157.088 133.490 1.00 133.82 57 TYR B N 1
ATOM 4731 C CA . TYR B 2 57 ? 138.425 157.423 134.316 1.00 133.82 57 TYR B CA 1
ATOM 4732 C C . TYR B 2 57 ? 138.397 158.887 134.737 1.00 133.82 57 TYR B C 1
ATOM 4733 O O . TYR B 2 57 ? 137.570 159.262 135.568 1.00 133.82 57 TYR B O 1
ATOM 4742 N N . THR B 2 58 ? 139.278 159.718 134.197 1.00 145.85 58 THR B N 1
ATOM 4743 C CA . THR B 2 58 ? 139.245 161.151 134.449 1.00 145.85 58 THR B CA 1
ATOM 4744 C C . THR B 2 58 ? 138.452 161.849 133.344 1.00 145.85 58 THR B C 1
ATOM 4745 O O . THR B 2 58 ? 137.748 161.212 132.560 1.00 145.85 58 THR B O 1
ATOM 4749 N N . GLU B 2 59 ? 138.541 163.175 133.282 1.00 159.27 59 GLU B N 1
ATOM 4750 C CA . GLU B 2 59 ? 137.954 163.914 132.176 1.00 159.27 59 GLU B CA 1
ATOM 4751 C C . GLU B 2 59 ? 138.873 163.860 130.961 1.00 159.27 59 GLU B C 1
ATOM 4752 O O . GLU B 2 59 ? 140.007 163.384 131.030 1.00 159.27 59 GLU B O 1
ATOM 4758 N N . ARG B 2 60 ? 138.382 164.361 129.834 1.00 163.97 60 ARG B N 1
ATOM 4759 C CA . ARG B 2 60 ? 139.147 164.325 128.599 1.00 163.97 60 ARG B CA 1
ATOM 4760 C C . ARG B 2 60 ? 139.861 165.650 128.383 1.00 163.97 60 ARG B C 1
ATOM 4761 O O . ARG B 2 60 ? 139.413 166.697 128.851 1.00 163.97 60 ARG B O 1
ATOM 4769 N N . CYS B 2 61 ? 140.985 165.591 127.670 1.00 171.59 61 CYS B N 1
ATOM 4770 C CA . CYS B 2 61 ? 141.817 166.770 127.485 1.00 171.59 61 CYS B CA 1
ATOM 4771 C C . CYS B 2 61 ? 141.086 167.819 126.648 1.00 171.59 61 CYS B C 1
ATOM 4772 O O . CYS B 2 61 ? 140.040 167.561 126.044 1.00 171.59 61 CYS B O 1
ATOM 4775 N N . GLY B 2 62 ? 141.658 169.017 126.616 1.00 175.74 62 GLY B N 1
ATOM 4776 C CA . GLY B 2 62 ? 141.082 170.112 125.870 1.00 175.74 62 GLY B CA 1
ATOM 4777 C C . GLY B 2 62 ? 141.107 169.861 124.373 1.00 175.74 62 GLY B C 1
ATOM 4778 O O . GLY B 2 62 ? 141.442 168.782 123.883 1.00 175.74 62 GLY B O 1
ATOM 4779 N N . SER B 2 63 ? 140.739 170.902 123.633 1.00 179.02 63 SER B N 1
ATOM 4780 C CA . SER B 2 63 ? 140.658 170.801 122.182 1.00 179.02 63 SER B CA 1
ATOM 4781 C C . SER B 2 63 ? 142.046 170.660 121.573 1.00 179.02 63 SER B C 1
ATOM 4782 O O . SER B 2 63 ? 143.016 171.247 122.057 1.00 179.02 63 SER B O 1
ATOM 4785 N N . GLY B 2 64 ? 142.132 169.875 120.500 1.00 177.71 64 GLY B N 1
ATOM 4786 C CA . GLY B 2 64 ? 143.398 169.683 119.814 1.00 177.71 64 GLY B CA 1
ATOM 4787 C C . GLY B 2 64 ? 144.484 169.077 120.670 1.00 177.71 64 GLY B C 1
ATOM 4788 O O . GLY B 2 64 ? 145.659 169.409 120.498 1.00 177.71 64 GLY B O 1
ATOM 4789 N N . LEU B 2 65 ? 144.123 168.195 121.598 1.00 175.58 65 LEU B N 1
ATOM 4790 C CA . LEU B 2 65 ? 145.079 167.596 122.511 1.00 175.58 65 LEU B CA 1
ATOM 4791 C C . LEU B 2 65 ? 144.892 166.087 122.539 1.00 175.58 65 LEU B C 1
ATOM 4792 O O . LEU B 2 65 ? 143.862 165.556 122.114 1.00 175.58 65 LEU B O 1
ATOM 4797 N N . ARG B 2 66 ? 145.906 165.400 123.056 1.00 176.69 66 ARG B N 1
ATOM 4798 C CA . ARG B 2 66 ? 145.964 163.947 123.048 1.00 176.69 66 ARG B CA 1
ATOM 4799 C C . ARG B 2 66 ? 146.480 163.447 124.389 1.00 176.69 66 ARG B C 1
ATOM 4800 O O . ARG B 2 66 ? 147.314 164.095 125.025 1.00 176.69 66 ARG B O 1
ATOM 4808 N N . CYS B 2 67 ? 145.977 162.295 124.817 1.00 172.47 67 CYS B N 1
ATOM 4809 C CA . CYS B 2 67 ? 146.358 161.693 126.091 1.00 172.47 67 CYS B CA 1
ATOM 4810 C C . CYS B 2 67 ? 147.240 160.485 125.803 1.00 172.47 67 CYS B C 1
ATOM 4811 O O . CYS B 2 67 ? 146.747 159.421 125.424 1.00 172.47 67 CYS B O 1
ATOM 4814 N N . GLN B 2 68 ? 148.549 160.651 125.987 1.00 172.60 68 GLN B N 1
ATOM 4815 C CA . GLN B 2 68 ? 149.523 159.601 125.748 1.00 172.60 68 GLN B CA 1
ATOM 4816 C C . GLN B 2 68 ? 150.317 159.319 127.017 1.00 172.60 68 GLN B C 1
ATOM 4817 O O . GLN B 2 68 ? 150.527 160.226 127.826 1.00 172.60 68 GLN B O 1
ATOM 4823 N N . PRO B 2 69 ? 150.770 158.091 127.217 1.00 171.30 69 PRO B N 1
ATOM 4824 C CA . PRO B 2 69 ? 151.470 157.741 128.454 1.00 171.30 69 PRO B CA 1
ATOM 4825 C C . PRO B 2 69 ? 152.862 158.357 128.492 1.00 171.30 69 PRO B C 1
ATOM 4826 O O . PRO B 2 69 ? 153.292 159.052 127.575 1.00 171.30 69 PRO B O 1
ATOM 4830 N N . SER B 2 70 ? 153.559 157.941 129.531 1.00 175.72 70 SER B N 1
ATOM 4831 C CA . SER B 2 70 ? 154.873 158.446 129.710 1.00 175.72 70 SER B CA 1
ATOM 4832 C C . SER B 2 70 ? 155.806 157.870 128.644 1.00 175.72 70 SER B C 1
ATOM 4833 O O . SER B 2 70 ? 155.476 156.839 128.071 1.00 175.72 70 SER B O 1
ATOM 4836 N N . PRO B 2 71 ? 156.905 158.583 128.248 1.00 179.64 71 PRO B N 1
ATOM 4837 C CA . PRO B 2 71 ? 157.658 158.003 127.118 1.00 179.64 71 PRO B CA 1
ATOM 4838 C C . PRO B 2 71 ? 158.566 156.866 127.473 1.00 179.64 71 PRO B C 1
ATOM 4839 O O . PRO B 2 71 ? 159.359 156.446 126.639 1.00 179.64 71 PRO B O 1
ATOM 4843 N N . ASP B 2 72 ? 158.407 156.325 128.686 1.00 180.88 72 ASP B N 1
ATOM 4844 C CA . ASP B 2 72 ? 159.193 155.139 129.120 1.00 180.88 72 ASP B CA 1
ATOM 4845 C C . ASP B 2 72 ? 158.247 154.238 129.916 1.00 180.88 72 ASP B C 1
ATOM 4846 O O . ASP B 2 72 ? 157.269 153.765 129.298 1.00 180.88 72 ASP B O 1
ATOM 4851 N N . GLU B 2 73 ? 158.549 154.005 131.221 1.00 173.31 73 GLU B N 1
ATOM 4852 C CA . GLU B 2 73 ? 157.632 153.231 132.115 1.00 173.31 73 GLU B CA 1
ATOM 4853 C C . GLU B 2 73 ? 157.583 151.734 131.763 1.00 173.31 73 GLU B C 1
ATOM 4854 O O . GLU B 2 73 ? 157.233 150.955 132.677 1.00 173.31 73 GLU B O 1
ATOM 4860 N N . ALA B 2 74 ? 157.918 151.353 130.522 1.00 167.71 74 ALA B N 1
ATOM 4861 C CA . ALA B 2 74 ? 157.863 149.947 130.092 1.00 167.71 74 ALA B CA 1
ATOM 4862 C C . ALA B 2 74 ? 156.535 149.233 130.366 1.00 167.71 74 ALA B C 1
ATOM 4863 O O . ALA B 2 74 ? 156.465 148.008 130.252 1.00 167.71 74 ALA B O 1
ATOM 4865 N N . ARG B 2 75 ? 155.486 149.983 130.706 1.00 158.20 75 ARG B N 1
ATOM 4866 C CA . ARG B 2 75 ? 154.180 149.378 130.959 1.00 158.20 75 ARG B CA 1
ATOM 4867 C C . ARG B 2 75 ? 153.113 150.413 130.638 1.00 158.20 75 ARG B C 1
ATOM 4868 O O . ARG B 2 75 ? 152.650 151.118 131.542 1.00 158.20 75 ARG B O 1
ATOM 4876 N N . PRO B 2 76 ? 152.702 150.544 129.388 1.00 150.27 76 PRO B N 1
ATOM 4877 C CA . PRO B 2 76 ? 151.745 151.602 129.034 1.00 150.27 76 PRO B CA 1
ATOM 4878 C C . PRO B 2 76 ? 150.351 151.413 129.614 1.00 150.27 76 PRO B C 1
ATOM 4879 O O . PRO B 2 76 ? 149.812 152.320 130.255 1.00 150.27 76 PRO B O 1
ATOM 4883 N N . LEU B 2 77 ? 149.763 150.236 129.402 1.00 142.06 77 LEU B N 1
ATOM 4884 C CA . LEU B 2 77 ? 148.343 150.063 129.681 1.00 142.06 77 LEU B CA 1
ATOM 4885 C C . LEU B 2 77 ? 148.039 150.178 131.168 1.00 142.06 77 LEU B C 1
ATOM 4886 O O . LEU B 2 77 ? 147.027 150.771 131.552 1.00 142.06 77 LEU B O 1
ATOM 4891 N N . GLN B 2 78 ? 148.895 149.628 132.025 1.00 140.71 78 GLN B N 1
ATOM 4892 C CA . GLN B 2 78 ? 148.672 149.799 133.455 1.00 140.71 78 GLN B CA 1
ATOM 4893 C C . GLN B 2 78 ? 148.829 151.256 133.858 1.00 140.71 78 GLN B C 1
ATOM 4894 O O . GLN B 2 78 ? 148.043 151.777 134.661 1.00 140.71 78 GLN B O 1
ATOM 4900 N N . ALA B 2 79 ? 149.835 151.929 133.297 1.00 142.32 79 ALA B N 1
ATOM 4901 C CA . ALA B 2 79 ? 150.057 153.334 133.602 1.00 142.32 79 ALA B CA 1
ATOM 4902 C C . ALA B 2 79 ? 148.872 154.191 133.201 1.00 142.32 79 ALA B C 1
ATOM 4903 O O . ALA B 2 79 ? 148.613 155.223 133.824 1.00 142.32 79 ALA B O 1
ATOM 4905 N N . LEU B 2 80 ? 148.145 153.790 132.166 1.00 135.45 80 LEU B N 1
ATOM 4906 C CA . LEU B 2 80 ? 146.968 154.543 131.762 1.00 135.45 80 LEU B CA 1
ATOM 4907 C C . LEU B 2 80 ? 145.732 154.130 132.539 1.00 135.45 80 LEU B C 1
ATOM 4908 O O . LEU B 2 80 ? 144.805 154.931 132.686 1.00 135.45 80 LEU B O 1
ATOM 4913 N N . LEU B 2 81 ? 145.696 152.897 133.033 1.00 135.19 81 LEU B N 1
ATOM 4914 C CA . LEU B 2 81 ? 144.564 152.462 133.839 1.00 135.19 81 LEU B CA 1
ATOM 4915 C C . LEU B 2 81 ? 144.559 153.146 135.194 1.00 135.19 81 LEU B C 1
ATOM 4916 O O . LEU B 2 81 ? 143.502 153.560 135.679 1.00 135.19 81 LEU B O 1
ATOM 4921 N N . ASP B 2 82 ? 145.746 153.314 135.793 1.00 147.10 82 ASP B N 1
ATOM 4922 C CA . ASP B 2 82 ? 145.827 153.914 137.157 1.00 147.10 82 ASP B CA 1
ATOM 4923 C C . ASP B 2 82 ? 145.835 155.447 137.082 1.00 147.10 82 ASP B C 1
ATOM 4924 O O . ASP B 2 82 ? 146.063 156.076 138.135 1.00 147.10 82 ASP B O 1
ATOM 4929 N N . GLY B 2 83 ? 145.600 156.024 135.899 1.00 145.90 83 GLY B N 1
ATOM 4930 C CA . GLY B 2 83 ? 145.553 157.467 135.765 1.00 145.90 83 GLY B CA 1
ATOM 4931 C C . GLY B 2 83 ? 146.881 158.166 135.938 1.00 145.90 83 GLY B C 1
ATOM 4932 O O . GLY B 2 83 ? 147.071 158.896 136.912 1.00 145.90 83 GLY B O 1
ATOM 4933 N N . ARG B 2 84 ? 147.814 157.955 135.014 1.00 148.65 84 ARG B N 1
ATOM 4934 C CA . ARG B 2 84 ? 149.098 158.643 135.052 1.00 148.65 84 ARG B CA 1
ATOM 4935 C C . ARG B 2 84 ? 149.518 159.080 133.656 1.00 148.65 84 ARG B C 1
ATOM 4936 O O . ARG B 2 84 ? 150.687 158.968 133.281 1.00 148.65 84 ARG B O 1
ATOM 4944 N N . GLY B 2 85 ? 148.571 159.579 132.866 1.00 156.14 85 GLY B N 1
ATOM 4945 C CA . GLY B 2 85 ? 148.877 160.106 131.556 1.00 156.14 85 GLY B CA 1
ATOM 4946 C C . GLY B 2 85 ? 149.123 161.604 131.584 1.00 156.14 85 GLY B C 1
ATOM 4947 O O . GLY B 2 85 ? 149.012 162.269 132.613 1.00 156.14 85 GLY B O 1
ATOM 4948 N N . LEU B 2 86 ? 149.474 162.141 130.418 1.00 164.16 86 LEU B N 1
ATOM 4949 C CA . LEU B 2 86 ? 149.729 163.565 130.256 1.00 164.16 86 LEU B CA 1
ATOM 4950 C C . LEU B 2 86 ? 149.005 164.077 129.020 1.00 164.16 86 LEU B C 1
ATOM 4951 O O . LEU B 2 86 ? 149.108 163.485 127.944 1.00 164.16 86 LEU B O 1
ATOM 4956 N N . CYS B 2 87 ? 148.277 165.181 129.172 1.00 171.18 87 CYS B N 1
ATOM 4957 C CA . CYS B 2 87 ? 147.599 165.808 128.040 1.00 171.18 87 CYS B CA 1
ATOM 4958 C C . CYS B 2 87 ? 148.656 166.525 127.211 1.00 171.18 87 CYS B C 1
ATOM 4959 O O . CYS B 2 87 ? 149.151 167.584 127.598 1.00 171.18 87 CYS B O 1
ATOM 4962 N N . VAL B 2 88 ? 149.017 165.943 126.074 1.00 172.55 88 VAL B N 1
ATOM 4963 C CA . VAL B 2 88 ? 150.053 166.488 125.206 1.00 172.55 88 VAL B CA 1
ATOM 4964 C C . VAL B 2 88 ? 149.558 166.458 123.769 1.00 172.55 88 VAL B C 1
ATOM 4965 O O . VAL B 2 88 ? 148.940 165.478 123.338 1.00 172.55 88 VAL B O 1
ATOM 4969 N N . ASN B 2 89 ? 149.831 167.528 123.030 1.00 174.44 89 ASN B N 1
ATOM 4970 C CA . ASN B 2 89 ? 149.391 167.653 121.645 1.00 174.44 89 ASN B CA 1
ATOM 4971 C C . ASN B 2 89 ? 149.886 166.512 120.767 1.00 174.44 89 ASN B C 1
ATOM 4972 O O . ASN B 2 89 ? 149.964 166.651 119.546 1.00 174.44 89 ASN B O 1
ATOM 4977 N N . GLU B 2 182 ? 145.652 120.468 127.144 1.00 129.87 182 GLU B N 1
ATOM 4978 C CA . GLU B 2 182 ? 145.985 121.078 128.429 1.00 129.87 182 GLU B CA 1
ATOM 4979 C C . GLU B 2 182 ? 145.215 122.387 128.624 1.00 129.87 182 GLU B C 1
ATOM 4980 O O . GLU B 2 182 ? 145.776 123.483 128.660 1.00 129.87 182 GLU B O 1
ATOM 4986 N N . TYR B 2 183 ? 143.901 122.243 128.729 1.00 122.95 183 TYR B N 1
ATOM 4987 C CA . TYR B 2 183 ? 143.056 123.371 129.085 1.00 122.95 183 TYR B CA 1
ATOM 4988 C C . TYR B 2 183 ? 143.226 123.658 130.575 1.00 122.95 183 TYR B C 1
ATOM 4989 O O . TYR B 2 183 ? 144.070 123.078 131.263 1.00 122.95 183 TYR B O 1
ATOM 4998 N N . GLY B 2 184 ? 142.408 124.559 131.093 1.00 121.85 184 GLY B N 1
ATOM 4999 C CA . GLY B 2 184 ? 142.351 124.806 132.511 1.00 121.85 184 GLY B CA 1
ATOM 5000 C C . GLY B 2 184 ? 140.922 125.070 132.917 1.00 121.85 184 GLY B C 1
ATOM 5001 O O . GLY B 2 184 ? 140.009 125.024 132.092 1.00 121.85 184 GLY B O 1
ATOM 5002 N N . PRO B 2 185 ? 140.691 125.343 134.199 1.00 119.08 185 PRO B N 1
ATOM 5003 C CA . PRO B 2 185 ? 139.325 125.653 134.635 1.00 119.08 185 PRO B CA 1
ATOM 5004 C C . PRO B 2 185 ? 138.759 126.934 134.050 1.00 119.08 185 PRO B C 1
ATOM 5005 O O . PRO B 2 185 ? 137.534 127.088 134.045 1.00 119.08 185 PRO B O 1
ATOM 5009 N N . CYS B 2 186 ? 139.586 127.853 133.550 1.00 122.79 186 CYS B N 1
ATOM 5010 C CA . CYS B 2 186 ? 139.068 129.093 132.981 1.00 122.79 186 CYS B CA 1
ATOM 5011 C C . CYS B 2 186 ? 138.970 129.079 131.464 1.00 122.79 186 CYS B C 1
ATOM 5012 O O . CYS B 2 186 ? 138.042 129.677 130.914 1.00 122.79 186 CYS B O 1
ATOM 5015 N N . ARG B 2 187 ? 139.914 128.448 130.769 1.00 125.12 187 ARG B N 1
ATOM 5016 C CA . ARG B 2 187 ? 139.807 128.377 129.319 1.00 125.12 187 ARG B CA 1
ATOM 5017 C C . ARG B 2 187 ? 138.562 127.614 128.905 1.00 125.12 187 ARG B C 1
ATOM 5018 O O . ARG B 2 187 ? 137.891 127.983 127.938 1.00 125.12 187 ARG B O 1
ATOM 5026 N N . ARG B 2 188 ? 138.232 126.544 129.630 1.00 120.76 188 ARG B N 1
ATOM 5027 C CA . ARG B 2 188 ? 137.025 125.788 129.330 1.00 120.76 188 ARG B CA 1
ATOM 5028 C C . ARG B 2 188 ? 135.771 126.632 129.475 1.00 120.76 188 ARG B C 1
ATOM 5029 O O . ARG B 2 188 ? 134.744 126.303 128.877 1.00 120.76 188 ARG B O 1
ATOM 5037 N N . GLU B 2 189 ? 135.827 127.705 130.253 1.00 132.12 189 GLU B N 1
ATOM 5038 C CA . GLU B 2 189 ? 134.683 128.594 130.404 1.00 132.12 189 GLU B CA 1
ATOM 5039 C C . GLU B 2 189 ? 134.689 129.704 129.363 1.00 132.12 189 GLU B C 1
ATOM 5040 O O . GLU B 2 189 ? 133.648 130.012 128.772 1.00 132.12 189 GLU B O 1
ATOM 5046 N N . MET B 2 190 ? 135.855 130.296 129.114 1.00 130.52 190 MET B N 1
ATOM 5047 C CA . MET B 2 190 ? 135.958 131.328 128.088 1.00 130.52 190 MET B CA 1
ATOM 5048 C C . MET B 2 190 ? 135.575 130.779 126.723 1.00 130.52 190 MET B C 1
ATOM 5049 O O . MET B 2 190 ? 134.943 131.474 125.918 1.00 130.52 190 MET B O 1
ATOM 5054 N N . GLU B 2 191 ? 135.931 129.525 126.455 1.00 131.82 191 GLU B N 1
ATOM 5055 C CA . GLU B 2 191 ? 135.676 128.934 125.150 1.00 131.82 191 GLU B CA 1
ATOM 5056 C C . GLU B 2 191 ? 134.184 128.845 124.865 1.00 131.82 191 GLU B C 1
ATOM 5057 O O . GLU B 2 191 ? 133.698 129.382 123.866 1.00 131.82 191 GLU B O 1
ATOM 5063 N N . ASP B 2 192 ? 133.438 128.163 125.728 1.00 134.37 192 ASP B N 1
ATOM 5064 C CA . ASP B 2 192 ? 132.008 128.076 125.486 1.00 134.37 192 ASP B CA 1
ATOM 5065 C C . ASP B 2 192 ? 131.271 129.342 125.882 1.00 134.37 192 ASP B C 1
ATOM 5066 O O . ASP B 2 192 ? 130.047 129.393 125.733 1.00 134.37 192 ASP B O 1
ATOM 5071 N N . THR B 2 193 ? 131.969 130.358 126.388 1.00 133.52 193 THR B N 1
ATOM 5072 C CA . THR B 2 193 ? 131.351 131.673 126.506 1.00 133.52 193 THR B CA 1
ATOM 5073 C C . THR B 2 193 ? 131.355 132.393 125.166 1.00 133.52 193 THR B C 1
ATOM 5074 O O . THR B 2 193 ? 130.306 132.820 124.673 1.00 133.52 193 THR B O 1
ATOM 5078 N N . LEU B 2 194 ? 132.527 132.537 124.554 1.00 133.37 194 LEU B N 1
ATOM 5079 C CA . LEU B 2 194 ? 132.572 133.236 123.276 1.00 133.37 194 LEU B CA 1
ATOM 5080 C C . LEU B 2 194 ? 132.184 132.352 122.101 1.00 133.37 194 LEU B C 1
ATOM 5081 O O . LEU B 2 194 ? 132.127 132.845 120.972 1.00 133.37 194 LEU B O 1
ATOM 5086 N N . ASN B 2 195 ? 131.910 131.071 122.322 1.00 138.78 195 ASN B N 1
ATOM 5087 C CA . ASN B 2 195 ? 131.297 130.250 121.288 1.00 138.78 195 ASN B CA 1
ATOM 5088 C C . ASN B 2 195 ? 129.799 130.480 121.179 1.00 138.78 195 ASN B C 1
ATOM 5089 O O . ASN B 2 195 ? 129.143 129.834 120.359 1.00 138.78 195 ASN B O 1
ATOM 5094 N N . HIS B 2 196 ? 129.246 131.367 121.996 1.00 145.45 196 HIS B N 1
ATOM 5095 C CA . HIS B 2 196 ? 127.828 131.687 121.954 1.00 145.45 196 HIS B CA 1
ATOM 5096 C C . HIS B 2 196 ? 127.556 133.070 121.385 1.00 145.45 196 HIS B C 1
ATOM 5097 O O . HIS B 2 196 ? 126.471 133.304 120.848 1.00 145.45 196 HIS B O 1
ATOM 5104 N N . LEU B 2 197 ? 128.519 133.980 121.472 1.00 145.57 197 LEU B N 1
ATOM 5105 C CA . LEU B 2 197 ? 128.390 135.322 120.907 1.00 145.57 197 LEU B CA 1
ATOM 5106 C C . LEU B 2 197 ? 128.879 135.370 119.466 1.00 145.57 197 LEU B C 1
ATOM 5107 O O . LEU B 2 197 ? 129.707 136.204 119.108 1.00 145.57 197 LEU B O 1
ATOM 5112 N N . LYS B 2 198 ? 128.388 134.470 118.622 1.00 145.03 198 LYS B N 1
ATOM 5113 C CA . LYS B 2 198 ? 128.779 134.489 117.221 1.00 145.03 198 LYS B CA 1
ATOM 5114 C C . LYS B 2 198 ? 127.631 134.206 116.269 1.00 145.03 198 LYS B C 1
ATOM 5115 O O . LYS B 2 198 ? 127.858 134.174 115.057 1.00 145.03 198 LYS B O 1
ATOM 5121 N N . PHE B 2 199 ? 126.422 133.976 116.805 1.00 145.98 199 PHE B N 1
ATOM 5122 C CA . PHE B 2 199 ? 125.232 133.647 115.966 1.00 145.98 199 PHE B CA 1
ATOM 5123 C C . PHE B 2 199 ? 124.146 134.710 116.162 1.00 145.98 199 PHE B C 1
ATOM 5124 O O . PHE B 2 199 ? 122.968 134.401 115.894 1.00 145.98 199 PHE B O 1
ATOM 5132 N N . LEU B 2 200 ? 124.521 135.910 116.609 1.00 150.34 200 LEU B N 1
ATOM 5133 C CA . LEU B 2 200 ? 123.540 136.998 116.909 1.00 150.34 200 LEU B CA 1
ATOM 5134 C C . LEU B 2 200 ? 123.854 138.229 116.050 1.00 150.34 200 LEU B C 1
ATOM 5135 O O . LEU B 2 200 ? 124.955 138.262 115.487 1.00 150.34 200 LEU B O 1
ATOM 5140 N N . ASN B 2 201 ? 122.957 139.222 115.988 1.00 155.10 201 ASN B N 1
ATOM 5141 C CA . ASN B 2 201 ? 123.143 140.369 115.051 1.00 155.10 201 ASN B CA 1
ATOM 5142 C C . ASN B 2 201 ? 123.854 141.567 115.691 1.00 155.10 201 ASN B C 1
ATOM 5143 O O . ASN B 2 201 ? 124.986 141.841 115.274 1.00 155.10 201 ASN B O 1
ATOM 5148 N N . VAL B 2 202 ? 123.192 142.298 116.596 1.00 153.23 202 VAL B N 1
ATOM 5149 C CA . VAL B 2 202 ? 123.789 143.530 117.200 1.00 153.23 202 VAL B CA 1
ATOM 5150 C C . VAL B 2 202 ? 123.621 143.448 118.716 1.00 153.23 202 VAL B C 1
ATOM 5151 O O . VAL B 2 202 ? 122.620 142.857 119.149 1.00 153.23 202 VAL B O 1
ATOM 5155 N N . LEU B 2 203 ? 124.552 144.012 119.491 1.00 148.94 203 LEU B N 1
ATOM 5156 C CA . LEU B 2 203 ? 124.321 143.962 120.929 1.00 148.94 203 LEU B CA 1
ATOM 5157 C C . LEU B 2 203 ? 125.024 145.150 121.581 1.00 148.94 203 LEU B C 1
ATOM 5158 O O . LEU B 2 203 ? 125.625 145.988 120.903 1.00 148.94 203 LEU B O 1
ATOM 5163 N N . SER B 2 204 ? 124.942 145.230 122.919 1.00 149.61 204 SER B N 1
ATOM 5164 C CA . SER B 2 204 ? 125.388 146.368 123.716 1.00 149.61 204 SER B CA 1
ATOM 5165 C C . SER B 2 204 ? 126.585 146.002 124.592 1.00 149.61 204 SER B C 1
ATOM 5166 O O . SER B 2 204 ? 126.707 144.854 125.027 1.00 149.61 204 SER B O 1
ATOM 5169 N N . PRO B 2 205 ? 127.484 146.958 124.893 1.00 145.55 205 PRO B N 1
ATOM 5170 C CA . PRO B 2 205 ? 128.722 146.607 125.605 1.00 145.55 205 PRO B CA 1
ATOM 5171 C C . PRO B 2 205 ? 128.533 146.227 127.063 1.00 145.55 205 PRO B C 1
ATOM 5172 O O . PRO B 2 205 ? 129.515 145.985 127.768 1.00 145.55 205 PRO B O 1
ATOM 5176 N N . ARG B 2 206 ? 127.293 146.179 127.536 1.00 148.18 206 ARG B N 1
ATOM 5177 C CA . ARG B 2 206 ? 127.001 145.695 128.876 1.00 148.18 206 ARG B CA 1
ATOM 5178 C C . ARG B 2 206 ? 126.466 144.273 128.864 1.00 148.18 206 ARG B C 1
ATOM 5179 O O . ARG B 2 206 ? 125.930 143.815 129.873 1.00 148.18 206 ARG B O 1
ATOM 5187 N N . GLY B 2 207 ? 126.597 143.572 127.742 1.00 139.70 207 GLY B N 1
ATOM 5188 C CA . GLY B 2 207 ? 126.131 142.207 127.636 1.00 139.70 207 GLY B CA 1
ATOM 5189 C C . GLY B 2 207 ? 127.265 141.222 127.459 1.00 139.70 207 GLY B C 1
ATOM 5190 O O . GLY B 2 207 ? 127.033 140.020 127.306 1.00 139.70 207 GLY B O 1
ATOM 5191 N N . VAL B 2 208 ? 128.493 141.721 127.470 1.00 133.14 208 VAL B N 1
ATOM 5192 C CA . VAL B 2 208 ? 129.680 140.882 127.351 1.00 133.14 208 VAL B CA 1
ATOM 5193 C C . VAL B 2 208 ? 130.145 140.506 128.751 1.00 133.14 208 VAL B C 1
ATOM 5194 O O . VAL B 2 208 ? 130.310 141.373 129.614 1.00 133.14 208 VAL B O 1
ATOM 5198 N N . HIS B 2 209 ? 130.365 139.214 128.977 1.00 136.85 209 HIS B N 1
ATOM 5199 C CA . HIS B 2 209 ? 130.592 138.678 130.314 1.00 136.85 209 HIS B CA 1
ATOM 5200 C C . HIS B 2 209 ? 131.790 137.742 130.334 1.00 136.85 209 HIS B C 1
ATOM 5201 O O . HIS B 2 209 ? 131.727 136.634 130.865 1.00 136.85 209 HIS B O 1
ATOM 5208 N N . ILE B 2 210 ? 132.907 138.166 129.757 1.00 129.04 210 ILE B N 1
ATOM 5209 C CA . ILE B 2 210 ? 134.082 137.300 129.706 1.00 129.04 210 ILE B CA 1
ATOM 5210 C C . ILE B 2 210 ? 134.782 137.311 131.060 1.00 129.04 210 ILE B C 1
ATOM 5211 O O . ILE B 2 210 ? 134.859 138.365 131.705 1.00 129.04 210 ILE B O 1
ATOM 5216 N N . PRO B 2 211 ? 135.295 136.177 131.536 1.00 127.43 211 PRO B N 1
ATOM 5217 C CA . PRO B 2 211 ? 135.949 136.155 132.850 1.00 127.43 211 PRO B CA 1
ATOM 5218 C C . PRO B 2 211 ? 137.313 136.817 132.839 1.00 127.43 211 PRO B C 1
ATOM 5219 O O . PRO B 2 211 ? 137.715 137.400 131.830 1.00 127.43 211 PRO B O 1
ATOM 5223 N N . ASN B 2 212 ? 138.032 136.734 133.954 1.00 124.44 212 ASN B N 1
ATOM 5224 C CA . ASN B 2 212 ? 139.327 137.389 134.125 1.00 124.44 212 ASN B CA 1
ATOM 5225 C C . ASN B 2 212 ? 140.275 136.363 134.734 1.00 124.44 212 ASN B C 1
ATOM 5226 O O . ASN B 2 212 ? 140.250 136.142 135.947 1.00 124.44 212 ASN B O 1
ATOM 5231 N N . CYS B 2 213 ? 141.112 135.745 133.904 1.00 125.90 213 CYS B N 1
ATOM 5232 C CA . CYS B 2 213 ? 141.989 134.685 134.375 1.00 125.90 213 CYS B CA 1
ATOM 5233 C C . CYS B 2 213 ? 143.341 134.759 133.686 1.00 125.90 213 CYS B C 1
ATOM 5234 O O . CYS B 2 213 ? 143.449 135.213 132.549 1.00 125.90 213 CYS B O 1
ATOM 5237 N N . ASP B 2 214 ? 144.366 134.278 134.382 1.00 127.51 214 ASP B N 1
ATOM 5238 C CA . ASP B 2 214 ? 145.745 134.509 133.978 1.00 127.51 214 ASP B CA 1
ATOM 5239 C C . ASP B 2 214 ? 146.134 133.551 132.858 1.00 127.51 214 ASP B C 1
ATOM 5240 O O . ASP B 2 214 ? 145.291 132.893 132.245 1.00 127.51 214 ASP B O 1
ATOM 5245 N N . LYS B 2 215 ? 147.436 133.465 132.577 1.00 131.74 215 LYS B N 1
ATOM 5246 C CA . LYS B 2 215 ? 147.945 132.754 131.411 1.00 131.74 215 LYS B CA 1
ATOM 5247 C C . LYS B 2 215 ? 148.263 131.296 131.693 1.00 131.74 215 LYS B C 1
ATOM 5248 O O . LYS B 2 215 ? 149.144 130.721 131.044 1.00 131.74 215 LYS B O 1
ATOM 5254 N N . LYS B 2 216 ? 147.581 130.683 132.654 1.00 127.90 216 LYS B N 1
ATOM 5255 C CA . LYS B 2 216 ? 147.671 129.249 132.861 1.00 127.90 216 LYS B CA 1
ATOM 5256 C C . LYS B 2 216 ? 146.308 128.596 133.017 1.00 127.90 216 LYS B C 1
ATOM 5257 O O . LYS B 2 216 ? 146.246 127.399 133.306 1.00 127.90 216 LYS B O 1
ATOM 5263 N N . GLY B 2 217 ? 145.223 129.340 132.842 1.00 121.20 217 GLY B N 1
ATOM 5264 C CA . GLY B 2 217 ? 143.897 128.781 132.894 1.00 121.20 217 GLY B CA 1
ATOM 5265 C C . GLY B 2 217 ? 143.210 128.860 134.234 1.00 121.20 217 GLY B C 1
ATOM 5266 O O . GLY B 2 217 ? 142.067 128.412 134.346 1.00 121.20 217 GLY B O 1
ATOM 5267 N N . PHE B 2 218 ? 143.857 129.406 135.252 1.00 120.16 218 PHE B N 1
ATOM 5268 C CA . PHE B 2 218 ? 143.278 129.493 136.584 1.00 120.16 218 PHE B CA 1
ATOM 5269 C C . PHE B 2 218 ? 142.739 130.894 136.831 1.00 120.16 218 PHE B C 1
ATOM 5270 O O . PHE B 2 218 ? 143.356 131.882 136.433 1.00 120.16 218 PHE B O 1
ATOM 5278 N N . TYR B 2 219 ? 141.587 130.978 137.495 1.00 118.23 219 TYR B N 1
ATOM 5279 C CA . TYR B 2 219 ? 141.010 132.276 137.823 1.00 118.23 219 TYR B CA 1
ATOM 5280 C C . TYR B 2 219 ? 142.000 133.109 138.625 1.00 118.23 219 TYR B C 1
ATOM 5281 O O . TYR B 2 219 ? 142.819 132.579 139.377 1.00 118.23 219 TYR B O 1
ATOM 5290 N N . LYS B 2 220 ? 141.940 134.429 138.454 1.00 121.68 220 LYS B N 1
ATOM 5291 C CA . LYS B 2 220 ? 143.072 135.214 138.925 1.00 121.68 220 LYS B CA 1
ATOM 5292 C C . LYS B 2 220 ? 143.048 135.601 140.397 1.00 121.68 220 LYS B C 1
ATOM 5293 O O . LYS B 2 220 ? 143.813 135.043 141.187 1.00 121.68 220 LYS B O 1
ATOM 5299 N N . LYS B 2 221 ? 142.188 136.535 140.794 1.00 126.88 221 LYS B N 1
ATOM 5300 C CA . LYS B 2 221 ? 141.985 136.784 142.215 1.00 126.88 221 LYS B CA 1
ATOM 5301 C C . LYS B 2 221 ? 140.544 137.247 142.336 1.00 126.88 221 LYS B C 1
ATOM 5302 O O . LYS B 2 221 ? 139.801 136.792 143.209 1.00 126.88 221 LYS B O 1
ATOM 5308 N N . LYS B 2 222 ? 140.186 138.217 141.471 1.00 125.59 222 LYS B N 1
ATOM 5309 C CA . LYS B 2 222 ? 139.012 139.053 141.657 1.00 125.59 222 LYS B CA 1
ATOM 5310 C C . LYS B 2 222 ? 138.409 139.372 140.303 1.00 125.59 222 LYS B C 1
ATOM 5311 O O . LYS B 2 222 ? 139.117 139.468 139.301 1.00 125.59 222 LYS B O 1
ATOM 5317 N N . GLN B 2 223 ? 137.101 139.554 140.287 1.00 125.02 223 GLN B N 1
ATOM 5318 C CA . GLN B 2 223 ? 136.368 139.710 139.049 1.00 125.02 223 GLN B CA 1
ATOM 5319 C C . GLN B 2 223 ? 135.607 141.027 139.088 1.00 125.02 223 GLN B C 1
ATOM 5320 O O . GLN B 2 223 ? 135.308 141.552 140.161 1.00 125.02 223 GLN B O 1
ATOM 5326 N N . CYS B 2 224 ? 135.302 141.570 137.913 1.00 134.98 224 CYS B N 1
ATOM 5327 C CA . CYS B 2 224 ? 134.617 142.854 137.826 1.00 134.98 224 CYS B CA 1
ATOM 5328 C C . CYS B 2 224 ? 133.673 142.821 136.630 1.00 134.98 224 CYS B C 1
ATOM 5329 O O . CYS B 2 224 ? 133.462 141.776 136.010 1.00 134.98 224 CYS B O 1
ATOM 5332 N N . ARG B 2 225 ? 133.093 143.969 136.305 1.00 137.89 225 ARG B N 1
ATOM 5333 C CA . ARG B 2 225 ? 132.073 144.090 135.275 1.00 137.89 225 ARG B CA 1
ATOM 5334 C C . ARG B 2 225 ? 132.308 145.368 134.488 1.00 137.89 225 ARG B C 1
ATOM 5335 O O . ARG B 2 225 ? 132.994 146.278 134.964 1.00 137.89 225 ARG B O 1
ATOM 5343 N N . PRO B 2 226 ? 131.755 145.469 133.276 1.00 130.78 226 PRO B N 1
ATOM 5344 C CA . PRO B 2 226 ? 132.028 146.643 132.442 1.00 130.78 226 PRO B CA 1
ATOM 5345 C C . PRO B 2 226 ? 131.509 147.929 133.065 1.00 130.78 226 PRO B C 1
ATOM 5346 O O . PRO B 2 226 ? 130.510 147.938 133.784 1.00 130.78 226 PRO B O 1
ATOM 5350 N N . SER B 2 227 ? 132.250 149.010 132.793 1.00 136.54 227 SER B N 1
ATOM 5351 C CA . SER B 2 227 ? 131.928 150.338 133.373 1.00 136.54 227 SER B CA 1
ATOM 5352 C C . SER B 2 227 ? 131.211 151.196 132.326 1.00 136.54 227 SER B C 1
ATOM 5353 O O . SER B 2 227 ? 130.952 150.675 131.222 1.00 136.54 227 SER B O 1
ATOM 5356 N N . LYS B 2 228 ? 130.913 152.456 132.650 1.00 144.82 228 LYS B N 1
ATOM 5357 C CA . LYS B 2 228 ? 130.184 153.354 131.760 1.00 144.82 228 LYS B CA 1
ATOM 5358 C C . LYS B 2 228 ? 130.763 154.766 131.739 1.00 144.82 228 LYS B C 1
ATOM 5359 O O . LYS B 2 228 ? 130.042 155.716 131.416 1.00 144.82 228 LYS B O 1
ATOM 5365 N N . GLY B 2 229 ? 132.029 154.942 132.090 1.00 147.03 229 GLY B N 1
ATOM 5366 C CA . GLY B 2 229 ? 132.622 156.262 132.051 1.00 147.03 229 GLY B CA 1
ATOM 5367 C C . GLY B 2 229 ? 132.501 156.959 133.386 1.00 147.03 229 GLY B C 1
ATOM 5368 O O . GLY B 2 229 ? 131.402 157.353 133.780 1.00 147.03 229 GLY B O 1
ATOM 5369 N N . ARG B 2 230 ? 133.620 157.109 134.090 1.00 151.09 230 ARG B N 1
ATOM 5370 C CA . ARG B 2 230 ? 133.664 157.719 135.417 1.00 151.09 230 ARG B CA 1
ATOM 5371 C C . ARG B 2 230 ? 132.728 157.041 136.408 1.00 151.09 230 ARG B C 1
ATOM 5372 O O . ARG B 2 230 ? 132.358 157.638 137.420 1.00 151.09 230 ARG B O 1
ATOM 5380 N N . LYS B 2 231 ? 132.328 155.801 136.146 1.00 148.60 231 LYS B N 1
ATOM 5381 C CA . LYS B 2 231 ? 131.396 155.105 137.030 1.00 148.60 231 LYS B CA 1
ATOM 5382 C C . LYS B 2 231 ? 131.654 153.609 136.885 1.00 148.60 231 LYS B C 1
ATOM 5383 O O . LYS B 2 231 ? 131.158 152.982 135.946 1.00 148.60 231 LYS B O 1
ATOM 5389 N N . ARG B 2 232 ? 132.408 153.045 137.821 1.00 145.02 232 ARG B N 1
ATOM 5390 C CA . ARG B 2 232 ? 132.852 151.666 137.704 1.00 145.02 232 ARG B CA 1
ATOM 5391 C C . ARG B 2 232 ? 131.719 150.700 138.040 1.00 145.02 232 ARG B C 1
ATOM 5392 O O . ARG B 2 232 ? 130.595 151.098 138.349 1.00 145.02 232 ARG B O 1
ATOM 5400 N N . GLY B 2 233 ? 132.022 149.403 137.973 1.00 146.11 233 GLY B N 1
ATOM 5401 C CA . GLY B 2 233 ? 131.046 148.362 138.185 1.00 146.11 233 GLY B CA 1
ATOM 5402 C C . GLY B 2 233 ? 131.346 147.514 139.409 1.00 146.11 233 GLY B C 1
ATOM 5403 O O . GLY B 2 233 ? 132.367 147.673 140.080 1.00 146.11 233 GLY B O 1
ATOM 5404 N N . PHE B 2 234 ? 130.422 146.598 139.683 1.00 137.73 234 PHE B N 1
ATOM 5405 C CA . PHE B 2 234 ? 130.506 145.735 140.850 1.00 137.73 234 PHE B CA 1
ATOM 5406 C C . PHE B 2 234 ? 131.696 144.790 140.744 1.00 137.73 234 PHE B C 1
ATOM 5407 O O . PHE B 2 234 ? 132.086 144.373 139.653 1.00 137.73 234 PHE B O 1
ATOM 5415 N N . CYS B 2 235 ? 132.279 144.445 141.892 1.00 134.28 235 CYS B N 1
ATOM 5416 C CA . CYS B 2 235 ? 133.433 143.559 141.933 1.00 134.28 235 CYS B CA 1
ATOM 5417 C C . CYS B 2 235 ? 133.365 142.678 143.172 1.00 134.28 235 CYS B C 1
ATOM 5418 O O . CYS B 2 235 ? 132.754 143.047 144.175 1.00 134.28 235 CYS B O 1
ATOM 5421 N N . TRP B 2 236 ? 134.002 141.509 143.095 1.00 126.79 236 TRP B N 1
ATOM 5422 C CA . TRP B 2 236 ? 134.000 140.561 144.203 1.00 126.79 236 TRP B CA 1
ATOM 5423 C C . TRP B 2 236 ? 135.238 139.678 144.108 1.00 126.79 236 TRP B C 1
ATOM 5424 O O . TRP B 2 236 ? 135.967 139.707 143.117 1.00 126.79 236 TRP B O 1
ATOM 5435 N N . CYS B 2 237 ? 135.465 138.891 145.158 1.00 130.82 237 CYS B N 1
ATOM 5436 C CA . CYS B 2 237 ? 136.660 138.070 145.300 1.00 130.82 237 CYS B CA 1
ATOM 5437 C C . CYS B 2 237 ? 136.312 136.606 145.065 1.00 130.82 237 CYS B C 1
ATOM 5438 O O . CYS B 2 237 ? 135.205 136.165 145.379 1.00 130.82 237 CYS B O 1
ATOM 5441 N N . VAL B 2 238 ? 137.261 135.845 144.515 1.00 120.36 238 VAL B N 1
ATOM 5442 C CA . VAL B 2 238 ? 137.106 134.409 144.295 1.00 120.36 238 VAL B CA 1
ATOM 5443 C C . VAL B 2 238 ? 138.397 133.705 144.693 1.00 120.36 238 VAL B C 1
ATOM 5444 O O . VAL B 2 238 ? 139.343 134.325 145.182 1.00 120.36 238 VAL B O 1
ATOM 5448 N N . ASP B 2 239 ? 138.432 132.394 144.484 1.00 115.24 239 ASP B N 1
ATOM 5449 C CA . ASP B 2 239 ? 139.597 131.566 144.762 1.00 115.24 239 ASP B CA 1
ATOM 5450 C C . ASP B 2 239 ? 140.019 130.830 143.490 1.00 115.24 239 ASP B C 1
ATOM 5451 O O . ASP B 2 239 ? 139.536 131.116 142.395 1.00 115.24 239 ASP B O 1
ATOM 5456 N N . LYS B 2 240 ? 140.937 129.874 143.650 1.00 110.41 240 LYS B N 1
ATOM 5457 C CA . LYS B 2 240 ? 141.657 129.320 142.505 1.00 110.41 240 LYS B CA 1
ATOM 5458 C C . LYS B 2 240 ? 140.732 128.642 141.506 1.00 110.41 240 LYS B C 1
ATOM 5459 O O . LYS B 2 240 ? 140.927 128.761 140.294 1.00 110.41 240 LYS B O 1
ATOM 5465 N N . TYR B 2 241 ? 139.735 127.908 141.983 1.00 106.50 241 TYR B N 1
ATOM 5466 C CA . TYR B 2 241 ? 138.859 127.158 141.094 1.00 106.50 241 TYR B CA 1
ATOM 5467 C C . TYR B 2 241 ? 137.581 127.903 140.744 1.00 106.50 241 TYR B C 1
ATOM 5468 O O . TYR B 2 241 ? 136.783 127.390 139.959 1.00 106.50 241 TYR B O 1
ATOM 5477 N N . GLY B 2 242 ? 137.359 129.082 141.309 1.00 112.37 242 GLY B N 1
ATOM 5478 C CA . GLY B 2 242 ? 136.243 129.904 140.892 1.00 112.37 242 GLY B CA 1
ATOM 5479 C C . GLY B 2 242 ? 135.055 129.929 141.827 1.00 112.37 242 GLY B C 1
ATOM 5480 O O . GLY B 2 242 ? 133.927 130.141 141.380 1.00 112.37 242 GLY B O 1
ATOM 5481 N N . GLN B 2 243 ? 135.280 129.730 143.122 1.00 116.35 243 GLN B N 1
ATOM 5482 C CA . GLN B 2 243 ? 134.204 129.813 144.094 1.00 116.35 243 GLN B CA 1
ATOM 5483 C C . GLN B 2 243 ? 134.272 131.132 144.840 1.00 116.35 243 GLN B C 1
ATOM 5484 O O . GLN B 2 243 ? 135.350 131.515 145.307 1.00 116.35 243 GLN B O 1
ATOM 5490 N N . PRO B 2 244 ? 133.162 131.846 144.982 1.00 111.62 244 PRO B N 1
ATOM 5491 C CA . PRO B 2 244 ? 133.190 133.121 145.699 1.00 111.62 244 PRO B CA 1
ATOM 5492 C C . PRO B 2 244 ? 133.477 132.934 147.180 1.00 111.62 244 PRO B C 1
ATOM 5493 O O . PRO B 2 244 ? 133.265 131.867 147.757 1.00 111.62 244 PRO B O 1
ATOM 5497 N N . LEU B 2 245 ? 133.970 134.006 147.795 1.00 116.00 245 LEU B N 1
ATOM 5498 C CA . LEU B 2 245 ? 134.280 134.075 149.212 1.00 116.00 245 LEU B CA 1
ATOM 5499 C C . LEU B 2 245 ? 133.476 135.190 149.864 1.00 116.00 245 LEU B C 1
ATOM 5500 O O . LEU B 2 245 ? 133.100 136.154 149.194 1.00 116.00 245 LEU B O 1
ATOM 5505 N N . PRO B 2 246 ? 133.191 135.093 151.158 1.00 115.55 246 PRO B N 1
ATOM 5506 C CA . PRO B 2 246 ? 132.508 136.192 151.845 1.00 115.55 246 PRO B CA 1
ATOM 5507 C C . PRO B 2 246 ? 133.368 137.445 151.901 1.00 115.55 246 PRO B C 1
ATOM 5508 O O . PRO B 2 246 ? 134.592 137.403 151.764 1.00 115.55 246 PRO B O 1
ATOM 5512 N N . GLY B 2 247 ? 132.707 138.578 152.105 1.00 127.26 247 GLY B N 1
ATOM 5513 C CA . GLY B 2 247 ? 133.412 139.844 152.211 1.00 127.26 247 GLY B CA 1
ATOM 5514 C C . GLY B 2 247 ? 132.435 140.980 152.421 1.00 127.26 247 GLY B C 1
ATOM 5515 O O . GLY B 2 247 ? 131.224 140.833 152.234 1.00 127.26 247 GLY B O 1
ATOM 5516 N N . TYR B 2 248 ? 132.986 142.128 152.816 1.00 137.12 248 TYR B N 1
ATOM 5517 C CA . TYR B 2 248 ? 132.198 143.330 153.051 1.00 137.12 248 TYR B CA 1
ATOM 5518 C C . TYR B 2 248 ? 132.932 144.525 152.462 1.00 137.12 248 TYR B C 1
ATOM 5519 O O . TYR B 2 248 ? 134.001 144.391 151.862 1.00 137.12 248 TYR B O 1
ATOM 5528 N N . THR B 2 249 ? 132.348 145.709 152.637 1.00 153.20 249 THR B N 1
ATOM 5529 C CA . THR B 2 249 ? 132.948 146.950 152.169 1.00 153.20 249 THR B CA 1
ATOM 5530 C C . THR B 2 249 ? 132.788 148.019 153.239 1.00 153.20 249 THR B C 1
ATOM 5531 O O . THR B 2 249 ? 131.897 147.950 154.088 1.00 153.20 249 THR B O 1
ATOM 5535 N N . THR B 2 250 ? 133.668 149.019 153.192 1.00 164.17 250 THR B N 1
ATOM 5536 C CA . THR B 2 250 ? 133.640 150.090 154.181 1.00 164.17 250 THR B CA 1
ATOM 5537 C C . THR B 2 250 ? 133.569 151.460 153.521 1.00 164.17 250 THR B C 1
ATOM 5538 O O . THR B 2 250 ? 132.959 152.387 154.065 1.00 164.17 250 THR B O 1
ATOM 5542 N N . LYS B 2 251 ? 134.111 151.569 152.302 1.00 173.09 251 LYS B N 1
ATOM 5543 C CA . LYS B 2 251 ? 134.091 152.864 151.566 1.00 173.09 251 LYS B CA 1
ATOM 5544 C C . LYS B 2 251 ? 132.726 153.034 150.893 1.00 173.09 251 LYS B C 1
ATOM 5545 O O . LYS B 2 251 ? 132.166 154.144 150.972 1.00 173.09 251 LYS B O 1
ATOM 5551 N N . GLY B 2 252 ? 132.218 151.971 150.262 1.00 179.27 252 GLY B N 1
ATOM 5552 C CA . GLY B 2 252 ? 130.909 152.042 149.588 1.00 179.27 252 GLY B CA 1
ATOM 5553 C C . GLY B 2 252 ? 130.695 150.868 148.651 1.00 179.27 252 GLY B C 1
ATOM 5554 O O . GLY B 2 252 ? 131.616 150.047 148.522 1.00 179.27 252 GLY B O 1
ATOM 5555 N N . LYS B 2 253 ? 129.532 150.809 147.994 1.00 184.60 253 LYS B N 1
ATOM 5556 C CA . LYS B 2 253 ? 129.205 149.666 147.097 1.00 184.60 253 LYS B CA 1
ATOM 5557 C C . LYS B 2 253 ? 130.114 149.682 145.864 1.00 184.60 253 LYS B C 1
ATOM 5558 O O . LYS B 2 253 ? 130.695 150.753 145.579 1.00 184.60 253 LYS B O 1
ATOM 5564 N N . GLU B 2 254 ? 130.225 148.541 145.168 1.00 170.89 254 GLU B N 1
ATOM 5565 C CA . GLU B 2 254 ? 131.083 148.427 143.953 1.00 170.89 254 GLU B CA 1
ATOM 5566 C C . GLU B 2 254 ? 132.538 148.744 144.320 1.00 170.89 254 GLU B C 1
ATOM 5567 O O . GLU B 2 254 ? 133.238 149.336 143.476 1.00 170.89 254 GLU B O 1
ATOM 5573 N N . ASP B 2 255 ? 132.971 148.349 145.524 1.00 172.65 255 ASP B N 1
ATOM 5574 C CA . ASP B 2 255 ? 134.362 148.608 145.985 1.00 172.65 255 ASP B CA 1
ATOM 5575 C C . ASP B 2 255 ? 134.790 147.466 146.912 1.00 172.65 255 ASP B C 1
ATOM 5576 O O . ASP B 2 255 ? 134.015 147.148 147.838 1.00 172.65 255 ASP B O 1
ATOM 5581 N N . VAL B 2 256 ? 135.964 146.876 146.664 1.00 164.90 256 VAL B N 1
ATOM 5582 C CA . VAL B 2 256 ? 136.493 145.782 147.534 1.00 164.90 256 VAL B CA 1
ATOM 5583 C C . VAL B 2 256 ? 138.008 145.680 147.323 1.00 164.90 256 VAL B C 1
ATOM 5584 O O . VAL B 2 256 ? 138.469 145.993 146.203 1.00 164.90 256 VAL B O 1
ATOM 5588 N N . HIS B 2 257 ? 138.764 145.327 148.368 1.00 167.73 257 HIS B N 1
ATOM 5589 C CA . HIS B 2 257 ? 140.227 145.108 148.214 1.00 167.73 257 HIS B CA 1
ATOM 5590 C C . HIS B 2 257 ? 140.531 143.633 148.496 1.00 167.73 257 HIS B C 1
ATOM 5591 O O . HIS B 2 257 ? 140.740 143.309 149.681 1.00 167.73 257 HIS B O 1
ATOM 5598 N N . CYS B 2 258 ? 140.520 142.780 147.465 1.00 160.24 258 CYS B N 1
ATOM 5599 C CA . CYS B 2 258 ? 140.817 141.356 147.612 1.00 160.24 258 CYS B CA 1
ATOM 5600 C C . CYS B 2 258 ? 142.305 141.204 147.902 1.00 160.24 258 CYS B C 1
ATOM 5601 O O . CYS B 2 258 ? 143.137 141.021 147.011 1.00 160.24 258 CYS B O 1
ATOM 5604 N N . TYR B 2 259 ? 142.643 141.295 149.188 1.00 167.61 259 TYR B N 1
ATOM 5605 C CA . TYR B 2 259 ? 144.059 141.125 149.593 1.00 167.61 259 TYR B CA 1
ATOM 5606 C C . TYR B 2 259 ? 144.372 139.632 149.652 1.00 167.61 259 TYR B C 1
ATOM 5607 O O . TYR B 2 259 ? 143.560 138.812 149.175 1.00 167.61 259 TYR B O 1
ATOM 5616 N N . SER B 2 260 ? 145.514 139.293 150.240 1.00 167.75 260 SER B N 1
ATOM 5617 C CA . SER B 2 260 ? 145.934 137.898 150.333 1.00 167.75 260 SER B CA 1
ATOM 5618 C C . SER B 2 260 ? 144.796 137.021 150.840 1.00 167.75 260 SER B C 1
ATOM 5619 O O . SER B 2 260 ? 144.440 136.013 150.219 1.00 167.75 260 SER B O 1
ATOM 5622 N N . MET B 2 261 ? 144.210 137.401 151.972 1.00 161.14 261 MET B N 1
ATOM 5623 C CA . MET B 2 261 ? 142.950 136.826 152.425 1.00 161.14 261 MET B CA 1
ATOM 5624 C C . MET B 2 261 ? 141.951 137.860 152.912 1.00 161.14 261 MET B C 1
ATOM 5625 O O . MET B 2 261 ? 140.750 137.567 152.917 1.00 161.14 261 MET B O 1
ATOM 5630 N N . GLN B 2 262 ? 142.392 139.049 153.312 1.00 165.51 262 GLN B N 1
ATOM 5631 C CA . GLN B 2 262 ? 141.465 140.082 153.748 1.00 165.51 262 GLN B CA 1
ATOM 5632 C C . GLN B 2 262 ? 140.650 140.592 152.570 1.00 165.51 262 GLN B C 1
ATOM 5633 O O . GLN B 2 262 ? 141.188 140.856 151.492 1.00 165.51 262 GLN B O 1
ATOM 5639 N N . SER B 2 263 ? 139.341 140.719 152.776 1.00 158.27 263 SER B N 1
ATOM 5640 C CA . SER B 2 263 ? 138.437 141.260 151.774 1.00 158.27 263 SER B CA 1
ATOM 5641 C C . SER B 2 263 ? 137.951 142.658 152.133 1.00 158.27 263 SER B C 1
ATOM 5642 O O . SER B 2 263 ? 136.808 143.009 151.826 1.00 158.27 263 SER B O 1
ATOM 5645 N N . LYS B 2 264 ? 138.796 143.456 152.776 1.00 159.64 264 LYS B N 1
ATOM 5646 C CA . LYS B 2 264 ? 138.418 144.779 153.260 1.00 159.64 264 LYS B CA 1
ATOM 5647 C C . LYS B 2 264 ? 137.972 145.708 152.137 1.00 159.64 264 LYS B C 1
ATOM 5648 O O . LYS B 2 264 ? 137.630 146.865 152.381 1.00 159.64 264 LYS B O 1
ATOM 5654 N N . GLY C 3 1 ? 158.200 139.224 129.708 1.00 158.99 1 GLY C N 1
ATOM 5655 C CA . GLY C 3 1 ? 158.549 140.373 128.895 1.00 158.99 1 GLY C CA 1
ATOM 5656 C C . GLY C 3 1 ? 157.345 141.187 128.473 1.00 158.99 1 GLY C C 1
ATOM 5657 O O . GLY C 3 1 ? 157.095 142.261 129.018 1.00 158.99 1 GLY C O 1
ATOM 5658 N N . PRO C 3 2 ? 156.599 140.686 127.495 1.00 154.66 2 PRO C N 1
ATOM 5659 C CA . PRO C 3 2 ? 155.391 141.389 127.063 1.00 154.66 2 PRO C CA 1
ATOM 5660 C C . PRO C 3 2 ? 154.337 141.383 128.156 1.00 154.66 2 PRO C C 1
ATOM 5661 O O . PRO C 3 2 ? 154.249 140.455 128.962 1.00 154.66 2 PRO C O 1
ATOM 5665 N N . GLU C 3 3 ? 153.535 142.439 128.177 1.00 147.10 3 GLU C N 1
ATOM 5666 C CA . GLU C 3 3 ? 152.450 142.532 129.137 1.00 147.10 3 GLU C CA 1
ATOM 5667 C C . GLU C 3 3 ? 151.222 141.801 128.607 1.00 147.10 3 GLU C C 1
ATOM 5668 O O . GLU C 3 3 ? 151.193 141.312 127.476 1.00 147.10 3 GLU C O 1
ATOM 5674 N N . THR C 3 4 ? 150.191 141.717 129.440 1.00 136.20 4 THR C N 1
ATOM 5675 C CA . THR C 3 4 ? 148.985 140.983 129.099 1.00 136.20 4 THR C CA 1
ATOM 5676 C C . THR C 3 4 ? 147.815 141.614 129.834 1.00 136.20 4 THR C C 1
ATOM 5677 O O . THR C 3 4 ? 147.972 142.130 130.942 1.00 136.20 4 THR C O 1
ATOM 5681 N N . LEU C 3 5 ? 146.641 141.573 129.211 1.00 126.66 5 LEU C N 1
ATOM 5682 C CA . LEU C 3 5 ? 145.451 142.193 129.775 1.00 126.66 5 LEU C CA 1
ATOM 5683 C C . LEU C 3 5 ? 144.242 141.352 129.418 1.00 126.66 5 LEU C C 1
ATOM 5684 O O . LEU C 3 5 ? 144.050 141.017 128.249 1.00 126.66 5 LEU C O 1
ATOM 5689 N N . CYS C 3 6 ? 143.425 141.016 130.409 1.00 123.03 6 CYS C N 1
ATOM 5690 C CA . CYS C 3 6 ? 142.299 140.134 130.154 1.00 123.03 6 CYS C CA 1
ATOM 5691 C C . CYS C 3 6 ? 141.211 140.449 131.165 1.00 123.03 6 CYS C C 1
ATOM 5692 O O . CYS C 3 6 ? 141.509 140.806 132.305 1.00 123.03 6 CYS C O 1
ATOM 5695 N N . GLY C 3 7 ? 139.956 140.339 130.741 1.00 126.91 7 GLY C N 1
ATOM 5696 C CA . GLY C 3 7 ? 138.851 140.557 131.653 1.00 126.91 7 GLY C CA 1
ATOM 5697 C C . GLY C 3 7 ? 137.903 141.656 131.232 1.00 126.91 7 GLY C C 1
ATOM 5698 O O . GLY C 3 7 ? 137.456 141.677 130.085 1.00 126.91 7 GLY C O 1
ATOM 5699 N N . ALA C 3 8 ? 137.569 142.563 132.152 1.00 126.66 8 ALA C N 1
ATOM 5700 C CA . ALA C 3 8 ? 136.760 143.729 131.824 1.00 126.66 8 ALA C CA 1
ATOM 5701 C C . ALA C 3 8 ? 137.596 144.968 131.542 1.00 126.66 8 ALA C C 1
ATOM 5702 O O . ALA C 3 8 ? 137.096 145.910 130.915 1.00 126.66 8 ALA C O 1
ATOM 5704 N N . GLU C 3 9 ? 138.851 144.991 131.993 1.00 126.88 9 GLU C N 1
ATOM 5705 C CA . GLU C 3 9 ? 139.760 146.045 131.566 1.00 126.88 9 GLU C CA 1
ATOM 5706 C C . GLU C 3 9 ? 139.925 146.053 130.057 1.00 126.88 9 GLU C C 1
ATOM 5707 O O . GLU C 3 9 ? 140.088 147.118 129.458 1.00 126.88 9 GLU C O 1
ATOM 5713 N N . LEU C 3 10 ? 139.891 144.881 129.428 1.00 121.08 10 LEU C N 1
ATOM 5714 C CA . LEU C 3 10 ? 139.965 144.821 127.975 1.00 121.08 10 LEU C CA 1
ATOM 5715 C C . LEU C 3 10 ? 138.793 145.559 127.343 1.00 121.08 10 LEU C C 1
ATOM 5716 O O . LEU C 3 10 ? 138.972 146.347 126.408 1.00 121.08 10 LEU C O 1
ATOM 5721 N N . VAL C 3 11 ? 137.585 145.333 127.860 1.00 120.74 11 VAL C N 1
ATOM 5722 C CA . VAL C 3 11 ? 136.408 145.982 127.295 1.00 120.74 11 VAL C CA 1
ATOM 5723 C C . VAL C 3 11 ? 136.451 147.485 127.534 1.00 120.74 11 VAL C C 1
ATOM 5724 O O . VAL C 3 11 ? 136.089 148.275 126.655 1.00 120.74 11 VAL C O 1
ATOM 5728 N N . ASP C 3 12 ? 136.906 147.912 128.714 1.00 126.70 12 ASP C N 1
ATOM 5729 C CA . ASP C 3 12 ? 137.013 149.346 128.967 1.00 126.70 12 ASP C CA 1
ATOM 5730 C C . ASP C 3 12 ? 138.040 149.999 128.051 1.00 126.70 12 ASP C C 1
ATOM 5731 O O . ASP C 3 12 ? 137.792 151.079 127.500 1.00 126.70 12 ASP C O 1
ATOM 5736 N N . ALA C 3 13 ? 139.198 149.364 127.868 1.00 126.01 13 ALA C N 1
ATOM 5737 C CA . ALA C 3 13 ? 140.212 149.923 126.981 1.00 126.01 13 ALA C CA 1
ATOM 5738 C C . ALA C 3 13 ? 139.706 150.006 125.549 1.00 126.01 13 ALA C C 1
ATOM 5739 O O . ALA C 3 13 ? 139.947 150.999 124.851 1.00 126.01 13 ALA C O 1
ATOM 5741 N N . LEU C 3 14 ? 138.996 148.975 125.092 1.00 126.60 14 LEU C N 1
ATOM 5742 C CA . LEU C 3 14 ? 138.454 149.012 123.740 1.00 126.60 14 LEU C CA 1
ATOM 5743 C C . LEU C 3 14 ? 137.426 150.123 123.590 1.00 126.60 14 LEU C C 1
ATOM 5744 O O . LEU C 3 14 ? 137.394 150.807 122.563 1.00 126.60 14 LEU C O 1
ATOM 5749 N N . GLN C 3 15 ? 136.574 150.320 124.599 1.00 130.49 15 GLN C N 1
ATOM 5750 C CA . GLN C 3 15 ? 135.639 151.441 124.557 1.00 130.49 15 GLN C CA 1
ATOM 5751 C C . GLN C 3 15 ? 136.377 152.769 124.486 1.00 130.49 15 GLN C C 1
ATOM 5752 O O . GLN C 3 15 ? 135.925 153.706 123.824 1.00 130.49 15 GLN C O 1
ATOM 5758 N N . PHE C 3 16 ? 137.506 152.873 125.181 1.00 127.22 16 PHE C N 1
ATOM 5759 C CA . PHE C 3 16 ? 138.217 154.144 125.224 1.00 127.22 16 PHE C CA 1
ATOM 5760 C C . PHE C 3 16 ? 138.897 154.451 123.899 1.00 127.22 16 PHE C C 1
ATOM 5761 O O . PHE C 3 16 ? 138.909 155.604 123.459 1.00 127.22 16 PHE C O 1
ATOM 5769 N N . VAL C 3 17 ? 139.474 153.443 123.247 1.00 131.29 17 VAL C N 1
ATOM 5770 C CA . VAL C 3 17 ? 140.267 153.701 122.045 1.00 131.29 17 VAL C CA 1
ATOM 5771 C C . VAL C 3 17 ? 139.371 154.012 120.853 1.00 131.29 17 VAL C C 1
ATOM 5772 O O . VAL C 3 17 ? 139.466 155.088 120.252 1.00 131.29 17 VAL C O 1
ATOM 5776 N N . CYS C 3 18 ? 138.500 153.072 120.480 1.00 134.71 18 CYS C N 1
ATOM 5777 C CA . CYS C 3 18 ? 137.658 153.260 119.302 1.00 134.71 18 CYS C CA 1
ATOM 5778 C C . CYS C 3 18 ? 136.749 154.470 119.466 1.00 134.71 18 CYS C C 1
ATOM 5779 O O . CYS C 3 18 ? 136.861 155.453 118.729 1.00 134.71 18 CYS C O 1
ATOM 5782 N N . GLY C 3 19 ? 135.844 154.417 120.433 1.00 137.10 19 GLY C N 1
ATOM 5783 C CA . GLY C 3 19 ? 134.984 155.549 120.706 1.00 137.10 19 GLY C CA 1
ATOM 5784 C C . GLY C 3 19 ? 133.525 155.278 120.415 1.00 137.10 19 GLY C C 1
ATOM 5785 O O . GLY C 3 19 ? 132.955 154.309 120.920 1.00 137.10 19 GLY C O 1
ATOM 5786 N N . ASP C 3 20 ? 132.911 156.130 119.600 1.00 139.57 20 ASP C N 1
ATOM 5787 C CA . ASP C 3 20 ? 131.523 155.964 119.197 1.00 139.57 20 ASP C CA 1
ATOM 5788 C C . ASP C 3 20 ? 131.386 155.293 117.838 1.00 139.57 20 ASP C C 1
ATOM 5789 O O . ASP C 3 20 ? 130.336 155.415 117.202 1.00 139.57 20 ASP C O 1
ATOM 5794 N N . ARG C 3 21 ? 132.419 154.599 117.377 1.00 141.53 21 ARG C N 1
ATOM 5795 C CA . ARG C 3 21 ? 132.345 153.855 116.130 1.00 141.53 21 ARG C CA 1
ATOM 5796 C C . ARG C 3 21 ? 131.902 152.417 116.358 1.00 141.53 21 ARG C C 1
ATOM 5797 O O . ARG C 3 21 ? 130.947 151.954 115.732 1.00 141.53 21 ARG C O 1
ATOM 5805 N N . GLY C 3 22 ? 132.578 151.706 117.246 1.00 139.81 22 GLY C N 1
ATOM 5806 C CA . GLY C 3 22 ? 132.305 150.310 117.514 1.00 139.81 22 GLY C CA 1
ATOM 5807 C C . GLY C 3 22 ? 133.545 149.458 117.337 1.00 139.81 22 GLY C C 1
ATOM 5808 O O . GLY C 3 22 ? 134.636 149.949 117.056 1.00 139.81 22 GLY C O 1
ATOM 5809 N N . PHE C 3 23 ? 133.357 148.154 117.509 1.00 136.59 23 PHE C N 1
ATOM 5810 C CA . PHE C 3 23 ? 134.453 147.226 117.275 1.00 136.59 23 PHE C CA 1
ATOM 5811 C C . PHE C 3 23 ? 133.898 145.836 117.015 1.00 136.59 23 PHE C C 1
ATOM 5812 O O . PHE C 3 23 ? 132.760 145.522 117.366 1.00 136.59 23 PHE C O 1
ATOM 5820 N N . TYR C 3 24 ? 134.721 145.016 116.370 1.00 147.24 24 TYR C N 1
ATOM 5821 C CA . TYR C 3 24 ? 134.441 143.624 116.066 1.00 147.24 24 TYR C CA 1
ATOM 5822 C C . TYR C 3 24 ? 135.360 142.729 116.889 1.00 147.24 24 TYR C C 1
ATOM 5823 O O . TYR C 3 24 ? 136.284 143.195 117.559 1.00 147.24 24 TYR C O 1
ATOM 5832 N N . PHE C 3 25 ? 135.101 141.421 116.862 1.00 149.42 25 PHE C N 1
ATOM 5833 C CA . PHE C 3 25 ? 135.981 140.473 117.598 1.00 149.42 25 PHE C CA 1
ATOM 5834 C C . PHE C 3 25 ? 137.056 139.956 116.639 1.00 149.42 25 PHE C C 1
ATOM 5835 O O . PHE C 3 25 ? 138.151 139.580 117.106 1.00 149.42 25 PHE C O 1
ATOM 5843 N N . ASN C 3 26 ? 136.753 139.946 115.340 1.00 155.58 26 ASN C N 1
ATOM 5844 C CA . ASN C 3 26 ? 137.771 139.551 114.332 1.00 155.58 26 ASN C CA 1
ATOM 5845 C C . ASN C 3 26 ? 138.103 140.792 113.499 1.00 155.58 26 ASN C C 1
ATOM 5846 O O . ASN C 3 26 ? 137.516 141.857 113.768 1.00 155.58 26 ASN C O 1
ATOM 5851 N N . LYS C 3 27 ? 139.010 140.653 112.531 1.00 157.75 27 LYS C N 1
ATOM 5852 C CA . LYS C 3 27 ? 139.394 141.801 111.671 1.00 157.75 27 LYS C CA 1
ATOM 5853 C C . LYS C 3 27 ? 138.211 142.162 110.767 1.00 157.75 27 LYS C C 1
ATOM 5854 O O . LYS C 3 27 ? 137.508 141.233 110.319 1.00 157.75 27 LYS C O 1
ATOM 5860 N N . PRO C 3 28 ? 137.957 143.460 110.478 1.00 161.02 28 PRO C N 1
ATOM 5861 C CA . PRO C 3 28 ? 136.882 143.870 109.555 1.00 161.02 28 PRO C CA 1
ATOM 5862 C C . PRO C 3 28 ? 137.108 143.506 108.077 1.00 161.02 28 PRO C C 1
ATOM 5863 O O . PRO C 3 28 ? 136.472 144.132 107.250 1.00 161.02 28 PRO C O 1
ATOM 5867 N N . THR C 3 29 ? 137.982 142.534 107.782 1.00 159.94 29 THR C N 1
ATOM 5868 C CA . THR C 3 29 ? 138.237 142.053 106.393 1.00 159.94 29 THR C CA 1
ATOM 5869 C C . THR C 3 29 ? 138.401 143.223 105.415 1.00 159.94 29 THR C C 1
ATOM 5870 O O . THR C 3 29 ? 137.670 143.246 104.403 1.00 159.94 29 THR C O 1
ATOM 5874 N N . GLY C 3 30 ? 139.328 144.144 105.691 1.00 166.32 30 GLY C N 1
ATOM 5875 C CA . GLY C 3 30 ? 139.600 145.239 104.737 1.00 166.32 30 GLY C CA 1
ATOM 5876 C C . GLY C 3 30 ? 140.347 144.705 103.528 1.00 166.32 30 GLY C C 1
ATOM 5877 O O . GLY C 3 30 ? 141.540 144.385 103.696 1.00 166.32 30 GLY C O 1
ATOM 5878 N N . TYR C 3 31 ? 139.682 144.607 102.369 1.00 166.22 31 TYR C N 1
ATOM 5879 C CA . TYR C 3 31 ? 140.302 144.013 101.151 1.00 166.22 31 TYR C CA 1
ATOM 5880 C C . TYR C 3 31 ? 140.805 142.605 101.493 1.00 166.22 31 TYR C C 1
ATOM 5881 O O . TYR C 3 31 ? 142.035 142.381 101.542 1.00 166.22 31 TYR C O 1
ATOM 5890 N N . GLY C 3 32 ? 139.873 141.678 101.740 1.00 163.21 32 GLY C N 1
ATOM 5891 C CA . GLY C 3 32 ? 140.228 140.311 102.062 1.00 163.21 32 GLY C CA 1
ATOM 5892 C C . GLY C 3 32 ? 140.931 139.594 100.929 1.00 163.21 32 GLY C C 1
ATOM 5893 O O . GLY C 3 32 ? 140.326 139.311 99.889 1.00 163.21 32 GLY C O 1
ATOM 5894 N N . SER C 3 33 ? 142.217 139.310 101.115 1.00 169.82 33 SER C N 1
ATOM 5895 C CA . SER C 3 33 ? 142.967 138.496 100.170 1.00 169.82 33 SER C CA 1
ATOM 5896 C C . SER C 3 33 ? 143.533 137.280 100.894 1.00 169.82 33 SER C C 1
ATOM 5897 O O . SER C 3 33 ? 143.412 136.147 100.419 1.00 169.82 33 SER C O 1
ATOM 5900 N N . SER C 3 34 ? 144.150 137.513 102.052 1.00 170.32 34 SER C N 1
ATOM 5901 C CA . SER C 3 34 ? 144.682 136.449 102.889 1.00 170.32 34 SER C CA 1
ATOM 5902 C C . SER C 3 34 ? 144.237 136.560 104.339 1.00 170.32 34 SER C C 1
ATOM 5903 O O . SER C 3 34 ? 144.753 135.822 105.187 1.00 170.32 34 SER C O 1
ATOM 5906 N N . SER C 3 35 ? 143.312 137.482 104.631 1.00 164.99 35 SER C N 1
ATOM 5907 C CA . SER C 3 35 ? 142.791 137.650 106.016 1.00 164.99 35 SER C CA 1
ATOM 5908 C C . SER C 3 35 ? 142.221 136.316 106.502 1.00 164.99 35 SER C C 1
ATOM 5909 O O . SER C 3 35 ? 142.469 135.948 107.655 1.00 164.99 35 SER C O 1
ATOM 5912 N N . ARG C 3 36 ? 141.469 135.621 105.653 1.00 156.26 36 ARG C N 1
ATOM 5913 C CA . ARG C 3 36 ? 140.928 134.312 105.987 1.00 156.26 36 ARG C CA 1
ATOM 5914 C C . ARG C 3 36 ? 141.984 133.222 105.832 1.00 156.26 36 ARG C C 1
ATOM 5915 O O . ARG C 3 36 ? 142.017 132.268 106.618 1.00 156.26 36 ARG C O 1
ATOM 5923 N N . ARG C 3 37 ? 142.855 133.354 104.830 1.00 161.29 37 ARG C N 1
ATOM 5924 C CA . ARG C 3 37 ? 143.916 132.372 104.620 1.00 161.29 37 ARG C CA 1
ATOM 5925 C C . ARG C 3 37 ? 144.856 132.321 105.817 1.00 161.29 37 ARG C C 1
ATOM 5926 O O . ARG C 3 37 ? 144.984 131.285 106.479 1.00 161.29 37 ARG C O 1
ATOM 5934 N N . ALA C 3 38 ? 145.525 133.428 106.107 1.00 167.10 38 ALA C N 1
ATOM 5935 C CA . ALA C 3 38 ? 146.350 133.525 107.305 1.00 167.10 38 ALA C CA 1
ATOM 5936 C C . ALA C 3 38 ? 145.446 133.747 108.507 1.00 167.10 38 ALA C C 1
ATOM 5937 O O . ALA C 3 38 ? 144.927 134.858 108.676 1.00 167.10 38 ALA C O 1
ATOM 5939 N N . PRO C 3 39 ? 145.229 132.748 109.361 1.00 168.57 39 PRO C N 1
ATOM 5940 C CA . PRO C 3 39 ? 144.172 132.863 110.375 1.00 168.57 39 PRO C CA 1
ATOM 5941 C C . PRO C 3 39 ? 144.567 133.708 111.574 1.00 168.57 39 PRO C C 1
ATOM 5942 O O . PRO C 3 39 ? 145.368 133.277 112.410 1.00 168.57 39 PRO C O 1
ATOM 5946 N N . GLN C 3 40 ? 144.007 134.911 111.675 1.00 167.87 40 GLN C N 1
ATOM 5947 C CA . GLN C 3 40 ? 144.124 135.711 112.892 1.00 167.87 40 GLN C CA 1
ATOM 5948 C C . GLN C 3 40 ? 143.062 135.214 113.863 1.00 167.87 40 GLN C C 1
ATOM 5949 O O . GLN C 3 40 ? 141.861 135.323 113.621 1.00 167.87 40 GLN C O 1
ATOM 5955 N N . THR C 3 41 ? 143.524 134.616 114.965 1.00 161.89 41 THR C N 1
ATOM 5956 C CA . THR C 3 41 ? 142.632 133.994 115.935 1.00 161.89 41 THR C CA 1
ATOM 5957 C C . THR C 3 41 ? 141.579 134.963 116.464 1.00 161.89 41 THR C C 1
ATOM 5958 O O . THR C 3 41 ? 140.375 134.697 116.390 1.00 161.89 41 THR C O 1
ATOM 5962 N N . GLY C 3 42 ? 142.018 136.091 116.992 1.00 149.44 42 GLY C N 1
ATOM 5963 C CA . GLY C 3 42 ? 141.103 137.053 117.573 1.00 149.44 42 GLY C CA 1
ATOM 5964 C C . GLY C 3 42 ? 141.803 137.890 118.612 1.00 149.44 42 GLY C C 1
ATOM 5965 O O . GLY C 3 42 ? 142.918 137.598 119.040 1.00 149.44 42 GLY C O 1
ATOM 5966 N N . ILE C 3 43 ? 141.120 138.960 119.017 1.00 140.44 43 ILE C N 1
ATOM 5967 C CA . ILE C 3 43 ? 141.730 139.884 119.963 1.00 140.44 43 ILE C CA 1
ATOM 5968 C C . ILE C 3 43 ? 141.776 139.277 121.357 1.00 140.44 43 ILE C C 1
ATOM 5969 O O . ILE C 3 43 ? 142.742 139.489 122.103 1.00 140.44 43 ILE C O 1
ATOM 5974 N N . VAL C 3 44 ? 140.763 138.489 121.720 1.00 138.85 44 VAL C N 1
ATOM 5975 C CA . VAL C 3 44 ? 140.668 137.970 123.081 1.00 138.85 44 VAL C CA 1
ATOM 5976 C C . VAL C 3 44 ? 141.842 137.052 123.387 1.00 138.85 44 VAL C C 1
ATOM 5977 O O . VAL C 3 44 ? 142.540 137.224 124.392 1.00 138.85 44 VAL C O 1
ATOM 5981 N N . ASP C 3 45 ? 142.086 136.069 122.521 1.00 142.08 45 ASP C N 1
ATOM 5982 C CA . ASP C 3 45 ? 143.161 135.115 122.767 1.00 142.08 45 ASP C CA 1
ATOM 5983 C C . ASP C 3 45 ? 144.519 135.798 122.747 1.00 142.08 45 ASP C C 1
ATOM 5984 O O . ASP C 3 45 ? 145.355 135.577 123.633 1.00 142.08 45 ASP C O 1
ATOM 5989 N N . GLU C 3 46 ? 144.752 136.640 121.741 1.00 142.78 46 GLU C N 1
ATOM 5990 C CA . GLU C 3 46 ? 146.055 137.274 121.599 1.00 142.78 46 GLU C CA 1
ATOM 5991 C C . GLU C 3 46 ? 146.369 138.168 122.787 1.00 142.78 46 GLU C C 1
ATOM 5992 O O . GLU C 3 46 ? 147.497 138.161 123.292 1.00 142.78 46 GLU C O 1
ATOM 5998 N N . CYS C 3 47 ? 145.393 138.941 123.260 1.00 136.92 47 CYS C N 1
ATOM 5999 C CA . CYS C 3 47 ? 145.681 139.833 124.375 1.00 136.92 47 CYS C CA 1
ATOM 6000 C C . CYS C 3 47 ? 145.543 139.163 125.734 1.00 136.92 47 CYS C C 1
ATOM 6001 O O . CYS C 3 47 ? 146.012 139.729 126.722 1.00 136.92 47 CYS C O 1
ATOM 6004 N N . CYS C 3 48 ? 144.926 137.985 125.823 1.00 132.84 48 CYS C N 1
ATOM 6005 C CA . CYS C 3 48 ? 144.829 137.306 127.107 1.00 132.84 48 CYS C CA 1
ATOM 6006 C C . CYS C 3 48 ? 145.949 136.307 127.340 1.00 132.84 48 CYS C C 1
ATOM 6007 O O . CYS C 3 48 ? 146.198 135.949 128.495 1.00 132.84 48 CYS C O 1
ATOM 6010 N N . PHE C 3 49 ? 146.633 135.846 126.292 1.00 133.46 49 PHE C N 1
ATOM 6011 C CA . PHE C 3 49 ? 147.614 134.784 126.478 1.00 133.46 49 PHE C CA 1
ATOM 6012 C C . PHE C 3 49 ? 148.970 135.004 125.816 1.00 133.46 49 PHE C C 1
ATOM 6013 O O . PHE C 3 49 ? 149.908 134.277 126.162 1.00 133.46 49 PHE C O 1
ATOM 6021 N N . ARG C 3 50 ? 149.126 135.953 124.890 1.00 143.10 50 ARG C N 1
ATOM 6022 C CA . ARG C 3 50 ? 150.425 136.156 124.250 1.00 143.10 50 ARG C CA 1
ATOM 6023 C C . ARG C 3 50 ? 151.039 137.523 124.526 1.00 143.10 50 ARG C C 1
ATOM 6024 O O . ARG C 3 50 ? 152.129 137.589 125.102 1.00 143.10 50 ARG C O 1
ATOM 6032 N N . SER C 3 51 ? 150.374 138.614 124.151 1.00 145.34 51 SER C N 1
ATOM 6033 C CA . SER C 3 51 ? 150.909 139.968 124.287 1.00 145.34 51 SER C CA 1
ATOM 6034 C C . SER C 3 51 ? 149.855 140.940 123.784 1.00 145.34 51 SER C C 1
ATOM 6035 O O . SER C 3 51 ? 148.956 140.559 123.032 1.00 145.34 51 SER C O 1
ATOM 6038 N N . CYS C 3 52 ? 149.986 142.203 124.184 1.00 142.28 52 CYS C N 1
ATOM 6039 C CA . CYS C 3 52 ? 148.931 143.165 123.904 1.00 142.28 52 CYS C CA 1
ATOM 6040 C C . CYS C 3 52 ? 149.514 144.571 123.959 1.00 142.28 52 CYS C C 1
ATOM 6041 O O . CYS C 3 52 ? 150.418 144.837 124.756 1.00 142.28 52 CYS C O 1
ATOM 6044 N N . ASP C 3 53 ? 149.006 145.459 123.105 1.00 147.96 53 ASP C N 1
ATOM 6045 C CA . ASP C 3 53 ? 149.420 146.860 123.077 1.00 147.96 53 ASP C CA 1
ATOM 6046 C C . ASP C 3 53 ? 148.370 147.660 122.311 1.00 147.96 53 ASP C C 1
ATOM 6047 O O . ASP C 3 53 ? 147.289 147.151 121.998 1.00 147.96 53 ASP C O 1
ATOM 6052 N N . LEU C 3 54 ? 148.693 148.917 121.990 1.00 145.98 54 LEU C N 1
ATOM 6053 C CA . LEU C 3 54 ? 147.681 149.845 121.492 1.00 145.98 54 LEU C CA 1
ATOM 6054 C C . LEU C 3 54 ? 147.448 149.734 119.988 1.00 145.98 54 LEU C C 1
ATOM 6055 O O . LEU C 3 54 ? 146.328 149.975 119.523 1.00 145.98 54 LEU C O 1
ATOM 6060 N N . ARG C 3 55 ? 148.474 149.380 119.213 1.00 149.71 55 ARG C N 1
ATOM 6061 C CA . ARG C 3 55 ? 148.294 149.280 117.768 1.00 149.71 55 ARG C CA 1
ATOM 6062 C C . ARG C 3 55 ? 147.323 148.163 117.409 1.00 149.71 55 ARG C C 1
ATOM 6063 O O . ARG C 3 55 ? 146.427 148.351 116.573 1.00 149.71 55 ARG C O 1
ATOM 6071 N N . ARG C 3 56 ? 147.484 147.012 118.067 1.00 147.93 56 ARG C N 1
ATOM 6072 C CA . ARG C 3 56 ? 146.578 145.860 117.812 1.00 147.93 56 ARG C CA 1
ATOM 6073 C C . ARG C 3 56 ? 145.148 146.268 118.181 1.00 147.93 56 ARG C C 1
ATOM 6074 O O . ARG C 3 56 ? 144.232 145.919 117.425 1.00 147.93 56 ARG C O 1
ATOM 6082 N N . LEU C 3 57 ? 144.973 146.996 119.289 1.00 144.57 57 LEU C N 1
ATOM 6083 C CA . LEU C 3 57 ? 143.649 147.459 119.687 1.00 144.57 57 LEU C CA 1
ATOM 6084 C C . LEU C 3 57 ? 143.046 148.356 118.622 1.00 144.57 57 LEU C C 1
ATOM 6085 O O . LEU C 3 57 ? 141.878 148.204 118.252 1.00 144.57 57 LEU C O 1
ATOM 6090 N N . GLU C 3 58 ? 143.836 149.297 118.109 1.00 146.03 58 GLU C N 1
ATOM 6091 C CA . GLU C 3 58 ? 143.319 150.206 117.095 1.00 146.03 58 GLU C CA 1
ATOM 6092 C C . GLU C 3 58 ? 142.946 149.464 115.819 1.00 146.03 58 GLU C C 1
ATOM 6093 O O . GLU C 3 58 ? 142.012 149.868 115.119 1.00 146.03 58 GLU C O 1
ATOM 6099 N N . MET C 3 59 ? 143.643 148.372 115.513 1.00 146.91 59 MET C N 1
ATOM 6100 C CA . MET C 3 59 ? 143.383 147.655 114.266 1.00 146.91 59 MET C CA 1
ATOM 6101 C C . MET C 3 59 ? 141.973 147.090 114.160 1.00 146.91 59 MET C C 1
ATOM 6102 O O . MET C 3 59 ? 141.578 146.690 113.061 1.00 146.91 59 MET C O 1
ATOM 6106 N N . TYR C 3 60 ? 141.205 147.034 115.246 1.00 145.22 60 TYR C N 1
ATOM 6107 C CA . TYR C 3 60 ? 139.934 146.322 115.243 1.00 145.22 60 TYR C CA 1
ATOM 6108 C C . TYR C 3 60 ? 138.712 147.226 115.259 1.00 145.22 60 TYR C C 1
ATOM 6109 O O . TYR C 3 60 ? 137.591 146.714 115.315 1.00 145.22 60 TYR C O 1
ATOM 6118 N N . CYS C 3 61 ? 138.881 148.544 115.220 1.00 146.59 61 CYS C N 1
ATOM 6119 C CA . CYS C 3 61 ? 137.727 149.428 115.253 1.00 146.59 61 CYS C CA 1
ATOM 6120 C C . CYS C 3 61 ? 136.962 149.358 113.937 1.00 146.59 61 CYS C C 1
ATOM 6121 O O . CYS C 3 61 ? 137.524 149.067 112.880 1.00 146.59 61 CYS C O 1
ATOM 6124 N N . ALA C 3 62 ? 135.662 149.627 114.010 1.00 146.95 62 ALA C N 1
ATOM 6125 C CA . ALA C 3 62 ? 134.845 149.681 112.815 1.00 146.95 62 ALA C CA 1
ATOM 6126 C C . ALA C 3 62 ? 135.202 150.921 112.000 1.00 146.95 62 ALA C C 1
ATOM 6127 O O . ALA C 3 62 ? 135.625 151.937 112.553 1.00 146.95 62 ALA C O 1
ATOM 6129 N N . PRO C 3 63 ? 135.045 150.862 110.680 1.00 151.08 63 PRO C N 1
ATOM 6130 C CA . PRO C 3 63 ? 135.406 152.014 109.848 1.00 151.08 63 PRO C CA 1
ATOM 6131 C C . PRO C 3 63 ? 134.316 153.073 109.845 1.00 151.08 63 PRO C C 1
ATOM 6132 O O . PRO C 3 63 ? 133.121 152.771 109.819 1.00 151.08 63 PRO C O 1
ATOM 6136 N N . LEU C 3 64 ? 134.746 154.331 109.870 1.00 151.53 64 LEU C N 1
ATOM 6137 C CA . LEU C 3 64 ? 133.814 155.446 109.851 1.00 151.53 64 LEU C CA 1
ATOM 6138 C C . LEU C 3 64 ? 133.258 155.643 108.451 1.00 151.53 64 LEU C C 1
ATOM 6139 O O . LEU C 3 64 ? 133.974 155.506 107.456 1.00 151.53 64 LEU C O 1
ATOM 6144 N N . LYS C 3 65 ? 131.842 156.003 108.385 1.00 157.39 65 LYS C N 1
ATOM 6145 C CA . LYS C 3 65 ? 130.957 156.241 107.256 1.00 157.39 65 LYS C CA 1
ATOM 6146 C C . LYS C 3 65 ? 131.133 157.656 106.716 1.00 157.39 65 LYS C C 1
ATOM 6147 O O . LYS C 3 65 ? 131.246 157.860 105.508 1.00 157.39 65 LYS C O 1
#

Nearest PDB structures (foldseek):
  7wrq-assembly1_B  TM=1.006E+00  e=6.089E-36  Homo sapiens
  1wqj-assembly1_B  TM=8.838E-01  e=1.347E-08  Homo sapiens
  2dsq-assembly1_B  TM=8.775E-01  e=1.820E-08  Homo sapiens
  2dsq-assembly2_A  TM=8.817E-01  e=1.043E-07  Homo sapiens
  2dsp-assembly1_B  TM=7.769E-01  e=1.614E-08  Homo sapiens

CATH classification: 4.10.40.20

Organism: Homo sapiens (NCBI:txid9606)

Solvent-accessible surface area: 40151 Å² total; per-residue (Å²): 133,36,33,101,59,14,59,44,37,148,86,118,147,46,98,32,38,25,1,30,1,22,96,97,152,43,103,195,41,39,119,62,60,19,49,43,5,30,8,19,47,9,40,52,3,86,16,70,55,13,68,54,89,33,16,118,126,16,81,44,6,1,4,2,5,21,42,26,26,89,10,19,45,50,73,102,98,10,22,90,29,2,103,89,2,19,12,8,18,18,28,106,3,84,4,156,84,26,71,117,42,29,18,76,48,1,66,62,2,1,12,8,3,4,14,64,9,137,10,54,204,20,70,76,12,16,5,86,56,5,60,31,4,26,27,4,50,2,0,105,15,43,0,53,112,17,53,80,41,3,10,115,45,4,44,38,2,66,66,2,28,7,6,25,4,156,5,64,145,21,28,87,49,6,13,60,58,4,61,64,3,70,68,2,26,4,9,127,9,42,5,166,39,14,115,58,93,12,10,77,81,5,78,131,0,68,23,0,32,0,29,111,7,69,0,67,54,30,31,78,21,8,3,105,26,3,154,53,2,72,11,1,12,10,16,77,12,152,10,67,48,26,84,102,84,10,19,53,32,3,95,26,2,62,0,0,51,3,17,88,9,26,3,55,75,38,121,94,133,6,8,105,56,2,101,98,4,24,11,0,44,2,6,89,6,142,2,129,94,3,54,96,124,2,1,69,29,4,34,96,4,39,28,1,29,4,30,102,4,98,0,121,84,4,79,67,30,1,15,104,28,6,83,76,1,12,19,3,35,8,16,31,2,51,8,159,116,28,55,73,83,11,11,170,62,4,33,133,7,33,1,0,28,5,60,50,3,34,21,31,102,3,98,58,92,18,16,62,22,1,78,14,2,93,23,0,30,6,88,82,21,28,1,98,19,27,72,50,100,9,8,98,51,7,62,54,1,55,13,5,17,19,26,40,4,90,5,67,123,20,32,114,112,8,17,98,39,1,35,108,3,22,8,10,30,6,16,141,8,109,2,55,112,30,26,86,102,14,14,26,63,5,106,120,12,33,29,20,29,6,10,72,10,141,3,136,67,41,79,98,90,8,15,66,55,9,74,120,5,73,34,3,8,1,76,80,2,67,2,127,69,15,61,30,76,10,121,39,14,52,22,1,36,1,51,56,12,59,2,37,2,16,60,104,2,68,54,1,17,68,29,5,91,152,63,91,70,14,4,19,107,110,54,88,30,136,22,140,48,106,111,40,150,84,76,63,101,63,121,4,76,3,64,1,46,47,29,110,164,14,81,58,104,34,0,14,95,28,61,135,72,75,20,82,125,68,103,26,44,9,24,2,131,30,114,124,57,89,82,158,28,80,80,138,33,80,90,111,66,79,148,77,74,99,90,41,94,10,7,24,18,7,23,28,91,25,40,16,37,70,99,47,84,91,3,2,17,47,50,41,100,14,10,98,76,54,154,28,95,37,31,143,110,69,100,138,51,8,80,3,12,26,71,27,124,0,70,0,66,135,173,33,5,25,0,95,25,78,8,46,62,29,68,56,114,30,119,92,93,92,92,39,37,14,153,37,8,116,22,20,21,1,54,123,160,0,72,44,107,88,73,17,46,100,30,17,106,16,110,143,147,11,78,20,87,10,10,32,108,46,30,39,84,46,40,41,36,47,70,156,32,112,64,50,23,51,23,109,96,86,76,13,60,121,96,36,49,24,8,0,14,60,4,12,14,4,7,19,60,47,13,25,126,75,4,13,30,54,61,71,27,19,73,88,2,73,52,32,72,80,60,98,61,85,10,2,10,51,52,0,2,35,148,22,6,30,57,168,87,0,91,85,10,13,10,68,133,186

GO terms:
  GO:0005520 insulin-like growth factor binding (F, TAS)
  GO:0005576 extracellular region (C, TAS)
  GO:0007165 signal transduction (P, TAS)
  GO:0042567 insulin-like growth factor ternary complex (C, IDA)
  GO:0070062 extracellular exosome (C, HDA)

Radius of gyration: 33.37 Å; Cα contacts (8 Å, |Δi|>4): 1883; chains: 3; bounding box: 48×81×106 Å

B-factor: mean 129.93, std 28.55, range [30.0, 239.26]

Foldseek 3Di:
DALVQWDWDADDPDGATETGQEQDADEDDDDPHDLAHAEYAHEDYAYEEADLPDDASNQHYAYDHYEHYAYADHPPNNPAHHAPYADDEHEAYAYEDDDADNCVRYENYEEYYHEQYEYEDQDAQRPANHQHYEYDHYENYAYEDDDANNVPHPQRYEEDEYYNYAYEDDDQRRPDNNQHYEEYYDEHYAYEEDDARRPARNAHYEEYEHEAYAYAYQDQHHPPRNAHYEYYYHEAYAHAEDDARRHPANQNYEDDHHYNYAYAEADQHHDANPQHYADYEHEQYAYEEADARRPANPQHYEEYYHAAYQYAEYDARRPPNHQQYADYEPEAYAHECYDFPRPARHQNYEEYEHYNYQYAEADLGHDDRHQRYEYYECEARAYADYDANNPQRHQHYEDDYHEAYAYAADDLRRCPRDLHYEEYHYEHYAYAEYDDESPQSHQNYEHDEYEPYAYEDDDLSHCQNYQHYADYEYEAHAYEEDADNHLNYQAYADYHYAYAPDQRRPNVLVCCVVPCRRQDAWDFDDDDVVRPVDGDIDGRFAAHPNDPVQHPHGSNDGPVCRNPVD/DDFADADADDDDVVLVVVPPADEDDEPDWDAAPDDHGHIYYADEFFDWDAQQDGHHDPLWDWAADPPPVDGPVCRHVTGTGTGNCAALQNVVQVVLVVVRGPDYYDYQQVRDRFDPDDNHWHDFKTAGDAGHNGGTAIATADGNGHGDDADDDPDGSDWDRPPHHTD/DADADADCVLVVVLCVQQPVQAFDFAAPCPVPDCPVVPDDPGDRCCRHPPHDDDVVSNRTTDDDD

Secondary structure (DSSP, 8-state):
---SSSEE---SSSS---EE--SS---S--SS--SS-S-EE-TTS---SB-SSSS-S----S-EE--SS----B-TTTTTT-SS----B-TTS------TTTTSS--S----B-TT-------SS-S-S-TT----B--SS------TTSS-S-TT---EE--SS------TTSS-S-TT--EEE-TTS----B-SSSSSS-TT--EEE--BS----B-TT-S-S--S-------BS------SSSS-S-TT------TTS------TT-S-S-TT-------S-----BPTT-S-S-TT--B----SS----B-TTSS-S--S--EE--TTS---S--SSTT-S-----EE--TTS----B-TTSS-S-TT--EE---SS--S-B-TTSSSS--S------TT-------TTSSSS------EE-TT-------SSTTSS--S---EE-TTS------GGGSTT-------B--S----------TT----B-TTS----SSS--HHHHHHHH-TTTS-SEEE----STT-SS--EEE---B--SSTTSTTSBSTTS-SSTTS--/----EE-PPPP-HHHHHHS---PPS-SS-EE-TTT---EEPPB-SSSEE-SSSPPB-TT-EEE--S--S-HHHHHHTT-EEEE----TTHHHHHHHHTTTTS-SEE-TTS-----B-TTSSB-SEE-----SS-----EEB-TTS-B-----SS-SS-----SS---/------SSHHHHHHHHHH-SS-B-SS---TT-SSTTTTT---HHHHHHHT---HHHHHTTBPPP-

Sequence (798 aa):
ACPAACVCSYDDDADELSVFCSSRNLTRLPDGVPGGTQALWLDGNNLSSVPPAAFQNLSSLGFLNLQGGQLGSLEPQALLGLENLCHLHLERNQLRSLALGTFAHTPALASLGLSNNRLSRLEDGLFEGLGSLWDLNLGWNSLAVLPDAAFRGLGSLRELVLAGNRLAYLQPALFSGLAELRELDLSRNALRAIKANVFVQLPRLQKLYLDRNLIAAVAPGAFLGLKALRWLDLSHNRVAGLLEDTFPGLLGLRVLRLSHNAIASLRPRTFKDLHFLEELQLGHNRIRQLAERSFEGLGQLEVLTLDHNQLQEVKAGAFLGLTNVAVMNLSGNCLRNLPEQVFRGLGKLHSLHLEGSCLGRIRPHTFTGLSGLRRLFLKDNGLVGIEEQSLWGLAELLELDLTSNQLTHLPHRLFQGLGKLEYLLLSRNRLAELPADALGPLQRAFWLDVSHNRLEALPNSLLAPLGRLRYLSLRNNSLRTFTPQPPGLERLWLEGNPWDCGCPLKALRDFALQNPSAVPRFVQAICEGDDCQPPAYTYNNITCASPPEVVGLDLRDLSEAHFAPCGLGPVVRCEPCDARALAQCAPPPAVCAELVREPGCGCCLTCALSEGQPCGIYTERCGSGLRCQPSPDEARPLQALLDGRGLCVNEYGPCRREMEDTLNHLKFLNVLSPRGVHIPNCDKKGFYKKKQCRPSKGRKRGFCWCVDKYGQPLPGYTTKGKEDVHCYSMQSKGPETLCGAELVDALQFVCGDRGFYFNKPTGYGSSSRRAPQTGIVDECCFRSCDLRRLEMYCAPLK